Protein AF-0000000084428516 (afdb_homodimer)

Organism: Penicillium patulum (NCBI:txid5078)

InterPro domains:
  IPR007219 Xylanolytic transcriptional activator, regulatory domain [PF04082] (132-381)

Foldseek 3Di:
DDDQCYDDVDDPPDDPDDDPCPDDDDDDDDDPPDPPPPPPPPPDLQLPLPPPPPDPPDPDQDFLAQAFPFCQALLNLCCAPVNCVQQHHDDSQRQVVLLVPQDDAPLPPCVPPPDPQDFDDDDPVLLVQLLVQLCVAVCLQQVLDQPVVLVVLVVVCNVPDADLDLSNLLSLLSSQSSQLQPDFQFQVCLRHPHTSVSSNSNNVVSLVVCLVDPLDLDLSNLNSLQSNLFSCLLSPNLVSSLVSLLSSLVNLVSNVVVPPPDDDDPVVLLSSLSSLLSSVLSNLLSVSHHRDDDHCSSNCVVVGDHHPPPSDDPLSSLLNSLSSVLSSLLSSLSCLLGNDPPPPPPVDPDDPPVPPQLEPVSCVVCVVVLVVSVVVLVSSQVSRPPVNRADQDQPDADPDPSSLVSNLSSLLSLLSSLVSLLVNQLNDPDPDDDPVSLVSLLSNLVSLLSNLVSCQVVLSGRGSCNNSSLSVNLSSLSSLLSLCLGPSRVVSRVPSLVSLVSSLVSLVSNCDRSSVVSNVSSVSSNVSSVVSVVVVVVVVD/DVVVVVPPPPVPPVPDDDDDDDDDDDDDDPDPPPPPPPPPCPVPPLVPVVPVPPDPPDDPQPFLAQAFPFCQALLNLCCAPVNCVQQHHDDSQRQVVLLVPQDDAPLPPCVPPPDPQDFDDDDPVLLVQLLVQLCVAVCLQQVLDQPVVLVVLVVVCNVPDADLDLSNLLSLLSSQSSQLQPDFQFQVCLRHPHTSVSSNSNNVVSLVVCLVDPLDLDLSNLNSLQSNLFSCLLSPNLVSSLVSLLSSLVNLVSNVVVPPPDDDDPVVLLSSLSSLLSSVLSNLLSVSHHRDDDHCSSNCVVVGDHHPPPSDDPLSSLLNSLSSVLSSLLSSLSCLLGNDPPPPPPCDPDDCPVPPQLEPVSCVVCVVVLVVSVVVLVVSQVSRPPVNRADQDQPDADPDPSSLVSNLSSLLSLLSSLVSLLVNQLNDPDDDDDPVSLVSLLSNLVSLLSNLVSCQVVLSGRGSCNNSSLSVNLSSLSSLLSLCLGPSRVVSRVPSLVSLVSSLVSLVSNCDRSSVVSNVSSVSSNVSSVVSVVVVVVVVD

Radius of gyration: 32.91 Å; Cα contacts (8 Å, |Δi|>4): 1307; chains: 2; bounding box: 108×109×82 Å

Structure (mmCIF, N/CA/C/O backbone):
data_AF-0000000084428516-model_v1
#
loop_
_entity.id
_entity.type
_entity.pdbx_description
1 polymer 'Transcription factor'
#
loop_
_atom_site.group_PDB
_atom_site.id
_atom_site.type_symbol
_atom_site.label_atom_id
_atom_site.label_alt_id
_atom_site.label_comp_id
_atom_site.label_asym_id
_atom_site.label_entity_id
_atom_site.label_seq_id
_atom_site.pdbx_PDB_ins_code
_atom_site.Cartn_x
_atom_site.Cartn_y
_atom_site.Cartn_z
_atom_site.occupancy
_atom_site.B_iso_or_equiv
_atom_site.auth_seq_id
_atom_site.auth_comp_id
_atom_site.auth_asym_id
_atom_site.auth_atom_id
_atom_site.pdbx_PDB_model_num
ATOM 1 N N . MET A 1 1 ? -0.694 17.391 -22.969 1 16.52 1 MET A N 1
ATOM 2 C CA . MET A 1 1 ? -1.258 18.453 -22.141 1 16.52 1 MET A CA 1
ATOM 3 C C . MET A 1 1 ? -2.781 18.438 -22.203 1 16.52 1 MET A C 1
ATOM 5 O O . MET A 1 1 ? -3.361 18.562 -23.281 1 16.52 1 MET A O 1
ATOM 9 N N . LEU A 1 2 ? -3.266 17.141 -22.422 1 20.97 2 LEU A N 1
ATOM 10 C CA . LEU A 1 2 ? -2.322 16.469 -23.312 1 20.97 2 LEU A CA 1
ATOM 11 C C . LEU A 1 2 ? -2.889 16.375 -24.734 1 20.97 2 LEU A C 1
ATOM 13 O O . LEU A 1 2 ? -2.168 16.578 -25.703 1 20.97 2 LEU A O 1
ATOM 17 N N . LYS A 1 3 ? -3.404 15.758 -25.609 1 21.41 3 LYS A N 1
ATOM 18 C CA . LYS A 1 3 ? -3.268 15.992 -27.047 1 21.41 3 LYS A CA 1
ATOM 19 C C . LYS A 1 3 ? -4.469 16.766 -27.594 1 21.41 3 LYS A C 1
ATOM 21 O O . LYS A 1 3 ? -5.562 16.703 -27.016 1 21.41 3 LYS A O 1
ATOM 26 N N . ALA A 1 4 ? -5.332 17.141 -28.609 1 22.84 4 ALA A N 1
ATOM 27 C CA . ALA A 1 4 ? -5.91 18.172 -29.469 1 22.84 4 ALA A CA 1
ATOM 28 C C . ALA A 1 4 ? -7.387 18.391 -29.156 1 22.84 4 ALA A C 1
ATOM 30 O O . ALA A 1 4 ? -8.203 17.484 -29.328 1 22.84 4 ALA A O 1
ATOM 31 N N . GLN A 1 5 ? -7.723 19.203 -27.984 1 23.61 5 GLN A N 1
ATOM 32 C CA . GLN A 1 5 ? -7.059 20.359 -27.375 1 23.61 5 GLN A CA 1
ATOM 33 C C . GLN A 1 5 ? -5.547 20.156 -27.312 1 23.61 5 GLN A C 1
ATOM 35 O O . GLN A 1 5 ? -4.836 20.891 -26.625 1 23.61 5 GLN A O 1
ATOM 40 N N . SER A 1 6 ? -6.02 19.375 -28.469 1 22.3 6 SER A N 1
ATOM 41 C CA . SER A 1 6 ? -6.457 19.047 -29.812 1 22.3 6 SER A CA 1
ATOM 42 C C . SER A 1 6 ? -7.844 19.609 -30.109 1 22.3 6 SER A C 1
ATOM 44 O O . SER A 1 6 ? -8.609 19.891 -29.172 1 22.3 6 SER A O 1
ATOM 46 N N . HIS A 1 7 ? -8.844 19.547 -31.094 1 22.03 7 HIS A N 1
ATOM 47 C CA . HIS A 1 7 ? -9.344 20.359 -32.188 1 22.03 7 HIS A CA 1
ATOM 48 C C . HIS A 1 7 ? -10.32 21.422 -31.703 1 22.03 7 HIS A C 1
ATOM 50 O O . HIS A 1 7 ? -10.102 22.625 -31.922 1 22.03 7 HIS A O 1
ATOM 56 N N . GLN A 1 8 ? -11.766 21.781 -32.156 1 18.86 8 GLN A N 1
ATOM 57 C CA . GLN A 1 8 ? -12.758 22.828 -32.406 1 18.86 8 GLN A CA 1
ATOM 58 C C . GLN A 1 8 ? -13.641 23.062 -31.203 1 18.86 8 GLN A C 1
ATOM 60 O O . GLN A 1 8 ? -14.43 22.203 -30.828 1 18.86 8 GLN A O 1
ATOM 65 N N . ILE A 1 9 ? -13.312 23.562 -30.25 1 23.17 9 ILE A N 1
ATOM 66 C CA . ILE A 1 9 ? -13.766 24.828 -29.656 1 23.17 9 ILE A CA 1
ATOM 67 C C . ILE A 1 9 ? -13.992 25.859 -30.75 1 23.17 9 ILE A C 1
ATOM 69 O O . ILE A 1 9 ? -13.211 26.812 -30.891 1 23.17 9 ILE A O 1
ATOM 73 N N . SER A 1 10 ? -14.586 25.562 -32 1 18.95 10 SER A N 1
ATOM 74 C CA . SER A 1 10 ? -15.039 26.375 -33.125 1 18.95 10 SER A CA 1
ATOM 75 C C . SER A 1 10 ? -16.172 27.297 -32.719 1 18.95 10 SER A C 1
ATOM 77 O O . SER A 1 10 ? -16.734 27.156 -31.641 1 18.95 10 SER A O 1
ATOM 79 N N . ASP A 1 11 ? -17.406 27.547 -33.375 1 19.31 11 ASP A N 1
ATOM 80 C CA . ASP A 1 11 ? -18.016 28.781 -33.844 1 19.31 11 ASP A CA 1
ATOM 81 C C . ASP A 1 11 ? -18.766 29.516 -32.75 1 19.31 11 ASP A C 1
ATOM 83 O O . ASP A 1 11 ? -18.969 30.719 -32.812 1 19.31 11 ASP A O 1
ATOM 87 N N . ILE A 1 12 ? -19.516 29.016 -32 1 19.88 12 ILE A N 1
ATOM 88 C CA . ILE A 1 12 ? -20.688 29.812 -31.641 1 19.88 12 ILE A CA 1
ATOM 89 C C . ILE A 1 12 ? -20.25 30.969 -30.734 1 19.88 12 ILE A C 1
ATOM 91 O O . ILE A 1 12 ? -19.781 30.75 -29.609 1 19.88 12 ILE A O 1
ATOM 95 N N . THR A 1 13 ? -19.438 32.062 -31.312 1 20.95 13 THR A N 1
ATOM 96 C CA . THR A 1 13 ? -19.594 33.5 -31.5 1 20.95 13 THR A CA 1
ATOM 97 C C . THR A 1 13 ? -21.062 33.875 -31.719 1 20.95 13 THR A C 1
ATOM 99 O O . THR A 1 13 ? -21.391 35.031 -31.922 1 20.95 13 THR A O 1
ATOM 102 N N . LYS A 1 14 ? -21.953 33.094 -32.375 1 19.84 14 LYS A N 1
ATOM 103 C CA . LYS A 1 14 ? -22.875 34.062 -33 1 19.84 14 LYS A CA 1
ATOM 104 C C . LYS A 1 14 ? -23.562 34.906 -31.938 1 19.84 14 LYS A C 1
ATOM 106 O O . LYS A 1 14 ? -23.656 34.5 -30.766 1 19.84 14 LYS A O 1
ATOM 111 N N . SER A 1 15 ? -24.531 35.906 -32.375 1 18.66 15 SER A N 1
ATOM 112 C CA . SER A 1 15 ? -25.156 37.219 -32.25 1 18.66 15 SER A CA 1
ATOM 113 C C . SER A 1 15 ? -26.234 37.219 -31.188 1 18.66 15 SER A C 1
ATOM 115 O O . SER A 1 15 ? -27.125 38.094 -31.203 1 18.66 15 SER A O 1
ATOM 117 N N . HIS A 1 16 ? -26.281 36.5 -30.188 1 17.73 16 HIS A N 1
ATOM 118 C CA . HIS A 1 16 ? -27.453 36.969 -29.469 1 17.73 16 HIS A CA 1
ATOM 119 C C . HIS A 1 16 ? -27.328 38.469 -29.188 1 17.73 16 HIS A C 1
ATOM 121 O O . HIS A 1 16 ? -26.438 38.906 -28.453 1 17.73 16 HIS A O 1
ATOM 127 N N . ILE A 1 17 ? -27.891 39.375 -30.25 1 18.55 17 ILE A N 1
ATOM 128 C CA . ILE A 1 17 ? -28.484 40.688 -30.359 1 18.55 17 ILE A CA 1
ATOM 129 C C . ILE A 1 17 ? -29.359 40.969 -29.141 1 18.55 17 ILE A C 1
ATOM 131 O O . ILE A 1 17 ? -29.219 42.031 -28.5 1 18.55 17 ILE A O 1
ATOM 135 N N . GLY A 1 18 ? -30.625 40.594 -29.344 1 17.36 18 GLY A N 1
ATOM 136 C CA . GLY A 1 18 ? -31.641 41.625 -29.234 1 17.36 18 GLY A CA 1
ATOM 137 C C . GLY A 1 18 ? -31.953 42 -27.797 1 17.36 18 GLY A C 1
ATOM 138 O O . GLY A 1 18 ? -31.578 41.281 -26.859 1 17.36 18 GLY A O 1
ATOM 139 N N . ALA A 1 19 ? -32.75 43.062 -27.75 1 19.67 19 ALA A N 1
ATOM 140 C CA . ALA A 1 19 ? -33.281 44.156 -26.906 1 19.67 19 ALA A CA 1
ATOM 141 C C . ALA A 1 19 ? -34.156 43.594 -25.797 1 19.67 19 ALA A C 1
ATOM 143 O O . ALA A 1 19 ? -35.094 42.844 -26.047 1 19.67 19 ALA A O 1
ATOM 144 N N . TYR A 1 20 ? -33.531 43.312 -24.75 1 19.2 20 TYR A N 1
ATOM 145 C CA . TYR A 1 20 ? -34.375 43.281 -23.562 1 19.2 20 TYR A CA 1
ATOM 146 C C . TYR A 1 20 ? -35.344 44.469 -23.531 1 19.2 20 TYR A C 1
ATOM 148 O O . TYR A 1 20 ? -34.906 45.625 -23.297 1 19.2 20 TYR A O 1
ATOM 156 N N . THR A 1 21 ? -36.281 44.562 -24.703 1 18.14 21 THR A N 1
ATOM 157 C CA . THR A 1 21 ? -37.406 45.5 -24.484 1 18.14 21 THR A CA 1
ATOM 158 C C . THR A 1 21 ? -38.062 45.25 -23.125 1 18.14 21 THR A C 1
ATOM 160 O O . THR A 1 21 ? -38.5 44.125 -22.844 1 18.14 21 THR A O 1
ATOM 163 N N . VAL A 1 22 ? -37.562 45.938 -22.156 1 23.06 22 VAL A N 1
ATOM 164 C CA . VAL A 1 22 ? -38.281 46.281 -20.922 1 23.06 22 VAL A CA 1
ATOM 165 C C . VAL A 1 22 ? -39.719 46.625 -21.25 1 23.06 22 VAL A C 1
ATOM 167 O O . VAL A 1 22 ? -40.5 46.969 -20.359 1 23.06 22 VAL A O 1
ATOM 170 N N . PRO A 1 23 ? -40.125 46.281 -22.594 1 18.92 23 PRO A N 1
ATOM 171 C CA . PRO A 1 23 ? -41.25 47.25 -22.703 1 18.92 23 PRO A CA 1
ATOM 172 C C . PRO A 1 23 ? -42.094 47.281 -21.438 1 18.92 23 PRO A C 1
ATOM 174 O O . PRO A 1 23 ? -42.406 48.375 -20.922 1 18.92 23 PRO A O 1
ATOM 177 N N . GLU A 1 24 ? -43.156 46.688 -21.531 1 19.31 24 GLU A N 1
ATOM 178 C CA . GLU A 1 24 ? -44.406 47.469 -21.625 1 19.31 24 GLU A CA 1
ATOM 179 C C . GLU A 1 24 ? -45.031 47.688 -20.25 1 19.31 24 GLU A C 1
ATOM 181 O O . GLU A 1 24 ? -46.062 48.344 -20.125 1 19.31 24 GLU A O 1
ATOM 186 N N . VAL A 1 25 ? -44.938 46.75 -19.062 1 21.64 25 VAL A N 1
ATOM 187 C CA . VAL A 1 25 ? -46.219 47.219 -18.484 1 21.64 25 VAL A CA 1
ATOM 188 C C . VAL A 1 25 ? -46.125 48.688 -18.172 1 21.64 25 VAL A C 1
ATOM 190 O O . VAL A 1 25 ? -45.062 49.25 -17.969 1 21.64 25 VAL A O 1
ATOM 193 N N . SER A 1 26 ? -47.312 49.531 -17.812 1 19.86 26 SER A N 1
ATOM 194 C CA . SER A 1 26 ? -47.719 50.938 -17.906 1 19.86 26 SER A CA 1
ATOM 195 C C . SER A 1 26 ? -46.875 51.812 -16.953 1 19.86 26 SER A C 1
ATOM 197 O O . SER A 1 26 ? -46.969 53.062 -17.016 1 19.86 26 SER A O 1
ATOM 199 N N . PRO A 1 27 ? -46.5 51.562 -15.625 1 21.98 27 PRO A N 1
ATOM 200 C CA . PRO A 1 27 ? -46.469 52.875 -15.008 1 21.98 27 PRO A CA 1
ATOM 201 C C . PRO A 1 27 ? -45.469 53.812 -15.688 1 21.98 27 PRO A C 1
ATOM 203 O O . PRO A 1 27 ? -44.625 53.375 -16.484 1 21.98 27 PRO A O 1
ATOM 206 N N . SER A 1 28 ? -45.094 55.188 -14.883 1 19.88 28 SER A N 1
ATOM 207 C CA . SER A 1 28 ? -44.625 56.469 -15.398 1 19.88 28 SER A CA 1
ATOM 208 C C . SER A 1 28 ? -43.312 56.344 -16.172 1 19.88 28 SER A C 1
ATOM 210 O O . SER A 1 28 ? -42.625 55.344 -16 1 19.88 28 SER A O 1
ATOM 212 N N . SER A 1 29 ? -42.969 57.469 -17 1 20.2 29 SER A N 1
ATOM 213 C CA . SER A 1 29 ? -42.281 57.812 -18.25 1 20.2 29 SER A CA 1
ATOM 214 C C . SER A 1 29 ? -40.781 57.562 -18.141 1 20.2 29 SER A C 1
ATOM 216 O O . SER A 1 29 ? -40.031 57.75 -19.109 1 20.2 29 SER A O 1
ATOM 218 N N . HIS A 1 30 ? -40.219 57.594 -16.891 1 20.06 30 HIS A N 1
ATOM 219 C CA . HIS A 1 30 ? -38.938 58.312 -16.922 1 20.06 30 HIS A CA 1
ATOM 220 C C . HIS A 1 30 ? -37.969 57.625 -17.875 1 20.06 30 HIS A C 1
ATOM 222 O O . HIS A 1 30 ? -38.125 56.438 -18.188 1 20.06 30 HIS A O 1
ATOM 228 N N . THR A 1 31 ? -36.938 58.5 -18.391 1 18.62 31 THR A N 1
ATOM 229 C CA . THR A 1 31 ? -35.938 58.562 -19.453 1 18.62 31 THR A CA 1
ATOM 230 C C . THR A 1 31 ? -35.031 57.312 -19.406 1 18.62 31 THR A C 1
ATOM 232 O O . THR A 1 31 ? -34.625 56.906 -18.344 1 18.62 31 THR A O 1
ATOM 235 N N . SER A 1 32 ? -35.094 56.625 -20.594 1 20.33 32 SER A N 1
ATOM 236 C CA . SER A 1 32 ? -34.531 55.375 -21.109 1 20.33 32 SER A CA 1
ATOM 237 C C . SER A 1 32 ? -33 55.375 -20.953 1 20.33 32 SER A C 1
ATOM 239 O O . SER A 1 32 ? -32.281 55.75 -21.859 1 20.33 32 SER A O 1
ATOM 241 N N . ALA A 1 33 ? -32.531 55.812 -19.734 1 21.69 33 ALA A N 1
ATOM 242 C CA . ALA A 1 33 ? -31.109 56.062 -19.859 1 21.69 33 ALA A CA 1
ATOM 243 C C . ALA A 1 33 ? -30.406 54.875 -20.5 1 21.69 33 ALA A C 1
ATOM 245 O O . ALA A 1 33 ? -30.781 53.719 -20.281 1 21.69 33 ALA A O 1
ATOM 246 N N . PRO A 1 34 ? -29.609 55.219 -21.484 1 18.75 34 PRO A N 1
ATOM 247 C CA . PRO A 1 34 ? -29 54.281 -22.438 1 18.75 34 PRO A CA 1
ATOM 248 C C . PRO A 1 34 ? -28.281 53.125 -21.75 1 18.75 34 PRO A C 1
ATOM 250 O O . PRO A 1 34 ? -27.859 53.281 -20.609 1 18.75 34 PRO A O 1
ATOM 253 N N . ALA A 1 35 ? -28.609 51.938 -22.188 1 22.22 35 ALA A N 1
ATOM 254 C CA . ALA A 1 35 ? -28.125 50.594 -21.875 1 22.22 35 ALA A CA 1
ATOM 255 C C . ALA A 1 35 ? -26.609 50.562 -21.906 1 22.22 35 ALA A C 1
ATOM 257 O O . ALA A 1 35 ? -25.984 50.531 -22.969 1 22.22 35 ALA A O 1
ATOM 258 N N . ARG A 1 36 ? -25.906 51.531 -21.203 1 19.89 36 ARG A N 1
ATOM 259 C CA . ARG A 1 36 ? -24.484 51.438 -21.562 1 19.89 36 ARG A CA 1
ATOM 260 C C . ARG A 1 36 ? -24 50 -21.547 1 19.89 36 ARG A C 1
ATOM 262 O O . ARG A 1 36 ? -24.281 49.25 -20.625 1 19.89 36 ARG A O 1
ATOM 269 N N . GLU A 1 37 ? -23.766 49.562 -22.688 1 20.7 37 GLU A N 1
ATOM 270 C CA . GLU A 1 37 ? -23.188 48.281 -23.141 1 20.7 37 GLU A CA 1
ATOM 271 C C . GLU A 1 37 ? -21.922 47.938 -22.359 1 20.7 37 GLU A C 1
ATOM 273 O O . GLU A 1 37 ? -20.938 48.688 -22.422 1 20.7 37 GLU A O 1
ATOM 278 N N . LEU A 1 38 ? -22.109 47.844 -21.062 1 21.38 38 LEU A N 1
ATOM 279 C CA . LEU A 1 38 ? -20.828 47.688 -20.391 1 21.38 38 LEU A CA 1
ATOM 280 C C . LEU A 1 38 ? -19.969 46.656 -21.109 1 21.38 38 LEU A C 1
ATOM 282 O O . LEU A 1 38 ? -20.469 45.594 -21.531 1 21.38 38 LEU A O 1
ATOM 286 N N . PRO A 1 39 ? -18.859 47.188 -21.594 1 21.47 39 PRO A N 1
ATOM 287 C CA . PRO A 1 39 ? -17.922 46.406 -22.406 1 21.47 39 PRO A CA 1
ATOM 288 C C . PRO A 1 39 ? -17.594 45.031 -21.781 1 21.47 39 PRO A C 1
ATOM 290 O O . PRO A 1 39 ? -17.531 44.906 -20.562 1 21.47 39 PRO A O 1
ATOM 293 N N . ASN A 1 40 ? -18.078 44 -22.266 1 21.33 40 ASN A N 1
ATOM 294 C CA . ASN A 1 40 ? -17.953 42.562 -22.062 1 21.33 40 ASN A CA 1
ATOM 295 C C . ASN A 1 40 ? -16.516 42.125 -21.844 1 21.33 40 ASN A C 1
ATOM 297 O O . ASN A 1 40 ? -15.867 41.594 -22.734 1 21.33 40 ASN A O 1
ATOM 301 N N . ALA A 1 41 ? -15.586 42.969 -21.203 1 20.66 41 ALA A N 1
ATOM 302 C CA . ALA A 1 41 ? -14.18 42.562 -21.25 1 20.66 41 ALA A CA 1
ATOM 303 C C . ALA A 1 41 ? -13.992 41.156 -20.656 1 20.66 41 ALA A C 1
ATOM 305 O O . ALA A 1 41 ? -14.453 40.906 -19.547 1 20.66 41 ALA A O 1
ATOM 306 N N . THR A 1 42 ? -13.852 40.219 -21.406 1 24.2 42 THR A N 1
ATOM 307 C CA . THR A 1 42 ? -13.508 38.781 -21.328 1 24.2 42 THR A CA 1
ATOM 308 C C . THR A 1 42 ? -12.32 38.562 -20.391 1 24.2 42 THR A C 1
ATOM 310 O O . THR A 1 42 ? -11.18 38.875 -20.75 1 24.2 42 THR A O 1
ATOM 313 N N . MET A 1 43 ? -12.312 39.031 -19.188 1 23.41 43 MET A N 1
ATOM 314 C CA . MET A 1 43 ? -11.031 38.969 -18.5 1 23.41 43 MET A CA 1
ATOM 315 C C . MET A 1 43 ? -10.453 37.562 -18.516 1 23.41 43 MET A C 1
ATOM 317 O O . MET A 1 43 ? -11.18 36.594 -18.297 1 23.41 43 MET A O 1
ATOM 321 N N . PRO A 1 44 ? -9.258 37.344 -19.078 1 24.48 44 PRO A N 1
ATOM 322 C CA . PRO A 1 44 ? -8.438 36.156 -19.266 1 24.48 44 PRO A CA 1
ATOM 323 C C . PRO A 1 44 ? -8.188 35.406 -17.969 1 24.48 44 PRO A C 1
ATOM 325 O O . PRO A 1 44 ? -8.055 36.031 -16.906 1 24.48 44 PRO A O 1
ATOM 328 N N . SER A 1 45 ? -8.906 34.406 -17.766 1 27.88 45 SER A N 1
ATOM 329 C CA . SER A 1 45 ? -8.703 33.688 -16.516 1 27.88 45 SER A CA 1
ATOM 330 C C . SER A 1 45 ? -7.23 33.375 -16.281 1 27.88 45 SER A C 1
ATOM 332 O O . SER A 1 45 ? -6.543 32.875 -17.156 1 27.88 45 SER A O 1
ATOM 334 N N . PRO A 1 46 ? -6.461 34.094 -15.5 1 26.19 46 PRO A N 1
ATOM 335 C CA . PRO A 1 46 ? -5.016 34.25 -15.289 1 26.19 46 PRO A CA 1
ATOM 336 C C . PRO A 1 46 ? -4.348 32.906 -14.945 1 26.19 46 PRO A C 1
ATOM 338 O O . PRO A 1 46 ? -3.121 32.844 -14.82 1 26.19 46 PRO A O 1
ATOM 341 N N . TRP A 1 47 ? -4.898 32.031 -14.273 1 25.45 47 TRP A N 1
ATOM 342 C CA . TRP A 1 47 ? -4.004 31.141 -13.562 1 25.45 47 TRP A CA 1
ATOM 343 C C . TRP A 1 47 ? -3.406 30.109 -14.516 1 25.45 47 TRP A C 1
ATOM 345 O O . TRP A 1 47 ? -3.889 28.969 -14.602 1 25.45 47 TRP A O 1
ATOM 355 N N . SER A 1 48 ? -3.164 30.469 -15.93 1 27.06 48 SER A N 1
ATOM 356 C CA . SER A 1 48 ? -2.439 29.594 -16.844 1 27.06 48 SER A CA 1
ATOM 357 C C . SER A 1 48 ? -1.005 29.375 -16.375 1 27.06 48 SER A C 1
ATOM 359 O O . SER A 1 48 ? -0.173 30.281 -16.469 1 27.06 48 SER A O 1
ATOM 361 N N . PHE A 1 49 ? -0.705 28.859 -15.32 1 24.94 49 PHE A N 1
ATOM 362 C CA . PHE A 1 49 ? 0.725 28.719 -15.07 1 24.94 49 PHE A CA 1
ATOM 363 C C . PHE A 1 49 ? 1.428 28.094 -16.266 1 24.94 49 PHE A C 1
ATOM 365 O O . PHE A 1 49 ? 1.231 26.922 -16.562 1 24.94 49 PHE A O 1
ATOM 372 N N . SER A 1 50 ? 1.714 28.781 -17.406 1 26.41 50 SER A N 1
ATOM 373 C CA . SER A 1 50 ? 2.479 28.578 -18.625 1 26.41 50 SER A CA 1
ATOM 374 C C . SER A 1 50 ? 3.879 28.047 -18.312 1 26.41 50 SER A C 1
ATOM 376 O O . SER A 1 50 ? 4.578 27.578 -19.219 1 26.41 50 SER A O 1
ATOM 378 N N . GLY A 1 51 ? 4.66 28.562 -17.422 1 25.89 51 GLY A N 1
ATOM 379 C CA . GLY A 1 51 ? 6.102 28.672 -17.562 1 25.89 51 GLY A CA 1
ATOM 380 C C . GLY A 1 51 ? 6.805 27.328 -17.516 1 25.89 51 GLY A C 1
ATOM 381 O O . GLY A 1 51 ? 8.023 27.25 -17.672 1 25.89 51 GLY A O 1
ATOM 382 N N . LEU A 1 52 ? 6.605 26.406 -16.719 1 25.97 52 LEU A N 1
ATOM 383 C CA . LEU A 1 52 ? 7.727 25.469 -16.719 1 25.97 52 LEU A CA 1
ATOM 384 C C . LEU A 1 52 ? 7.688 24.578 -17.938 1 25.97 52 LEU A C 1
ATOM 386 O O . LEU A 1 52 ? 6.859 23.656 -18.031 1 25.97 52 LEU A O 1
ATOM 390 N N . ASP A 1 53 ? 7.887 24.969 -19.125 1 28.55 53 ASP A N 1
ATOM 391 C CA . ASP A 1 53 ? 8.273 24.328 -20.391 1 28.55 53 ASP A CA 1
ATOM 392 C C . ASP A 1 53 ? 9.359 23.281 -20.156 1 28.55 53 ASP A C 1
ATOM 394 O O . ASP A 1 53 ? 10.523 23.625 -19.938 1 28.55 53 ASP A O 1
ATOM 398 N N . ILE A 1 54 ? 9.18 22.188 -19.516 1 29.47 54 ILE A N 1
ATOM 399 C CA . ILE A 1 54 ? 10.289 21.25 -19.562 1 29.47 54 ILE A CA 1
ATOM 400 C C . ILE A 1 54 ? 10.664 20.953 -21.016 1 29.47 54 ILE A C 1
ATOM 402 O O . ILE A 1 54 ? 9.828 20.5 -21.797 1 29.47 54 ILE A O 1
ATOM 406 N N . GLN A 1 55 ? 11.555 21.609 -21.594 1 27.11 55 GLN A N 1
ATOM 407 C CA . GLN A 1 55 ? 12.344 21.172 -22.734 1 27.11 55 GLN A CA 1
ATOM 408 C C . GLN A 1 55 ? 12.562 19.656 -22.703 1 27.11 55 GLN A C 1
ATOM 410 O O . GLN A 1 55 ? 12.75 19.078 -21.625 1 27.11 55 GLN A O 1
ATOM 415 N N . PRO A 1 56 ? 12.258 18.844 -23.828 1 32.28 56 PRO A N 1
ATOM 416 C CA . PRO A 1 56 ? 12.422 17.406 -24.031 1 32.28 56 PRO A CA 1
ATOM 417 C C . PRO A 1 56 ? 13.672 16.859 -23.359 1 32.28 56 PRO A C 1
ATOM 419 O O . PRO A 1 56 ? 13.766 15.641 -23.125 1 32.28 56 PRO A O 1
ATOM 422 N N . SER A 1 57 ? 14.734 17.484 -23.391 1 30.61 57 SER A N 1
ATOM 423 C CA . SER A 1 57 ? 16.062 17.047 -22.953 1 30.61 57 SER A CA 1
ATOM 424 C C . SER A 1 57 ? 16.141 16.984 -21.422 1 30.61 57 SER A C 1
ATOM 426 O O . SER A 1 57 ? 17.234 16.953 -20.859 1 30.61 57 SER A O 1
ATOM 428 N N . MET A 1 58 ? 15.094 17.391 -20.75 1 32.06 58 MET A N 1
ATOM 429 C CA . MET A 1 58 ? 15.367 17.547 -19.328 1 32.06 58 MET A CA 1
ATOM 430 C C . MET A 1 58 ? 15.398 16.188 -18.625 1 32.06 58 MET A C 1
ATOM 432 O O . MET A 1 58 ? 14.594 15.305 -18.938 1 32.06 58 MET A O 1
ATOM 436 N N . PRO A 1 59 ? 16.266 15.938 -17.734 1 34.12 59 PRO A N 1
ATOM 437 C CA . PRO A 1 59 ? 16.406 14.75 -16.891 1 34.12 59 PRO A CA 1
ATOM 438 C C . PRO A 1 59 ? 15.102 14.352 -16.203 1 34.12 59 PRO A C 1
ATOM 440 O O . PRO A 1 59 ? 14.203 15.18 -16.047 1 34.12 59 PRO A O 1
ATOM 443 N N . THR A 1 60 ? 14.641 13.117 -16.156 1 39.5 60 THR A N 1
ATOM 444 C CA . THR A 1 60 ? 13.547 12.414 -15.5 1 39.5 60 THR A CA 1
ATOM 445 C C . THR A 1 60 ? 13.117 13.156 -14.234 1 39.5 60 THR A C 1
ATOM 447 O O . THR A 1 60 ? 13.93 13.375 -13.336 1 39.5 60 THR A O 1
ATOM 450 N N . LEU A 1 61 ? 12.164 14.055 -14.414 1 46.53 61 LEU A N 1
ATOM 451 C CA . LEU A 1 61 ? 11.641 14.75 -13.242 1 46.53 61 LEU A CA 1
ATOM 452 C C . LEU A 1 61 ? 11.469 13.789 -12.07 1 46.53 61 LEU A C 1
ATOM 454 O O . LEU A 1 61 ? 11.023 12.656 -12.258 1 46.53 61 LEU A O 1
ATOM 458 N N . PRO A 1 62 ? 11.953 14.219 -10.938 1 48.56 62 PRO A N 1
ATOM 459 C CA . PRO A 1 62 ? 11.828 13.367 -9.758 1 48.56 62 PRO A CA 1
ATOM 460 C C . PRO A 1 62 ? 10.375 13.031 -9.414 1 48.56 62 PRO A C 1
ATOM 462 O O . PRO A 1 62 ? 9.469 13.805 -9.734 1 48.56 62 PRO A O 1
ATOM 465 N N . PRO A 1 63 ? 10.141 11.875 -8.984 1 53.94 63 PRO A N 1
ATOM 466 C CA . PRO A 1 63 ? 8.789 11.43 -8.648 1 53.94 63 PRO A CA 1
ATOM 467 C C . PRO A 1 63 ? 8.109 12.312 -7.605 1 53.94 63 PRO A C 1
ATOM 469 O O . PRO A 1 63 ? 8.789 12.922 -6.773 1 53.94 63 PRO A O 1
ATOM 472 N N . LEU A 1 64 ? 6.848 12.672 -7.727 1 62.03 64 LEU A N 1
ATOM 473 C CA . LEU A 1 64 ? 6.051 13.484 -6.816 1 62.03 64 LEU A CA 1
ATOM 474 C C . LEU A 1 64 ? 5.695 12.703 -5.559 1 62.03 64 LEU A C 1
ATOM 476 O O . LEU A 1 64 ? 4.543 12.703 -5.121 1 62.03 64 LEU A O 1
ATOM 480 N N . THR A 1 65 ? 6.645 11.867 -5.094 1 67.38 65 THR A N 1
ATOM 481 C CA . THR A 1 65 ? 6.457 11.086 -3.877 1 67.38 65 THR A CA 1
ATOM 482 C C . THR A 1 65 ? 7.309 11.641 -2.738 1 67.38 65 THR A C 1
ATOM 484 O O . THR A 1 65 ? 8.297 12.344 -2.98 1 67.38 65 THR A O 1
ATOM 487 N N . ILE A 1 66 ? 6.793 11.508 -1.546 1 70.25 66 ILE A N 1
ATOM 488 C CA . ILE A 1 66 ? 7.648 11.812 -0.404 1 70.25 66 ILE A CA 1
ATOM 489 C C . ILE A 1 66 ? 8.625 10.656 -0.176 1 70.25 66 ILE A C 1
ATOM 491 O O . ILE A 1 66 ? 8.211 9.516 0.043 1 70.25 66 ILE A O 1
ATOM 495 N N . PRO A 1 67 ? 9.867 11.008 -0.292 1 69 67 PRO A N 1
ATOM 496 C CA . PRO A 1 67 ? 10.836 9.922 -0.134 1 69 67 PRO A CA 1
ATOM 497 C C . PRO A 1 67 ? 10.812 9.305 1.266 1 69 67 PRO A C 1
ATOM 499 O O . PRO A 1 67 ? 10.438 9.977 2.23 1 69 67 PRO A O 1
ATOM 502 N N . VAL A 1 68 ? 11.219 8.062 1.275 1 68.81 68 VAL A N 1
ATOM 503 C CA . VAL A 1 68 ? 11.359 7.375 2.557 1 68.81 68 VAL A CA 1
ATOM 504 C C . VAL A 1 68 ? 12.523 7.98 3.34 1 68.81 68 VAL A C 1
ATOM 506 O O . VAL A 1 68 ? 13.57 8.297 2.77 1 68.81 68 VAL A O 1
ATOM 509 N N . LYS A 1 69 ? 12.359 8.258 4.605 1 70.5 69 LYS A N 1
ATOM 510 C CA . LYS A 1 69 ? 13.367 8.781 5.523 1 70.5 69 LYS A CA 1
ATOM 511 C C . LYS A 1 69 ? 13.844 10.164 5.086 1 70.5 69 LYS A C 1
ATOM 513 O O . LYS A 1 69 ? 15.039 10.453 5.141 1 70.5 69 LYS A O 1
ATOM 518 N N . HIS A 1 70 ? 12.875 10.875 4.555 1 72.31 70 HIS A N 1
ATOM 519 C CA . HIS A 1 70 ? 13.234 12.242 4.188 1 72.31 70 HIS A CA 1
ATOM 520 C C . HIS A 1 70 ? 13.648 13.047 5.414 1 72.31 70 HIS A C 1
ATOM 522 O O . HIS A 1 70 ? 13.273 12.711 6.539 1 72.31 70 HIS A O 1
ATOM 528 N N . LYS A 1 71 ? 14.398 14.078 5.211 1 78.56 71 LYS A N 1
ATOM 529 C CA . LYS A 1 71 ? 15.039 14.836 6.285 1 78.56 71 LYS A CA 1
ATOM 530 C C . LYS A 1 71 ? 14.312 16.141 6.551 1 78.56 71 LYS A C 1
ATOM 532 O O . LYS A 1 71 ? 14.938 17.188 6.727 1 78.56 71 LYS A O 1
ATOM 537 N N . THR A 1 72 ? 13.023 16.109 6.5 1 86.38 72 THR A N 1
ATOM 538 C CA . THR A 1 72 ? 12.266 17.344 6.723 1 86.38 72 THR A CA 1
ATOM 539 C C . THR A 1 72 ? 11.352 17.203 7.934 1 86.38 72 THR A C 1
ATOM 541 O O . THR A 1 72 ? 10.734 18.172 8.367 1 86.38 72 THR A O 1
ATOM 544 N N . SER A 1 73 ? 11.305 16.031 8.5 1 89.31 73 SER A N 1
ATOM 545 C CA . SER A 1 73 ? 10.383 15.797 9.609 1 89.31 73 SER A CA 1
ATOM 546 C C . SER A 1 73 ? 10.898 16.438 10.898 1 89.31 73 SER A C 1
ATOM 548 O O . SER A 1 73 ? 12.094 16.688 11.039 1 89.31 73 SER A O 1
ATOM 550 N N . SER A 1 74 ? 9.992 16.75 11.766 1 92.62 74 SER A N 1
ATOM 551 C CA . SER A 1 74 ? 10.359 17.312 13.062 1 92.62 74 SER A CA 1
ATOM 552 C C . SER A 1 74 ? 11.211 16.328 13.867 1 92.62 74 SER A C 1
ATOM 554 O O . SER A 1 74 ? 12.117 16.734 14.594 1 92.62 74 SER A O 1
ATOM 556 N N . SER A 1 75 ? 10.977 15.055 13.688 1 89.81 75 SER A N 1
ATOM 557 C CA . SER A 1 75 ? 11.773 14.039 14.367 1 89.81 75 SER A CA 1
ATOM 558 C C . SER A 1 75 ? 13.219 14.062 13.875 1 89.81 75 SER A C 1
ATOM 560 O O . SER A 1 75 ? 14.148 13.836 14.656 1 89.81 75 SER A O 1
ATOM 562 N N . TYR A 1 76 ? 13.344 14.289 12.672 1 87.88 76 TYR A N 1
ATOM 563 C CA . TYR A 1 76 ? 14.695 14.406 12.133 1 87.88 76 TYR A CA 1
ATOM 564 C C . TYR A 1 76 ? 15.438 15.578 12.766 1 87.88 76 TYR A C 1
ATOM 566 O O . TYR A 1 76 ? 16.609 15.453 13.133 1 87.88 76 TYR A O 1
ATOM 574 N N . LEU A 1 77 ? 14.797 16.688 12.898 1 93 77 LEU A N 1
ATOM 575 C CA . LEU A 1 77 ? 15.406 17.875 13.484 1 93 77 LEU A CA 1
ATOM 576 C C . LEU A 1 77 ? 15.852 17.594 14.922 1 93 77 LEU A C 1
ATOM 578 O O . LEU A 1 77 ? 16.922 18.062 15.344 1 93 77 LEU A O 1
ATOM 582 N N . LEU A 1 78 ? 15.039 16.859 15.555 1 93.12 78 LEU A N 1
ATOM 583 C CA . LEU A 1 78 ? 15.359 16.531 16.938 1 93.12 78 LEU A CA 1
ATOM 584 C C . LEU A 1 78 ? 16.578 15.625 17.016 1 93.12 78 LEU A C 1
ATOM 586 O O . LEU A 1 78 ? 17.234 15.539 18.062 1 93.12 78 LEU A O 1
ATOM 590 N N . SER A 1 79 ? 16.906 15.016 15.93 1 89.81 79 SER A N 1
ATOM 591 C CA . SER A 1 79 ? 18.031 14.078 15.922 1 89.81 79 SER A CA 1
ATOM 592 C C . SER A 1 79 ? 19.328 14.766 15.523 1 89.81 79 SER A C 1
ATOM 594 O O . SER A 1 79 ? 20.391 14.156 15.562 1 89.81 79 SER A O 1
ATOM 596 N N . LEU A 1 80 ? 19.234 16.031 15.211 1 90.38 80 LEU A N 1
ATOM 597 C CA . LEU A 1 80 ? 20.422 16.766 14.797 1 90.38 80 LEU A CA 1
ATOM 598 C C . LEU A 1 80 ? 21.344 17.031 15.984 1 90.38 80 LEU A C 1
ATOM 600 O O . LEU A 1 80 ? 20.875 17.281 17.094 1 90.38 80 LEU A O 1
ATOM 604 N N . PRO A 1 81 ? 22.609 17 15.742 1 91 81 PRO A N 1
ATOM 605 C CA . PRO A 1 81 ? 23.578 17.125 16.828 1 91 81 PRO A CA 1
ATOM 606 C C . PRO A 1 81 ? 23.406 18.422 17.625 1 91 81 PRO A C 1
ATOM 608 O O . PRO A 1 81 ? 23.438 18.422 18.859 1 91 81 PRO A O 1
ATOM 611 N N . PRO A 1 82 ? 23.188 19.562 17 1 92 82 PRO A N 1
ATOM 612 C CA . PRO A 1 82 ? 23.016 20.781 17.797 1 92 82 PRO A CA 1
ATOM 613 C C . PRO A 1 82 ? 21.781 20.719 18.703 1 92 82 PRO A C 1
ATOM 615 O O . PRO A 1 82 ? 21.797 21.297 19.797 1 92 82 PRO A O 1
ATOM 618 N N . VAL A 1 83 ? 20.781 20.078 18.281 1 93.69 83 VAL A N 1
ATOM 619 C CA . VAL A 1 83 ? 19.578 19.969 19.078 1 93.69 83 VAL A CA 1
ATOM 620 C C . VAL A 1 83 ? 19.797 18.984 20.219 1 93.69 83 VAL A C 1
ATOM 622 O O . VAL A 1 83 ? 19.359 19.219 21.359 1 93.69 83 VAL A O 1
ATOM 625 N N . LYS A 1 84 ? 20.484 17.938 19.891 1 92.12 84 LYS A N 1
ATOM 626 C CA . LYS A 1 84 ? 20.828 16.969 20.922 1 92.12 84 LYS A CA 1
ATOM 627 C C . LYS A 1 84 ? 21.641 17.625 22.047 1 92.12 84 LYS A C 1
ATOM 629 O O . LYS A 1 84 ? 21.438 17.297 23.219 1 92.12 84 LYS A O 1
ATOM 634 N N . SER A 1 85 ? 22.516 18.406 21.625 1 91.12 85 SER A N 1
ATOM 635 C CA . SER A 1 85 ? 23.359 19.094 22.594 1 91.12 85 SER A CA 1
ATOM 636 C C . SER A 1 85 ? 22.531 20.047 23.453 1 91.12 85 SER A C 1
ATOM 638 O O . SER A 1 85 ? 22.906 20.328 24.594 1 91.12 85 SER A O 1
ATOM 640 N N . LEU A 1 86 ? 21.469 20.5 22.938 1 91.94 86 LEU A N 1
ATOM 641 C CA . LEU A 1 86 ? 20.625 21.469 23.641 1 91.94 86 LEU A CA 1
ATOM 642 C C . LEU A 1 86 ? 19.672 20.766 24.594 1 91.94 86 LEU A C 1
ATOM 644 O O . LEU A 1 86 ? 19.578 21.125 25.766 1 91.94 86 LEU A O 1
ATOM 648 N N . ILE A 1 87 ? 18.922 19.75 24.094 1 94.19 87 ILE A N 1
ATOM 649 C CA . ILE A 1 87 ? 17.828 19.234 24.891 1 94.19 87 ILE A CA 1
ATOM 650 C C . ILE A 1 87 ? 17.984 17.719 25.062 1 94.19 87 ILE A C 1
ATOM 652 O O . ILE A 1 87 ? 17.156 17.062 25.688 1 94.19 87 ILE A O 1
ATOM 656 N N . GLY A 1 88 ? 18.953 17.172 24.547 1 91.12 88 GLY A N 1
ATOM 657 C CA . GLY A 1 88 ? 19.188 15.742 24.703 1 91.12 88 GLY A CA 1
ATOM 658 C C . GLY A 1 88 ? 18.75 14.93 23.5 1 91.12 88 GLY A C 1
ATOM 659 O O . GLY A 1 88 ? 18.344 15.492 22.484 1 91.12 88 GLY A O 1
ATOM 660 N N . GLU A 1 89 ? 18.812 13.641 23.734 1 91.31 89 GLU A N 1
ATOM 661 C CA . GLU A 1 89 ? 18.562 12.719 22.641 1 91.31 89 GLU A CA 1
ATOM 662 C C . GLU A 1 89 ? 17.141 12.172 22.688 1 91.31 89 GLU A C 1
ATOM 664 O O . GLU A 1 89 ? 16.641 11.836 23.766 1 91.31 89 GLU A O 1
ATOM 669 N N . TYR A 1 90 ? 16.516 12.242 21.562 1 90.06 90 TYR A N 1
ATOM 670 C CA . TYR A 1 90 ? 15.195 11.648 21.391 1 90.06 90 TYR A CA 1
ATOM 671 C C . TYR A 1 90 ? 15.227 10.539 20.328 1 90.06 90 TYR A C 1
ATOM 673 O O . TYR A 1 90 ? 16.047 10.578 19.406 1 90.06 90 TYR A O 1
ATOM 681 N N . PRO A 1 91 ? 14.344 9.562 20.516 1 84.69 91 PRO A N 1
ATOM 682 C CA . PRO A 1 91 ? 14.258 8.539 19.469 1 84.69 91 PRO A CA 1
ATOM 683 C C . PRO A 1 91 ? 13.828 9.102 18.125 1 84.69 91 PRO A C 1
ATOM 685 O O . PRO A 1 91 ? 13.031 10.047 18.078 1 84.69 91 PRO A O 1
ATOM 688 N N . THR A 1 92 ? 14.305 8.539 17.016 1 81.06 92 THR A N 1
ATOM 689 C CA . THR A 1 92 ? 14.016 9.008 15.672 1 81.06 92 THR A CA 1
ATOM 690 C C . THR A 1 92 ? 12.547 8.781 15.328 1 81.06 92 THR A C 1
ATOM 692 O O . THR A 1 92 ? 12.008 9.43 14.43 1 81.06 92 THR A O 1
ATOM 695 N N . ASP A 1 93 ? 11.922 7.91 16.062 1 82.12 93 ASP A N 1
ATOM 696 C CA . ASP A 1 93 ? 10.508 7.629 15.82 1 82.12 93 ASP A CA 1
ATOM 697 C C . ASP A 1 93 ? 9.664 7.98 17.047 1 82.12 93 ASP A C 1
ATOM 699 O O . ASP A 1 93 ? 8.688 7.285 17.344 1 82.12 93 ASP A O 1
ATOM 703 N N . LEU A 1 94 ? 10.008 8.984 17.656 1 89.25 94 LEU A N 1
ATOM 704 C CA . LEU A 1 94 ? 9.406 9.383 18.938 1 89.25 94 LEU A CA 1
ATOM 705 C C . LEU A 1 94 ? 7.895 9.516 18.797 1 89.25 94 LEU A C 1
ATOM 707 O O . LEU A 1 94 ? 7.137 8.891 19.531 1 89.25 94 LEU A O 1
ATOM 711 N N . PHE A 1 95 ? 7.453 10.266 17.875 1 91.56 95 PHE A N 1
ATOM 712 C CA . PHE A 1 95 ? 6.035 10.586 17.781 1 91.56 95 PHE A CA 1
ATOM 713 C C . PHE A 1 95 ? 5.238 9.383 17.297 1 91.56 95 PHE A C 1
ATOM 715 O O . PHE A 1 95 ? 4.082 9.203 17.688 1 91.56 95 PHE A O 1
ATOM 722 N N . PHE A 1 96 ? 5.816 8.578 16.469 1 88.5 96 PHE A N 1
ATOM 723 C CA . PHE A 1 96 ? 5.168 7.324 16.109 1 88.5 96 PHE A CA 1
ATOM 724 C C . PHE A 1 96 ? 4.977 6.43 17.328 1 88.5 96 PHE A C 1
ATOM 726 O O . PHE A 1 96 ? 3.906 5.848 17.516 1 88.5 96 PHE A O 1
ATOM 733 N N . MET A 1 97 ? 6.035 6.32 18.078 1 85.62 97 MET A N 1
ATOM 734 C CA . MET A 1 97 ? 6 5.465 19.266 1 85.62 97 MET A CA 1
ATOM 735 C C . MET A 1 97 ? 4.941 5.938 20.25 1 85.62 97 MET A C 1
ATOM 737 O O . MET A 1 97 ? 4.195 5.129 20.812 1 85.62 97 MET A O 1
ATOM 741 N N . LEU A 1 98 ? 4.855 7.211 20.391 1 89.62 98 LEU A N 1
ATOM 742 C CA . LEU A 1 98 ? 3.887 7.77 21.328 1 89.62 98 LEU A CA 1
ATOM 743 C C . LEU A 1 98 ? 2.461 7.555 20.828 1 89.62 98 LEU A C 1
ATOM 745 O O . LEU A 1 98 ? 1.583 7.16 21.594 1 89.62 98 LEU A O 1
ATOM 749 N N . GLU A 1 99 ? 2.264 7.777 19.562 1 88.94 99 GLU A N 1
ATOM 750 C CA . GLU A 1 99 ? 0.93 7.625 19 1 88.94 99 GLU A CA 1
ATOM 751 C C . GLU A 1 99 ? 0.512 6.16 18.953 1 88.94 99 GLU A C 1
ATOM 753 O O . GLU A 1 99 ? -0.671 5.84 19.094 1 88.94 99 GLU A O 1
ATOM 758 N N . SER A 1 100 ? 1.462 5.281 18.703 1 82.38 100 SER A N 1
ATOM 759 C CA . SER A 1 100 ? 1.167 3.854 18.609 1 82.38 100 SER A CA 1
ATOM 760 C C . SER A 1 100 ? 0.771 3.279 19.953 1 82.38 100 SER A C 1
ATOM 762 O O . SER A 1 100 ? 0.042 2.289 20.031 1 82.38 100 SER A O 1
ATOM 764 N N . ARG A 1 101 ? 1.207 3.895 20.984 1 80.25 101 ARG A N 1
ATOM 765 C CA . ARG A 1 101 ? 0.941 3.396 22.328 1 80.25 101 ARG A CA 1
ATOM 766 C C . ARG A 1 101 ? -0.253 4.109 22.953 1 80.25 101 ARG A C 1
ATOM 768 O O . ARG A 1 101 ? -0.715 3.734 24.031 1 80.25 101 ARG A O 1
ATOM 775 N N . ALA A 1 102 ? -0.637 5.125 22.266 1 79.69 102 ALA A N 1
ATOM 776 C CA . ALA A 1 102 ? -1.762 5.883 22.797 1 79.69 102 ALA A CA 1
ATOM 777 C C . ALA A 1 102 ? -3.029 5.031 22.844 1 79.69 102 ALA A C 1
ATOM 779 O O . ALA A 1 102 ? -3.33 4.312 21.875 1 79.69 102 ALA A O 1
ATOM 780 N N . HIS A 1 103 ? -3.658 5.012 23.953 1 75.75 103 HIS A N 1
ATOM 781 C CA . HIS A 1 103 ? -4.871 4.215 24.125 1 75.75 103 HIS A CA 1
ATOM 782 C C . HIS A 1 103 ? -6.039 4.82 23.344 1 75.75 103 HIS A C 1
ATOM 784 O O . HIS A 1 103 ? -6.195 6.043 23.297 1 75.75 103 HIS A O 1
ATOM 790 N N . LEU A 1 104 ? -6.746 3.943 22.766 1 74.56 104 LEU A N 1
ATOM 791 C CA . LEU A 1 104 ? -7.945 4.383 22.047 1 74.56 104 LEU A CA 1
ATOM 792 C C . LEU A 1 104 ? -9.117 4.539 23.016 1 74.56 104 LEU A C 1
ATOM 794 O O . LEU A 1 104 ? -9.148 3.906 24.078 1 74.56 104 LEU A O 1
ATOM 798 N N . PRO A 1 105 ? -9.961 5.418 22.625 1 72.38 105 PRO A N 1
ATOM 799 C CA . PRO A 1 105 ? -11.188 5.469 23.438 1 72.38 105 PRO A CA 1
ATOM 800 C C . PRO A 1 105 ? -11.852 4.102 23.594 1 72.38 105 PRO A C 1
ATOM 802 O O . PRO A 1 105 ? -11.773 3.271 22.672 1 72.38 105 PRO A O 1
ATOM 805 N N . PRO A 1 106 ? -12.359 3.824 24.688 1 67.38 106 PRO A N 1
ATOM 806 C CA . PRO A 1 106 ? -12.938 2.512 24.984 1 67.38 106 PRO A CA 1
ATOM 807 C C . PRO A 1 106 ? -13.922 2.037 23.922 1 67.38 106 PRO A C 1
ATOM 809 O O . PRO A 1 106 ? -14.055 0.833 23.688 1 67.38 106 PRO A O 1
ATOM 812 N N . GLU A 1 107 ? -14.586 3.092 23.328 1 69.25 107 GLU A N 1
ATOM 813 C CA . GLU A 1 107 ? -15.586 2.74 22.328 1 69.25 107 GLU A CA 1
ATOM 814 C C . GLU A 1 107 ? -14.93 2.111 21.094 1 69.25 107 GLU A C 1
ATOM 816 O O . GLU A 1 107 ? -15.586 1.398 20.344 1 69.25 107 GLU A O 1
ATOM 821 N N . LEU A 1 108 ? -13.633 2.424 21.078 1 69.38 108 LEU A N 1
ATOM 822 C CA . LEU A 1 108 ? -12.953 1.935 19.891 1 69.38 108 LEU A CA 1
ATOM 823 C C . LEU A 1 108 ? -12.031 0.767 20.219 1 69.38 108 LEU A C 1
ATOM 825 O O . LEU A 1 108 ? -11.352 0.229 19.344 1 69.38 108 LEU A O 1
ATOM 829 N N . SER A 1 109 ? -11.961 0.416 21.609 1 60.97 109 SER A N 1
ATOM 830 C CA . SER A 1 109 ? -11.094 -0.679 22.031 1 60.97 109 SER A CA 1
ATOM 831 C C . SER A 1 109 ? -11.586 -2.016 21.484 1 60.97 109 SER A C 1
ATOM 833 O O . SER A 1 109 ? -12.758 -2.361 21.641 1 60.97 109 SER A O 1
ATOM 835 N N . PHE A 1 110 ? -11.117 -2.49 20.469 1 54.84 110 PHE A N 1
ATOM 836 C CA . PHE A 1 110 ? -11.469 -3.688 19.719 1 54.84 110 PHE A CA 1
ATOM 837 C C . PHE A 1 110 ? -11.414 -4.922 20.609 1 54.84 110 PHE A C 1
ATOM 839 O O . PHE A 1 110 ? -11.891 -5.992 20.219 1 54.84 110 PHE A O 1
ATOM 846 N N . GLU A 1 111 ? -10.609 -4.922 21.703 1 54.91 111 GLU A N 1
ATOM 847 C CA . GLU A 1 111 ? -10.586 -6.094 22.562 1 54.91 111 GLU A CA 1
ATOM 848 C C . GLU A 1 111 ? -12 -6.59 22.875 1 54.91 111 GLU A C 1
ATOM 850 O O . GLU A 1 111 ? -12.203 -7.777 23.125 1 54.91 111 GLU A O 1
ATOM 855 N N . ALA A 1 112 ? -12.82 -5.688 22.672 1 53.62 112 ALA A N 1
ATOM 856 C CA . ALA A 1 112 ? -14.195 -6.07 22.984 1 53.62 112 ALA A CA 1
ATOM 857 C C . ALA A 1 112 ? -14.984 -6.383 21.703 1 53.62 112 ALA A C 1
ATOM 859 O O . ALA A 1 112 ? -16.172 -6.684 21.766 1 53.62 112 ALA A O 1
ATOM 860 N N . TRP A 1 113 ? -14.273 -6.309 20.562 1 53.72 113 TRP A N 1
ATOM 861 C CA . TRP A 1 113 ? -15 -6.586 19.328 1 53.72 113 TRP A CA 1
ATOM 862 C C . TRP A 1 113 ? -15.227 -8.086 19.156 1 53.72 113 TRP A C 1
ATOM 864 O O . TRP A 1 113 ? -14.367 -8.891 19.5 1 53.72 113 TRP A O 1
ATOM 874 N N . PRO A 1 114 ? -16.438 -8.422 18.797 1 51.97 114 PRO A N 1
ATOM 875 C CA . PRO A 1 114 ? -17.516 -7.613 18.203 1 51.97 114 PRO A CA 1
ATOM 876 C C . PRO A 1 114 ? -18.469 -7.047 19.25 1 51.97 114 PRO A C 1
ATOM 878 O O . PRO A 1 114 ? -18.875 -7.758 20.172 1 51.97 114 PRO A O 1
ATOM 881 N N . VAL A 1 115 ? -18.391 -5.789 19.422 1 53.38 115 VAL A N 1
ATOM 882 C CA . VAL A 1 115 ? -19.406 -5.184 20.281 1 53.38 115 VAL A CA 1
ATOM 883 C C . VAL A 1 115 ? -20.734 -5.113 19.562 1 53.38 115 VAL A C 1
ATOM 885 O O . VAL A 1 115 ? -20.797 -4.809 18.359 1 53.38 115 VAL A O 1
ATOM 888 N N . PRO A 1 116 ? -21.797 -5.883 20.156 1 55.28 116 PRO A N 1
ATOM 889 C CA . PRO A 1 116 ? -23.109 -5.723 19.531 1 55.28 116 PRO A CA 1
ATOM 890 C C . PRO A 1 116 ? -23.438 -4.27 19.172 1 55.28 116 PRO A C 1
ATOM 892 O O . PRO A 1 116 ? -23.078 -3.361 19.938 1 55.28 116 PRO A O 1
ATOM 895 N N . LYS A 1 117 ? -23.828 -4.074 17.922 1 59.38 117 LYS A N 1
ATOM 896 C CA . LYS A 1 117 ? -24.234 -2.758 17.438 1 59.38 117 LYS A CA 1
ATOM 897 C C . LYS A 1 117 ? -25.328 -2.164 18.312 1 59.38 117 LYS A C 1
ATOM 899 O O . LYS A 1 117 ? -26.406 -2.752 18.453 1 59.38 117 LYS A O 1
ATOM 904 N N . ARG A 1 118 ? -25.016 -1.208 19.266 1 59.12 118 ARG A N 1
ATOM 905 C CA . ARG A 1 118 ? -26 -0.52 20.094 1 59.12 118 ARG A CA 1
ATOM 906 C C . ARG A 1 118 ? -26.969 0.3 19.25 1 59.12 118 ARG A C 1
ATOM 908 O O . ARG A 1 118 ? -26.547 0.931 18.266 1 59.12 118 ARG A O 1
ATOM 915 N N . SER A 1 119 ? -28.172 0.118 19.344 1 68.88 119 SER A N 1
ATOM 916 C CA . SER A 1 119 ? -29.156 0.955 18.688 1 68.88 119 SER A CA 1
ATOM 917 C C . SER A 1 119 ? -28.984 2.424 19.047 1 68.88 119 SER A C 1
ATOM 919 O O . SER A 1 119 ? -28.797 2.76 20.219 1 68.88 119 SER A O 1
ATOM 921 N N . ILE A 1 120 ? -28.656 3.281 18.062 1 79.88 120 ILE A N 1
ATOM 922 C CA . ILE A 1 120 ? -28.484 4.707 18.312 1 79.88 120 ILE A CA 1
ATOM 923 C C . ILE A 1 120 ? -29.688 5.473 17.766 1 79.88 120 ILE A C 1
ATOM 925 O O . ILE A 1 120 ? -30.094 5.254 16.625 1 79.88 120 ILE A O 1
ATOM 929 N N . GLU A 1 121 ? -30.375 6.207 18.688 1 83.69 121 GLU A N 1
ATOM 930 C CA . GLU A 1 121 ? -31.453 7.09 18.266 1 83.69 121 GLU A CA 1
ATOM 931 C C . GLU A 1 121 ? -30.953 8.516 18.062 1 83.69 121 GLU A C 1
ATOM 933 O O . GLU A 1 121 ? -30.375 9.109 18.984 1 83.69 121 GLU A O 1
ATOM 938 N N . ILE A 1 122 ? -31.141 8.984 16.844 1 89.81 122 ILE A N 1
ATOM 939 C CA . ILE A 1 122 ? -30.656 10.32 16.516 1 89.81 122 ILE A CA 1
ATOM 940 C C . ILE A 1 122 ? -31.828 11.242 16.219 1 89.81 122 ILE A C 1
ATOM 942 O O . ILE A 1 122 ? -32.688 10.914 15.391 1 89.81 122 ILE A O 1
ATOM 946 N N . GLU A 1 123 ? -31.875 12.352 16.953 1 92.25 123 GLU A N 1
ATOM 947 C CA . GLU A 1 123 ? -32.906 13.352 16.688 1 92.25 123 GLU A CA 1
ATOM 948 C C . GLU A 1 123 ? -32.719 13.984 15.305 1 92.25 123 GLU A C 1
ATOM 950 O O . GLU A 1 123 ? -31.625 14.406 14.953 1 92.25 123 GLU A O 1
ATOM 955 N N . ARG A 1 124 ? -33.844 14.141 14.562 1 93.62 124 ARG A N 1
ATOM 956 C CA . ARG A 1 124 ? -33.812 14.586 13.172 1 93.62 124 ARG A CA 1
ATOM 957 C C . ARG A 1 124 ? -33.219 16 13.07 1 93.62 124 ARG A C 1
ATOM 959 O O . ARG A 1 124 ? -32.406 16.281 12.18 1 93.62 124 ARG A O 1
ATOM 966 N N . ASP A 1 125 ? -33.594 16.891 13.984 1 94.56 125 ASP A N 1
ATOM 967 C CA . ASP A 1 125 ? -33.125 18.281 13.93 1 94.56 125 ASP A CA 1
ATOM 968 C C . ASP A 1 125 ? -31.641 18.359 14.227 1 94.56 125 ASP A C 1
ATOM 970 O O . ASP A 1 125 ? -30.906 19.109 13.57 1 94.56 125 ASP A O 1
ATOM 974 N N . LEU A 1 126 ? -31.266 17.641 15.133 1 95.5 126 LEU A N 1
ATOM 975 C CA . LEU A 1 126 ? -29.844 17.609 15.461 1 95.5 126 LEU A CA 1
ATOM 976 C C . LEU A 1 126 ? -29.031 17.062 14.305 1 95.5 126 LEU A C 1
ATOM 978 O O . LEU A 1 126 ? -27.969 17.594 13.977 1 95.5 126 LEU A O 1
ATOM 982 N N . ALA A 1 127 ? -29.516 16.016 13.734 1 96.88 127 ALA A N 1
ATOM 983 C CA . ALA A 1 127 ? -28.828 15.391 12.609 1 96.88 127 ALA A CA 1
ATOM 984 C C . ALA A 1 127 ? -28.688 16.375 11.445 1 96.88 127 ALA A C 1
ATOM 986 O O . ALA A 1 127 ? -27.625 16.469 10.836 1 96.88 127 ALA A O 1
ATOM 987 N N . THR A 1 128 ? -29.703 17.078 11.156 1 96.69 128 THR A N 1
ATOM 988 C CA . THR A 1 128 ? -29.688 18.031 10.055 1 96.69 128 THR A CA 1
ATOM 989 C C . THR A 1 128 ? -28.719 19.172 10.344 1 96.69 128 THR A C 1
ATOM 991 O O . THR A 1 128 ? -28.031 19.641 9.438 1 96.69 128 THR A O 1
ATOM 994 N N . ASP A 1 129 ? -28.656 19.594 11.586 1 97.62 129 ASP A N 1
ATOM 995 C CA . ASP A 1 129 ? -27.719 20.641 11.984 1 97.62 129 ASP A CA 1
ATOM 996 C C . ASP A 1 129 ? -26.266 20.172 11.82 1 97.62 129 ASP A C 1
ATOM 998 O O . ASP A 1 129 ? -25.422 20.922 11.336 1 97.62 129 ASP A O 1
ATOM 1002 N N . LEU A 1 130 ? -26.016 19.016 12.266 1 97.88 130 LEU A N 1
ATOM 1003 C CA . LEU A 1 130 ? -24.672 18.469 12.18 1 97.88 130 LEU A CA 1
ATOM 1004 C C . LEU A 1 130 ? -24.234 18.312 10.727 1 97.88 130 LEU A C 1
ATOM 1006 O O . LEU A 1 130 ? -23.078 18.578 10.391 1 97.88 130 LEU A O 1
ATOM 1010 N N . VAL A 1 131 ? -25.156 17.875 9.859 1 98.19 131 VAL A N 1
ATOM 1011 C CA . VAL A 1 131 ? -24.859 17.734 8.438 1 98.19 131 VAL A CA 1
ATOM 1012 C C . VAL A 1 131 ? -24.531 19.109 7.848 1 98.19 131 VAL A C 1
ATOM 1014 O O . VAL A 1 131 ? -23.609 19.25 7.039 1 98.19 131 VAL A O 1
ATOM 1017 N N . SER A 1 132 ? -25.25 20.109 8.32 1 97.31 132 SER A N 1
ATOM 1018 C CA . SER A 1 132 ? -25 21.469 7.852 1 97.31 132 SER A CA 1
ATOM 1019 C C . SER A 1 132 ? -23.609 21.938 8.273 1 97.31 132 SER A C 1
ATOM 1021 O O . SER A 1 132 ? -22.906 22.578 7.496 1 97.31 132 SER A O 1
ATOM 1023 N N . ILE A 1 133 ? -23.25 21.594 9.453 1 97.31 133 ILE A N 1
ATOM 1024 C CA . ILE A 1 133 ? -21.953 21.984 9.961 1 97.31 133 ILE A CA 1
ATOM 1025 C C . ILE A 1 133 ? -20.844 21.281 9.18 1 97.31 133 ILE A C 1
ATOM 1027 O O . ILE A 1 133 ? -19.828 21.875 8.828 1 97.31 133 ILE A O 1
ATOM 1031 N N . PHE A 1 134 ? -21.094 20.016 8.914 1 97.81 134 PHE A N 1
ATOM 1032 C CA . PHE A 1 134 ? -20.125 19.25 8.133 1 97.81 134 PHE A CA 1
ATOM 1033 C C . PHE A 1 134 ? -19.875 19.922 6.781 1 97.81 134 PHE A C 1
ATOM 1035 O O . PHE A 1 134 ? -18.734 20.109 6.379 1 97.81 134 PHE A O 1
ATOM 1042 N N . PHE A 1 135 ? -20.891 20.297 6.047 1 97.12 135 PHE A N 1
ATOM 1043 C CA . PHE A 1 135 ? -20.75 20.828 4.699 1 97.12 135 PHE A CA 1
ATOM 1044 C C . PHE A 1 135 ? -20.156 22.234 4.734 1 97.12 135 PHE A C 1
ATOM 1046 O O . PHE A 1 135 ? -19.531 22.672 3.768 1 97.12 135 PHE A O 1
ATOM 1053 N N . ALA A 1 136 ? -20.203 22.875 5.883 1 93.75 136 ALA A N 1
ATOM 1054 C CA . ALA A 1 136 ? -19.656 24.219 6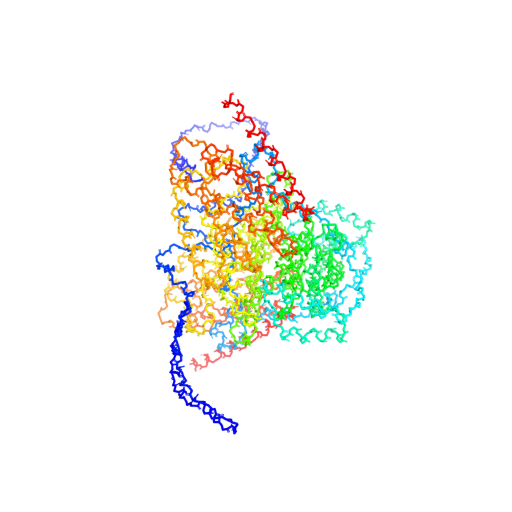.023 1 93.75 136 ALA A CA 1
ATOM 1055 C C . ALA A 1 136 ? -18.219 24.188 6.496 1 93.75 136 ALA A C 1
ATOM 1057 O O . ALA A 1 136 ? -17.516 25.203 6.48 1 93.75 136 ALA A O 1
ATOM 1058 N N . SER A 1 137 ? -17.766 23.016 6.832 1 94.12 137 SER A N 1
ATOM 1059 C CA . SER A 1 137 ? -16.422 22.953 7.41 1 94.12 137 SER A CA 1
ATOM 1060 C C . SER A 1 137 ? -15.578 21.875 6.73 1 94.12 137 SER A C 1
ATOM 1062 O O . SER A 1 137 ? -14.984 22.109 5.68 1 94.12 137 SER A O 1
ATOM 1064 N N . ALA A 1 138 ? -15.727 20.578 7.188 1 95.19 138 ALA A N 1
ATOM 1065 C CA . ALA A 1 138 ? -14.852 19.5 6.738 1 95.19 138 ALA A CA 1
ATOM 1066 C C . ALA A 1 138 ? -15 19.266 5.238 1 95.19 138 ALA A C 1
ATOM 1068 O O . ALA A 1 138 ? -14.023 18.938 4.555 1 95.19 138 ALA A O 1
ATOM 1069 N N . HIS A 1 139 ? -16.172 19.406 4.727 1 96.56 139 HIS A N 1
ATOM 1070 C CA . HIS A 1 139 ? -16.422 19.125 3.316 1 96.56 139 HIS A CA 1
ATOM 1071 C C . HIS A 1 139 ? -15.656 20.109 2.424 1 96.56 139 HIS A C 1
ATOM 1073 O O . HIS A 1 139 ? -15.25 19.75 1.314 1 96.56 139 HIS A O 1
ATOM 1079 N N . GLN A 1 140 ? -15.422 21.297 2.898 1 94.06 140 GLN A N 1
ATOM 1080 C CA . GLN A 1 140 ? -14.727 22.312 2.113 1 94.06 140 GLN A CA 1
ATOM 1081 C C . GLN A 1 140 ? -13.258 21.938 1.922 1 94.06 140 GLN A C 1
ATOM 1083 O O . GLN A 1 140 ? -12.641 22.328 0.927 1 94.06 140 GLN A O 1
ATOM 1088 N N . ASN A 1 141 ? -12.773 21.234 2.859 1 96.06 141 ASN A N 1
ATOM 1089 C CA . ASN A 1 141 ? -11.383 20.797 2.764 1 96.06 141 ASN A CA 1
ATOM 1090 C C . ASN A 1 141 ? -11.242 19.547 1.889 1 96.06 141 ASN A C 1
ATOM 1092 O O . ASN A 1 141 ? -10.211 19.359 1.238 1 96.06 141 ASN A O 1
ATOM 1096 N N . HIS A 1 142 ? -12.266 18.688 1.987 1 97.69 142 HIS A N 1
ATOM 1097 C CA . HIS A 1 142 ? -12.297 17.469 1.198 1 97.69 142 HIS A CA 1
ATOM 1098 C C . HIS A 1 142 ? -13.672 17.25 0.572 1 97.69 142 HIS A C 1
ATOM 1100 O O . HIS A 1 142 ? -14.492 16.5 1.113 1 97.69 142 HIS A O 1
ATOM 1106 N N . PRO A 1 143 ? -13.797 17.844 -0.597 1 97.25 143 PRO A N 1
ATOM 1107 C CA . PRO A 1 143 ? -15.117 17.828 -1.234 1 97.25 143 PRO A CA 1
ATOM 1108 C C . PRO A 1 143 ? -15.398 16.516 -1.969 1 97.25 143 PRO A C 1
ATOM 1110 O O . PRO A 1 143 ? -15.672 16.531 -3.174 1 97.25 143 PRO A O 1
ATOM 1113 N N . ILE A 1 144 ? -15.5 15.461 -1.247 1 97.31 144 ILE A N 1
ATOM 1114 C CA . ILE A 1 144 ? -15.586 14.156 -1.889 1 97.31 144 ILE A CA 1
ATOM 1115 C C . ILE A 1 144 ? -17.047 13.727 -1.996 1 97.31 144 ILE A C 1
ATOM 1117 O O . ILE A 1 144 ? -17.359 12.711 -2.631 1 97.31 144 ILE A O 1
ATOM 1121 N N . LEU A 1 145 ? -17.984 14.508 -1.379 1 97.19 145 LEU A N 1
ATOM 1122 C CA . LEU A 1 145 ? -19.406 14.203 -1.501 1 97.19 145 LEU A CA 1
ATOM 1123 C C . LEU A 1 145 ? -20.109 15.219 -2.406 1 97.19 145 LEU A C 1
ATOM 1125 O O . LEU A 1 145 ? -19.703 16.375 -2.471 1 97.19 145 LEU A O 1
ATOM 1129 N N . ASP A 1 146 ? -21.031 14.672 -3.104 1 94.81 146 ASP A N 1
ATOM 1130 C CA . ASP A 1 146 ? -21.984 15.555 -3.771 1 94.81 146 ASP A CA 1
ATOM 1131 C C . ASP A 1 146 ? -23.188 15.852 -2.871 1 94.81 146 ASP A C 1
ATOM 1133 O O . ASP A 1 146 ? -23.922 14.938 -2.492 1 94.81 146 ASP A O 1
ATOM 1137 N N . PRO A 1 147 ? -23.406 17.109 -2.584 1 94.44 147 PRO A N 1
ATOM 1138 C CA . PRO A 1 147 ? -24.438 17.469 -1.608 1 94.44 147 PRO A CA 1
ATOM 1139 C C . PRO A 1 147 ? -25.812 16.922 -1.992 1 94.44 147 PRO A C 1
ATOM 1141 O O . PRO A 1 147 ? -26.562 16.438 -1.13 1 94.44 147 PRO A O 1
ATOM 1144 N N . GLY A 1 148 ? -26.141 17.016 -3.309 1 92.88 148 GLY A N 1
ATOM 1145 C CA . GLY A 1 148 ? -27.438 16.5 -3.736 1 92.88 148 GLY A CA 1
ATOM 1146 C C . GLY A 1 148 ? -27.578 15 -3.545 1 92.88 148 GLY A C 1
ATOM 1147 O O . GLY A 1 148 ? -28.562 14.523 -2.986 1 92.88 148 GLY A O 1
ATOM 1148 N N . GLU A 1 149 ? -26.578 14.289 -3.926 1 92.94 149 GLU A N 1
ATOM 1149 C CA . GLU A 1 149 ? -26.594 12.836 -3.785 1 92.94 149 GLU A CA 1
ATOM 1150 C C . GLU A 1 149 ? -26.594 12.422 -2.314 1 92.94 149 GLU A C 1
ATOM 1152 O O . GLU A 1 149 ? -27.266 11.461 -1.938 1 92.94 149 GLU A O 1
ATOM 1157 N N . PHE A 1 150 ? -25.859 13.117 -1.535 1 96.81 150 PHE A N 1
ATOM 1158 C CA . PHE A 1 150 ? -25.797 12.789 -0.117 1 96.81 150 PHE A CA 1
ATOM 1159 C C . PHE A 1 150 ? -27.141 13.062 0.561 1 96.81 150 PHE A C 1
ATOM 1161 O O . PHE A 1 150 ? -27.547 12.32 1.461 1 96.81 150 PHE A O 1
ATOM 1168 N N . GLU A 1 151 ? -27.797 14.133 0.166 1 96.19 151 GLU A N 1
ATOM 1169 C CA . GLU A 1 151 ? -29.094 14.469 0.751 1 96.19 151 GLU A CA 1
ATOM 1170 C C . GLU A 1 151 ? -30.094 13.336 0.551 1 96.19 151 GLU A C 1
ATOM 1172 O O . GLU A 1 151 ? -30.891 13.039 1.444 1 96.19 151 GLU A O 1
ATOM 1177 N N . ASP A 1 152 ? -30.031 12.734 -0.568 1 96.06 152 ASP A N 1
ATOM 1178 C CA . ASP A 1 152 ? -30.891 11.586 -0.837 1 96.06 152 ASP A CA 1
ATOM 1179 C C . ASP A 1 152 ? -30.562 10.422 0.091 1 96.06 152 ASP A C 1
ATOM 1181 O O . ASP A 1 152 ? -31.469 9.789 0.646 1 96.06 152 ASP A O 1
ATOM 1185 N N . THR A 1 153 ? -29.312 10.141 0.212 1 96.38 153 THR A N 1
ATOM 1186 C CA . THR A 1 153 ? -28.859 9.062 1.077 1 96.38 153 THR A CA 1
ATOM 1187 C C . THR A 1 153 ? -29.219 9.352 2.533 1 96.38 153 THR A C 1
ATOM 1189 O O . THR A 1 153 ? -29.641 8.453 3.264 1 96.38 153 THR A O 1
ATOM 1192 N N . PHE A 1 154 ? -29.125 10.594 2.883 1 97.38 154 PHE A N 1
ATOM 1193 C CA . PHE A 1 154 ? -29.359 11.008 4.258 1 97.38 154 PHE A CA 1
ATOM 1194 C C . PHE A 1 154 ? -30.844 10.938 4.59 1 97.38 154 PHE A C 1
ATOM 1196 O O . PHE A 1 154 ? -31.219 10.531 5.691 1 97.38 154 PHE A O 1
ATOM 1203 N N . SER A 1 155 ? -31.672 11.281 3.635 1 96.38 155 SER A N 1
ATOM 1204 C CA . SER A 1 155 ? -33.125 11.195 3.83 1 96.38 155 SER A CA 1
ATOM 1205 C C . SER A 1 155 ? -33.562 9.75 4.039 1 96.38 155 SER A C 1
ATOM 1207 O O . SER A 1 155 ? -34.375 9.477 4.914 1 96.38 155 SER A O 1
ATOM 1209 N N . ARG A 1 156 ? -33 8.922 3.287 1 95.5 156 ARG A N 1
ATOM 1210 C CA . ARG A 1 156 ? -33.312 7.504 3.447 1 95.5 156 ARG A CA 1
ATOM 1211 C C . ARG A 1 156 ? -32.844 6.988 4.801 1 95.5 156 ARG A C 1
ATOM 1213 O O . ARG A 1 156 ? -33.531 6.188 5.445 1 95.5 156 ARG A O 1
ATOM 1220 N N . PHE A 1 157 ? -31.75 7.449 5.223 1 95.69 157 PHE A N 1
ATOM 1221 C CA . PHE A 1 157 ? -31.156 7.082 6.504 1 95.69 157 PHE A CA 1
ATOM 1222 C C . PHE A 1 157 ? -32.062 7.539 7.656 1 95.69 157 PHE A C 1
ATOM 1224 O O . PHE A 1 157 ? -32.25 6.801 8.625 1 95.69 157 PHE A O 1
ATOM 1231 N N . LEU A 1 158 ? -32.594 8.711 7.562 1 94.44 158 LEU A N 1
ATOM 1232 C CA . LEU A 1 158 ? -33.438 9.242 8.617 1 94.44 158 LEU A CA 1
ATOM 1233 C C . LEU A 1 158 ? -34.75 8.477 8.672 1 94.44 158 LEU A C 1
ATOM 1235 O O . LEU A 1 158 ? -35.344 8.305 9.758 1 94.44 158 LEU A O 1
ATOM 1239 N N . ASP A 1 159 ? -35.125 7.977 7.547 1 92.44 159 ASP A N 1
ATOM 1240 C CA . ASP A 1 159 ? -36.375 7.254 7.477 1 92.44 159 ASP A CA 1
ATOM 1241 C C . ASP A 1 159 ? -36.219 5.82 7.98 1 92.44 159 ASP A C 1
ATOM 1243 O O . ASP A 1 159 ? -37.094 5.316 8.711 1 92.44 159 ASP A O 1
ATOM 1247 N N . THR A 1 160 ? -35.156 5.164 7.582 1 89.62 160 THR A N 1
ATOM 1248 C CA . THR A 1 160 ? -34.969 3.752 7.879 1 89.62 160 THR A CA 1
ATOM 1249 C C . THR A 1 160 ? -34.25 3.572 9.219 1 89.62 160 THR A C 1
ATOM 1251 O O . THR A 1 160 ? -34.406 2.549 9.883 1 89.62 160 THR A O 1
ATOM 1254 N N . GLY A 1 161 ? -33.469 4.469 9.586 1 88.19 161 GLY A N 1
ATOM 1255 C CA . GLY A 1 161 ? -32.688 4.344 10.789 1 88.19 161 GLY A CA 1
ATOM 1256 C C . GLY A 1 161 ? -31.297 3.75 10.531 1 88.19 161 GLY A C 1
ATOM 1257 O O . GLY A 1 161 ? -31 3.346 9.406 1 88.19 161 GLY A O 1
ATOM 1258 N N . ALA A 1 162 ? -30.5 3.674 11.57 1 88 162 ALA A N 1
ATOM 1259 C CA . ALA A 1 162 ? -29.125 3.191 11.461 1 88 162 ALA A CA 1
ATOM 1260 C C . ALA A 1 162 ? -29.094 1.682 11.234 1 88 162 ALA A C 1
ATOM 1262 O O . ALA A 1 162 ? -29.828 0.934 11.883 1 88 162 ALA A O 1
ATOM 1263 N N . ASP A 1 163 ? -28.312 1.285 10.227 1 88.56 163 ASP A N 1
ATOM 1264 C CA . ASP A 1 163 ? -28.141 -0.134 9.938 1 88.56 163 ASP A CA 1
ATOM 1265 C C . ASP A 1 163 ? -26.672 -0.464 9.641 1 88.56 163 ASP A C 1
ATOM 1267 O O . ASP A 1 163 ? -25.781 0.308 9.984 1 88.56 163 ASP A O 1
ATOM 1271 N N . SER A 1 164 ? -26.453 -1.659 9.078 1 83.94 164 SER A N 1
ATOM 1272 C CA . SER A 1 164 ? -25.078 -2.107 8.867 1 83.94 164 SER A CA 1
ATOM 1273 C C . SER A 1 164 ? -24.625 -1.87 7.43 1 83.94 164 SER A C 1
ATOM 1275 O O . SER A 1 164 ? -23.641 -2.453 6.977 1 83.94 164 SER A O 1
ATOM 1277 N N . SER A 1 165 ? -25.312 -0.988 6.754 1 89.44 165 SER A N 1
ATOM 1278 C CA . SER A 1 165 ? -24.938 -0.695 5.375 1 89.44 165 SER A CA 1
ATOM 1279 C C . SER A 1 165 ? -23.844 0.358 5.305 1 89.44 165 SER A C 1
ATOM 1281 O O . SER A 1 165 ? -23.594 1.073 6.277 1 89.44 165 SER A O 1
ATOM 1283 N N . THR A 1 166 ? -23.219 0.42 4.207 1 92.44 166 THR A N 1
ATOM 1284 C CA . THR A 1 166 ? -22.188 1.431 3.984 1 92.44 166 THR A CA 1
ATOM 1285 C C . THR A 1 166 ? -22.797 2.828 3.965 1 92.44 166 THR A C 1
ATOM 1287 O O . THR A 1 166 ? -22.172 3.791 4.414 1 92.44 166 THR A O 1
ATOM 1290 N N . ALA A 1 167 ? -24.016 2.916 3.482 1 95.06 167 ALA A N 1
ATOM 1291 C CA . ALA A 1 167 ? -24.719 4.199 3.451 1 95.06 167 ALA A CA 1
ATOM 1292 C C . ALA A 1 167 ? -24.969 4.719 4.863 1 95.06 167 ALA A C 1
ATOM 1294 O O . ALA A 1 167 ? -24.812 5.914 5.129 1 95.06 167 ALA A O 1
ATOM 1295 N N . SER A 1 168 ? -25.344 3.842 5.691 1 94.62 168 SER A N 1
ATOM 1296 C CA . SER A 1 168 ? -25.562 4.223 7.082 1 94.62 168 SER A CA 1
ATOM 1297 C C . SER A 1 168 ? -24.266 4.641 7.754 1 94.62 168 SER A C 1
ATOM 1299 O O . SER A 1 168 ? -24.234 5.621 8.5 1 94.62 168 SER A O 1
ATOM 1301 N N . ALA A 1 169 ? -23.219 3.883 7.508 1 94.62 169 ALA A N 1
ATOM 1302 C CA . ALA A 1 169 ? -21.906 4.219 8.07 1 94.62 169 ALA A CA 1
ATOM 1303 C C . ALA A 1 169 ? -21.438 5.59 7.582 1 94.62 169 ALA A C 1
ATOM 1305 O O . ALA A 1 169 ? -20.875 6.367 8.352 1 94.62 169 ALA A O 1
ATOM 1306 N N . LEU A 1 170 ? -21.688 5.879 6.316 1 97.94 170 LEU A N 1
ATOM 1307 C CA . LEU A 1 170 ? -21.328 7.176 5.754 1 97.94 170 LEU A CA 1
ATOM 1308 C C . LEU A 1 170 ? -22.062 8.305 6.473 1 97.94 170 LEU A C 1
ATOM 1310 O O . LEU A 1 170 ? -21.453 9.32 6.824 1 97.94 170 LEU A O 1
ATOM 1314 N N . CYS A 1 171 ? -23.328 8.094 6.652 1 98.12 171 CYS A N 1
ATOM 1315 C CA . CYS A 1 171 ? -24.109 9.094 7.355 1 98.12 171 CYS A CA 1
ATOM 1316 C C . CYS A 1 171 ? -23.609 9.297 8.781 1 98.12 171 CYS A C 1
ATOM 1318 O O . CYS A 1 171 ? -23.5 10.43 9.25 1 98.12 171 CYS A O 1
ATOM 1320 N N . MET A 1 172 ? -23.266 8.227 9.461 1 97.31 172 MET A N 1
ATOM 1321 C CA . MET A 1 172 ? -22.766 8.297 10.836 1 97.31 172 MET A CA 1
ATOM 1322 C C . MET A 1 172 ? -21.438 9.047 10.891 1 97.31 172 MET A C 1
ATOM 1324 O O . MET A 1 172 ? -21.188 9.82 11.82 1 97.31 172 MET A O 1
ATOM 1328 N N . VAL A 1 173 ? -20.594 8.859 9.906 1 98.31 173 VAL A N 1
ATOM 1329 C CA . VAL A 1 173 ? -19.312 9.539 9.875 1 98.31 173 VAL A CA 1
ATOM 1330 C C . VAL A 1 173 ? -19.516 11.039 9.656 1 98.31 173 VAL A C 1
ATOM 1332 O O . VAL A 1 173 ? -18.828 11.859 10.266 1 98.31 173 VAL A O 1
ATOM 1335 N N . VAL A 1 174 ? -20.469 11.352 8.766 1 98.69 174 VAL A N 1
ATOM 1336 C CA . VAL A 1 174 ? -20.766 12.758 8.5 1 98.69 174 VAL A CA 1
ATOM 1337 C C . VAL A 1 174 ? -21.281 13.422 9.766 1 98.69 174 VAL A C 1
ATOM 1339 O O . VAL A 1 174 ? -20.906 14.547 10.086 1 98.69 174 VAL A O 1
ATOM 1342 N N . LEU A 1 175 ? -22.094 12.719 10.508 1 98.44 175 LEU A N 1
ATOM 1343 C CA . LEU A 1 175 ? -22.594 13.234 11.781 1 98.44 175 LEU A CA 1
ATOM 1344 C C . LEU A 1 175 ? -21.453 13.422 12.773 1 98.44 175 LEU A C 1
ATOM 1346 O O . LEU A 1 175 ? -21.422 14.422 13.5 1 98.44 175 LEU A O 1
ATOM 1350 N N . ALA A 1 176 ? -20.547 12.484 12.828 1 97.94 176 ALA A N 1
ATOM 1351 C CA . ALA A 1 176 ? -19.391 12.578 13.727 1 97.94 176 ALA A CA 1
ATOM 1352 C C . ALA A 1 176 ? -18.547 13.805 13.406 1 97.94 176 ALA A C 1
ATOM 1354 O O . ALA A 1 176 ? -18.094 14.508 14.312 1 97.94 176 ALA A O 1
ATOM 1355 N N . LEU A 1 177 ? -18.375 14.047 12.141 1 98.62 177 LEU A N 1
ATOM 1356 C CA . LEU A 1 177 ? -17.578 15.188 11.719 1 98.62 177 LEU A CA 1
ATOM 1357 C C . LEU A 1 177 ? -18.266 16.5 12.062 1 98.62 177 LEU A C 1
ATOM 1359 O O . LEU A 1 177 ? -17.625 17.469 12.461 1 98.62 177 LEU A O 1
ATOM 1363 N N . GLY A 1 178 ? -19.594 16.516 11.867 1 98.44 178 GLY A N 1
ATOM 1364 C CA . GLY A 1 178 ? -20.328 17.688 12.297 1 98.44 178 GLY A CA 1
ATOM 1365 C C . GLY A 1 178 ? -20.203 17.953 13.789 1 98.44 178 GLY A C 1
ATOM 1366 O O . GLY A 1 178 ? -20.031 19.109 14.203 1 98.44 178 GLY A O 1
ATOM 1367 N N . ALA A 1 179 ? -20.219 16.938 14.562 1 97.44 179 ALA A N 1
ATOM 1368 C CA . ALA A 1 179 ? -20.172 17.062 16.016 1 97.44 179 ALA A CA 1
ATOM 1369 C C . ALA A 1 179 ? -18.812 17.562 16.484 1 97.44 179 ALA A C 1
ATOM 1371 O O . ALA A 1 179 ? -18.719 18.438 17.344 1 97.44 179 ALA A O 1
ATOM 1372 N N . VAL A 1 180 ? -17.75 17.047 15.945 1 96.94 180 VAL A N 1
ATOM 1373 C CA . VAL A 1 180 ? -16.422 17.422 16.391 1 96.94 180 VAL A CA 1
ATOM 1374 C C . VAL A 1 180 ? -16.094 18.844 15.906 1 96.94 180 VAL A C 1
ATOM 1376 O O . VAL A 1 180 ? -15.43 19.609 16.609 1 96.94 180 VAL A O 1
ATOM 1379 N N . ALA A 1 181 ? -16.562 19.203 14.727 1 95.69 181 ALA A N 1
ATOM 1380 C CA . ALA A 1 181 ? -16.312 20.531 14.18 1 95.69 181 ALA A CA 1
ATOM 1381 C C . ALA A 1 181 ? -17.031 21.594 14.992 1 95.69 181 ALA A C 1
ATOM 1383 O O . ALA A 1 181 ? -16.562 22.734 15.078 1 95.69 181 ALA A O 1
ATOM 1384 N N . ALA A 1 182 ? -18.141 21.234 15.555 1 94.06 182 ALA A N 1
ATOM 1385 C CA . ALA A 1 182 ? -18.938 22.172 16.328 1 94.06 182 ALA A CA 1
ATOM 1386 C C . ALA A 1 182 ? -18.438 22.297 17.75 1 94.06 182 ALA A C 1
ATOM 1388 O O . ALA A 1 182 ? -18.797 23.25 18.469 1 94.06 182 ALA A O 1
ATOM 1389 N N . SER A 1 183 ? -17.531 21.469 18.172 1 93.06 183 SER A N 1
ATOM 1390 C CA . SER A 1 183 ? -17.125 21.406 19.562 1 93.06 183 SER A CA 1
ATOM 1391 C C . SER A 1 183 ? -15.914 22.297 19.828 1 93.06 183 SER A C 1
ATOM 1393 O O . SER A 1 183 ? -15.016 22.391 18.984 1 93.06 183 SER A O 1
ATOM 1395 N N . PRO A 1 184 ? -15.914 22.922 20.906 1 89.81 184 PRO A N 1
ATOM 1396 C CA . PRO A 1 184 ? -14.727 23.688 21.281 1 89.81 184 PRO A CA 1
ATOM 1397 C C . PRO A 1 184 ? -13.547 22.812 21.688 1 89.81 184 PRO A C 1
ATOM 1399 O O . PRO A 1 184 ? -13.75 21.656 22.109 1 89.81 184 PRO A O 1
ATOM 1402 N N . PRO A 1 185 ? -12.453 23.422 21.578 1 87.38 185 PRO A N 1
ATOM 1403 C CA . PRO A 1 185 ? -11.281 22.641 21.969 1 87.38 185 PRO A CA 1
ATOM 1404 C C . PRO A 1 185 ? -11.242 22.359 23.469 1 87.38 185 PRO A C 1
ATOM 1406 O O . PRO A 1 185 ? -11.406 23.281 24.281 1 87.38 185 PRO A O 1
ATOM 1409 N N . ASP A 1 186 ? -11.164 21.125 23.828 1 84.69 186 ASP A N 1
ATOM 1410 C CA . ASP A 1 186 ? -11.055 20.656 25.203 1 84.69 186 ASP A CA 1
ATOM 1411 C C . ASP A 1 186 ? -10.25 19.359 25.281 1 84.69 186 ASP A C 1
ATOM 1413 O O . ASP A 1 186 ? -10.766 18.281 24.953 1 84.69 186 ASP A O 1
ATOM 1417 N N . ALA A 1 187 ? -9.125 19.5 25.859 1 81.88 187 ALA A N 1
ATOM 1418 C CA . ALA A 1 187 ? -8.188 18.375 25.875 1 81.88 187 ALA A CA 1
ATOM 1419 C C . ALA A 1 187 ? -8.773 17.188 26.609 1 81.88 187 ALA A C 1
ATOM 1421 O O . ALA A 1 187 ? -8.633 16.031 26.172 1 81.88 187 ALA A O 1
ATOM 1422 N N . HIS A 1 188 ? -9.43 17.406 27.656 1 83.12 188 HIS A N 1
ATOM 1423 C CA . HIS A 1 188 ? -9.969 16.328 28.484 1 83.12 188 HIS A CA 1
ATOM 1424 C C . HIS A 1 188 ? -11.07 15.57 27.75 1 83.12 188 HIS A C 1
ATOM 1426 O O . HIS A 1 188 ? -11.07 14.336 27.719 1 83.12 188 HIS A O 1
ATOM 1432 N N . THR A 1 189 ? -11.953 16.312 27.188 1 83.75 189 THR A N 1
ATOM 1433 C CA . THR A 1 189 ? -13.062 15.703 26.469 1 83.75 189 THR A CA 1
ATOM 1434 C C . THR A 1 189 ? -12.555 14.938 25.25 1 83.75 189 THR A C 1
ATOM 1436 O O . THR A 1 189 ? -13.008 13.82 24.969 1 83.75 189 THR A O 1
ATOM 1439 N N . PHE A 1 190 ? -11.641 15.531 24.562 1 85.62 190 PHE A N 1
ATOM 1440 C CA . PHE A 1 190 ? -11.133 14.93 23.344 1 85.62 190 PHE A CA 1
ATOM 1441 C C . PHE A 1 190 ? -10.344 13.664 23.656 1 85.62 190 PHE A C 1
ATOM 1443 O O . PHE A 1 190 ? -10.289 12.742 22.828 1 85.62 190 PHE A O 1
ATOM 1450 N N . LEU A 1 191 ? -9.805 13.562 24.797 1 82.69 191 LEU A N 1
ATOM 1451 C CA . LEU A 1 191 ? -9.023 12.398 25.172 1 82.69 191 LEU A CA 1
ATOM 1452 C C . LEU A 1 191 ? -9.93 11.258 25.641 1 82.69 191 LEU A C 1
ATOM 1454 O O . LEU A 1 191 ? -9.703 10.102 25.281 1 82.69 191 LEU A O 1
ATOM 1458 N N . HIS A 1 192 ? -10.977 11.523 26.281 1 82.94 192 HIS A N 1
ATOM 1459 C CA . HIS A 1 192 ? -11.742 10.469 26.938 1 82.94 192 HIS A CA 1
ATOM 1460 C C . HIS A 1 192 ? -13.016 10.156 26.156 1 82.94 192 HIS A C 1
ATOM 1462 O O . HIS A 1 192 ? -13.43 8.992 26.094 1 82.94 192 HIS A O 1
ATOM 1468 N N . SER A 1 193 ? -13.602 11.195 25.688 1 87.5 193 SER A N 1
ATOM 1469 C CA . SER A 1 193 ? -14.836 11.039 24.922 1 87.5 193 SER A CA 1
ATOM 1470 C C . SER A 1 193 ? -14.922 12.062 23.797 1 87.5 193 SER A C 1
ATOM 1472 O O . SER A 1 193 ? -15.742 12.984 23.859 1 87.5 193 SER A O 1
ATOM 1474 N N . PRO A 1 194 ? -14.172 11.766 22.812 1 92 194 PRO A N 1
ATOM 1475 C CA . PRO A 1 194 ? -14.156 12.742 21.734 1 92 194 PRO A CA 1
ATOM 1476 C C . PRO A 1 194 ? -15.539 12.984 21.141 1 92 194 PRO A C 1
ATOM 1478 O O . PRO A 1 194 ? -16.328 12.047 20.984 1 92 194 PRO A O 1
ATOM 1481 N N . PRO A 1 195 ? -15.805 14.258 20.844 1 93.94 195 PRO A N 1
ATOM 1482 C CA . PRO A 1 195 ? -17.109 14.57 20.234 1 93.94 195 PRO A CA 1
ATOM 1483 C C . PRO A 1 195 ? -17.359 13.781 18.953 1 93.94 195 PRO A C 1
ATOM 1485 O O . PRO A 1 195 ? -16.484 13.688 18.078 1 93.94 195 PRO A O 1
ATOM 1488 N N . GLY A 1 196 ? -18.516 13.211 18.844 1 94.5 196 GLY A N 1
ATOM 1489 C CA . GLY A 1 196 ? -18.906 12.453 17.672 1 94.5 196 GLY A CA 1
ATOM 1490 C C . GLY A 1 196 ? -18.531 10.992 17.75 1 94.5 196 GLY A C 1
ATOM 1491 O O . GLY A 1 196 ? -18.844 10.211 16.844 1 94.5 196 GLY A O 1
ATOM 1492 N N . MET A 1 197 ? -17.969 10.508 18.844 1 92 197 MET A N 1
ATOM 1493 C CA . MET A 1 197 ? -17.484 9.141 18.969 1 92 197 MET A CA 1
ATOM 1494 C C . MET A 1 197 ? -18.641 8.148 18.969 1 92 197 MET A C 1
ATOM 1496 O O . MET A 1 197 ? -18.5 7.016 18.516 1 92 197 MET A O 1
ATOM 1500 N N . GLN A 1 198 ? -19.75 8.57 19.422 1 89.75 198 GLN A N 1
ATOM 1501 C CA . GLN A 1 198 ? -20.906 7.68 19.438 1 89.75 198 GLN A CA 1
ATOM 1502 C C . GLN A 1 198 ? -21.312 7.281 18.031 1 89.75 198 GLN A C 1
ATOM 1504 O O . GLN A 1 198 ? -21.734 6.145 17.797 1 89.75 198 GLN A O 1
ATOM 1509 N N . TYR A 1 199 ? -21.188 8.211 17.094 1 93.56 199 TYR A N 1
ATOM 1510 C CA . TYR A 1 199 ? -21.5 7.922 15.703 1 93.56 199 TYR A CA 1
ATOM 1511 C C . TYR A 1 199 ? -20.422 7.055 15.062 1 93.56 199 TYR A C 1
ATOM 1513 O O . TYR A 1 199 ? -20.719 6.109 14.336 1 93.56 199 TYR A O 1
ATOM 1521 N N . MET A 1 200 ? -19.156 7.34 15.453 1 92.38 200 MET A N 1
ATOM 1522 C CA . MET A 1 200 ? -18.031 6.59 14.898 1 92.38 200 MET A CA 1
ATOM 1523 C C . MET A 1 200 ? -18.047 5.145 15.391 1 92.38 200 MET A C 1
ATOM 1525 O O . MET A 1 200 ? -17.703 4.227 14.641 1 92.38 200 MET A O 1
ATOM 1529 N N . HIS A 1 201 ? -18.438 5 16.594 1 87.44 201 HIS A N 1
ATOM 1530 C CA . HIS A 1 201 ? -18.516 3.662 17.172 1 87.44 201 HIS A CA 1
ATOM 1531 C C . HIS A 1 201 ? -19.484 2.779 16.391 1 87.44 201 HIS A C 1
ATOM 1533 O O . HIS A 1 201 ? -19.25 1.576 16.25 1 87.44 201 HIS A O 1
ATOM 1539 N N . HIS A 1 202 ? -20.469 3.375 15.906 1 87.81 202 HIS A N 1
ATOM 1540 C CA . HIS A 1 202 ? -21.469 2.641 15.133 1 87.81 202 HIS A CA 1
ATOM 1541 C C . HIS A 1 202 ? -20.969 2.367 13.711 1 87.81 202 HIS A C 1
ATOM 1543 O O . HIS A 1 202 ? -21.312 1.347 13.117 1 87.81 202 HIS A O 1
ATOM 1549 N N . ALA A 1 203 ? -20.203 3.252 13.164 1 91.25 203 ALA A N 1
ATOM 1550 C CA . ALA A 1 203 ? -19.812 3.184 11.758 1 91.25 203 ALA A CA 1
ATOM 1551 C C . ALA A 1 203 ? -18.578 2.283 11.578 1 91.25 203 ALA A C 1
ATOM 1553 O O . ALA A 1 203 ? -18.438 1.635 10.547 1 91.25 203 ALA A O 1
ATOM 1554 N N . MET A 1 204 ? -17.719 2.152 12.57 1 89.19 204 MET A N 1
ATOM 1555 C CA . MET A 1 204 ? -16.375 1.617 12.43 1 89.19 204 MET A CA 1
ATOM 1556 C C . MET A 1 204 ? -16.406 0.13 12.094 1 89.19 204 MET A C 1
ATOM 1558 O O . MET A 1 204 ? -15.68 -0.329 11.211 1 89.19 204 MET A O 1
ATOM 1562 N N . PRO A 1 205 ? -17.281 -0.64 12.719 1 83.12 205 PRO A N 1
ATOM 1563 C CA . PRO A 1 205 ? -17.297 -2.062 12.375 1 83.12 205 PRO A CA 1
ATOM 1564 C C . PRO A 1 205 ? -17.594 -2.312 10.906 1 83.12 205 PRO A C 1
ATOM 1566 O O . PRO A 1 205 ? -16.953 -3.154 10.266 1 83.12 205 PRO A O 1
ATOM 1569 N N . THR A 1 206 ? -18.531 -1.566 10.375 1 85.12 206 THR A N 1
ATOM 1570 C CA . THR A 1 206 ? -18.891 -1.707 8.969 1 85.12 206 THR A CA 1
ATOM 1571 C C . THR A 1 206 ? -17.734 -1.275 8.07 1 85.12 206 THR A C 1
ATOM 1573 O O . THR A 1 206 ? -17.406 -1.957 7.098 1 85.12 206 THR A O 1
ATOM 1576 N N . LEU A 1 207 ? -17.109 -0.19 8.445 1 88.75 207 LEU A N 1
ATOM 1577 C CA . LEU A 1 207 ? -16.016 0.336 7.637 1 88.75 207 LEU A CA 1
ATOM 1578 C C . LEU A 1 207 ? -14.828 -0.616 7.645 1 88.75 207 LEU A C 1
ATOM 1580 O O . LEU A 1 207 ? -14.227 -0.871 6.602 1 88.75 207 LEU A O 1
ATOM 1584 N N . LEU A 1 208 ? -14.57 -1.12 8.789 1 82.62 208 LEU A N 1
ATOM 1585 C CA . LEU A 1 208 ? -13.414 -2.002 8.914 1 82.62 208 LEU A CA 1
ATOM 1586 C C . LEU A 1 208 ? -13.664 -3.326 8.195 1 82.62 208 LEU A C 1
ATOM 1588 O O . LEU A 1 208 ? -12.789 -3.826 7.484 1 82.62 208 LEU A O 1
ATOM 1592 N N . THR A 1 209 ? -14.805 -3.852 8.305 1 79.38 209 THR A N 1
ATOM 1593 C CA . THR A 1 209 ? -15.125 -5.137 7.688 1 79.38 209 THR A CA 1
ATOM 1594 C C . THR A 1 209 ? -15.211 -5.004 6.172 1 79.38 209 THR A C 1
ATOM 1596 O O . THR A 1 209 ? -14.656 -5.828 5.441 1 79.38 209 THR A O 1
ATOM 1599 N N . GLN A 1 210 ? -15.852 -3.984 5.746 1 83.06 210 GLN A N 1
ATOM 1600 C CA . GLN A 1 210 ? -16.031 -3.807 4.309 1 83.06 210 GLN A CA 1
ATOM 1601 C C . GLN A 1 210 ? -14.711 -3.471 3.623 1 83.06 210 GLN A C 1
ATOM 1603 O O . GLN A 1 210 ? -14.469 -3.891 2.488 1 83.06 210 GLN A O 1
ATOM 1608 N N . SER A 1 211 ? -13.898 -2.748 4.258 1 84.5 211 SER A N 1
ATOM 1609 C CA . SER A 1 211 ? -12.633 -2.369 3.643 1 84.5 211 SER A CA 1
ATOM 1610 C C . SER A 1 211 ? -11.672 -3.555 3.576 1 84.5 211 SER A C 1
ATOM 1612 O O . SER A 1 211 ? -10.828 -3.627 2.684 1 84.5 211 SER A O 1
ATOM 1614 N N . ALA A 1 212 ? -11.812 -4.414 4.477 1 75.06 212 ALA A N 1
ATOM 1615 C CA . ALA A 1 212 ? -10.906 -5.559 4.539 1 75.06 212 ALA A CA 1
ATOM 1616 C C . ALA A 1 212 ? -11.336 -6.652 3.564 1 75.06 212 ALA A C 1
ATOM 1618 O O . ALA A 1 212 ? -10.5 -7.406 3.062 1 75.06 212 ALA A O 1
ATOM 1619 N N . TRP A 1 213 ? -12.594 -6.637 3.262 1 74.44 213 TRP A N 1
ATOM 1620 C CA . TRP A 1 213 ? -13.047 -7.871 2.629 1 74.44 213 TRP A CA 1
ATOM 1621 C C . TRP A 1 213 ? -13.828 -7.57 1.353 1 74.44 213 TRP A C 1
ATOM 1623 O O . TRP A 1 213 ? -13.891 -8.406 0.447 1 74.44 213 TRP A O 1
ATOM 1633 N N . SER A 1 214 ? -14.344 -6.387 1.236 1 73.56 214 SER A N 1
ATOM 1634 C CA . SER A 1 214 ? -15.234 -6.09 0.12 1 73.56 214 SER A CA 1
ATOM 1635 C C . SER A 1 214 ? -14.453 -5.648 -1.111 1 73.56 214 SER A C 1
ATOM 1637 O O . SER A 1 214 ? -13.422 -4.977 -0.992 1 73.56 214 SER A O 1
ATOM 1639 N N . PHE A 1 215 ? -14.906 -6.105 -2.271 1 74.56 215 PHE A N 1
ATOM 1640 C CA . PHE A 1 215 ? -14.375 -5.645 -3.549 1 74.56 215 PHE A CA 1
ATOM 1641 C C . PHE A 1 215 ? -15.445 -4.906 -4.344 1 74.56 215 PHE A C 1
ATOM 1643 O O . PHE A 1 215 ? -15.367 -4.82 -5.57 1 74.56 215 PHE A O 1
ATOM 1650 N N . SER A 1 216 ? -16.297 -4.285 -3.58 1 71.38 216 SER A N 1
ATOM 1651 C CA . SER A 1 216 ? -17.422 -3.559 -4.18 1 71.38 216 SER A CA 1
ATOM 1652 C C . SER A 1 216 ? -16.922 -2.393 -5.031 1 71.38 216 SER A C 1
ATOM 1654 O O . SER A 1 216 ? -15.867 -1.82 -4.754 1 71.38 216 SER A O 1
ATOM 1656 N N . CYS A 1 217 ? -17.75 -2.102 -5.98 1 69.06 217 CYS A N 1
ATOM 1657 C CA . CYS A 1 217 ? -17.422 -1.021 -6.906 1 69.06 217 CYS A CA 1
ATOM 1658 C C . CYS A 1 217 ? -18.016 0.298 -6.434 1 69.06 217 CYS A C 1
ATOM 1660 O O . CYS A 1 217 ? -17.781 1.345 -7.039 1 69.06 217 CYS A O 1
ATOM 1662 N N . SER A 1 218 ? -18.656 0.274 -5.387 1 84.12 218 SER A N 1
ATOM 1663 C CA . SER A 1 218 ? -19.266 1.515 -4.914 1 84.12 218 SER A CA 1
ATOM 1664 C C . SER A 1 218 ? -18.203 2.473 -4.375 1 84.12 218 SER A C 1
ATOM 1666 O O . SER A 1 218 ? -17.203 2.043 -3.787 1 84.12 218 SER A O 1
ATOM 1668 N N . LEU A 1 219 ? -18.531 3.785 -4.652 1 91.88 219 LEU A N 1
ATOM 1669 C CA . LEU A 1 219 ? -17.594 4.797 -4.156 1 91.88 219 LEU A CA 1
ATOM 1670 C C . LEU A 1 219 ? -17.938 5.195 -2.727 1 91.88 219 LEU A C 1
ATOM 1672 O O . LEU A 1 219 ? -17.203 5.941 -2.09 1 91.88 219 LEU A O 1
ATOM 1676 N N . MET A 1 220 ? -19.016 4.672 -2.229 1 94.56 220 MET A N 1
ATOM 1677 C CA . MET A 1 220 ? -19.484 5.07 -0.904 1 94.56 220 MET A CA 1
ATOM 1678 C C . MET A 1 220 ? -18.516 4.617 0.177 1 94.56 220 MET A C 1
ATOM 1680 O O . MET A 1 220 ? -18.266 5.34 1.146 1 94.56 220 MET A O 1
ATOM 1684 N N . LEU A 1 221 ? -17.938 3.486 -0.02 1 94.25 221 LEU A N 1
ATOM 1685 C CA . LEU A 1 221 ? -17.031 2.949 0.995 1 94.25 221 LEU A CA 1
ATOM 1686 C C . LEU A 1 221 ? -15.773 3.793 1.103 1 94.25 221 LEU A C 1
ATOM 1688 O O . LEU A 1 221 ? -15.414 4.246 2.191 1 94.25 221 LEU A O 1
ATOM 1692 N N . PRO A 1 222 ? -15.078 4.023 -0.011 1 95.62 222 PRO A N 1
ATOM 1693 C CA . PRO A 1 222 ? -13.898 4.883 0.13 1 95.62 222 PRO A CA 1
ATOM 1694 C C . PRO A 1 222 ? -14.25 6.297 0.582 1 95.62 222 PRO A C 1
ATOM 1696 O O . PRO A 1 222 ? -13.461 6.941 1.277 1 95.62 222 PRO A O 1
ATOM 1699 N N . GLN A 1 223 ? -15.406 6.805 0.22 1 97.69 223 GLN A N 1
ATOM 1700 C CA . GLN A 1 223 ? -15.836 8.109 0.715 1 97.69 223 GLN A CA 1
ATOM 1701 C C . GLN A 1 223 ? -15.984 8.102 2.234 1 97.69 223 GLN A C 1
ATOM 1703 O O . GLN A 1 223 ? -15.5 9.008 2.912 1 97.69 223 GLN A O 1
ATOM 1708 N N . ALA A 1 224 ? -16.594 7.113 2.715 1 97.81 224 ALA A N 1
ATOM 1709 C CA . ALA A 1 224 ? -16.781 6.992 4.16 1 97.81 224 ALA A CA 1
ATOM 1710 C C . ALA A 1 224 ? -15.43 6.832 4.871 1 97.81 224 ALA A C 1
ATOM 1712 O O . ALA A 1 224 ? -15.219 7.406 5.941 1 97.81 224 ALA A O 1
ATOM 1713 N N . LEU A 1 225 ? -14.547 6.078 4.305 1 96.81 225 LEU A N 1
ATOM 1714 C CA . LEU A 1 225 ? -13.227 5.848 4.895 1 96.81 225 LEU A CA 1
ATOM 1715 C C . LEU A 1 225 ? -12.422 7.137 4.945 1 96.81 225 LEU A C 1
ATOM 1717 O O . LEU A 1 225 ? -11.766 7.426 5.949 1 96.81 225 LEU A O 1
ATOM 1721 N N . VAL A 1 226 ? -12.453 7.891 3.9 1 98.31 226 VAL A N 1
ATOM 1722 C CA . VAL A 1 226 ? -11.727 9.156 3.857 1 98.31 226 VAL A CA 1
ATOM 1723 C C . VAL A 1 226 ? -12.273 10.102 4.93 1 98.31 226 VAL A C 1
ATOM 1725 O O . VAL A 1 226 ? -11.5 10.727 5.664 1 98.31 226 VAL A O 1
ATOM 1728 N N . LEU A 1 227 ? -13.578 10.18 4.957 1 98.75 227 LEU A N 1
ATOM 1729 C CA . LEU A 1 227 ? -14.172 11.07 5.941 1 98.75 227 LEU A CA 1
ATOM 1730 C C . LEU A 1 227 ? -13.906 10.578 7.359 1 98.75 227 LEU A C 1
ATOM 1732 O O . LEU A 1 227 ? -13.727 11.375 8.281 1 98.75 227 LEU A O 1
ATOM 1736 N N . ALA A 1 228 ? -13.914 9.289 7.555 1 97.62 228 ALA A N 1
ATOM 1737 C CA . ALA A 1 228 ? -13.531 8.742 8.852 1 97.62 228 ALA A CA 1
ATOM 1738 C C . ALA A 1 228 ? -12.086 9.109 9.203 1 97.62 228 ALA A C 1
ATOM 1740 O O . ALA A 1 228 ? -11.781 9.406 10.359 1 97.62 228 ALA A O 1
ATOM 1741 N N . SER A 1 229 ? -11.258 9.031 8.242 1 97.56 229 SER A N 1
ATOM 1742 C CA . SER A 1 229 ? -9.875 9.453 8.438 1 97.56 229 SER A CA 1
ATOM 1743 C C . SER A 1 229 ? -9.797 10.906 8.898 1 97.56 229 SER A C 1
ATOM 1745 O O . SER A 1 229 ? -9.039 11.234 9.812 1 97.56 229 SER A O 1
ATOM 1747 N N . VAL A 1 230 ? -10.586 11.742 8.25 1 98.5 230 VAL A N 1
ATOM 1748 C CA . VAL A 1 230 ? -10.625 13.156 8.609 1 98.5 230 VAL A CA 1
ATOM 1749 C C . VAL A 1 230 ? -11.117 13.312 10.047 1 98.5 230 VAL A C 1
ATOM 1751 O O . VAL A 1 230 ? -10.609 14.156 10.789 1 98.5 230 VAL A O 1
ATOM 1754 N N . TYR A 1 231 ? -12.102 12.539 10.414 1 97.81 231 TYR A N 1
ATOM 1755 C CA . TYR A 1 231 ? -12.586 12.594 11.789 1 97.81 231 TYR A CA 1
ATOM 1756 C C . TYR A 1 231 ? -11.469 12.305 12.781 1 97.81 231 TYR A C 1
ATOM 1758 O O . TYR A 1 231 ? -11.305 13.031 13.766 1 97.81 231 TYR A O 1
ATOM 1766 N N . PHE A 1 232 ? -10.711 11.289 12.555 1 95.25 232 PHE A N 1
ATOM 1767 C CA . PHE A 1 232 ? -9.641 10.93 13.484 1 95.25 232 PHE A CA 1
ATOM 1768 C C . PHE A 1 232 ? -8.547 11.992 13.484 1 95.25 232 PHE A C 1
ATOM 1770 O O . PHE A 1 232 ? -7.871 12.195 14.492 1 95.25 232 PHE A O 1
ATOM 1777 N N . ALA A 1 233 ? -8.414 12.656 12.375 1 96.75 233 ALA A N 1
ATOM 1778 C CA . ALA A 1 233 ? -7.492 13.797 12.359 1 96.75 233 ALA A CA 1
ATOM 1779 C C . ALA A 1 233 ? -7.996 14.922 13.258 1 96.75 233 ALA A C 1
ATOM 1781 O O . ALA A 1 233 ? -7.215 15.562 13.961 1 96.75 233 ALA A O 1
ATOM 1782 N N . TYR A 1 234 ? -9.328 15.109 13.234 1 96.5 234 TYR A N 1
ATOM 1783 C CA . TYR A 1 234 ? -9.938 16.141 14.062 1 96.5 234 TYR A CA 1
ATOM 1784 C C . TYR A 1 234 ? -9.695 15.867 15.547 1 96.5 234 TYR A C 1
ATOM 1786 O O . TYR A 1 234 ? -9.57 16.797 16.344 1 96.5 234 TYR A O 1
ATOM 1794 N N . ILE A 1 235 ? -9.617 14.617 15.867 1 93.62 235 ILE A N 1
ATOM 1795 C CA . ILE A 1 235 ? -9.469 14.305 17.281 1 93.62 235 ILE A CA 1
ATOM 1796 C C . ILE A 1 235 ? -8.008 13.977 17.594 1 93.62 235 ILE A C 1
ATOM 1798 O O . ILE A 1 235 ? -7.711 13.352 18.609 1 93.62 235 ILE A O 1
ATOM 1802 N N . VAL A 1 236 ? -7.113 14.258 16.734 1 93.69 236 VAL A N 1
ATOM 1803 C CA . VAL A 1 236 ? -5.664 14.234 16.922 1 93.69 236 VAL A CA 1
ATOM 1804 C C . VAL A 1 236 ? -5.184 12.797 17.109 1 93.69 236 VAL A C 1
ATOM 1806 O O . VAL A 1 236 ? -4.473 12.492 18.062 1 93.69 236 VAL A O 1
ATOM 1809 N N . ARG A 1 237 ? -5.648 11.969 16.25 1 91.81 237 ARG A N 1
ATOM 1810 C CA . ARG A 1 237 ? -5.191 10.586 16.156 1 91.81 237 ARG A CA 1
ATOM 1811 C C . ARG A 1 237 ? -4.637 10.289 14.766 1 91.81 237 ARG A C 1
ATOM 1813 O O . ARG A 1 237 ? -5.293 9.633 13.953 1 91.81 237 ARG A O 1
ATOM 1820 N N . PRO A 1 238 ? -3.383 10.719 14.578 1 94.31 238 PRO A N 1
ATOM 1821 C CA . PRO A 1 238 ? -2.834 10.688 13.219 1 94.31 238 PRO A CA 1
ATOM 1822 C C . PRO A 1 238 ? -2.629 9.266 12.703 1 94.31 238 PRO A C 1
ATOM 1824 O O . PRO A 1 238 ? -2.775 9.016 11.5 1 94.31 238 PRO A O 1
ATOM 1827 N N . LEU A 1 239 ? -2.332 8.281 13.5 1 91.38 239 LEU A N 1
ATOM 1828 C CA . LEU A 1 239 ? -2.064 6.922 13.031 1 91.38 239 LEU A CA 1
ATOM 1829 C C . LEU A 1 239 ? -3.35 6.246 12.57 1 91.38 239 LEU A C 1
ATOM 1831 O O . LEU A 1 239 ? -3.357 5.562 11.539 1 91.38 239 LEU A O 1
ATOM 1835 N N . GLN A 1 240 ? -4.434 6.418 13.375 1 91 240 GLN A N 1
ATOM 1836 C CA . GLN A 1 240 ? -5.719 5.879 12.945 1 91 240 GLN A CA 1
ATOM 1837 C C . GLN A 1 240 ? -6.199 6.566 11.664 1 91 240 GLN A C 1
ATOM 1839 O O . GLN A 1 240 ? -6.789 5.922 10.797 1 91 240 GLN A O 1
ATOM 1844 N N . SER A 1 241 ? -5.977 7.887 11.672 1 94.88 241 SER A N 1
ATOM 1845 C CA . SER A 1 241 ? -6.289 8.617 10.445 1 94.88 241 SER A CA 1
ATOM 1846 C C . SER A 1 241 ? -5.547 8.031 9.25 1 94.88 241 SER A C 1
ATOM 1848 O O . SER A 1 241 ? -6.137 7.809 8.188 1 94.88 241 SER A O 1
ATOM 1850 N N . TRP A 1 242 ? -4.328 7.758 9.406 1 93.38 242 TRP A N 1
ATOM 1851 C CA . TRP A 1 242 ? -3.512 7.199 8.336 1 93.38 242 TRP A CA 1
ATOM 1852 C C . TRP A 1 242 ? -4.012 5.816 7.93 1 93.38 242 TRP A C 1
ATOM 1854 O O . TRP A 1 242 ? -4.078 5.5 6.742 1 93.38 242 TRP A O 1
ATOM 1864 N N . ARG A 1 243 ? -4.316 4.98 8.844 1 90.25 243 ARG A N 1
ATOM 1865 C CA . ARG A 1 243 ? -4.777 3.625 8.555 1 90.25 243 ARG A CA 1
ATOM 1866 C C . ARG A 1 243 ? -6.023 3.648 7.676 1 90.25 243 ARG A C 1
ATOM 1868 O O . ARG A 1 243 ? -6.141 2.861 6.734 1 90.25 243 ARG A O 1
ATOM 1875 N N . LEU A 1 244 ? -6.906 4.48 8.062 1 93.44 244 LEU A N 1
ATOM 1876 C CA . LEU A 1 244 ? -8.164 4.578 7.32 1 93.44 244 LEU A CA 1
ATOM 1877 C C . LEU A 1 244 ? -7.922 5.105 5.91 1 93.44 244 LEU A C 1
ATOM 1879 O O . LEU A 1 244 ? -8.523 4.613 4.949 1 93.44 244 LEU A O 1
ATOM 1883 N N . ILE A 1 245 ? -7.062 6.086 5.836 1 94.38 245 ILE A N 1
ATOM 1884 C CA . ILE A 1 245 ? -6.785 6.633 4.512 1 94.38 245 ILE A CA 1
ATOM 1885 C C . ILE A 1 245 ? -6.043 5.598 3.672 1 94.38 245 ILE A C 1
ATOM 1887 O O . ILE A 1 245 ? -6.25 5.512 2.459 1 94.38 245 ILE A O 1
ATOM 1891 N N . TYR A 1 246 ? -5.203 4.848 4.246 1 88.81 246 TYR A N 1
ATOM 1892 C CA . TYR A 1 246 ? -4.492 3.785 3.543 1 88.81 246 TYR A CA 1
ATOM 1893 C C . TYR A 1 246 ? -5.469 2.756 2.982 1 88.81 246 TYR A C 1
ATOM 1895 O O . TYR A 1 246 ? -5.301 2.283 1.856 1 88.81 246 TYR A O 1
ATOM 1903 N N . SER A 1 247 ? -6.41 2.428 3.768 1 89.5 247 SER A N 1
ATOM 1904 C CA . SER A 1 247 ? -7.449 1.514 3.305 1 89.5 247 SER A CA 1
ATOM 1905 C C . SER A 1 247 ? -8.227 2.105 2.129 1 89.5 247 SER A C 1
ATOM 1907 O O . SER A 1 247 ? -8.531 1.401 1.164 1 89.5 247 SER A O 1
ATOM 1909 N N . ALA A 1 248 ? -8.539 3.328 2.26 1 92.81 248 ALA A N 1
ATOM 1910 C CA . ALA A 1 248 ? -9.258 3.994 1.176 1 92.81 248 ALA A CA 1
ATOM 1911 C C . ALA A 1 248 ? -8.438 3.998 -0.109 1 92.81 248 ALA A C 1
ATOM 1913 O O . ALA A 1 248 ? -8.969 3.777 -1.197 1 92.81 248 ALA A O 1
ATOM 1914 N N . THR A 1 249 ? -7.203 4.281 0.018 1 89.69 249 THR A N 1
ATOM 1915 C CA . THR A 1 249 ? -6.324 4.355 -1.146 1 89.69 249 THR A CA 1
ATOM 1916 C C . THR A 1 249 ? -6.262 3.01 -1.861 1 89.69 249 THR A C 1
ATOM 1918 O O . THR A 1 249 ? -6.191 2.957 -3.092 1 89.69 249 THR A O 1
ATOM 1921 N N . THR A 1 250 ? -6.223 1.957 -1.123 1 83.44 250 THR A N 1
ATOM 1922 C CA . THR A 1 250 ? -6.203 0.625 -1.716 1 83.44 250 THR A CA 1
ATOM 1923 C C . THR A 1 250 ? -7.441 0.394 -2.574 1 83.44 250 THR A C 1
ATOM 1925 O O . THR A 1 250 ? -7.348 -0.145 -3.68 1 83.44 250 THR A O 1
ATOM 1928 N N . ILE A 1 251 ? -8.539 0.822 -2.082 1 87.56 251 ILE A N 1
ATOM 1929 C CA . ILE A 1 251 ? -9.797 0.646 -2.797 1 87.56 251 ILE A CA 1
ATOM 1930 C C . ILE A 1 251 ? -9.805 1.517 -4.051 1 87.56 251 ILE A C 1
ATOM 1932 O O . ILE A 1 251 ? -10.211 1.064 -5.125 1 87.56 251 ILE A O 1
ATOM 1936 N N . ILE A 1 252 ? -9.359 2.711 -3.893 1 88.19 252 ILE A N 1
ATOM 1937 C CA . ILE A 1 252 ? -9.367 3.66 -5 1 88.19 252 ILE A CA 1
ATOM 1938 C C . ILE A 1 252 ? -8.422 3.174 -6.098 1 88.19 252 ILE A C 1
ATOM 1940 O O . ILE A 1 252 ? -8.711 3.312 -7.285 1 88.19 252 ILE A O 1
ATOM 1944 N N . GLN A 1 253 ? -7.391 2.617 -5.746 1 81.31 253 GLN A N 1
ATOM 1945 C CA . GLN A 1 253 ? -6.438 2.102 -6.723 1 81.31 253 GLN A CA 1
ATOM 1946 C C . GLN A 1 253 ? -7.059 0.988 -7.562 1 81.31 253 GLN A C 1
ATOM 1948 O O . GLN A 1 253 ? -6.805 0.894 -8.766 1 81.31 253 GLN A O 1
ATOM 1953 N N . PHE A 1 254 ? -7.863 0.179 -6.918 1 75.94 254 PHE A N 1
ATOM 1954 C CA . PHE A 1 254 ? -8.594 -0.86 -7.637 1 75.94 254 PHE A CA 1
ATOM 1955 C C . PHE A 1 254 ? -9.5 -0.249 -8.703 1 75.94 254 PHE A C 1
ATOM 1957 O O . PHE A 1 254 ? -9.57 -0.75 -9.828 1 75.94 254 PHE A O 1
ATOM 1964 N N . LYS A 1 255 ? -10.016 0.753 -8.273 1 75.94 255 LYS A N 1
ATOM 1965 C CA . LYS A 1 255 ? -11.008 1.373 -9.156 1 75.94 255 LYS A CA 1
ATOM 1966 C C . LYS A 1 255 ? -10.336 2.127 -10.297 1 75.94 255 LYS A C 1
ATOM 1968 O O . LYS A 1 255 ? -10.875 2.197 -11.406 1 75.94 255 LYS A O 1
ATOM 1973 N N . LEU A 1 256 ? -9.203 2.629 -9.977 1 72.88 256 LEU A N 1
ATOM 1974 C CA . LEU A 1 256 ? -8.445 3.354 -10.992 1 72.88 256 LEU A CA 1
ATOM 1975 C C . LEU A 1 256 ? -7.855 2.391 -12.016 1 72.88 256 LEU A C 1
ATOM 1977 O O . LEU A 1 256 ? -7.742 2.725 -13.195 1 72.88 256 LEU A O 1
ATOM 1981 N N . SER A 1 257 ? -7.348 1.262 -11.586 1 65.5 257 SER A N 1
ATOM 1982 C CA . SER A 1 257 ? -6.785 0.264 -12.492 1 65.5 257 SER A CA 1
ATOM 1983 C C . SER A 1 257 ? -7.848 -0.29 -13.43 1 65.5 257 SER A C 1
ATOM 1985 O O . SER A 1 257 ? -7.539 -0.697 -14.555 1 65.5 257 SER A O 1
ATOM 1987 N N . GLY A 1 258 ? -9.016 -0.374 -12.93 1 60.31 258 GLY A N 1
ATOM 1988 C CA . GLY A 1 258 ? -10.125 -0.908 -13.711 1 60.31 258 GLY A CA 1
ATOM 1989 C C . GLY A 1 258 ? -10.875 0.157 -14.484 1 60.31 258 GLY A C 1
ATOM 1990 O O . GLY A 1 258 ? -11.961 -0.101 -15.008 1 60.31 258 GLY A O 1
ATOM 1991 N N . ILE A 1 259 ? -10.438 1.47 -14.219 1 50.88 259 ILE A N 1
ATOM 1992 C CA . ILE A 1 259 ? -11.141 2.555 -14.891 1 50.88 259 ILE A CA 1
ATOM 1993 C C . ILE A 1 259 ? -11.07 2.359 -16.406 1 50.88 259 ILE A C 1
ATOM 1995 O O . ILE A 1 259 ? -10.047 2.658 -17.031 1 50.88 259 ILE A O 1
ATOM 1999 N N . ASP A 1 260 ? -10.742 1.271 -16.812 1 47.91 260 ASP A N 1
ATOM 2000 C CA . ASP A 1 260 ? -10.922 1.23 -18.266 1 47.91 260 ASP A CA 1
ATOM 2001 C C . ASP A 1 260 ? -12.148 2.037 -18.688 1 47.91 260 ASP A C 1
ATOM 2003 O O . ASP A 1 260 ? -13.07 2.234 -17.891 1 47.91 260 ASP A O 1
ATOM 2007 N N . SER A 1 261 ? -11.953 2.643 -19.984 1 44.88 261 SER A N 1
ATOM 2008 C CA . SER A 1 261 ? -12.617 3.564 -20.906 1 44.88 261 SER A CA 1
ATOM 2009 C C . SER A 1 261 ? -14.133 3.467 -20.781 1 44.88 261 SER A C 1
ATOM 2011 O O . SER A 1 261 ? -14.859 4.375 -21.203 1 44.88 261 SER A O 1
ATOM 2013 N N . GLN A 1 262 ? -14.539 2.326 -21.016 1 47.56 262 GLN A N 1
ATOM 2014 C CA . GLN A 1 262 ? -15.867 2.457 -21.625 1 47.56 262 GLN A CA 1
ATOM 2015 C C . GLN A 1 262 ? -16.812 3.221 -20.703 1 47.56 262 GLN A C 1
ATOM 2017 O O . GLN A 1 262 ? -17.5 4.145 -21.141 1 47.56 262 GLN A O 1
ATOM 2022 N N . GLN A 1 263 ? -17.531 2.477 -19.688 1 51.06 263 GLN A N 1
ATOM 2023 C CA . GLN A 1 263 ? -18.938 2.756 -19.422 1 51.06 263 GLN A CA 1
ATOM 2024 C C . GLN A 1 263 ? -19.094 3.688 -18.219 1 51.06 263 GLN A C 1
ATOM 2026 O O . GLN A 1 263 ? -20.203 3.885 -17.719 1 51.06 263 GLN A O 1
ATOM 2031 N N . LYS A 1 264 ? -17.922 4.227 -17.5 1 64.06 264 LYS A N 1
ATOM 2032 C CA . LYS A 1 264 ? -18.516 4.832 -16.312 1 64.06 264 LYS A CA 1
ATOM 2033 C C . LYS A 1 264 ? -18.875 6.293 -16.562 1 64.06 264 LYS A C 1
ATOM 2035 O O . LYS A 1 264 ? -18.312 6.934 -17.453 1 64.06 264 LYS A O 1
ATOM 2040 N N . GLU A 1 265 ? -19.938 6.738 -16.062 1 77.69 265 GLU A N 1
ATOM 2041 C CA . GLU A 1 265 ? -20.562 8.055 -16.094 1 77.69 265 GLU A CA 1
ATOM 2042 C C . GLU A 1 265 ? -19.609 9.141 -15.602 1 77.69 265 GLU A C 1
ATOM 2044 O O . GLU A 1 265 ? -18.781 8.883 -14.727 1 77.69 265 GLU A O 1
ATOM 2049 N N . PRO A 1 266 ? -19.531 10.203 -16.266 1 81.75 266 PRO A N 1
ATOM 2050 C CA . PRO A 1 266 ? -18.656 11.328 -15.922 1 81.75 266 PRO A CA 1
ATOM 2051 C C . PRO A 1 266 ? -18.719 11.68 -14.438 1 81.75 266 PRO A C 1
ATOM 2053 O O . PRO A 1 266 ? -17.703 12.07 -13.852 1 81.75 266 PRO A O 1
ATOM 2056 N N . TRP A 1 267 ? -19.891 11.625 -13.883 1 84.25 267 TRP A N 1
ATOM 2057 C CA . TRP A 1 267 ? -20.016 11.961 -12.469 1 84.25 267 TRP A CA 1
ATOM 2058 C C . TRP A 1 267 ? -19.203 11 -11.609 1 84.25 267 TRP A C 1
ATOM 2060 O O . TRP A 1 267 ? -18.641 11.391 -10.586 1 84.25 267 TRP A O 1
ATOM 2070 N N . TRP A 1 268 ? -19.172 9.844 -12 1 86.69 268 TRP A N 1
ATOM 2071 C CA . TRP A 1 268 ? -18.422 8.82 -11.273 1 86.69 268 TRP A CA 1
ATOM 2072 C C . TRP A 1 268 ? -16.922 9.086 -11.344 1 86.69 268 TRP A C 1
ATOM 2074 O O . TRP A 1 268 ? -16.219 8.984 -10.336 1 86.69 268 TRP A O 1
ATOM 2084 N N . ARG A 1 269 ? -16.547 9.445 -12.469 1 86.44 269 ARG A N 1
ATOM 2085 C CA . ARG A 1 269 ? -15.141 9.75 -12.656 1 86.44 269 ARG A CA 1
ATOM 2086 C C . ARG A 1 269 ? -14.719 10.961 -11.836 1 86.44 269 ARG A C 1
ATOM 2088 O O . ARG A 1 269 ? -13.656 10.953 -11.203 1 86.44 269 ARG A O 1
ATOM 2095 N N . GLU A 1 270 ? -15.508 11.961 -11.852 1 91.69 270 GLU A N 1
ATOM 2096 C CA . GLU A 1 270 ? -15.219 13.156 -11.07 1 91.69 270 GLU A CA 1
ATOM 2097 C C . GLU A 1 270 ? -15.133 12.836 -9.578 1 91.69 270 GLU A C 1
ATOM 2099 O O . GLU A 1 270 ? -14.25 13.336 -8.883 1 91.69 270 GLU A O 1
ATOM 2104 N N . SER A 1 271 ? -16.031 12.031 -9.148 1 92.75 271 SER A N 1
ATOM 2105 C CA . SER A 1 271 ? -16.047 11.641 -7.746 1 92.75 271 SER A CA 1
ATOM 2106 C C . SER A 1 271 ? -14.789 10.844 -7.387 1 92.75 271 SER A C 1
ATOM 2108 O O . SER A 1 271 ? -14.227 11.016 -6.305 1 92.75 271 SER A O 1
ATOM 2110 N N . LEU A 1 272 ? -14.391 10.055 -8.258 1 91.81 272 LEU A N 1
ATOM 2111 C CA . LEU A 1 272 ? -13.188 9.258 -8.047 1 91.81 272 LEU A CA 1
ATOM 2112 C C . LEU A 1 272 ? -11.945 10.141 -8.008 1 91.81 272 LEU A C 1
ATOM 2114 O O . LEU A 1 272 ? -11.047 9.922 -7.199 1 91.81 272 LEU A O 1
ATOM 2118 N N . ILE A 1 273 ? -11.914 11.102 -8.867 1 92.94 273 ILE A N 1
ATOM 2119 C CA . ILE A 1 273 ? -10.781 12.016 -8.938 1 92.94 273 ILE A CA 1
ATOM 2120 C C . ILE A 1 273 ? -10.695 12.828 -7.645 1 92.94 273 ILE A C 1
ATOM 2122 O O . ILE A 1 273 ? -9.609 12.992 -7.082 1 92.94 273 ILE A O 1
ATOM 2126 N N . ARG A 1 274 ? -11.758 13.289 -7.16 1 95.94 274 ARG A N 1
ATOM 2127 C CA . ARG A 1 274 ? -11.773 14.031 -5.906 1 95.94 274 ARG A CA 1
ATOM 2128 C C . ARG A 1 274 ? -11.312 13.156 -4.746 1 95.94 274 ARG A C 1
ATOM 2130 O O . ARG A 1 274 ? -10.562 13.609 -3.877 1 95.94 274 ARG A O 1
ATOM 2137 N N . LEU A 1 275 ? -11.773 11.906 -4.797 1 95.69 275 LEU A N 1
ATOM 2138 C CA . LEU A 1 275 ? -11.352 10.953 -3.773 1 95.69 275 LEU A CA 1
ATOM 2139 C C . LEU A 1 275 ? -9.844 10.742 -3.828 1 95.69 275 LEU A C 1
ATOM 2141 O O . LEU A 1 275 ? -9.18 10.719 -2.789 1 95.69 275 LEU A O 1
ATOM 2145 N N . PHE A 1 276 ? -9.352 10.633 -4.992 1 93.94 276 PHE A N 1
ATOM 2146 C CA . PHE A 1 276 ? -7.922 10.422 -5.188 1 93.94 276 PHE A CA 1
ATOM 2147 C C . PHE A 1 276 ? -7.113 11.555 -4.57 1 93.94 276 PHE A C 1
ATOM 2149 O O . PHE A 1 276 ? -6.191 11.32 -3.787 1 93.94 276 PHE A O 1
ATOM 2156 N N . TRP A 1 277 ? -7.438 12.695 -4.871 1 95.94 277 TRP A N 1
ATOM 2157 C CA . TRP A 1 277 ? -6.645 13.844 -4.445 1 95.94 277 TRP A CA 1
ATOM 2158 C C . TRP A 1 277 ? -6.805 14.094 -2.949 1 95.94 277 TRP A C 1
ATOM 2160 O O . TRP A 1 277 ? -5.863 14.531 -2.281 1 95.94 277 TRP A O 1
ATOM 2170 N N . SER A 1 278 ? -8.016 13.875 -2.436 1 97.38 278 SER A N 1
ATOM 2171 C CA . SER A 1 278 ? -8.18 13.992 -0.991 1 97.38 278 SER A CA 1
ATOM 2172 C C . SER A 1 278 ? -7.316 12.969 -0.254 1 97.38 278 SER A C 1
ATOM 2174 O O . SER A 1 278 ? -6.703 13.289 0.767 1 97.38 278 SER A O 1
ATOM 2176 N N . CYS A 1 279 ? -7.289 11.766 -0.758 1 96.06 279 CYS A N 1
ATOM 2177 C CA . CYS A 1 279 ? -6.41 10.75 -0.182 1 96.06 279 CYS A CA 1
ATOM 2178 C C . CYS A 1 279 ? -4.953 11.188 -0.262 1 96.06 279 CYS A C 1
ATOM 2180 O O . CYS A 1 279 ? -4.203 11.039 0.704 1 96.06 279 CYS A O 1
ATOM 2182 N N . PHE A 1 280 ? -4.609 11.727 -1.421 1 94.75 280 PHE A N 1
ATOM 2183 C CA . PHE A 1 280 ? -3.248 12.195 -1.652 1 94.75 280 PHE A CA 1
ATOM 2184 C C . PHE A 1 280 ? -2.848 13.234 -0.615 1 94.75 280 PHE A C 1
ATOM 2186 O O . PHE A 1 280 ? -1.781 13.133 -0.005 1 94.75 280 PHE A O 1
ATOM 2193 N N . LEU A 1 281 ? -3.723 14.172 -0.355 1 96.5 281 LEU A N 1
ATOM 2194 C CA . LEU A 1 281 ? -3.438 15.266 0.571 1 96.5 281 LEU A CA 1
ATOM 2195 C C . LEU A 1 281 ? -3.299 14.742 1.998 1 96.5 281 LEU A C 1
ATOM 2197 O O . LEU A 1 281 ? -2.332 15.062 2.689 1 96.5 281 LEU A O 1
ATOM 2201 N N . ILE A 1 282 ? -4.211 13.961 2.42 1 96.94 282 ILE A N 1
ATOM 2202 C CA . ILE A 1 282 ? -4.234 13.477 3.797 1 96.94 282 ILE A CA 1
ATOM 2203 C C . ILE A 1 282 ? -3.029 12.578 4.055 1 96.94 282 ILE A C 1
ATOM 2205 O O . ILE A 1 282 ? -2.359 12.703 5.082 1 96.94 282 ILE A O 1
ATOM 2209 N N . GLU A 1 283 ? -2.795 11.711 3.119 1 94.12 283 GLU A N 1
ATOM 2210 C CA . GLU A 1 283 ? -1.66 10.805 3.273 1 94.12 283 GLU A CA 1
ATOM 2211 C C . GLU A 1 283 ? -0.346 11.578 3.352 1 94.12 283 GLU A C 1
ATOM 2213 O O . GLU A 1 283 ? 0.497 11.297 4.203 1 94.12 283 GLU A O 1
ATOM 2218 N N . CYS A 1 284 ? -0.177 12.539 2.49 1 93.69 284 CYS A N 1
ATOM 2219 C CA . CYS A 1 284 ? 1.06 13.312 2.451 1 93.69 284 CYS A CA 1
ATOM 2220 C C . CYS A 1 284 ? 1.269 14.07 3.756 1 93.69 284 CYS A C 1
ATOM 2222 O O . CYS A 1 284 ? 2.396 14.188 4.238 1 93.69 284 CYS A O 1
ATOM 2224 N N . ASP A 1 285 ? 0.202 14.562 4.273 1 94.81 285 ASP A N 1
ATOM 2225 C CA . ASP A 1 285 ? 0.316 15.289 5.535 1 94.81 285 ASP A CA 1
ATOM 2226 C C . ASP A 1 285 ? 0.833 14.383 6.648 1 94.81 285 ASP A C 1
ATOM 2228 O O . ASP A 1 285 ? 1.604 14.82 7.504 1 94.81 285 ASP A O 1
ATOM 2232 N N . ARG A 1 286 ? 0.422 13.195 6.621 1 93.81 286 ARG A N 1
ATOM 2233 C CA . ARG A 1 286 ? 0.875 12.258 7.645 1 93.81 286 ARG A CA 1
ATOM 2234 C C . ARG A 1 286 ? 2.316 11.828 7.391 1 93.81 286 ARG A C 1
ATOM 2236 O O . ARG A 1 286 ? 3.121 11.758 8.32 1 93.81 286 ARG A O 1
ATOM 2243 N N . LEU A 1 287 ? 2.619 11.641 6.141 1 90.69 287 LEU A N 1
ATOM 2244 C CA . LEU A 1 287 ? 3.934 11.141 5.754 1 90.69 287 LEU A CA 1
ATOM 2245 C C . LEU A 1 287 ? 5.004 12.211 5.934 1 90.69 287 LEU A C 1
ATOM 2247 O O . LEU A 1 287 ? 6.188 11.898 6.07 1 90.69 287 LEU A O 1
ATOM 2251 N N . ALA A 1 288 ? 4.605 13.43 5.906 1 91.31 288 ALA A N 1
ATOM 2252 C CA . ALA A 1 288 ? 5.566 14.523 6.062 1 91.31 288 ALA A CA 1
ATOM 2253 C C . ALA A 1 288 ? 6.191 14.508 7.457 1 91.31 288 ALA A C 1
ATOM 2255 O O . ALA A 1 288 ? 7.332 14.938 7.633 1 91.31 288 ALA A O 1
ATOM 2256 N N . GLU A 1 289 ? 5.445 13.93 8.391 1 92.25 289 GLU A N 1
ATOM 2257 C CA . GLU A 1 289 ? 5.926 13.984 9.766 1 92.25 289 GLU A CA 1
ATOM 2258 C C . GLU A 1 289 ? 6.211 12.594 10.312 1 92.25 289 GLU A C 1
ATOM 2260 O O . GLU A 1 289 ? 6.984 12.438 11.266 1 92.25 289 GLU A O 1
ATOM 2265 N N . LEU A 1 290 ? 5.551 11.609 9.734 1 89.75 290 LEU A N 1
ATOM 2266 C CA . LEU A 1 290 ? 5.719 10.242 10.219 1 89.75 290 LEU A CA 1
ATOM 2267 C C . LEU A 1 290 ? 6.273 9.344 9.117 1 89.75 290 LEU A C 1
ATOM 2269 O O . LEU A 1 290 ? 5.914 9.492 7.945 1 89.75 290 LEU A O 1
ATOM 2273 N N . GLU A 1 291 ? 7.184 8.523 9.492 1 83.88 291 GLU A N 1
ATOM 2274 C CA . GLU A 1 291 ? 7.672 7.523 8.547 1 83.88 291 GLU A CA 1
ATOM 2275 C C . GLU A 1 291 ? 6.727 6.324 8.469 1 83.88 291 GLU A C 1
ATOM 2277 O O . GLU A 1 291 ? 6.871 5.367 9.234 1 83.88 291 GLU A O 1
ATOM 2282 N N . LEU A 1 292 ? 5.816 6.422 7.582 1 86.5 292 LEU A N 1
ATOM 2283 C CA . LEU A 1 292 ? 4.789 5.398 7.41 1 86.5 292 LEU A CA 1
ATOM 2284 C C . LEU A 1 292 ? 4.848 4.801 6.012 1 86.5 292 LEU A C 1
ATOM 2286 O O . LEU A 1 292 ? 5.426 5.398 5.098 1 86.5 292 LEU A O 1
ATOM 2290 N N . PRO A 1 293 ? 4.316 3.586 5.902 1 82 293 PRO A N 1
ATOM 2291 C CA . PRO A 1 293 ? 4.23 3.006 4.562 1 82 293 PRO A CA 1
ATOM 2292 C C . PRO A 1 293 ? 3.467 3.895 3.582 1 82 293 PRO A C 1
ATOM 2294 O O . PRO A 1 293 ? 2.457 4.5 3.951 1 82 293 PRO A O 1
ATOM 2297 N N . ARG A 1 294 ? 3.982 3.947 2.414 1 81.62 294 ARG A N 1
ATOM 2298 C CA . ARG A 1 294 ? 3.365 4.758 1.369 1 81.62 294 ARG A CA 1
ATOM 2299 C C . ARG A 1 294 ? 2.42 3.92 0.514 1 81.62 294 ARG A C 1
ATOM 2301 O O . ARG A 1 294 ? 2.695 2.75 0.237 1 81.62 294 ARG A O 1
ATOM 2308 N N . SER A 1 295 ? 1.386 4.586 0.219 1 79.75 295 SER A N 1
ATOM 2309 C CA . SER A 1 295 ? 0.475 3.922 -0.708 1 79.75 295 SER A CA 1
ATOM 2310 C C . SER A 1 295 ? 0.958 4.055 -2.148 1 79.75 295 SER A C 1
ATOM 2312 O O . SER A 1 295 ? 1.911 4.789 -2.424 1 79.75 295 SER A O 1
ATOM 2314 N N . GLY A 1 296 ? 0.533 3.295 -3.105 1 74.12 296 GLY A N 1
ATOM 2315 C CA . GLY A 1 296 ? 0.903 3.381 -4.508 1 74.12 296 GLY A CA 1
ATOM 2316 C C . GLY A 1 296 ? 0.283 4.57 -5.219 1 74.12 296 GLY A C 1
ATOM 2317 O O . GLY A 1 296 ? 0.546 4.801 -6.402 1 74.12 296 GLY A O 1
ATOM 2318 N N . LEU A 1 297 ? -0.451 5.461 -4.453 1 77.06 297 LEU A N 1
ATOM 2319 C CA . LEU A 1 297 ? -1.172 6.57 -5.066 1 77.06 297 LEU A CA 1
ATOM 2320 C C . LEU A 1 297 ? -0.203 7.625 -5.59 1 77.06 297 LEU A C 1
ATOM 2322 O O . LEU A 1 297 ? -0.461 8.25 -6.621 1 77.06 297 LEU A O 1
ATOM 2326 N N . GLN A 1 298 ? 0.804 7.773 -4.898 1 73.19 298 GLN A N 1
ATOM 2327 C CA . GLN A 1 298 ? 1.731 8.844 -5.238 1 73.19 298 GLN A CA 1
ATOM 2328 C C . GLN A 1 298 ? 2.336 8.641 -6.621 1 73.19 298 GLN A C 1
ATOM 2330 O O . GLN A 1 298 ? 2.719 9.602 -7.289 1 73.19 298 GLN A O 1
ATOM 2335 N N . GLN A 1 299 ? 2.303 7.449 -7.043 1 70.56 299 GLN A N 1
ATOM 2336 C CA . GLN A 1 299 ? 2.867 7.125 -8.352 1 70.56 299 GLN A CA 1
ATOM 2337 C C . GLN A 1 299 ? 1.898 7.484 -9.469 1 70.56 299 GLN A C 1
ATOM 2339 O O . GLN A 1 299 ? 2.297 7.59 -10.633 1 70.56 299 GLN A O 1
ATOM 2344 N N . LEU A 1 300 ? 0.671 7.809 -9.078 1 75.81 300 LEU A N 1
ATOM 2345 C CA . LEU A 1 300 ? -0.363 8.039 -10.078 1 75.81 300 LEU A CA 1
ATOM 2346 C C . LEU A 1 300 ? -0.675 9.523 -10.211 1 75.81 300 LEU A C 1
ATOM 2348 O O . LEU A 1 300 ? -1.513 9.922 -11.023 1 75.81 300 LEU A O 1
ATOM 2352 N N . THR A 1 301 ? 0.001 10.352 -9.477 1 80.62 301 THR A N 1
ATOM 2353 C CA . THR A 1 301 ? -0.339 11.773 -9.398 1 80.62 301 THR A CA 1
ATOM 2354 C C . THR A 1 301 ? -0.2 12.43 -10.766 1 80.62 301 THR A C 1
ATOM 2356 O O . THR A 1 301 ? -0.951 13.352 -11.102 1 80.62 301 THR A O 1
ATOM 2359 N N . ASP A 1 302 ? 0.72 11.914 -11.516 1 75.75 302 ASP A N 1
ATOM 2360 C CA . ASP A 1 302 ? 0.95 12.523 -12.82 1 75.75 302 ASP A CA 1
ATOM 2361 C C . ASP A 1 302 ? -0.044 12 -13.852 1 75.75 302 ASP A C 1
ATOM 2363 O O . ASP A 1 302 ? -0.219 12.602 -14.914 1 75.75 302 ASP A O 1
ATOM 2367 N N . GLU A 1 303 ? -0.681 11.008 -13.484 1 75.12 303 GLU A N 1
ATOM 2368 C CA . GLU A 1 303 ? -1.584 10.383 -14.445 1 75.12 303 GLU A CA 1
ATOM 2369 C C . GLU A 1 303 ? -3.027 10.812 -14.211 1 75.12 303 GLU A C 1
ATOM 2371 O O . GLU A 1 303 ? -3.875 10.672 -15.094 1 75.12 303 GLU A O 1
ATOM 2376 N N . ILE A 1 304 ? -3.287 11.359 -13.102 1 84.19 304 ILE A N 1
ATOM 2377 C CA . ILE A 1 304 ? -4.66 11.703 -12.75 1 84.19 304 ILE A CA 1
ATOM 2378 C C . ILE A 1 304 ? -4.875 13.203 -12.906 1 84.19 304 ILE A C 1
ATOM 2380 O O . ILE A 1 304 ? -4.055 14.008 -12.445 1 84.19 304 ILE A O 1
ATOM 2384 N N . SER A 1 305 ? -5.898 13.531 -13.555 1 87.44 305 SER A N 1
ATOM 2385 C CA . SER A 1 305 ? -6.23 14.938 -13.766 1 87.44 305 SER A CA 1
ATOM 2386 C C . SER A 1 305 ? -6.715 15.594 -12.469 1 87.44 305 SER A C 1
ATOM 2388 O O . SER A 1 305 ? -7.102 14.898 -11.531 1 87.44 305 SER A O 1
ATOM 2390 N N . LEU A 1 306 ? -6.695 16.891 -12.398 1 91.62 306 LEU A N 1
ATOM 2391 C CA . LEU A 1 306 ? -7.262 17.625 -11.266 1 91.62 306 LEU A CA 1
ATOM 2392 C C . LEU A 1 306 ? -8.789 17.594 -11.312 1 91.62 306 LEU A C 1
ATOM 2394 O O . LEU A 1 306 ? -9.383 17.469 -12.383 1 91.62 306 LEU A O 1
ATOM 2398 N N . PRO A 1 307 ? -9.344 17.641 -10.219 1 93.94 307 PRO A N 1
ATOM 2399 C CA . PRO A 1 307 ? -10.805 17.625 -10.188 1 93.94 307 PRO A CA 1
ATOM 2400 C C . PRO A 1 307 ? -11.43 18.938 -10.648 1 93.94 307 PRO A C 1
ATOM 2402 O O . PRO A 1 307 ? -10.789 20 -10.555 1 93.94 307 PRO A O 1
ATOM 2405 N N . GLU A 1 308 ? -12.641 18.875 -11.148 1 91.75 308 GLU A N 1
ATOM 2406 C CA . GLU A 1 308 ? -13.391 20.062 -11.547 1 91.75 308 GLU A CA 1
ATOM 2407 C C . GLU A 1 308 ? -14.039 20.734 -10.344 1 91.75 308 GLU A C 1
ATOM 2409 O O . GLU A 1 308 ? -14.148 21.969 -10.305 1 91.75 308 GLU A O 1
ATOM 2414 N N . CYS A 1 309 ? -14.398 20 -9.352 1 91.75 309 CYS A N 1
ATOM 2415 C CA . CYS A 1 309 ? -14.953 20.453 -8.086 1 91.75 309 CYS A CA 1
ATOM 2416 C C . CYS A 1 309 ? -16.203 21.297 -8.32 1 91.75 309 CYS A C 1
ATOM 2418 O O . CYS A 1 309 ? -16.328 22.391 -7.758 1 91.75 309 CYS A O 1
ATOM 2420 N N . THR A 1 310 ? -17.078 20.875 -9.164 1 88.62 310 THR A N 1
ATOM 2421 C CA . THR A 1 310 ? -18.328 21.578 -9.445 1 88.62 310 THR A CA 1
ATOM 2422 C C . THR A 1 310 ? -19.25 21.547 -8.234 1 88.62 310 THR A C 1
ATOM 2424 O O . THR A 1 310 ? -20.219 22.312 -8.172 1 88.62 310 THR A O 1
ATOM 2427 N N . ASN A 1 311 ? -18.938 20.766 -7.27 1 88.69 311 ASN A N 1
ATOM 2428 C CA . ASN A 1 311 ? -19.75 20.625 -6.066 1 88.69 311 ASN A CA 1
ATOM 2429 C C . ASN A 1 311 ? -19.406 21.672 -5.02 1 88.69 311 ASN A C 1
ATOM 2431 O O . ASN A 1 311 ? -19.938 21.656 -3.912 1 88.69 311 ASN A O 1
ATOM 2435 N N . LEU A 1 312 ? -18.484 22.531 -5.316 1 92.25 312 LEU A N 1
ATOM 2436 C CA . LEU A 1 312 ? -18.047 23.594 -4.426 1 92.25 312 LEU A CA 1
ATOM 2437 C C . LEU A 1 312 ? -18.281 24.969 -5.066 1 92.25 312 LEU A C 1
ATOM 2439 O O . LEU A 1 312 ? -18.406 25.062 -6.289 1 92.25 312 LEU A O 1
ATOM 2443 N N . GLU A 1 313 ? -18.281 25.969 -4.184 1 91.25 313 GLU A N 1
ATOM 2444 C CA . GLU A 1 313 ? -18.266 27.344 -4.664 1 91.25 313 GLU A CA 1
ATOM 2445 C C . GLU A 1 313 ? -16.891 27.734 -5.195 1 91.25 313 GLU A C 1
ATOM 2447 O O . GLU A 1 313 ? -15.906 27.016 -4.965 1 91.25 313 GLU A O 1
ATOM 2452 N N . MET A 1 314 ? -16.797 28.812 -5.793 1 90.69 314 MET A N 1
ATOM 2453 C CA . MET A 1 314 ? -15.594 29.219 -6.508 1 90.69 314 MET A CA 1
ATOM 2454 C C . MET A 1 314 ? -14.422 29.375 -5.551 1 90.69 314 MET A C 1
ATOM 2456 O O . MET A 1 314 ? -13.312 28.906 -5.84 1 90.69 314 MET A O 1
ATOM 2460 N N . MET A 1 315 ? -14.656 30 -4.477 1 90.75 315 MET A N 1
ATOM 2461 C CA . MET A 1 315 ? -13.578 30.234 -3.518 1 90.75 315 MET A CA 1
ATOM 2462 C C . MET A 1 315 ? -13.047 28.906 -2.979 1 90.75 315 MET A C 1
ATOM 2464 O O . MET A 1 315 ? -11.836 28.672 -2.969 1 90.75 315 MET A O 1
ATOM 2468 N N . GLN A 1 316 ? -13.977 28.078 -2.572 1 92.5 316 GLN A N 1
ATOM 2469 C CA . GLN A 1 316 ? -13.586 26.797 -1.984 1 92.5 316 GLN A CA 1
ATOM 2470 C C . GLN A 1 316 ? -12.922 25.891 -3.018 1 92.5 316 GLN A C 1
ATOM 2472 O O . GLN A 1 316 ? -11.961 25.188 -2.705 1 92.5 316 GLN A O 1
ATOM 2477 N N . SER A 1 317 ? -13.406 25.891 -4.207 1 94.56 317 SER A N 1
ATOM 247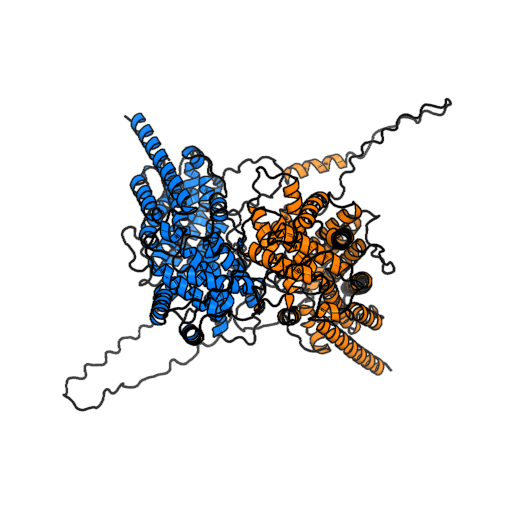8 C CA . SER A 1 317 ? -12.82 25.094 -5.27 1 94.56 317 SER A CA 1
ATOM 2479 C C . SER A 1 317 ? -11.414 25.547 -5.609 1 94.56 317 SER A C 1
ATOM 2481 O O . SER A 1 317 ? -10.508 24.734 -5.789 1 94.56 317 SER A O 1
ATOM 2483 N N . THR A 1 318 ? -11.234 26.859 -5.68 1 94.56 318 THR A N 1
ATOM 2484 C CA . THR A 1 318 ? -9.922 27.422 -5.969 1 94.56 318 THR A CA 1
ATOM 2485 C C . THR A 1 318 ? -8.93 27.078 -4.867 1 94.56 318 THR A C 1
ATOM 2487 O O . THR A 1 318 ? -7.789 26.688 -5.148 1 94.56 318 THR A O 1
ATOM 2490 N N . CYS A 1 319 ? -9.398 27.219 -3.676 1 95.19 319 CYS A N 1
ATOM 2491 C CA . CYS A 1 319 ? -8.523 26.922 -2.545 1 95.19 319 CYS A CA 1
ATOM 2492 C C . CYS A 1 319 ? -8.141 25.438 -2.525 1 95.19 319 CYS A C 1
ATOM 2494 O O . CYS A 1 319 ? -6.996 25.094 -2.225 1 95.19 319 CYS A O 1
ATOM 2496 N N . TYR A 1 320 ? -9.125 24.609 -2.793 1 96.56 320 TYR A N 1
ATOM 2497 C CA . TYR A 1 320 ? -8.852 23.172 -2.812 1 96.56 320 TYR A CA 1
ATOM 2498 C C . TYR A 1 320 ? -7.824 22.828 -3.881 1 96.56 320 TYR A C 1
ATOM 2500 O O . TYR A 1 320 ? -6.883 22.062 -3.623 1 96.56 320 TYR A O 1
ATOM 2508 N N . LEU A 1 321 ? -7.945 23.375 -5.047 1 96.62 321 LEU A N 1
ATOM 2509 C CA . LEU A 1 321 ? -7.016 23.125 -6.145 1 96.62 321 LEU A CA 1
ATOM 2510 C C . LEU A 1 321 ? -5.633 23.703 -5.824 1 96.62 321 LEU A C 1
ATOM 2512 O O . LEU A 1 321 ? -4.617 23.078 -6.129 1 96.62 321 LEU A O 1
ATOM 2516 N N . ALA A 1 322 ? -5.66 24.859 -5.234 1 96.69 322 ALA A N 1
ATOM 2517 C CA . ALA A 1 322 ? -4.398 25.469 -4.836 1 96.69 322 ALA A CA 1
ATOM 2518 C C . ALA A 1 322 ? -3.678 24.625 -3.795 1 96.69 322 ALA A C 1
ATOM 2520 O O . ALA A 1 322 ? -2.449 24.516 -3.803 1 96.69 322 ALA A O 1
ATOM 2521 N N . GLU A 1 323 ? -4.457 24.031 -2.932 1 97.19 323 GLU A N 1
ATOM 2522 C CA . GLU A 1 323 ? -3.854 23.188 -1.906 1 97.19 323 GLU A CA 1
ATOM 2523 C C . GLU A 1 323 ? -3.229 21.938 -2.52 1 97.19 323 GLU A C 1
ATOM 2525 O O . GLU A 1 323 ? -2.164 21.5 -2.084 1 97.19 323 GLU A O 1
ATOM 2530 N N . ILE A 1 324 ? -3.879 21.344 -3.486 1 96.06 324 ILE A N 1
ATOM 2531 C CA . ILE A 1 324 ? -3.324 20.203 -4.203 1 96.06 324 ILE A CA 1
ATOM 2532 C C . ILE A 1 324 ? -2.008 20.594 -4.867 1 96.06 324 ILE A C 1
ATOM 2534 O O . ILE A 1 324 ? -1.01 19.875 -4.75 1 96.06 324 ILE A O 1
ATOM 2538 N N . SER A 1 325 ? -2.016 21.703 -5.488 1 95.25 325 SER A N 1
ATOM 2539 C CA . SER A 1 325 ? -0.853 22.156 -6.246 1 95.25 325 SER A CA 1
ATOM 2540 C C . SER A 1 325 ? 0.341 22.406 -5.332 1 95.25 325 SER A C 1
ATOM 2542 O O . SER A 1 325 ? 1.47 22.031 -5.66 1 95.25 325 SER A O 1
ATOM 2544 N N . ILE A 1 326 ? 0.077 23.062 -4.258 1 96.44 326 ILE A N 1
ATOM 2545 C CA . ILE A 1 326 ? 1.2 23.375 -3.385 1 96.44 326 ILE A CA 1
ATOM 2546 C C . ILE A 1 326 ? 1.721 22.109 -2.725 1 96.44 326 ILE A C 1
ATOM 2548 O O . ILE A 1 326 ? 2.918 21.984 -2.455 1 96.44 326 ILE A O 1
ATOM 2552 N N . ARG A 1 327 ? 0.794 21.188 -2.434 1 95.31 327 ARG A N 1
ATOM 2553 C CA . ARG A 1 327 ? 1.259 19.906 -1.899 1 95.31 327 ARG A CA 1
ATOM 2554 C C . ARG A 1 327 ? 2.162 19.188 -2.898 1 95.31 327 ARG A C 1
ATOM 2556 O O . ARG A 1 327 ? 3.186 18.625 -2.52 1 95.31 327 ARG A O 1
ATOM 2563 N N . ARG A 1 328 ? 1.842 19.188 -4.121 1 93.06 328 ARG A N 1
ATOM 2564 C CA . ARG A 1 328 ? 2.682 18.594 -5.164 1 93.06 328 ARG A CA 1
ATOM 2565 C C . ARG A 1 328 ? 4.043 19.281 -5.215 1 93.06 328 ARG A C 1
ATOM 2567 O O . ARG A 1 328 ? 5.07 18.625 -5.363 1 93.06 328 ARG A O 1
ATOM 2574 N N . LEU A 1 329 ? 4 20.578 -5.113 1 93.81 329 LEU A N 1
ATOM 2575 C CA . LEU A 1 329 ? 5.254 21.328 -5.09 1 93.81 329 LEU A CA 1
ATOM 2576 C C . LEU A 1 329 ? 6.102 20.938 -3.889 1 93.81 329 LEU A C 1
ATOM 2578 O O . LEU A 1 329 ? 7.316 20.766 -4.012 1 93.81 329 LEU A O 1
ATOM 2582 N N . LEU A 1 330 ? 5.406 20.844 -2.76 1 94.44 330 LEU A N 1
ATOM 2583 C CA . LEU A 1 330 ? 6.121 20.453 -1.548 1 94.44 330 LEU A CA 1
ATOM 2584 C C . LEU A 1 330 ? 6.738 19.062 -1.696 1 94.44 330 LEU A C 1
ATOM 2586 O O . LEU A 1 330 ? 7.832 18.812 -1.188 1 94.44 330 LEU A O 1
ATOM 2590 N N . ASN A 1 331 ? 6.059 18.141 -2.309 1 91.25 331 ASN A N 1
ATOM 2591 C CA . ASN A 1 331 ? 6.617 16.828 -2.57 1 91.25 331 ASN A CA 1
ATOM 2592 C C . ASN A 1 331 ? 7.84 16.906 -3.484 1 91.25 331 ASN A C 1
ATOM 2594 O O . ASN A 1 331 ? 8.805 16.156 -3.305 1 91.25 331 ASN A O 1
ATOM 2598 N N . ARG A 1 332 ? 7.812 17.766 -4.418 1 89 332 ARG A N 1
ATOM 2599 C CA . ARG A 1 332 ? 8.969 17.984 -5.273 1 89 332 ARG A CA 1
ATOM 2600 C C . ARG A 1 332 ? 10.148 18.531 -4.469 1 89 332 ARG A C 1
ATOM 2602 O O . ARG A 1 332 ? 11.297 18.141 -4.707 1 89 332 ARG A O 1
ATOM 2609 N N . VAL A 1 333 ? 9.852 19.391 -3.627 1 92.88 333 VAL A N 1
ATOM 2610 C CA . VAL A 1 333 ? 10.883 19.953 -2.76 1 92.88 333 VAL A CA 1
ATOM 2611 C C . VAL A 1 333 ? 11.531 18.844 -1.938 1 92.88 333 VAL A C 1
ATOM 2613 O O . VAL A 1 333 ? 12.758 18.766 -1.844 1 92.88 333 VAL A O 1
ATOM 2616 N N . HIS A 1 334 ? 10.727 17.969 -1.364 1 89.88 334 HIS A N 1
ATOM 2617 C CA . HIS A 1 334 ? 11.242 16.859 -0.574 1 89.88 334 HIS A CA 1
ATOM 2618 C C . HIS A 1 334 ? 12.172 15.977 -1.401 1 89.88 334 HIS A C 1
ATOM 2620 O O . HIS A 1 334 ? 13.227 15.562 -0.921 1 89.88 334 HIS A O 1
ATOM 2626 N N . ASN A 1 335 ? 11.852 15.773 -2.592 1 84.38 335 ASN A N 1
ATOM 2627 C CA . ASN A 1 335 ? 12.609 14.867 -3.455 1 84.38 335 ASN A CA 1
ATOM 2628 C C . ASN A 1 335 ? 13.875 15.531 -3.984 1 84.38 335 ASN A C 1
ATOM 2630 O O . ASN A 1 335 ? 14.898 14.867 -4.16 1 84.38 335 ASN A O 1
ATOM 2634 N N . SER A 1 336 ? 13.812 16.734 -4.242 1 86.06 336 SER A N 1
ATOM 2635 C CA . SER A 1 336 ? 14.922 17.438 -4.879 1 86.06 336 SER A CA 1
ATOM 2636 C C . SER A 1 336 ? 15.969 17.859 -3.855 1 86.06 336 SER A C 1
ATOM 2638 O O . SER A 1 336 ? 17.172 17.781 -4.125 1 86.06 336 SER A O 1
ATOM 2640 N N . LEU A 1 337 ? 15.492 18.203 -2.723 1 88.44 337 LEU A N 1
ATOM 2641 C CA . LEU A 1 337 ? 16.406 18.812 -1.767 1 88.44 337 LEU A CA 1
ATOM 2642 C C . LEU A 1 337 ? 16.766 17.828 -0.662 1 88.44 337 LEU A C 1
ATOM 2644 O O . LEU A 1 337 ? 17.828 17.938 -0.044 1 88.44 337 LEU A O 1
ATOM 2648 N N . TYR A 1 338 ? 15.883 16.953 -0.396 1 86.62 338 TYR A N 1
ATOM 2649 C CA . TYR A 1 338 ? 16.094 16.047 0.732 1 86.62 338 TYR A CA 1
ATOM 2650 C C . TYR A 1 338 ? 15.992 14.594 0.29 1 86.62 338 TYR A C 1
ATOM 2652 O O . TYR A 1 338 ? 15.195 13.828 0.83 1 86.62 338 TYR A O 1
ATOM 2660 N N . PRO A 1 339 ? 16.781 14.148 -0.678 1 73.56 339 PRO A N 1
ATOM 2661 C CA . PRO A 1 339 ? 16.688 12.773 -1.168 1 73.56 339 PRO A CA 1
ATOM 2662 C C . PRO A 1 339 ? 17.125 11.75 -0.129 1 73.56 339 PRO A C 1
ATOM 2664 O O . PRO A 1 339 ? 17.906 12.07 0.772 1 73.56 339 PRO A O 1
ATOM 2667 N N . SER A 1 340 ? 16.453 10.672 -0.116 1 64.12 340 SER A N 1
ATOM 2668 C CA . SER A 1 340 ? 16.875 9.586 0.761 1 64.12 340 SER A CA 1
ATOM 2669 C C . SER A 1 340 ? 18.219 9.016 0.335 1 64.12 340 SER A C 1
ATOM 2671 O O . SER A 1 340 ? 18.438 8.766 -0.851 1 64.12 340 SER A O 1
ATOM 2673 N N . LYS A 1 341 ? 19.266 9.531 0.938 1 54.69 341 LYS A N 1
ATOM 2674 C CA . LYS A 1 341 ? 20.5 8.828 0.559 1 54.69 341 LYS A CA 1
ATOM 2675 C C . LYS A 1 341 ? 20.328 7.32 0.709 1 54.69 341 LYS A C 1
ATOM 2677 O O . LYS A 1 341 ? 19.875 6.84 1.748 1 54.69 341 LYS A O 1
ATOM 2682 N N . LYS A 1 342 ? 20.141 6.836 -0.38 1 46.84 342 LYS A N 1
ATOM 2683 C CA . LYS A 1 342 ? 20.047 5.387 -0.497 1 46.84 342 LYS A CA 1
ATOM 2684 C C . LYS A 1 342 ? 21 4.691 0.474 1 46.84 342 LYS A C 1
ATOM 2686 O O . LYS A 1 342 ? 22.203 4.664 0.25 1 46.84 342 LYS A O 1
ATOM 2691 N N . HIS A 1 343 ? 21.031 4.914 1.757 1 38.12 343 HIS A N 1
ATOM 2692 C CA . HIS A 1 343 ? 21.844 3.967 2.504 1 38.12 343 HIS A CA 1
ATOM 2693 C C . HIS A 1 343 ? 21.391 2.533 2.264 1 38.12 343 HIS A C 1
ATOM 2695 O O . HIS A 1 343 ? 20.188 2.229 2.395 1 38.12 343 HIS A O 1
ATOM 2701 N N . ALA A 1 344 ? 22.016 1.957 1.438 1 34.59 344 ALA A N 1
ATOM 2702 C CA . ALA A 1 344 ? 21.906 0.5 1.454 1 34.59 344 ALA A CA 1
ATOM 2703 C C . ALA A 1 344 ? 21.672 -0.016 2.871 1 34.59 344 ALA A C 1
ATOM 2705 O O . ALA A 1 344 ? 22.453 0.275 3.779 1 34.59 344 ALA A O 1
ATOM 2706 N N . LEU A 1 345 ? 20.578 -0.252 3.369 1 34.34 345 LEU A N 1
ATOM 2707 C CA . LEU A 1 345 ? 20.453 -1.076 4.566 1 34.34 345 LEU A CA 1
ATOM 2708 C C . LEU A 1 345 ? 21.562 -2.115 4.625 1 34.34 345 LEU A C 1
ATOM 2710 O O . LEU A 1 345 ? 21.391 -3.242 4.156 1 34.34 345 LEU A O 1
ATOM 2714 N N . THR A 1 346 ? 22.703 -1.932 4.227 1 32.81 346 THR A N 1
ATOM 2715 C CA . THR A 1 346 ? 23.547 -2.975 4.785 1 32.81 346 THR A CA 1
ATOM 2716 C C . THR A 1 346 ? 23.328 -3.119 6.285 1 32.81 346 THR A C 1
ATOM 2718 O O . THR A 1 346 ? 23.516 -2.166 7.043 1 32.81 346 THR A O 1
ATOM 2721 N N . LEU A 1 347 ? 22.375 -3.932 6.719 1 34.16 347 LEU A N 1
ATOM 2722 C CA . LEU A 1 347 ? 22.469 -4.41 8.094 1 34.16 347 LEU A CA 1
ATOM 2723 C C . LEU A 1 347 ? 23.922 -4.414 8.57 1 34.16 347 LEU A C 1
ATOM 2725 O O . LEU A 1 347 ? 24.234 -4.973 9.617 1 34.16 347 LEU A O 1
ATOM 2729 N N . SER A 1 348 ? 25.016 -4.406 7.734 1 30.3 348 SER A N 1
ATOM 2730 C CA . SER A 1 348 ? 26.359 -4.387 8.305 1 30.3 348 SER A CA 1
ATOM 2731 C C . SER A 1 348 ? 26.625 -3.082 9.047 1 30.3 348 SER A C 1
ATOM 2733 O O . SER A 1 348 ? 26.109 -2.027 8.664 1 30.3 348 SER A O 1
ATOM 2735 N N . SER A 1 349 ? 26.984 -3.137 10.312 1 30.59 349 SER A N 1
ATOM 2736 C CA . SER A 1 349 ? 27.531 -2.252 11.344 1 30.59 349 SER A CA 1
ATOM 2737 C C . SER A 1 349 ? 28.5 -1.231 10.734 1 30.59 349 SER A C 1
ATOM 2739 O O . SER A 1 349 ? 29.141 -0.479 11.461 1 30.59 349 SER A O 1
ATOM 2741 N N . ILE A 1 350 ? 29.016 -1.498 9.562 1 30.22 350 ILE A N 1
ATOM 2742 C CA . ILE A 1 350 ? 30.25 -0.72 9.477 1 30.22 350 ILE A CA 1
ATOM 2743 C C . ILE A 1 350 ? 29.953 0.759 9.703 1 30.22 350 ILE A C 1
ATOM 2745 O O . ILE A 1 350 ? 28.781 1.171 9.664 1 30.22 350 ILE A O 1
ATOM 2749 N N . THR A 1 351 ? 30.984 1.637 9.07 1 31.91 351 THR A N 1
ATOM 2750 C CA . THR A 1 351 ? 31.391 2.979 9.469 1 31.91 351 THR A CA 1
ATOM 2751 C C . THR A 1 351 ? 30.281 3.988 9.18 1 31.91 351 THR A C 1
ATOM 2753 O O . THR A 1 351 ? 29.922 4.203 8.023 1 31.91 351 THR A O 1
ATOM 2756 N N . LEU A 1 352 ? 29.344 4.078 9.977 1 33.72 352 LEU A N 1
ATOM 2757 C CA . LEU A 1 352 ? 28.516 5.246 10.242 1 33.72 352 LEU A CA 1
ATOM 2758 C C . LEU A 1 352 ? 29.297 6.535 9.992 1 33.72 352 LEU A C 1
ATOM 2760 O O . LEU A 1 352 ? 29.781 7.164 10.938 1 33.72 352 LEU A O 1
ATOM 2764 N N . THR A 1 353 ? 30.219 6.527 9.195 1 34.91 353 THR A N 1
ATOM 2765 C CA . THR A 1 353 ? 30.609 7.93 9.086 1 34.91 353 THR A CA 1
ATOM 2766 C C . THR A 1 353 ? 29.406 8.789 8.703 1 34.91 353 THR A C 1
ATOM 2768 O O . THR A 1 353 ? 28.719 8.5 7.723 1 34.91 353 THR A O 1
ATOM 2771 N N . THR A 1 354 ? 28.703 9.297 9.555 1 39.75 354 THR A N 1
ATOM 2772 C CA . THR A 1 354 ? 27.656 10.305 9.391 1 39.75 354 THR A CA 1
ATOM 2773 C C . THR A 1 354 ? 27.922 11.164 8.164 1 39.75 354 THR A C 1
ATOM 2775 O O . THR A 1 354 ? 28.922 11.883 8.102 1 39.75 354 THR A O 1
ATOM 2778 N N . PRO A 1 355 ? 27.781 10.75 7.008 1 46.06 355 PRO A N 1
ATOM 2779 C CA . PRO A 1 355 ? 28.031 11.758 5.973 1 46.06 355 PRO A CA 1
ATOM 2780 C C . PRO A 1 355 ? 27.656 13.172 6.426 1 46.06 355 PRO A C 1
ATOM 2782 O O . PRO A 1 355 ? 26.703 13.344 7.195 1 46.06 355 PRO A O 1
ATOM 2785 N N . GLU A 1 356 ? 28.625 14.078 6.547 1 55.16 356 GLU A N 1
ATOM 2786 C CA . GLU A 1 356 ? 28.406 15.484 6.875 1 55.16 356 GLU A CA 1
ATOM 2787 C C . GLU A 1 356 ? 27.172 16.031 6.16 1 55.16 356 GLU A C 1
ATOM 2789 O O . GLU A 1 356 ? 27.141 16.094 4.93 1 55.16 356 GLU A O 1
ATOM 2794 N N . GLU A 1 357 ? 25.891 15.906 6.754 1 67.62 357 GLU A N 1
ATOM 2795 C CA . GLU A 1 357 ? 24.641 16.453 6.234 1 67.62 357 GLU A CA 1
ATOM 2796 C C . GLU A 1 357 ? 24.797 17.922 5.867 1 67.62 357 GLU A C 1
ATOM 2798 O O . GLU A 1 357 ? 25.406 18.703 6.617 1 67.62 357 GLU A O 1
ATOM 2803 N N . PHE A 1 358 ? 24.484 18.422 4.715 1 74 358 PHE A N 1
ATOM 2804 C CA . PHE A 1 358 ? 24.438 19.75 4.145 1 74 358 PHE A CA 1
ATOM 2805 C C . PHE A 1 358 ? 25.812 20.406 4.156 1 74 358 PHE A C 1
ATOM 2807 O O . PHE A 1 358 ? 25.969 21.531 4.652 1 74 358 PHE A O 1
ATOM 2814 N N . SER A 1 359 ? 26.844 19.734 3.615 1 78.5 359 SER A N 1
ATOM 2815 C CA . SER A 1 359 ? 28.188 20.266 3.473 1 78.5 359 SER A CA 1
ATOM 2816 C C . SER A 1 359 ? 28.219 21.469 2.527 1 78.5 359 SER A C 1
ATOM 2818 O O . SER A 1 359 ? 27.203 21.766 1.884 1 78.5 359 SER A O 1
ATOM 2820 N N . MET A 1 360 ? 29.297 22.25 2.521 1 80.94 360 MET A N 1
ATOM 2821 C CA . MET A 1 360 ? 29.438 23.422 1.674 1 80.94 360 MET A CA 1
ATOM 2822 C C . MET A 1 360 ? 29.203 23.078 0.207 1 80.94 360 MET A C 1
ATOM 2824 O O . MET A 1 360 ? 28.594 23.844 -0.536 1 80.94 360 MET A O 1
ATOM 2828 N N . ASP A 1 361 ? 29.688 21.969 -0.196 1 80.38 361 ASP A N 1
ATOM 2829 C CA . ASP A 1 361 ? 29.5 21.516 -1.57 1 80.38 361 ASP A CA 1
ATOM 2830 C C . ASP A 1 361 ? 28.031 21.25 -1.859 1 80.38 361 ASP A C 1
ATOM 2832 O O . ASP A 1 361 ? 27.547 21.531 -2.959 1 80.38 361 ASP A O 1
ATOM 2836 N N . ASP A 1 362 ? 27.375 20.703 -0.934 1 82.31 362 ASP A N 1
ATOM 2837 C CA . ASP A 1 362 ? 25.953 20.453 -1.075 1 82.31 362 ASP A CA 1
ATOM 2838 C C . ASP A 1 362 ? 25.172 21.766 -1.236 1 82.31 362 ASP A C 1
ATOM 2840 O O . ASP A 1 362 ? 24.297 21.859 -2.098 1 82.31 362 ASP A O 1
ATOM 2844 N N . ILE A 1 363 ? 25.547 22.734 -0.417 1 87.56 363 ILE A N 1
ATOM 2845 C CA . ILE A 1 363 ? 24.828 24.016 -0.381 1 87.56 363 ILE A CA 1
ATOM 2846 C C . ILE A 1 363 ? 25.031 24.766 -1.695 1 87.56 363 ILE A C 1
ATOM 2848 O O . ILE A 1 363 ? 24.109 25.375 -2.217 1 87.56 363 ILE A O 1
ATOM 2852 N N . SER A 1 364 ? 26.188 24.703 -2.219 1 83.81 364 SER A N 1
ATOM 2853 C CA . SER A 1 364 ? 26.469 25.344 -3.492 1 83.81 364 SER A CA 1
ATOM 2854 C C . SER A 1 364 ? 25.688 24.703 -4.629 1 83.81 364 SER A C 1
ATOM 2856 O O . SER A 1 364 ? 25.219 25.391 -5.543 1 83.81 364 SER A O 1
ATOM 2858 N N . SER A 1 365 ? 25.484 23.422 -4.551 1 85.75 365 SER A N 1
ATOM 2859 C CA . SER A 1 365 ? 24.781 22.688 -5.598 1 85.75 365 SER A CA 1
ATOM 2860 C C . SER A 1 365 ? 23.266 22.891 -5.496 1 85.75 365 SER A C 1
ATOM 2862 O O . SER A 1 365 ? 22.562 22.906 -6.512 1 85.75 365 SER A O 1
ATOM 2864 N N . ILE A 1 366 ? 22.797 23.062 -4.25 1 90.5 366 ILE A N 1
ATOM 2865 C CA . ILE A 1 366 ? 21.344 23.078 -4.078 1 90.5 366 ILE A CA 1
ATOM 2866 C C . ILE A 1 366 ? 20.828 24.516 -4.203 1 90.5 366 ILE A C 1
ATOM 2868 O O . ILE A 1 366 ? 19.641 24.734 -4.402 1 90.5 366 ILE A O 1
ATOM 2872 N N . SER A 1 367 ? 21.734 25.5 -4.188 1 90.88 367 SER A N 1
ATOM 2873 C CA . SER A 1 367 ? 21.328 26.906 -4.199 1 90.88 367 SER A CA 1
ATOM 2874 C C . SER A 1 367 ? 20.5 27.219 -5.434 1 90.88 367 SER A C 1
ATOM 2876 O O . SER A 1 367 ? 19.453 27.859 -5.332 1 90.88 367 SER A O 1
ATOM 2878 N N . ALA A 1 368 ? 20.969 26.75 -6.527 1 91.5 368 ALA A N 1
ATOM 2879 C CA . ALA A 1 368 ? 20.234 27 -7.762 1 91.5 368 ALA A CA 1
ATOM 2880 C C . ALA A 1 368 ? 18.875 26.297 -7.758 1 91.5 368 ALA A C 1
ATOM 2882 O O . ALA A 1 368 ? 17.891 26.828 -8.25 1 91.5 368 ALA A O 1
ATOM 2883 N N . VAL A 1 369 ? 18.875 25.125 -7.266 1 93.38 369 VAL A N 1
ATOM 2884 C CA . VAL A 1 369 ? 17.641 24.344 -7.184 1 93.38 369 VAL A CA 1
ATOM 2885 C C . VAL A 1 369 ? 16.656 25.031 -6.25 1 93.38 369 VAL A C 1
ATOM 2887 O O . VAL A 1 369 ? 15.453 25.094 -6.539 1 93.38 369 VAL A O 1
ATOM 2890 N N . CYS A 1 370 ? 17.172 25.609 -5.125 1 94.5 370 CYS A N 1
ATOM 2891 C CA . CYS A 1 370 ? 16.328 26.312 -4.172 1 94.5 370 CYS A CA 1
ATOM 2892 C C . CYS A 1 370 ? 15.688 27.547 -4.812 1 94.5 370 CYS A C 1
ATOM 2894 O O . CYS A 1 370 ? 14.5 27.812 -4.625 1 94.5 370 CYS A O 1
ATOM 2896 N N . ASP A 1 371 ? 16.453 28.203 -5.574 1 94 371 ASP A N 1
ATOM 2897 C CA . ASP A 1 371 ? 15.945 29.391 -6.23 1 94 371 ASP A CA 1
ATOM 2898 C C . ASP A 1 371 ? 14.859 29.047 -7.246 1 94 371 ASP A C 1
ATOM 2900 O O . ASP A 1 371 ? 13.867 29.766 -7.383 1 94 371 ASP A O 1
ATOM 2904 N N . GLU A 1 372 ? 15.07 27.969 -7.945 1 94.44 372 GLU A N 1
ATOM 2905 C CA . GLU A 1 372 ? 14.062 27.516 -8.898 1 94.44 372 GLU A CA 1
ATOM 2906 C C . GLU A 1 372 ? 12.773 27.109 -8.195 1 94.44 372 GLU A C 1
ATOM 2908 O O . GLU A 1 372 ? 11.68 27.438 -8.641 1 94.44 372 GLU A O 1
ATOM 2913 N N . LEU A 1 373 ? 12.906 26.406 -7.184 1 95.44 373 LEU A N 1
ATOM 2914 C CA . LEU A 1 373 ? 11.742 25.953 -6.422 1 95.44 373 LEU A CA 1
ATOM 2915 C C . LEU A 1 373 ? 11.008 27.156 -5.816 1 95.44 373 LEU A C 1
ATOM 2917 O O . LEU A 1 373 ? 9.773 27.156 -5.758 1 95.44 373 LEU A O 1
ATOM 2921 N N . HIS A 1 374 ? 11.742 28.109 -5.336 1 96.62 374 HIS A N 1
ATOM 2922 C CA . HIS A 1 374 ? 11.125 29.312 -4.805 1 96.62 374 HIS A CA 1
ATOM 2923 C C . HIS A 1 374 ? 10.375 30.078 -5.895 1 96.62 374 HIS A C 1
ATOM 2925 O O . HIS A 1 374 ? 9.297 30.625 -5.645 1 96.62 374 HIS A O 1
ATOM 2931 N N . SER A 1 375 ? 10.984 30.109 -7.039 1 96.5 375 SER A N 1
ATOM 2932 C CA . SER A 1 375 ? 10.297 30.75 -8.156 1 96.5 375 SER A CA 1
ATOM 2933 C C . SER A 1 375 ? 8.977 30.047 -8.461 1 96.5 375 SER A C 1
ATOM 2935 O O . SER A 1 375 ? 7.977 30.719 -8.758 1 96.5 375 SER A O 1
ATOM 2937 N N . GLN A 1 376 ? 8.969 28.766 -8.406 1 95.81 376 GLN A N 1
ATOM 2938 C CA . GLN A 1 376 ? 7.746 28 -8.609 1 95.81 376 GLN A CA 1
ATOM 2939 C C . GLN A 1 376 ? 6.723 28.297 -7.52 1 95.81 376 GLN A C 1
ATOM 2941 O O . GLN A 1 376 ? 5.52 28.344 -7.781 1 95.81 376 GLN A O 1
ATOM 2946 N N . LEU A 1 377 ? 7.168 28.453 -6.32 1 97.5 377 LEU A N 1
ATOM 2947 C CA . LEU A 1 377 ? 6.289 28.812 -5.211 1 97.5 377 LEU A CA 1
ATOM 2948 C C . LEU A 1 377 ? 5.66 30.172 -5.43 1 97.5 377 LEU A C 1
ATOM 2950 O O . LEU A 1 377 ? 4.469 30.375 -5.172 1 97.5 377 LEU A O 1
ATOM 2954 N N . GLU A 1 378 ? 6.496 31.078 -5.867 1 96.56 378 GLU A N 1
ATOM 2955 C CA . GLU A 1 378 ? 5.984 32.406 -6.168 1 96.56 378 GLU A CA 1
ATOM 2956 C C . GLU A 1 378 ? 4.98 32.375 -7.316 1 96.56 378 GLU A C 1
ATOM 2958 O O . GLU A 1 378 ? 3.982 33.094 -7.301 1 96.56 378 GLU A O 1
ATOM 2963 N N . LEU A 1 379 ? 5.297 31.562 -8.258 1 95.75 379 LEU A N 1
ATOM 2964 C CA . LEU A 1 379 ? 4.371 31.391 -9.375 1 95.75 379 LEU A CA 1
ATOM 2965 C C . LEU A 1 379 ? 3.051 30.797 -8.891 1 95.75 379 LEU A C 1
ATOM 2967 O O . LEU A 1 379 ? 1.98 31.188 -9.359 1 95.75 379 LEU A O 1
ATOM 2971 N N . TRP A 1 380 ? 3.129 29.828 -8.047 1 96.12 380 TRP A N 1
ATOM 2972 C CA . TRP A 1 380 ? 1.933 29.266 -7.434 1 96.12 380 TRP A CA 1
ATOM 2973 C C . TRP A 1 380 ? 1.099 30.344 -6.758 1 96.12 380 TRP A C 1
ATOM 2975 O O . TRP A 1 380 ? -0.12 30.406 -6.941 1 96.12 380 TRP A O 1
ATOM 298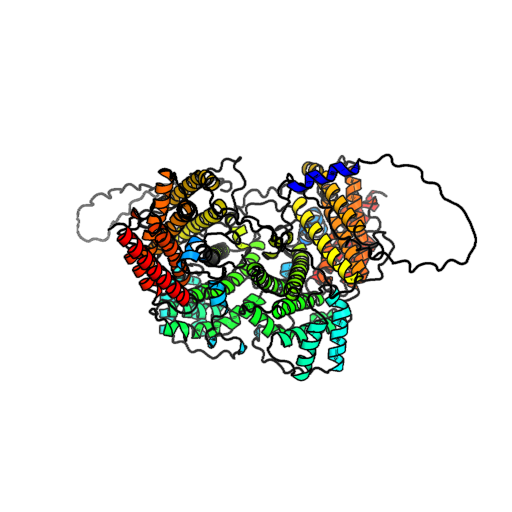5 N N . HIS A 1 381 ? 1.716 31.172 -5.961 1 96.5 381 HIS A N 1
ATOM 2986 C CA . HIS A 1 381 ? 1.023 32.25 -5.246 1 96.5 381 HIS A CA 1
ATOM 2987 C C . HIS A 1 381 ? 0.371 33.219 -6.215 1 96.5 381 HIS A C 1
ATOM 2989 O O . HIS A 1 381 ? -0.782 33.625 -6.023 1 96.5 381 HIS A O 1
ATOM 2995 N N . SER A 1 382 ? 1.071 33.531 -7.289 1 94.94 382 SER A N 1
ATOM 2996 C CA . SER A 1 382 ? 0.596 34.531 -8.242 1 94.94 382 SER A CA 1
ATOM 2997 C C . SER A 1 382 ? -0.488 33.969 -9.148 1 94.94 382 SER A C 1
ATOM 2999 O O . SER A 1 382 ? -1.267 34.719 -9.742 1 94.94 382 SER A O 1
ATOM 3001 N N . SER A 1 383 ? -0.54 32.625 -9.219 1 93.81 383 SER A N 1
ATOM 3002 C CA . SER A 1 383 ? -1.52 31.969 -10.078 1 93.81 383 SER A CA 1
ATOM 3003 C C . SER A 1 383 ? -2.9 31.969 -9.438 1 93.81 383 SER A C 1
ATOM 3005 O O . SER A 1 383 ? -3.908 31.75 -10.117 1 93.81 383 SER A O 1
ATOM 3007 N N . ILE A 1 384 ? -2.939 32.188 -8.172 1 94.56 384 ILE A N 1
ATOM 3008 C CA . ILE A 1 384 ? -4.215 32.25 -7.465 1 94.56 384 ILE A CA 1
ATOM 3009 C C . ILE A 1 384 ? -4.871 33.594 -7.688 1 94.56 384 ILE A C 1
ATOM 3011 O O . ILE A 1 384 ? -4.23 34.656 -7.527 1 94.56 384 ILE A O 1
ATOM 3015 N N . PRO A 1 385 ? -6.16 33.562 -8.062 1 91.94 385 PRO A N 1
ATOM 3016 C CA . PRO A 1 385 ? -6.848 34.844 -8.234 1 91.94 385 PRO A CA 1
ATOM 3017 C C . PRO A 1 385 ? -6.707 35.75 -7.016 1 91.94 385 PRO A C 1
ATOM 3019 O O . PRO A 1 385 ? -6.742 35.281 -5.875 1 91.94 385 PRO A O 1
ATOM 3022 N N . ASP A 1 386 ? -6.641 37 -7.176 1 89.81 386 ASP A N 1
ATOM 3023 C CA . ASP A 1 386 ? -6.309 38 -6.168 1 89.81 386 ASP A CA 1
ATOM 3024 C C . ASP A 1 386 ? -7.281 37.938 -4.992 1 89.81 386 ASP A C 1
ATOM 3026 O O . ASP A 1 386 ? -6.871 38.062 -3.834 1 89.81 386 ASP A O 1
ATOM 3030 N N . ILE A 1 387 ? -8.5 37.75 -5.348 1 87.38 387 ILE A N 1
ATOM 3031 C CA . ILE A 1 387 ? -9.531 37.781 -4.316 1 87.38 387 ILE A CA 1
ATOM 3032 C C . ILE A 1 387 ? -9.359 36.594 -3.367 1 87.38 387 ILE A C 1
ATOM 3034 O O . ILE A 1 387 ? -9.766 36.656 -2.207 1 87.38 387 ILE A O 1
ATOM 3038 N N . PHE A 1 388 ? -8.734 35.594 -3.783 1 89.25 388 PHE A N 1
ATOM 3039 C CA . PHE A 1 388 ? -8.602 34.406 -2.982 1 89.25 388 PHE A CA 1
ATOM 3040 C C . PHE A 1 388 ? -7.148 34.188 -2.572 1 89.25 388 PHE A C 1
ATOM 3042 O O . PHE A 1 388 ? -6.84 33.25 -1.838 1 89.25 388 PHE A O 1
ATOM 3049 N N . ARG A 1 389 ? -6.242 35 -2.941 1 90.38 389 ARG A N 1
ATOM 3050 C CA . ARG A 1 389 ? -4.809 34.844 -2.713 1 90.38 389 ARG A CA 1
ATOM 3051 C C . ARG A 1 389 ? -4.453 35.125 -1.259 1 90.38 389 ARG A C 1
ATOM 3053 O O . ARG A 1 389 ? -4.828 36.156 -0.716 1 90.38 389 ARG A O 1
ATOM 3060 N N . PRO A 1 390 ? -3.826 34.156 -0.638 1 91.25 390 PRO A N 1
ATOM 3061 C CA . PRO A 1 390 ? -3.424 34.438 0.744 1 91.25 390 PRO A CA 1
ATOM 3062 C C . PRO A 1 390 ? -2.426 35.594 0.853 1 91.25 390 PRO A C 1
ATOM 3064 O O . PRO A 1 390 ? -1.546 35.719 0 1 91.25 390 PRO A O 1
ATOM 3067 N N . ASN A 1 391 ? -2.568 36.312 1.872 1 87.81 391 ASN A N 1
ATOM 3068 C CA . ASN A 1 391 ? -1.666 37.406 2.121 1 87.81 391 ASN A CA 1
ATOM 3069 C C . ASN A 1 391 ? -0.347 36.938 2.73 1 87.81 391 ASN A C 1
ATOM 3071 O O . ASN A 1 391 ? -0.334 36.344 3.803 1 87.81 391 ASN A O 1
ATOM 3075 N N . ILE A 1 392 ? 0.678 37.219 2.068 1 87.75 392 ILE A N 1
ATOM 3076 C CA . ILE A 1 392 ? 1.964 36.719 2.535 1 87.75 392 ILE A CA 1
ATOM 3077 C C . ILE A 1 392 ? 2.695 37.781 3.316 1 87.75 392 ILE A C 1
ATOM 3079 O O . ILE A 1 392 ? 3.809 37.562 3.799 1 87.75 392 ILE A O 1
ATOM 3083 N N . LYS A 1 393 ? 1.979 38.906 3.471 1 75.88 393 LYS A N 1
ATOM 3084 C CA . LYS A 1 393 ? 2.588 39.938 4.297 1 75.88 393 LYS A CA 1
ATOM 3085 C C . LYS A 1 393 ? 2.373 39.656 5.781 1 75.88 393 LYS A C 1
ATOM 3087 O O . LYS A 1 393 ? 1.339 39.125 6.172 1 75.88 393 LYS A O 1
ATOM 3092 N N . ALA A 1 394 ? 3.277 39.812 6.602 1 61.19 394 ALA A N 1
ATOM 3093 C CA . ALA A 1 394 ? 3.439 39.375 7.988 1 61.19 394 ALA A CA 1
ATOM 3094 C C . ALA A 1 394 ? 2.252 39.844 8.836 1 61.19 394 ALA A C 1
ATOM 3096 O O . ALA A 1 394 ? 1.843 39.125 9.766 1 61.19 394 ALA A O 1
ATOM 3097 N N . SER A 1 395 ? 1.653 40.969 8.656 1 56.47 395 SER A N 1
ATOM 3098 C CA . SER A 1 395 ? 0.773 41.594 9.641 1 56.47 395 SER A CA 1
ATOM 3099 C C . SER A 1 395 ? -0.666 41.125 9.477 1 56.47 395 SER A C 1
ATOM 3101 O O . SER A 1 395 ? -1.517 41.406 10.328 1 56.47 395 SER A O 1
ATOM 3103 N N . MET A 1 396 ? -0.966 40.438 8.453 1 58.59 396 MET A N 1
ATOM 3104 C CA . MET A 1 396 ? -2.396 40.312 8.172 1 58.59 396 MET A CA 1
ATOM 3105 C C . MET A 1 396 ? -2.902 38.906 8.469 1 58.59 396 MET A C 1
ATOM 3107 O O . MET A 1 396 ? -2.174 37.938 8.289 1 58.59 396 MET A O 1
ATOM 3111 N N . GLN A 1 397 ? -4.043 38.875 9.336 1 64.19 397 GLN A N 1
ATOM 3112 C CA . GLN A 1 397 ? -4.727 37.625 9.586 1 64.19 397 GLN A CA 1
ATOM 3113 C C . GLN A 1 397 ? -5.867 37.406 8.594 1 64.19 397 GLN A C 1
ATOM 3115 O O . GLN A 1 397 ? -6.594 38.344 8.266 1 64.19 397 GLN A O 1
ATOM 3120 N N . GLU A 1 398 ? -5.84 36.219 8 1 67.31 398 GLU A N 1
ATOM 3121 C CA . GLU A 1 398 ? -6.852 35.875 7.008 1 67.31 398 GLU A CA 1
ATOM 3122 C C . GLU A 1 398 ? -8.227 35.719 7.648 1 67.31 398 GLU A C 1
ATOM 3124 O O . GLU A 1 398 ? -8.344 35.344 8.812 1 67.31 398 GLU A O 1
ATOM 3129 N N . SER A 1 399 ? -9.141 36.188 6.945 1 70.62 399 SER A N 1
ATOM 3130 C CA . SER A 1 399 ? -10.508 36.125 7.453 1 70.62 399 SER A CA 1
ATOM 3131 C C . SER A 1 399 ? -11.156 34.781 7.117 1 70.62 399 SER A C 1
ATOM 3133 O O . SER A 1 399 ? -12.156 34.375 7.73 1 70.62 399 SER A O 1
ATOM 3135 N N . ASN A 1 400 ? -10.602 34.062 6.281 1 86.94 400 ASN A N 1
ATOM 3136 C CA . ASN A 1 400 ? -11.148 32.781 5.871 1 86.94 400 ASN A CA 1
ATOM 3137 C C . ASN A 1 400 ? -10.188 31.641 6.172 1 86.94 400 ASN A C 1
ATOM 3139 O O . ASN A 1 400 ? -8.992 31.75 5.914 1 86.94 400 ASN A O 1
ATOM 3143 N N . ASP A 1 401 ? -10.719 30.609 6.742 1 90.31 401 ASP A N 1
ATOM 3144 C CA . ASP A 1 401 ? -9.898 29.484 7.172 1 90.31 401 ASP A CA 1
ATOM 3145 C C . ASP A 1 401 ? -9.156 28.859 5.984 1 90.31 401 ASP A C 1
ATOM 3147 O O . ASP A 1 401 ? -8.008 28.438 6.117 1 90.31 401 ASP A O 1
ATOM 3151 N N . ARG A 1 402 ? -9.789 28.797 4.859 1 92.88 402 ARG A N 1
ATOM 3152 C CA . ARG A 1 402 ? -9.172 28.172 3.691 1 92.88 402 ARG A CA 1
ATOM 3153 C C . ARG A 1 402 ? -7.969 28.984 3.215 1 92.88 402 ARG A C 1
ATOM 3155 O O . ARG A 1 402 ? -6.941 28.422 2.832 1 92.88 402 ARG A O 1
ATOM 3162 N N . GLN A 1 403 ? -8.094 30.281 3.232 1 92.44 403 GLN A N 1
ATOM 3163 C CA . GLN A 1 403 ? -6.98 31.141 2.871 1 92.44 403 GLN A CA 1
ATOM 3164 C C . GLN A 1 403 ? -5.855 31.047 3.9 1 92.44 403 GLN A C 1
ATOM 3166 O O . GLN A 1 403 ? -4.676 31.109 3.545 1 92.44 403 GLN A O 1
ATOM 3171 N N . ALA A 1 404 ? -6.297 30.922 5.117 1 93.56 404 ALA A N 1
ATOM 3172 C CA . ALA A 1 404 ? -5.305 30.781 6.18 1 93.56 404 ALA A CA 1
ATOM 3173 C C . ALA A 1 404 ? -4.488 29.5 5.996 1 93.56 404 ALA A C 1
ATOM 3175 O O . ALA A 1 404 ? -3.275 29.5 6.223 1 93.56 404 ALA A O 1
ATOM 3176 N N . ILE A 1 405 ? -5.172 28.438 5.629 1 95.38 405 ILE A N 1
ATOM 3177 C CA . ILE A 1 405 ? -4.496 27.172 5.398 1 95.38 405 ILE A CA 1
ATOM 3178 C C . ILE A 1 405 ? -3.512 27.312 4.242 1 95.38 405 ILE A C 1
ATOM 3180 O O . ILE A 1 405 ? -2.383 26.828 4.312 1 95.38 405 ILE A O 1
ATOM 3184 N N . LEU A 1 406 ? -3.883 27.984 3.15 1 95.88 406 LEU A N 1
ATOM 3185 C CA . LEU A 1 406 ? -2.99 28.203 2.018 1 95.88 406 LEU A CA 1
ATOM 3186 C C . LEU A 1 406 ? -1.767 29.016 2.438 1 95.88 406 LEU A C 1
ATOM 3188 O O . LEU A 1 406 ? -0.655 28.75 1.976 1 95.88 406 LEU A O 1
ATOM 3192 N N . ARG A 1 407 ? -2.002 29.984 3.279 1 95.81 407 ARG A N 1
ATOM 3193 C CA . ARG A 1 407 ? -0.897 30.781 3.793 1 95.81 407 ARG A CA 1
ATOM 3194 C C . ARG A 1 407 ? 0.079 29.922 4.59 1 95.81 407 ARG A C 1
ATOM 3196 O O . ARG A 1 407 ? 1.296 30.047 4.434 1 95.81 407 ARG A O 1
ATOM 3203 N N . ILE A 1 408 ? -0.488 29.109 5.449 1 96.5 408 ILE A N 1
ATOM 3204 C CA . ILE A 1 408 ? 0.34 28.219 6.246 1 96.5 408 ILE A CA 1
ATOM 3205 C C . ILE A 1 408 ? 1.148 27.297 5.328 1 96.5 408 ILE A C 1
ATOM 3207 O O . ILE A 1 408 ? 2.352 27.125 5.523 1 96.5 408 ILE A O 1
ATOM 3211 N N . ARG A 1 409 ? 0.486 26.75 4.324 1 97 409 ARG A N 1
ATOM 3212 C CA . ARG A 1 409 ? 1.158 25.859 3.381 1 97 409 ARG A CA 1
ATOM 3213 C C . ARG A 1 409 ? 2.252 26.609 2.615 1 97 409 ARG A C 1
ATOM 3215 O O . ARG A 1 409 ? 3.305 26.031 2.322 1 97 409 ARG A O 1
ATOM 3222 N N . TYR A 1 410 ? 2.031 27.812 2.256 1 96.94 410 TYR A N 1
ATOM 3223 C CA . TYR A 1 410 ? 3.025 28.625 1.563 1 96.94 410 TYR A CA 1
ATOM 3224 C C . TYR A 1 410 ? 4.293 28.781 2.398 1 96.94 410 TYR A C 1
ATOM 3226 O O . TYR A 1 410 ? 5.395 28.516 1.914 1 96.94 410 TYR A O 1
ATOM 3234 N N . PHE A 1 411 ? 4.129 29.156 3.6 1 96.75 411 PHE A N 1
ATOM 3235 C CA . PHE A 1 411 ? 5.293 29.406 4.449 1 96.75 411 PHE A CA 1
ATOM 3236 C C . PHE A 1 411 ? 5.949 28.078 4.855 1 96.75 411 PHE A C 1
ATOM 3238 O O . PHE A 1 411 ? 7.16 28.031 5.07 1 96.75 411 PHE A O 1
ATOM 3245 N N . ALA A 1 412 ? 5.109 27.031 4.949 1 97 412 ALA A N 1
ATOM 3246 C CA . ALA A 1 412 ? 5.695 25.719 5.176 1 97 412 ALA A CA 1
ATOM 3247 C C . ALA A 1 412 ? 6.633 25.328 4.039 1 97 412 ALA A C 1
ATOM 3249 O O . ALA A 1 412 ? 7.742 24.844 4.273 1 97 412 ALA A O 1
ATOM 3250 N N . ALA A 1 413 ? 6.195 25.531 2.859 1 97 413 ALA A N 1
ATOM 3251 C CA . ALA A 1 413 ? 7.023 25.203 1.698 1 97 413 ALA A CA 1
ATOM 3252 C C . ALA A 1 413 ? 8.266 26.094 1.658 1 97 413 ALA A C 1
ATOM 3254 O O . ALA A 1 413 ? 9.375 25.594 1.419 1 97 413 ALA A O 1
ATOM 3255 N N . ARG A 1 414 ? 8.094 27.328 1.917 1 97.44 414 ARG A N 1
ATOM 3256 C CA . ARG A 1 414 ? 9.18 28.297 1.799 1 97.44 414 ARG A CA 1
ATOM 3257 C C . ARG A 1 414 ? 10.281 28 2.814 1 97.44 414 ARG A C 1
ATOM 3259 O O . ARG A 1 414 ? 11.461 28.062 2.484 1 97.44 414 ARG A O 1
ATOM 3266 N N . HIS A 1 415 ? 9.938 27.75 4.016 1 96.5 415 HIS A N 1
ATOM 3267 C CA . HIS A 1 415 ? 11.008 27.516 4.98 1 96.5 415 HIS A CA 1
ATOM 3268 C C . HIS A 1 415 ? 11.688 26.172 4.738 1 96.5 415 HIS A C 1
ATOM 3270 O O . HIS A 1 415 ? 12.891 26.031 4.984 1 96.5 415 HIS A O 1
ATOM 3276 N N . ILE A 1 416 ? 10.961 25.203 4.262 1 96.25 416 ILE A N 1
ATOM 3277 C CA . ILE A 1 416 ? 11.57 23.906 3.963 1 96.25 416 ILE A CA 1
ATOM 3278 C C . ILE A 1 416 ? 12.531 24.047 2.785 1 96.25 416 ILE A C 1
ATOM 3280 O O . ILE A 1 416 ? 13.578 23.406 2.748 1 96.25 416 ILE A O 1
ATOM 3284 N N . ILE A 1 417 ? 12.25 24.875 1.835 1 96.75 417 ILE A N 1
ATOM 3285 C CA . ILE A 1 417 ? 13.102 25.109 0.674 1 96.75 417 ILE A CA 1
ATOM 3286 C C . ILE A 1 417 ? 14.438 25.688 1.128 1 96.75 417 ILE A C 1
ATOM 3288 O O . ILE A 1 417 ? 15.492 25.281 0.641 1 96.75 417 ILE A O 1
ATOM 3292 N N . TYR A 1 418 ? 14.438 26.547 2.09 1 97.19 418 TYR A N 1
ATOM 3293 C CA . TYR A 1 418 ? 15.656 27.281 2.443 1 97.19 418 TYR A CA 1
ATOM 3294 C C . TYR A 1 418 ? 16.234 26.766 3.756 1 97.19 418 TYR A C 1
ATOM 3296 O O . TYR A 1 418 ? 17.266 27.25 4.219 1 97.19 418 TYR A O 1
ATOM 3304 N N . ARG A 1 419 ? 15.695 25.75 4.301 1 96.25 419 ARG A N 1
ATOM 3305 C CA . ARG A 1 419 ? 16.109 25.188 5.578 1 96.25 419 ARG A CA 1
ATOM 3306 C C . ARG A 1 419 ? 17.547 24.703 5.52 1 96.25 419 ARG A C 1
ATOM 3308 O O . ARG A 1 419 ? 18.281 24.812 6.5 1 96.25 419 ARG A O 1
ATOM 3315 N N . PRO A 1 420 ? 18.016 24.125 4.406 1 94.31 420 PRO A N 1
ATOM 3316 C CA . PRO A 1 420 ? 19.391 23.625 4.332 1 94.31 420 PRO A CA 1
ATOM 3317 C C . PRO A 1 420 ? 20.438 24.703 4.652 1 94.31 420 PRO A C 1
ATOM 3319 O O . PRO A 1 420 ? 21.5 24.391 5.188 1 94.31 420 PRO A O 1
ATOM 3322 N N . PHE A 1 421 ? 20.172 25.969 4.406 1 95.12 421 PHE A N 1
ATOM 3323 C CA . PHE A 1 421 ? 21.125 27.047 4.633 1 95.12 421 PHE A CA 1
ATOM 3324 C C . PHE A 1 421 ? 21.281 27.328 6.125 1 95.12 421 PHE A C 1
ATOM 3326 O O . PHE A 1 421 ? 22.375 27.594 6.602 1 95.12 421 PHE A O 1
ATOM 3333 N N . VAL A 1 422 ? 20.172 27.281 6.816 1 95.38 422 VAL A N 1
ATOM 3334 C CA . VAL A 1 422 ? 20.234 27.438 8.266 1 95.38 422 VAL A CA 1
ATOM 3335 C C . VAL A 1 422 ? 20.969 26.234 8.883 1 95.38 422 VAL A C 1
ATOM 3337 O O . VAL A 1 422 ? 21.828 26.406 9.742 1 95.38 422 VAL A O 1
ATOM 3340 N N . LEU A 1 423 ? 20.594 25.047 8.445 1 93.44 423 LEU A N 1
ATOM 3341 C CA . LEU A 1 423 ? 21.188 23.828 8.992 1 93.44 423 LEU A CA 1
ATOM 3342 C C . LEU A 1 423 ? 22.688 23.766 8.711 1 93.44 423 LEU A C 1
ATOM 3344 O O . LEU A 1 423 ? 23.453 23.266 9.531 1 93.44 423 LEU A O 1
ATOM 3348 N N . PHE A 1 424 ? 23.078 24.25 7.59 1 93.06 424 PHE A N 1
ATOM 3349 C CA . PHE A 1 424 ? 24.5 24.328 7.254 1 93.06 424 PHE A CA 1
ATOM 3350 C C . PHE A 1 424 ? 25.234 25.219 8.242 1 93.06 424 PHE A C 1
ATOM 3352 O O . PHE A 1 424 ? 26.297 24.828 8.766 1 93.06 424 PHE A O 1
ATOM 3359 N N . LEU A 1 425 ? 24.719 26.344 8.578 1 93.12 425 LEU A N 1
ATOM 3360 C CA . LEU A 1 425 ? 25.375 27.312 9.438 1 93.12 425 LEU A CA 1
ATOM 3361 C C . LEU A 1 425 ? 25.422 26.828 10.883 1 93.12 425 LEU A C 1
ATOM 3363 O O . LEU A 1 425 ? 26.391 27.094 11.602 1 93.12 425 LEU A O 1
ATOM 3367 N N . VAL A 1 426 ? 24.422 26.109 11.281 1 92.12 426 VAL A N 1
ATOM 3368 C CA . VAL A 1 426 ? 24.312 25.75 12.688 1 92.12 426 VAL A CA 1
ATOM 3369 C C . VAL A 1 426 ? 25.078 24.453 12.938 1 92.12 426 VAL A C 1
ATOM 3371 O O . VAL A 1 426 ? 25.531 24.188 14.055 1 92.12 426 VAL A O 1
ATOM 3374 N N . THR A 1 427 ? 25.203 23.609 11.984 1 88.94 427 THR A N 1
ATOM 3375 C CA . THR A 1 427 ? 25.828 22.312 12.164 1 88.94 427 THR A CA 1
ATOM 3376 C C . THR A 1 427 ? 27.328 22.391 11.922 1 88.94 427 THR A C 1
ATOM 3378 O O . THR A 1 427 ? 28.109 21.609 12.469 1 88.94 427 THR A O 1
ATOM 3381 N N . HIS A 1 428 ? 27.609 23.328 11.023 1 85.81 428 HIS A N 1
ATOM 3382 C CA . HIS A 1 428 ? 29.031 23.422 10.672 1 85.81 428 HIS A CA 1
ATOM 3383 C C . HIS A 1 428 ? 29.641 24.703 11.219 1 85.81 428 HIS A C 1
ATOM 3385 O O . HIS A 1 428 ? 28.969 25.734 11.289 1 85.81 428 HIS A O 1
ATOM 3391 N N . ASP A 1 429 ? 30.828 24.578 11.758 1 80.5 429 ASP A N 1
ATOM 3392 C CA . ASP A 1 429 ? 31.562 25.766 12.195 1 80.5 429 ASP A CA 1
ATOM 3393 C C . ASP A 1 429 ? 32.188 26.5 11.008 1 80.5 429 ASP A C 1
ATOM 3395 O O . ASP A 1 429 ? 33.312 26.188 10.586 1 80.5 429 ASP A O 1
ATOM 3399 N N . VAL A 1 430 ? 31.391 27.297 10.539 1 77.12 430 VAL A N 1
ATOM 3400 C CA . VAL A 1 430 ? 31.828 28 9.328 1 77.12 430 VAL A CA 1
ATOM 3401 C C . VAL A 1 430 ? 32.5 29.312 9.703 1 77.12 430 VAL A C 1
ATOM 3403 O O . VAL A 1 430 ? 31.922 30.109 10.453 1 77.12 430 VAL A O 1
ATOM 3406 N N . THR A 1 431 ? 33.688 29.516 9.305 1 76.56 431 THR A N 1
ATOM 3407 C CA . THR A 1 431 ? 34.469 30.703 9.633 1 76.56 431 THR A CA 1
ATOM 3408 C C . THR A 1 431 ? 34.188 31.828 8.625 1 76.56 431 THR A C 1
ATOM 3410 O O . THR A 1 431 ? 34.125 33 8.992 1 76.56 431 THR A O 1
ATOM 3413 N N . CYS A 1 432 ? 34.062 31.531 7.324 1 79.88 432 CYS A N 1
ATOM 3414 C CA . CYS A 1 432 ? 33.781 32.5 6.281 1 79.88 432 CYS A CA 1
ATOM 3415 C C . CYS A 1 432 ? 32.406 32.281 5.676 1 79.88 432 CYS A C 1
ATOM 3417 O O . CYS A 1 432 ? 32.219 31.375 4.863 1 79.88 432 CYS A O 1
ATOM 3419 N N . ILE A 1 433 ? 31.547 33.094 6.164 1 84.69 433 ILE A N 1
ATOM 3420 C CA . ILE A 1 433 ? 30.156 32.906 5.738 1 84.69 433 ILE A CA 1
ATOM 3421 C C . ILE A 1 433 ? 29.828 33.875 4.605 1 84.69 433 ILE A C 1
ATOM 3423 O O . ILE A 1 433 ? 30.047 35.094 4.734 1 84.69 433 ILE A O 1
ATOM 3427 N N . SER A 1 434 ? 29.469 33.344 3.51 1 88.25 434 SER A N 1
ATOM 3428 C CA . SER A 1 434 ? 29.031 34.188 2.385 1 88.25 434 SER A CA 1
ATOM 3429 C C . SER A 1 434 ? 27.734 34.906 2.695 1 88.25 434 SER A C 1
ATOM 3431 O O . SER A 1 434 ? 26.875 34.344 3.398 1 88.25 434 SER A O 1
ATOM 3433 N N . HIS A 1 435 ? 27.609 36.094 2.203 1 91 435 HIS A N 1
ATOM 3434 C CA . HIS A 1 435 ? 26.406 36.906 2.402 1 91 435 HIS A CA 1
ATOM 3435 C C . HIS A 1 435 ? 25.188 36.25 1.794 1 91 435 HIS A C 1
ATOM 3437 O O . HIS A 1 435 ? 24.078 36.344 2.334 1 91 435 HIS A O 1
ATOM 3443 N N . ASP A 1 436 ? 25.391 35.594 0.72 1 92.5 436 ASP A N 1
ATOM 3444 C CA . ASP A 1 436 ? 24.297 34.906 0.036 1 92.5 436 ASP A CA 1
ATOM 3445 C C . ASP A 1 436 ? 23.688 33.812 0.913 1 92.5 436 ASP A C 1
ATOM 3447 O O . ASP A 1 436 ? 22.469 33.656 0.943 1 92.5 436 ASP A O 1
ATOM 3451 N N . ILE A 1 437 ? 24.484 33.156 1.598 1 93.81 437 ILE A N 1
ATOM 3452 C CA . ILE A 1 437 ? 24.031 32.062 2.457 1 93.81 437 ILE A CA 1
ATOM 3453 C C . ILE A 1 437 ? 23.234 32.625 3.625 1 93.81 437 ILE A C 1
ATOM 3455 O O . ILE A 1 437 ? 22.188 32.094 3.986 1 93.81 437 ILE A O 1
ATOM 3459 N N . VAL A 1 438 ? 23.656 33.719 4.18 1 94.94 438 VAL A N 1
ATOM 3460 C CA . VAL A 1 438 ? 22.969 34.344 5.301 1 94.94 438 VAL A CA 1
ATOM 3461 C C . VAL A 1 438 ? 21.625 34.906 4.84 1 94.94 438 VAL A C 1
ATOM 3463 O O . VAL A 1 438 ? 20.641 34.844 5.574 1 94.94 438 VAL A O 1
ATOM 3466 N N . GLU A 1 439 ? 21.625 35.406 3.658 1 95.69 439 GLU A N 1
ATOM 3467 C CA . GLU A 1 439 ? 20.375 35.938 3.107 1 95.69 439 GLU A CA 1
ATOM 3468 C C . GLU A 1 439 ? 19.344 34.844 2.936 1 95.69 439 GLU A C 1
ATOM 3470 O O . GLU A 1 439 ? 18.172 35.031 3.291 1 95.69 439 GLU A O 1
ATOM 3475 N N . LYS A 1 440 ? 19.75 33.781 2.365 1 96 440 LYS A N 1
ATOM 3476 C CA . LYS A 1 440 ? 18.844 32.656 2.16 1 96 440 LYS A CA 1
ATOM 3477 C C . LYS A 1 440 ? 18.406 32.062 3.492 1 96 440 LYS A C 1
ATOM 3479 O O . LYS A 1 440 ? 17.266 31.641 3.646 1 96 440 LYS A O 1
ATOM 3484 N N . ALA A 1 441 ? 19.328 31.969 4.441 1 97.12 441 ALA A N 1
ATOM 3485 C CA . ALA A 1 441 ? 18.953 31.547 5.789 1 97.12 441 ALA A CA 1
ATOM 3486 C C . ALA A 1 441 ? 17.922 32.5 6.398 1 97.12 441 ALA A C 1
ATOM 3488 O O . ALA A 1 441 ? 17.016 32.062 7.117 1 97.12 441 ALA A O 1
ATOM 3489 N N . GLY A 1 442 ? 18.109 33.75 6.102 1 97.5 442 GLY A N 1
ATOM 3490 C CA . GLY A 1 442 ? 17.156 34.75 6.574 1 97.5 442 GLY A CA 1
ATOM 3491 C C . GLY A 1 442 ? 15.75 34.531 6.043 1 97.5 442 GLY A C 1
ATOM 3492 O O . GLY A 1 442 ? 14.773 34.75 6.758 1 97.5 442 GLY A O 1
ATOM 3493 N N . ILE A 1 443 ? 15.641 34.156 4.801 1 97.06 443 ILE A N 1
ATOM 3494 C CA . ILE A 1 443 ? 14.336 33.844 4.207 1 97.06 443 ILE A CA 1
ATOM 3495 C C . ILE A 1 443 ? 13.68 32.688 4.965 1 97.06 443 ILE A C 1
ATOM 3497 O O . ILE A 1 443 ? 12.477 32.719 5.234 1 97.06 443 ILE A O 1
ATOM 3501 N N . CYS A 1 444 ? 14.438 31.688 5.258 1 97.94 444 CYS A N 1
ATOM 3502 C CA . CYS A 1 444 ? 13.938 30.547 6.02 1 97.94 444 CYS A CA 1
ATOM 3503 C C . CYS A 1 444 ? 13.422 31 7.383 1 97.94 444 CYS A C 1
ATOM 3505 O O . CYS A 1 444 ? 12.32 30.609 7.793 1 97.94 444 CYS A O 1
ATOM 3507 N N . ILE A 1 445 ? 14.211 31.781 8.062 1 98.19 445 ILE A N 1
ATOM 3508 C CA . ILE A 1 445 ? 13.875 32.25 9.406 1 98.19 445 ILE A CA 1
ATOM 3509 C C . ILE A 1 445 ? 12.586 33.062 9.367 1 98.19 445 ILE A C 1
ATOM 3511 O O . ILE A 1 445 ? 11.688 32.875 10.188 1 98.19 445 ILE A O 1
ATOM 3515 N N . GLU A 1 446 ? 12.516 33.938 8.43 1 97.25 446 GLU A N 1
ATOM 3516 C CA . GLU A 1 446 ? 11.305 34.75 8.281 1 97.25 446 GLU A CA 1
ATOM 3517 C C . GLU A 1 446 ? 10.094 33.875 7.969 1 97.25 446 GLU A C 1
ATOM 3519 O O . GLU A 1 446 ? 8.992 34.125 8.445 1 97.25 446 GLU A O 1
ATOM 3524 N N . SER A 1 447 ? 10.281 32.906 7.145 1 97.19 447 SER A N 1
ATOM 3525 C CA . SER A 1 447 ? 9.203 32 6.789 1 97.19 447 SER A CA 1
ATOM 3526 C C . SER A 1 447 ? 8.734 31.203 8 1 97.19 447 SER A C 1
ATOM 3528 O O . SER A 1 447 ? 7.535 30.953 8.164 1 97.19 447 SER A O 1
ATOM 3530 N N . CYS A 1 448 ? 9.648 30.734 8.836 1 97.75 448 CYS A N 1
ATOM 3531 C CA . CYS A 1 448 ? 9.281 30.031 10.062 1 97.75 448 CYS A CA 1
ATOM 3532 C C . CYS A 1 448 ? 8.453 30.938 10.977 1 97.75 448 CYS A C 1
ATOM 3534 O O . CYS A 1 448 ? 7.469 30.484 11.57 1 97.75 448 CYS A O 1
ATOM 3536 N N . ARG A 1 449 ? 8.898 32.219 11.094 1 96.62 449 ARG A N 1
ATOM 3537 C CA . ARG A 1 449 ? 8.164 33.219 11.883 1 96.62 449 ARG A CA 1
ATOM 3538 C C . ARG A 1 449 ? 6.73 33.344 11.391 1 96.62 449 ARG A C 1
ATOM 3540 O O . ARG A 1 449 ? 5.785 33.281 12.18 1 96.62 449 ARG A O 1
ATOM 3547 N N . CYS A 1 450 ? 6.594 33.5 10.117 1 95.5 450 CYS A N 1
ATOM 3548 C CA . CYS A 1 450 ? 5.277 33.688 9.516 1 95.5 450 CYS A CA 1
ATOM 3549 C C . CYS A 1 450 ? 4.43 32.438 9.664 1 95.5 450 CYS A C 1
ATOM 3551 O O . CYS A 1 450 ? 3.215 32.5 9.844 1 95.5 450 CYS A O 1
ATOM 3553 N N . TYR A 1 451 ? 5.086 31.297 9.531 1 96.38 451 TYR A N 1
ATOM 3554 C CA . TYR A 1 451 ? 4.383 30.031 9.711 1 96.38 451 TYR A CA 1
ATOM 3555 C C . TYR A 1 451 ? 3.734 29.953 11.094 1 96.38 451 TYR A C 1
ATOM 3557 O O . TYR A 1 451 ? 2.549 29.641 11.211 1 96.38 451 TYR A O 1
ATOM 3565 N N . ILE A 1 452 ? 4.488 30.281 12.164 1 96.5 452 ILE A N 1
ATOM 3566 C CA . ILE A 1 452 ? 4.012 30.203 13.539 1 96.5 452 ILE A CA 1
ATOM 3567 C C . ILE A 1 452 ? 2.846 31.156 13.742 1 96.5 452 ILE A C 1
ATOM 3569 O O . ILE A 1 452 ? 1.827 30.797 14.336 1 96.5 452 ILE A O 1
ATOM 3573 N N . HIS A 1 453 ? 2.955 32.312 13.211 1 94.62 453 HIS A N 1
ATOM 3574 C CA . HIS A 1 453 ? 1.89 33.312 13.336 1 94.62 453 HIS A CA 1
ATOM 3575 C C . HIS A 1 453 ? 0.633 32.875 12.594 1 94.62 453 HIS A C 1
ATOM 3577 O O . HIS A 1 453 ? -0.483 33.062 13.078 1 94.62 453 HIS A O 1
ATOM 3583 N N . SER A 1 454 ? 0.818 32.25 11.469 1 94 454 SER A N 1
ATOM 3584 C CA . SER A 1 454 ? -0.308 31.875 10.625 1 94 454 SER A CA 1
ATOM 3585 C C . SER A 1 454 ? -1.068 30.703 11.219 1 94 454 SER A C 1
ATOM 3587 O O . SER A 1 454 ? -2.26 30.531 10.953 1 94 454 SER A O 1
ATOM 3589 N N . THR A 1 455 ? -0.438 29.828 12 1 95.31 455 THR A N 1
ATOM 3590 C CA . THR A 1 455 ? -1.082 28.625 12.523 1 95.31 455 THR A CA 1
ATOM 3591 C C . THR A 1 455 ? -2.018 28.984 13.68 1 95.31 455 THR A C 1
ATOM 3593 O O . THR A 1 455 ? -2.859 28.172 14.07 1 95.31 455 THR A O 1
ATOM 3596 N N . THR A 1 456 ? -1.901 30.156 14.281 1 93.88 456 THR A N 1
ATOM 3597 C CA . THR A 1 456 ? -2.662 30.562 15.461 1 93.88 456 THR A CA 1
ATOM 3598 C C . THR A 1 456 ? -4.16 30.469 15.195 1 93.88 456 THR A C 1
ATOM 3600 O O . THR A 1 456 ? -4.906 29.922 16.016 1 93.88 456 THR A O 1
ATOM 3603 N N . ARG A 1 457 ? -4.562 30.938 14.055 1 91.81 457 ARG A N 1
ATOM 3604 C CA . ARG A 1 457 ? -5.984 30.953 13.727 1 91.81 457 ARG A CA 1
ATOM 3605 C C . ARG A 1 457 ? -6.551 29.531 13.664 1 91.81 457 ARG A C 1
ATOM 3607 O O . ARG A 1 457 ? -7.621 29.266 14.211 1 91.81 457 ARG A O 1
ATOM 3614 N N . ILE A 1 458 ? -5.879 28.656 12.992 1 93.62 458 ILE A N 1
ATOM 3615 C CA . ILE A 1 458 ? -6.379 27.312 12.719 1 93.62 458 ILE A CA 1
ATOM 3616 C C . ILE A 1 458 ? -6.336 26.484 13.992 1 93.62 458 ILE A C 1
ATOM 3618 O O . ILE A 1 458 ? -7.211 25.641 14.227 1 93.62 458 ILE A O 1
ATOM 3622 N N . LEU A 1 459 ? -5.387 26.703 14.898 1 94.56 459 LEU A N 1
ATOM 3623 C CA . LEU A 1 459 ? -5.199 25.875 16.078 1 94.56 459 LEU A CA 1
ATOM 3624 C C . LEU A 1 459 ? -6.125 26.328 17.203 1 94.56 459 LEU A C 1
ATOM 3626 O O . LEU A 1 459 ? -6.191 25.672 18.25 1 94.56 459 LEU A O 1
ATOM 3630 N N . LYS A 1 460 ? -6.898 27.359 16.969 1 92.69 460 LYS A N 1
ATOM 3631 C CA . LYS A 1 460 ? -7.867 27.812 17.953 1 92.69 460 LYS A CA 1
ATOM 3632 C C . LYS A 1 460 ? -9.086 26.906 18 1 92.69 460 LYS A C 1
ATOM 3634 O O . LYS A 1 460 ? -9.789 26.844 19.016 1 92.69 460 LYS A O 1
ATOM 3639 N N . HIS A 1 461 ? -9.344 26.203 16.859 1 92.44 461 HIS A N 1
ATOM 3640 C CA . HIS A 1 461 ? -10.477 25.297 16.75 1 92.44 461 HIS A CA 1
ATOM 3641 C C . HIS A 1 461 ? -10.039 23.922 16.25 1 92.44 461 HIS A C 1
ATOM 3643 O O . HIS A 1 461 ? -8.984 23.797 15.625 1 92.44 461 HIS A O 1
ATOM 3649 N N . PRO A 1 462 ? -10.914 22.969 16.594 1 93.62 462 PRO A N 1
ATOM 3650 C CA . PRO A 1 462 ? -10.57 21.656 16.062 1 93.62 462 PRO A CA 1
ATOM 3651 C C . PRO A 1 462 ? -10.555 21.609 14.531 1 93.62 462 PRO A C 1
ATOM 3653 O O . PRO A 1 462 ? -11.445 22.172 13.891 1 93.62 462 PRO A O 1
ATOM 3656 N N . SER A 1 463 ? -9.555 21.094 14.039 1 95.06 463 SER A N 1
ATOM 3657 C CA . SER A 1 463 ? -9.438 20.922 12.594 1 95.06 463 SER A CA 1
ATOM 3658 C C . SER A 1 463 ? -8.648 19.672 12.242 1 95.06 463 SER A C 1
ATOM 3660 O O . SER A 1 463 ? -7.988 19.078 13.109 1 95.06 463 SER A O 1
ATOM 3662 N N . GLN A 1 464 ? -8.734 19.234 10.992 1 96.5 464 GLN A N 1
ATOM 3663 C CA . GLN A 1 464 ? -7.996 18.062 10.547 1 96.5 464 GLN A CA 1
ATOM 3664 C C . GLN A 1 464 ? -6.492 18.328 10.547 1 96.5 464 GLN A C 1
ATOM 3666 O O . GLN A 1 464 ? -5.695 17.391 10.461 1 96.5 464 GLN A O 1
ATOM 3671 N N . TYR A 1 465 ? -6.078 19.594 10.656 1 96.94 465 TYR A N 1
ATOM 3672 C CA . TYR A 1 465 ? -4.68 19.984 10.539 1 96.94 465 TYR A CA 1
ATOM 3673 C C . TYR A 1 465 ? -4.035 20.141 11.914 1 96.94 465 TYR A C 1
ATOM 3675 O O . TYR A 1 465 ? -2.84 20.422 12.016 1 96.94 465 TYR A O 1
ATOM 3683 N N . THR A 1 466 ? -4.785 19.922 12.938 1 96.12 466 THR A N 1
ATOM 3684 C CA . THR A 1 466 ? -4.34 20.219 14.297 1 96.12 466 THR A CA 1
ATOM 3685 C C . THR A 1 466 ? -3.029 19.5 14.602 1 96.12 466 THR A C 1
ATOM 3687 O O . THR A 1 466 ? -2.055 20.141 15.016 1 96.12 466 THR A O 1
ATOM 3690 N N . TRP A 1 467 ? -3 18.25 14.406 1 96.69 467 TRP A N 1
ATOM 3691 C CA . TRP A 1 467 ? -1.809 17.469 14.742 1 96.69 467 TRP A CA 1
ATOM 3692 C C . TRP A 1 467 ? -0.635 17.875 13.852 1 96.69 467 TRP A C 1
ATOM 3694 O O . TRP A 1 467 ? 0.472 18.109 14.344 1 96.69 467 TRP A O 1
ATOM 3704 N N . THR A 1 468 ? -0.825 18 12.555 1 96.56 468 THR A N 1
ATOM 3705 C CA . THR A 1 468 ? 0.223 18.281 11.578 1 96.56 468 THR A CA 1
ATOM 3706 C C . THR A 1 468 ? 0.815 19.672 11.805 1 96.56 468 THR A C 1
ATOM 3708 O O . THR A 1 468 ? 2.037 19.844 11.82 1 96.56 468 THR A O 1
ATOM 3711 N N . PHE A 1 469 ? -0.036 20.672 11.969 1 97.19 469 PHE A N 1
ATOM 3712 C CA . PHE A 1 469 ? 0.447 22.047 12.133 1 97.19 469 PHE A CA 1
ATOM 3713 C C . PHE A 1 469 ? 1.133 22.203 13.484 1 97.19 469 PHE A C 1
ATOM 3715 O O . PHE A 1 469 ? 2.068 23 13.617 1 97.19 469 PHE A O 1
ATOM 3722 N N . SER A 1 470 ? 0.692 21.453 14.484 1 97.06 470 SER A N 1
ATOM 3723 C CA . SER A 1 470 ? 1.349 21.5 15.781 1 97.06 470 SER A CA 1
ATOM 3724 C C . SER A 1 470 ? 2.762 20.922 15.711 1 97.06 470 SER A C 1
ATOM 3726 O O . SER A 1 470 ? 3.711 21.531 16.203 1 97.06 470 SER A O 1
ATOM 3728 N N . LEU A 1 471 ? 2.836 19.766 15.109 1 96.75 471 LEU A N 1
ATOM 3729 C CA . LEU A 1 471 ? 4.145 19.141 15.016 1 96.75 471 LEU A CA 1
ATOM 3730 C C . LEU A 1 471 ? 5.082 19.953 14.133 1 96.75 471 LEU A C 1
ATOM 3732 O O . LEU A 1 471 ? 6.27 20.094 14.438 1 96.75 471 LEU A O 1
ATOM 3736 N N . SER A 1 472 ? 4.578 20.484 13.047 1 96.44 472 SER A N 1
ATOM 3737 C CA . SER A 1 472 ? 5.383 21.297 12.156 1 96.44 472 SER A CA 1
ATOM 3738 C C . SER A 1 472 ? 5.801 22.609 12.836 1 96.44 472 SER A C 1
ATOM 3740 O O . SER A 1 472 ? 6.855 23.156 12.523 1 96.44 472 SER A O 1
ATOM 3742 N N . SER A 1 473 ? 4.98 23.109 13.703 1 97.75 473 SER A N 1
ATOM 3743 C CA . SER A 1 473 ? 5.363 24.266 14.492 1 97.75 473 SER A CA 1
ATOM 3744 C C . SER A 1 473 ? 6.57 23.969 15.367 1 97.75 473 SER A C 1
ATOM 3746 O O . SER A 1 473 ? 7.434 24.828 15.57 1 97.75 473 SER A O 1
ATOM 3748 N N . LEU A 1 474 ? 6.578 22.781 15.93 1 97.69 474 LEU A N 1
ATOM 3749 C CA . LEU A 1 474 ? 7.754 22.359 16.688 1 97.69 474 LEU A CA 1
ATOM 3750 C C . LEU A 1 474 ? 9.008 22.438 15.812 1 97.69 474 LEU A C 1
ATOM 3752 O O . LEU A 1 474 ? 10.039 22.969 16.25 1 97.69 474 LEU A O 1
ATOM 3756 N N . GLY A 1 475 ? 8.875 21.906 14.609 1 97.06 475 GLY A N 1
ATOM 3757 C CA . GLY A 1 475 ? 10 21.969 13.695 1 97.06 475 GLY A CA 1
ATOM 3758 C C . GLY A 1 475 ? 10.461 23.391 13.422 1 97.06 475 GLY A C 1
ATOM 3759 O O . GLY A 1 475 ? 11.656 23.672 13.422 1 97.06 475 GLY A O 1
ATOM 3760 N N . ALA A 1 476 ? 9.547 24.266 13.227 1 97.88 476 ALA A N 1
ATOM 3761 C CA . ALA A 1 476 ? 9.859 25.656 12.953 1 97.88 476 ALA A CA 1
ATOM 3762 C C . ALA A 1 476 ? 10.523 26.312 14.156 1 97.88 476 ALA A C 1
ATOM 3764 O O . ALA A 1 476 ? 11.477 27.094 14 1 97.88 476 ALA A O 1
ATOM 3765 N N . ILE A 1 477 ? 10.07 26.031 15.328 1 98.25 477 ILE A N 1
ATOM 3766 C CA . ILE A 1 477 ? 10.609 26.641 16.547 1 98.25 477 ILE A CA 1
ATOM 3767 C C . ILE A 1 477 ? 12.023 26.109 16.781 1 98.25 477 ILE A C 1
ATOM 3769 O O . ILE A 1 477 ? 12.891 26.859 17.25 1 98.25 477 ILE A O 1
ATOM 3773 N N . VAL A 1 478 ? 12.227 24.844 16.5 1 97.62 478 VAL A N 1
ATOM 3774 C CA . VAL A 1 478 ? 13.562 24.281 16.641 1 97.62 478 VAL A CA 1
ATOM 3775 C C . VAL A 1 478 ? 14.539 25.016 15.727 1 97.62 478 VAL A C 1
ATOM 3777 O O . VAL A 1 478 ? 15.633 25.391 16.141 1 97.62 478 VAL A O 1
ATOM 3780 N N . ILE A 1 479 ? 14.156 25.266 14.539 1 97.75 479 ILE A N 1
ATOM 3781 C CA . ILE A 1 479 ? 14.992 25.984 13.578 1 97.75 479 ILE A CA 1
ATOM 3782 C C . ILE A 1 479 ? 15.258 27.391 14.078 1 97.75 479 ILE A C 1
ATOM 3784 O O . ILE A 1 479 ? 16.391 27.875 14.039 1 97.75 479 ILE A O 1
ATOM 3788 N N . LEU A 1 480 ? 14.227 28.047 14.555 1 98.19 480 LEU A N 1
ATOM 3789 C CA . LEU A 1 480 ? 14.352 29.422 15.062 1 98.19 480 LEU A CA 1
ATOM 3790 C C . LEU A 1 480 ? 15.258 29.469 16.281 1 98.19 480 LEU A C 1
ATOM 3792 O O . LEU A 1 480 ? 16.047 30.391 16.438 1 98.19 480 LEU A O 1
ATOM 3796 N N . THR A 1 481 ? 15.109 28.5 17.109 1 97.81 481 THR A N 1
ATOM 3797 C CA . THR A 1 481 ? 15.93 28.438 18.328 1 97.81 481 THR A CA 1
ATOM 3798 C C . THR A 1 481 ? 17.406 28.234 17.969 1 97.81 481 THR A C 1
ATOM 3800 O O . THR A 1 481 ? 18.281 28.906 18.516 1 97.81 481 THR A O 1
ATOM 3803 N N . LEU A 1 482 ? 17.656 27.312 17.062 1 95.94 482 LEU A N 1
ATOM 3804 C CA . LEU A 1 482 ? 19.031 27.094 16.625 1 95.94 482 LEU A CA 1
ATOM 3805 C C . LEU A 1 482 ? 19.625 28.344 16 1 95.94 482 LEU A C 1
ATOM 3807 O O . LEU A 1 482 ? 20.797 28.672 16.25 1 95.94 482 LEU A O 1
ATOM 3811 N N . ALA A 1 483 ? 18.828 29.016 15.219 1 96.69 483 ALA A N 1
ATOM 3812 C CA . ALA A 1 483 ? 19.281 30.25 14.594 1 96.69 483 ALA A CA 1
ATOM 3813 C C . ALA A 1 483 ? 19.578 31.312 15.648 1 96.69 483 ALA A C 1
ATOM 3815 O O . ALA A 1 483 ? 20.531 32.094 15.5 1 96.69 483 ALA A O 1
ATOM 3816 N N . SER A 1 484 ? 18.844 31.391 16.703 1 96.25 484 SER A N 1
ATOM 3817 C CA . SER A 1 484 ? 19.016 32.375 17.75 1 96.25 484 SER A CA 1
ATOM 3818 C C . SER A 1 484 ? 20.297 32.125 18.531 1 96.25 484 SER A C 1
ATOM 3820 O O . SER A 1 484 ? 20.844 33.062 19.156 1 96.25 484 SER A O 1
ATOM 3822 N N . LEU A 1 485 ? 20.812 30.938 18.5 1 93.62 485 LEU A N 1
ATOM 3823 C CA . LEU A 1 485 ? 22.016 30.578 19.25 1 93.62 485 LEU A CA 1
ATOM 3824 C C . LEU A 1 485 ? 23.25 30.672 18.391 1 93.62 485 LEU A C 1
ATOM 3826 O O . LEU A 1 485 ? 24.375 30.531 18.875 1 93.62 485 LEU A O 1
ATOM 3830 N N . ASN A 1 486 ? 23.047 30.875 17.141 1 92.56 486 ASN A N 1
ATOM 3831 C CA . ASN A 1 486 ? 24.156 31.031 16.203 1 92.56 486 ASN A CA 1
ATOM 3832 C C . ASN A 1 486 ? 24.547 32.5 16.047 1 92.56 486 ASN A C 1
ATOM 3834 O O . ASN A 1 486 ? 23.719 33.312 15.664 1 92.56 486 ASN A O 1
ATOM 3838 N N . PRO A 1 487 ? 25.797 32.844 16.203 1 91 487 PRO A N 1
ATOM 3839 C CA . PRO A 1 487 ? 26.234 34.25 16.156 1 91 487 PRO A CA 1
ATOM 3840 C C . PRO A 1 487 ? 25.984 34.906 14.797 1 91 487 PRO A C 1
ATOM 3842 O O . PRO A 1 487 ? 25.75 36.094 14.719 1 91 487 PRO A O 1
ATOM 3845 N N . ALA A 1 488 ? 25.969 34.156 13.75 1 91.88 488 ALA A N 1
ATOM 3846 C CA . ALA A 1 488 ? 25.797 34.719 12.414 1 91.88 488 ALA A CA 1
ATOM 3847 C C . ALA A 1 488 ? 24.312 35 12.133 1 91.88 488 ALA A C 1
ATOM 3849 O O . ALA A 1 488 ? 23.984 35.812 11.266 1 91.88 488 ALA A O 1
ATOM 3850 N N . LEU A 1 489 ? 23.422 34.375 12.922 1 95.25 489 LEU A N 1
ATOM 3851 C CA . LEU A 1 489 ? 22 34.438 12.586 1 95.25 489 LEU A CA 1
ATOM 3852 C C . LEU A 1 489 ? 21.203 35.062 13.727 1 95.25 489 LEU A C 1
ATOM 3854 O O . LEU A 1 489 ? 20.047 35.438 13.547 1 95.25 489 LEU A O 1
ATOM 3858 N N . GLN A 1 490 ? 21.75 35.25 14.852 1 94.06 490 GLN A N 1
ATOM 3859 C CA . GLN A 1 490 ? 21.062 35.656 16.078 1 94.06 490 GLN A CA 1
ATOM 3860 C C . GLN A 1 490 ? 20.359 37 15.883 1 94.06 490 GLN A C 1
ATOM 3862 O O . GLN A 1 490 ? 19.297 37.219 16.453 1 94.06 490 GLN A O 1
ATOM 3867 N N . HIS A 1 491 ? 20.875 37.812 15.039 1 94.19 491 HIS A N 1
ATOM 3868 C CA . HIS A 1 491 ? 20.312 39.156 14.828 1 94.19 491 HIS A CA 1
ATOM 3869 C C . HIS A 1 491 ? 19 39.062 14.062 1 94.19 491 HIS A C 1
ATOM 3871 O O . HIS A 1 491 ? 18.188 40 14.102 1 94.19 491 HIS A O 1
ATOM 3877 N N . LEU A 1 492 ? 18.75 38 13.422 1 96.06 492 LEU A N 1
ATOM 3878 C CA . LEU A 1 492 ? 17.547 37.812 12.625 1 96.06 492 LEU A CA 1
ATOM 3879 C C . LEU A 1 492 ? 16.406 37.281 13.477 1 96.06 492 LEU A C 1
ATOM 3881 O O . LEU A 1 492 ? 15.242 37.281 13.055 1 96.06 492 LEU A O 1
ATOM 3885 N N . VAL A 1 493 ? 16.688 36.812 14.734 1 96.56 493 VAL A N 1
ATOM 3886 C CA . VAL A 1 493 ? 15.656 36.188 15.562 1 96.56 493 VAL A CA 1
ATOM 3887 C C . VAL A 1 493 ? 15.648 36.844 16.953 1 96.56 493 VAL A C 1
ATOM 3889 O O . VAL A 1 493 ? 15.742 36.125 17.969 1 96.56 493 VAL A O 1
ATOM 3892 N N . THR A 1 494 ? 15.367 38 17.016 1 94.19 494 THR A N 1
ATOM 3893 C CA . THR A 1 494 ? 15.383 38.719 18.281 1 94.19 494 THR A CA 1
ATOM 3894 C C . THR A 1 494 ? 14.094 38.5 19.062 1 94.19 494 THR A C 1
ATOM 3896 O O . THR A 1 494 ? 14.039 38.75 20.266 1 94.19 494 THR A O 1
ATOM 3899 N N . ASP A 1 495 ? 13.109 37.969 18.391 1 96.06 495 ASP A N 1
ATOM 3900 C CA . ASP A 1 495 ? 11.805 37.75 19.016 1 96.06 495 ASP A CA 1
ATOM 3901 C C . ASP A 1 495 ? 11.594 36.281 19.328 1 96.06 495 ASP A C 1
ATOM 3903 O O . ASP A 1 495 ? 10.461 35.781 19.266 1 96.06 495 ASP A O 1
ATOM 3907 N N . ILE A 1 496 ? 12.633 35.531 19.609 1 96.62 496 ILE A N 1
ATOM 3908 C CA . ILE A 1 496 ? 12.562 34.094 19.797 1 96.62 496 ILE A CA 1
ATOM 3909 C C . ILE A 1 496 ? 11.656 33.781 20.984 1 96.62 496 ILE A C 1
ATOM 3911 O O . ILE A 1 496 ? 10.859 32.844 20.938 1 96.62 496 ILE A O 1
ATOM 3915 N N . ASP A 1 497 ? 11.711 34.5 22.047 1 96.12 497 ASP A N 1
ATOM 3916 C CA . ASP A 1 497 ? 10.914 34.25 23.25 1 96.12 497 ASP A CA 1
ATOM 3917 C C . ASP A 1 497 ? 9.422 34.375 22.938 1 96.12 497 ASP A C 1
ATOM 3919 O O . ASP A 1 497 ? 8.617 33.531 23.375 1 96.12 497 ASP A O 1
ATOM 3923 N N . ALA A 1 498 ? 9.086 35.406 22.281 1 96.94 498 ALA A N 1
ATOM 3924 C CA . ALA A 1 498 ? 7.691 35.656 21.922 1 96.94 498 ALA A CA 1
ATOM 3925 C C . ALA A 1 498 ? 7.172 34.531 21 1 96.94 498 ALA A C 1
ATOM 3927 O O . ALA A 1 498 ? 6.027 34.094 21.125 1 96.94 498 ALA A O 1
ATOM 3928 N N . LEU A 1 499 ? 7.973 34.125 20.047 1 97.31 499 LEU A N 1
ATOM 3929 C CA . LEU A 1 499 ? 7.578 33.094 19.094 1 97.31 499 LEU A CA 1
ATOM 3930 C C . LEU A 1 499 ? 7.406 31.75 19.781 1 97.31 499 LEU A C 1
ATOM 3932 O O . LEU A 1 499 ? 6.465 31 19.5 1 97.31 499 LEU A O 1
ATOM 3936 N N . GLN A 1 500 ? 8.344 31.391 20.656 1 97.94 500 GLN A N 1
ATOM 3937 C CA . GLN A 1 500 ? 8.234 30.156 21.406 1 97.94 500 GLN A CA 1
ATOM 3938 C C . GLN A 1 500 ? 6.98 30.156 22.281 1 97.94 500 GLN A C 1
ATOM 3940 O O . GLN A 1 500 ? 6.273 29.141 22.344 1 97.94 500 GLN A O 1
ATOM 3945 N N . ASN A 1 501 ? 6.695 31.25 22.906 1 97.75 501 ASN A N 1
ATOM 3946 C CA . ASN A 1 501 ? 5.492 31.359 23.734 1 97.75 501 ASN A CA 1
ATOM 3947 C C . ASN A 1 501 ? 4.227 31.25 22.891 1 97.75 501 ASN A C 1
ATOM 3949 O O . ASN A 1 501 ? 3.242 30.641 23.328 1 97.75 501 ASN A O 1
ATOM 3953 N N . LEU A 1 502 ? 4.266 31.875 21.781 1 97.38 502 LEU A N 1
ATOM 3954 C CA . LEU A 1 502 ? 3.113 31.797 20.891 1 97.38 502 LEU A CA 1
ATOM 3955 C C . LEU A 1 502 ? 2.828 30.359 20.484 1 97.38 502 LEU A C 1
ATOM 3957 O O . LEU A 1 502 ? 1.674 29.922 20.516 1 97.38 502 LEU A O 1
ATOM 3961 N N . ALA A 1 503 ? 3.848 29.641 20.078 1 97.75 503 ALA A N 1
ATOM 3962 C CA . ALA A 1 503 ? 3.689 28.25 19.688 1 97.75 503 ALA A CA 1
ATOM 3963 C C . ALA A 1 503 ? 3.154 27.422 20.844 1 97.75 503 ALA A C 1
ATOM 3965 O O . ALA A 1 503 ? 2.268 26.578 20.672 1 97.75 503 ALA A O 1
ATOM 3966 N N . LEU A 1 504 ? 3.689 27.609 22.047 1 97.81 504 LEU A N 1
ATOM 3967 C CA . LEU A 1 504 ? 3.246 26.906 23.25 1 97.81 504 LEU A CA 1
ATOM 3968 C C . LEU A 1 504 ? 1.77 27.172 23.516 1 97.81 504 LEU A C 1
ATOM 3970 O O . LEU A 1 504 ? 1.002 26.234 23.766 1 97.81 504 LEU A O 1
ATOM 3974 N N . ASN A 1 505 ? 1.37 28.391 23.406 1 96.62 505 ASN A N 1
ATOM 3975 C CA . ASN A 1 505 ? -0.014 28.766 23.672 1 96.62 505 ASN A CA 1
ATOM 3976 C C . ASN A 1 505 ? -0.967 28.172 22.641 1 96.62 505 ASN A C 1
ATOM 3978 O O . ASN A 1 505 ? -2.1 27.812 22.969 1 96.62 505 ASN A O 1
ATOM 3982 N N . ASN A 1 506 ? -0.543 28.141 21.438 1 95.69 506 ASN A N 1
ATOM 3983 C CA . ASN A 1 506 ? -1.364 27.594 20.359 1 95.69 506 ASN A CA 1
ATOM 3984 C C . ASN A 1 506 ? -1.59 26.094 20.547 1 95.69 506 ASN A C 1
ATOM 3986 O O . ASN A 1 506 ? -2.672 25.578 20.234 1 95.69 506 ASN A O 1
ATOM 3990 N N . ILE A 1 507 ? -0.59 25.328 21.047 1 96.31 507 ILE A N 1
ATOM 3991 C CA . ILE A 1 507 ? -0.615 23.875 21.031 1 96.31 507 ILE A CA 1
ATOM 3992 C C . ILE A 1 507 ? -1.122 23.344 22.359 1 96.31 507 ILE A C 1
ATOM 3994 O O . ILE A 1 507 ? -1.67 22.25 22.438 1 96.31 507 ILE A O 1
ATOM 3998 N N . ARG A 1 508 ? -1.072 24.125 23.406 1 94.94 508 ARG A N 1
ATOM 3999 C CA . ARG A 1 508 ? -1.351 23.688 24.766 1 94.94 508 ARG A CA 1
ATOM 4000 C C . ARG A 1 508 ? -2.773 23.156 24.891 1 94.94 508 ARG A C 1
ATOM 4002 O O . ARG A 1 508 ? -3.008 22.156 25.578 1 94.94 508 ARG A O 1
ATOM 4009 N N . PRO A 1 509 ? -3.754 23.797 24.25 1 93.5 509 PRO A N 1
ATOM 4010 C CA . PRO A 1 509 ? -5.113 23.266 24.375 1 93.5 509 PRO A CA 1
ATOM 4011 C C . PRO A 1 509 ? -5.242 21.844 23.812 1 93.5 509 PRO A C 1
ATOM 4013 O O . PRO A 1 509 ? -6.199 21.141 24.125 1 93.5 509 PRO A O 1
ATOM 4016 N N . TRP A 1 510 ? -4.297 21.453 23 1 93.75 510 TRP A N 1
ATOM 4017 C CA . TRP A 1 510 ? -4.363 20.156 22.328 1 93.75 510 TRP A CA 1
ATOM 4018 C C . TRP A 1 510 ? -3.348 19.188 22.922 1 93.75 510 TRP A C 1
ATOM 4020 O O . TRP A 1 510 ? -3.072 18.141 22.328 1 93.75 510 TRP A O 1
ATOM 4030 N N . ALA A 1 511 ? -2.836 19.547 24.047 1 91.12 511 ALA A N 1
ATOM 4031 C CA . ALA A 1 511 ? -1.724 18.781 24.609 1 91.12 511 ALA A CA 1
ATOM 4032 C C . ALA A 1 511 ? -2.205 17.469 25.219 1 91.12 511 ALA A C 1
ATOM 4034 O O . ALA A 1 511 ? -2.164 17.297 26.438 1 91.12 511 ALA A O 1
ATOM 4035 N N . PHE A 1 512 ? -2.66 16.656 24.375 1 86.25 512 PHE A N 1
ATOM 4036 C CA . PHE A 1 512 ? -2.959 15.289 24.781 1 86.25 512 PHE A CA 1
ATOM 4037 C C . PHE A 1 512 ? -2.357 14.289 23.781 1 86.25 512 PHE A C 1
ATOM 4039 O O . PHE A 1 512 ? -1.997 14.664 22.672 1 86.25 512 PHE A O 1
ATOM 4046 N N . SER A 1 513 ? -2.016 13.094 24.078 1 82.62 513 SER A N 1
ATOM 4047 C CA . SER A 1 513 ? -1.324 12.07 23.297 1 82.62 513 SER A CA 1
ATOM 4048 C C . SER A 1 513 ? 0.104 12.5 22.969 1 82.62 513 SER A C 1
ATOM 4050 O O . SER A 1 513 ? 0.85 12.914 23.859 1 82.62 513 SER A O 1
ATOM 4052 N N . SER A 1 514 ? 0.54 12.57 21.672 1 91 514 SER A N 1
ATOM 4053 C CA . SER A 1 514 ? 1.905 12.914 21.281 1 91 514 SER A CA 1
ATOM 4054 C C . SER A 1 514 ? 2.145 14.422 21.391 1 91 514 SER A C 1
ATOM 4056 O O . SER A 1 514 ? 3.289 14.867 21.5 1 91 514 SER A O 1
ATOM 4058 N N . LEU A 1 515 ? 1.106 15.227 21.438 1 94.44 515 LEU A N 1
ATOM 4059 C CA . LEU A 1 515 ? 1.269 16.672 21.5 1 94.44 515 LEU A CA 1
ATOM 4060 C C . LEU A 1 515 ? 1.653 17.109 22.906 1 94.44 515 LEU A C 1
ATOM 4062 O O . LEU A 1 515 ? 2.154 18.219 23.109 1 94.44 515 LEU A O 1
ATOM 4066 N N . GLU A 1 516 ? 1.397 16.203 23.844 1 93.69 516 GLU A N 1
ATOM 4067 C CA . GLU A 1 516 ? 1.938 16.469 25.172 1 93.69 516 GLU A CA 1
ATOM 4068 C C . GLU A 1 516 ? 3.463 16.469 25.156 1 93.69 516 GLU A C 1
ATOM 4070 O O . GLU A 1 516 ? 4.094 17.297 25.828 1 93.69 516 GLU A O 1
ATOM 4075 N N . ALA A 1 517 ? 3.973 15.539 24.438 1 94.69 517 ALA A N 1
ATOM 4076 C CA . ALA A 1 517 ? 5.426 15.492 24.297 1 94.69 517 ALA A CA 1
ATOM 4077 C C . ALA A 1 517 ? 5.941 16.734 23.562 1 94.69 517 ALA A C 1
ATOM 4079 O O . ALA A 1 517 ? 7.023 17.234 23.859 1 94.69 517 ALA A O 1
ATOM 4080 N N . VAL A 1 518 ? 5.195 17.188 22.625 1 96.19 518 VAL A N 1
ATOM 4081 C CA . VAL A 1 518 ? 5.582 18.375 21.875 1 96.19 518 VAL A CA 1
ATOM 4082 C C . VAL A 1 518 ? 5.699 19.578 22.828 1 96.19 518 VAL A C 1
ATOM 4084 O O . VAL A 1 518 ? 6.664 20.344 22.75 1 96.19 518 VAL A O 1
ATOM 4087 N N . ILE A 1 519 ? 4.746 19.719 23.703 1 96.81 519 ILE A N 1
ATOM 4088 C CA . ILE A 1 519 ? 4.766 20.812 24.688 1 96.81 519 ILE A CA 1
ATOM 4089 C C . ILE A 1 519 ? 5.984 20.672 25.594 1 96.81 519 ILE A C 1
ATOM 4091 O O . ILE A 1 519 ? 6.68 21.656 25.859 1 96.81 519 ILE A O 1
ATOM 4095 N N . THR A 1 520 ? 6.262 19.453 25.984 1 96.31 520 THR A N 1
ATOM 4096 C CA . THR A 1 520 ? 7.406 19.203 26.844 1 96.31 520 THR A CA 1
ATOM 4097 C C . THR A 1 520 ? 8.711 19.562 26.141 1 96.31 520 THR A C 1
ATOM 4099 O O . THR A 1 520 ? 9.594 20.203 26.734 1 96.31 520 THR A O 1
ATOM 4102 N N . ILE A 1 521 ? 8.805 19.203 24.938 1 96.62 521 ILE A N 1
ATOM 4103 C CA . ILE A 1 521 ? 10.008 19.469 24.172 1 96.62 521 ILE A CA 1
ATOM 4104 C C . ILE A 1 521 ? 10.148 20.984 23.938 1 96.62 521 ILE A C 1
ATOM 4106 O O . ILE A 1 521 ? 11.25 21.531 24.062 1 96.62 521 ILE A O 1
ATOM 4110 N N . LEU A 1 522 ? 9.062 21.641 23.641 1 97.19 522 LEU A N 1
ATOM 4111 C CA . LEU A 1 522 ? 9.086 23.078 23.422 1 97.19 522 LEU A CA 1
ATOM 4112 C C . LEU A 1 522 ? 9.5 23.812 24.688 1 97.19 522 LEU A C 1
ATOM 4114 O O . LEU A 1 522 ? 10.25 24.797 24.609 1 97.19 522 LEU A O 1
ATOM 4118 N N . GLU A 1 523 ? 9.008 23.375 25.766 1 97 523 GLU A N 1
ATOM 4119 C CA . GLU A 1 523 ? 9.391 23.984 27.047 1 97 523 GLU A CA 1
ATOM 4120 C C . GLU A 1 523 ? 10.867 23.781 27.344 1 97 523 GLU A C 1
ATOM 4122 O O . GLU A 1 523 ? 11.547 24.688 27.828 1 97 523 GLU A O 1
ATOM 4127 N N . ASP A 1 524 ? 11.344 22.625 27.078 1 95.81 524 ASP A N 1
ATOM 4128 C CA . ASP A 1 524 ? 12.758 22.328 27.266 1 95.81 524 ASP A CA 1
ATOM 4129 C C . ASP A 1 524 ? 13.625 23.203 26.359 1 95.81 524 ASP A C 1
ATOM 4131 O O . ASP A 1 524 ? 14.664 23.719 26.797 1 95.81 524 ASP A O 1
ATOM 4135 N N . VAL A 1 525 ? 13.227 23.297 25.188 1 95.88 525 VAL A N 1
ATOM 4136 C CA . VAL A 1 525 ? 13.953 24.109 24.219 1 95.88 525 VAL A CA 1
ATOM 4137 C C . VAL A 1 525 ? 13.984 25.562 24.688 1 95.88 525 VAL A C 1
ATOM 4139 O O . VAL A 1 525 ? 15.016 26.234 24.609 1 95.88 525 VAL A O 1
ATOM 4142 N N . GLN A 1 526 ? 12.852 26.047 25.141 1 95.06 526 GLN A N 1
ATOM 4143 C CA . GLN A 1 526 ? 12.758 27.422 25.625 1 95.06 526 GLN A CA 1
ATOM 4144 C C . GLN A 1 526 ? 13.641 27.641 26.844 1 95.06 526 GLN A C 1
ATOM 4146 O O . GLN A 1 526 ? 14.359 28.641 26.922 1 95.06 526 GLN A O 1
ATOM 4151 N N . LYS A 1 527 ? 13.586 26.734 27.75 1 93.75 527 LYS A N 1
ATOM 4152 C CA . LYS A 1 527 ? 14.383 26.844 28.969 1 93.75 527 LYS A CA 1
ATOM 4153 C C . LYS A 1 527 ? 15.875 26.875 28.656 1 93.75 527 LYS A C 1
ATOM 4155 O O . LYS A 1 527 ? 16.609 27.703 29.188 1 93.75 527 LYS A O 1
ATOM 4160 N N . LYS A 1 528 ? 16.281 25.953 27.828 1 92.06 528 LYS A N 1
ATOM 4161 C CA . LYS A 1 528 ? 17.688 25.875 27.5 1 92.06 528 LYS A CA 1
ATOM 4162 C C . LYS A 1 528 ? 18.141 27.078 26.703 1 92.06 528 LYS A C 1
ATOM 4164 O O . LYS A 1 528 ? 19.281 27.562 26.859 1 92.06 528 LYS A O 1
ATOM 4169 N N . GLN A 1 529 ? 17.375 27.516 25.828 1 90.56 529 GLN A N 1
ATOM 4170 C CA . GLN A 1 529 ? 17.703 28.703 25.031 1 90.56 529 GLN A CA 1
ATOM 4171 C C . GLN A 1 529 ? 17.875 29.922 25.922 1 90.56 529 GLN A C 1
ATOM 4173 O O . GLN A 1 529 ? 18.797 30.719 25.719 1 90.56 529 GLN A O 1
ATOM 4178 N N . ARG A 1 530 ? 17.031 30.141 26.891 1 87.75 530 ARG A N 1
ATOM 4179 C CA . ARG A 1 530 ? 17.125 31.266 27.828 1 87.75 530 ARG A CA 1
ATOM 4180 C C . ARG A 1 530 ? 18.391 31.188 28.641 1 87.75 530 ARG A C 1
ATOM 4182 O O . ARG A 1 530 ? 19.031 32.219 28.906 1 87.75 530 ARG A O 1
ATOM 4189 N N . LEU A 1 531 ? 18.734 30.031 28.984 1 84.44 531 LEU A N 1
ATOM 4190 C CA . LEU A 1 531 ? 19.953 29.828 29.766 1 84.44 531 LEU A CA 1
ATOM 4191 C C . LEU A 1 531 ? 21.188 30.203 28.969 1 84.44 531 LEU A C 1
ATOM 4193 O O . LEU A 1 531 ? 22.094 30.844 29.484 1 84.44 531 LEU A O 1
ATOM 4197 N N . PHE A 1 532 ? 21.188 29.812 27.734 1 84.31 532 PHE A N 1
ATOM 4198 C CA . PHE A 1 532 ? 22.344 30.094 26.891 1 84.31 532 PHE A CA 1
ATOM 4199 C C . PHE A 1 532 ? 22.438 31.578 26.578 1 84.31 532 PHE A C 1
ATOM 4201 O O . PHE A 1 532 ? 23.531 32.125 26.469 1 84.31 532 PHE A O 1
ATOM 4208 N N . THR A 1 533 ? 21.328 32.188 26.406 1 82.44 533 THR A N 1
ATOM 4209 C CA . THR A 1 533 ? 21.312 33.625 26.141 1 82.44 533 THR A CA 1
ATOM 4210 C C . THR A 1 533 ? 21.812 34.406 27.344 1 82.44 533 THR A C 1
ATOM 4212 O O . THR A 1 533 ? 22.516 35.406 27.203 1 82.44 533 THR A O 1
ATOM 4215 N N . ARG A 1 534 ? 21.562 33.969 28.5 1 81.38 534 ARG A N 1
ATOM 4216 C CA . ARG A 1 534 ? 22.016 34.625 29.734 1 81.38 534 ARG A CA 1
ATOM 4217 C C . ARG A 1 534 ? 23.516 34.469 29.938 1 81.38 534 ARG A C 1
ATOM 4219 O O . ARG A 1 534 ? 24.188 35.375 30.406 1 81.38 534 ARG A O 1
ATOM 4226 N N . MET A 1 535 ? 24 33.344 29.547 1 79.94 535 MET A N 1
ATOM 4227 C CA . MET A 1 535 ? 25.422 33.062 29.719 1 79.94 535 MET A CA 1
ATOM 4228 C C . MET A 1 535 ? 26.25 33.906 28.75 1 79.94 535 MET A C 1
ATOM 4230 O O . MET A 1 535 ? 27.328 34.375 29.109 1 79.94 535 MET A O 1
ATOM 4234 N N . ASN A 1 536 ? 25.828 34.094 27.594 1 73.56 536 ASN A N 1
ATOM 4235 C CA . ASN A 1 536 ? 26.562 34.875 26.609 1 73.56 536 ASN A CA 1
ATOM 4236 C C . ASN A 1 536 ? 26.516 36.344 26.922 1 73.56 536 ASN A C 1
ATOM 4238 O O . ASN A 1 536 ? 27.438 37.094 26.578 1 73.56 536 ASN A O 1
ATOM 4242 N N . CYS A 1 537 ? 25.422 36.875 27.453 1 63.81 537 CYS A N 1
ATOM 4243 C CA . CYS A 1 537 ? 25.359 38.25 27.875 1 63.81 537 CYS A CA 1
ATOM 4244 C C . CYS A 1 537 ? 26.328 38.531 29.031 1 63.81 537 CYS A C 1
ATOM 4246 O O . CYS A 1 537 ? 26.891 39.625 29.125 1 63.81 537 CYS A O 1
ATOM 4248 N N . ARG A 1 538 ? 26.609 37.656 29.922 1 58.72 538 ARG A N 1
ATOM 4249 C CA . ARG A 1 538 ? 27.547 37.844 31.031 1 58.72 538 ARG A CA 1
ATOM 4250 C C . ARG A 1 538 ? 28.984 37.906 30.516 1 58.72 538 ARG A C 1
ATOM 4252 O O . ARG A 1 538 ? 29.812 38.625 31.078 1 58.72 538 ARG A O 1
ATOM 4259 N N . HIS A 1 539 ? 29.203 37.156 29.438 1 51.88 539 HIS A N 1
ATOM 4260 C CA . HIS A 1 539 ? 30.562 37.219 28.938 1 51.88 539 HIS A CA 1
ATOM 4261 C C . HIS A 1 539 ? 30.812 38.531 28.203 1 51.88 539 HIS A C 1
ATOM 4263 O O . HIS A 1 539 ? 31.969 38.875 27.938 1 51.88 539 HIS A O 1
ATOM 4269 N N . VAL A 1 540 ? 29.828 39.156 27.766 1 47.09 540 VAL A N 1
ATOM 4270 C CA . VAL A 1 540 ? 30.031 40.438 27.109 1 47.09 540 VAL A CA 1
ATOM 4271 C C . VAL A 1 540 ? 30.078 41.531 28.141 1 47.09 540 VAL A C 1
ATOM 4273 O O . VAL A 1 540 ? 30.734 42.562 27.953 1 47.09 540 VAL A O 1
ATOM 4276 N N . ASN A 1 541 ? 29.484 41.594 29.297 1 36.66 541 ASN A N 1
ATOM 4277 C CA . ASN A 1 541 ? 29.656 42.625 30.312 1 36.66 541 ASN A CA 1
ATOM 4278 C C . ASN A 1 541 ? 30.875 42.344 31.172 1 36.66 541 ASN A C 1
ATOM 4280 O O . ASN A 1 541 ? 31.062 41.219 31.672 1 36.66 541 ASN A O 1
ATOM 4284 N N . MET B 1 1 ? 33.031 0.629 -2.156 1 18.98 1 MET B N 1
ATOM 4285 C CA . MET B 1 1 ? 32.125 -0.204 -2.93 1 18.98 1 MET B CA 1
ATOM 4286 C C . MET B 1 1 ? 32.812 -0.766 -4.168 1 18.98 1 MET B C 1
ATOM 4288 O O . MET B 1 1 ? 32.75 -1.973 -4.414 1 18.98 1 MET B O 1
ATOM 4292 N N . LEU B 1 2 ? 32.906 0.242 -4.906 1 20.17 2 LEU B N 1
ATOM 4293 C CA . LEU B 1 2 ? 33.812 0.232 -6.051 1 20.17 2 LEU B CA 1
ATOM 4294 C C . LEU B 1 2 ? 35.25 0.215 -5.594 1 20.17 2 LEU B C 1
ATOM 4296 O O . LEU B 1 2 ? 36.125 -0.32 -6.289 1 20.17 2 LEU B O 1
ATOM 4300 N N . LYS B 1 3 ? 35.594 0.733 -4.473 1 21.64 3 LYS B N 1
ATOM 4301 C CA . LYS B 1 3 ? 37.031 0.845 -4.242 1 21.64 3 LYS B CA 1
ATOM 4302 C C . LYS B 1 3 ? 37.656 -0.531 -4.094 1 21.64 3 LYS B C 1
ATOM 4304 O O . LYS B 1 3 ? 38.75 -0.786 -4.652 1 21.64 3 LYS B O 1
ATOM 4309 N N . ALA B 1 4 ? 37.188 -1.329 -3.244 1 22.8 4 ALA B N 1
ATOM 4310 C CA . ALA B 1 4 ? 38.125 -2.424 -3.104 1 22.8 4 ALA B CA 1
ATOM 4311 C C . ALA B 1 4 ? 38.031 -3.396 -4.273 1 22.8 4 ALA B C 1
ATOM 4313 O O . ALA B 1 4 ? 38.781 -4.383 -4.34 1 22.8 4 ALA B O 1
ATOM 4314 N N . GLN B 1 5 ? 37.188 -3.166 -5.27 1 22.89 5 GLN B N 1
ATOM 4315 C CA . GLN B 1 5 ? 37.094 -4.055 -6.422 1 22.89 5 GLN B CA 1
ATOM 4316 C C . GLN B 1 5 ? 38.375 -3.994 -7.27 1 22.89 5 GLN B C 1
ATOM 4318 O O . GLN B 1 5 ? 38.656 -4.934 -8.008 1 22.89 5 GLN B O 1
ATOM 4323 N N . SER B 1 6 ? 39.094 -2.988 -7.176 1 21.38 6 SER B N 1
ATOM 4324 C CA . SER B 1 6 ? 40.312 -2.889 -7.98 1 21.38 6 SER B CA 1
ATOM 4325 C C . SER B 1 6 ? 41.344 -3.906 -7.531 1 21.38 6 SER B C 1
ATOM 4327 O O . SER B 1 6 ? 42.094 -4.441 -8.359 1 21.38 6 SER B O 1
ATOM 4329 N N . HIS B 1 7 ? 41.594 -4.105 -6.293 1 22.42 7 HIS B N 1
ATOM 4330 C CA . HIS B 1 7 ? 42.75 -4.895 -5.918 1 22.42 7 HIS B CA 1
ATOM 4331 C C . HIS B 1 7 ? 42.469 -6.387 -6.074 1 22.42 7 HIS B C 1
ATOM 4333 O O . HIS B 1 7 ? 43.344 -7.215 -5.781 1 22.42 7 HIS B O 1
ATOM 4339 N N . GLN B 1 8 ? 41.406 -6.801 -6.496 1 24.97 8 GLN B N 1
ATOM 4340 C CA . GLN B 1 8 ? 41.25 -8.25 -6.578 1 24.97 8 GLN B CA 1
ATOM 4341 C C . GLN B 1 8 ? 42.031 -8.82 -7.754 1 24.97 8 GLN B C 1
ATOM 4343 O O . GLN B 1 8 ? 42.625 -9.891 -7.648 1 24.97 8 GLN B O 1
ATOM 4348 N N . ILE B 1 9 ? 41.969 -8.172 -8.961 1 23.73 9 ILE B N 1
ATOM 4349 C CA . ILE B 1 9 ? 42.312 -8.742 -10.258 1 23.73 9 ILE B CA 1
ATOM 4350 C C . ILE B 1 9 ? 43.781 -9.031 -10.32 1 23.73 9 ILE B C 1
ATOM 4352 O O . ILE B 1 9 ? 44.219 -9.953 -11.023 1 23.73 9 ILE B O 1
ATOM 4356 N N . SER B 1 10 ? 44.594 -8.305 -9.672 1 20.28 10 SER B N 1
ATOM 4357 C CA . SER B 1 10 ? 46 -8.531 -10.031 1 20.28 10 SER B CA 1
ATOM 4358 C C . SER B 1 10 ? 46.438 -9.93 -9.625 1 20.28 10 SER B C 1
ATOM 4360 O O . SER B 1 10 ? 47.344 -10.492 -10.234 1 20.28 10 SER B O 1
ATOM 4362 N N . ASP B 1 11 ? 45.844 -10.445 -8.484 1 21.86 11 ASP B N 1
ATOM 4363 C CA . ASP B 1 11 ? 46.688 -11.555 -8.078 1 21.86 11 ASP B CA 1
ATOM 4364 C C . ASP B 1 11 ? 46.344 -12.828 -8.852 1 21.86 11 ASP B C 1
ATOM 4366 O O . ASP B 1 11 ? 46.812 -13.914 -8.5 1 21.86 11 ASP B O 1
ATOM 4370 N N . ILE B 1 12 ? 45.25 -12.766 -9.812 1 23.14 12 ILE B N 1
ATOM 4371 C CA . ILE B 1 12 ? 45 -14.062 -10.438 1 23.14 12 ILE B CA 1
ATOM 4372 C C . ILE B 1 12 ? 46.25 -14.508 -11.203 1 23.14 12 ILE B C 1
ATOM 4374 O O . ILE B 1 12 ? 46.531 -15.703 -11.266 1 23.14 12 ILE B O 1
ATOM 4378 N N . THR B 1 13 ? 46.781 -13.477 -12.023 1 18.91 13 THR B N 1
ATOM 4379 C CA . THR B 1 13 ? 47.656 -13.977 -13.094 1 18.91 13 THR B CA 1
ATOM 4380 C C . THR B 1 13 ? 48.875 -14.656 -12.516 1 18.91 13 THR B C 1
ATOM 4382 O O . THR B 1 13 ? 49.812 -15.039 -13.258 1 18.91 13 THR B O 1
ATOM 4385 N N . LYS B 1 14 ? 49.156 -14.188 -11.18 1 20.33 14 LYS B N 1
ATOM 4386 C CA . LYS B 1 14 ? 50.469 -14.773 -10.93 1 20.33 14 LYS B CA 1
ATOM 4387 C C . LYS B 1 14 ? 50.406 -16.297 -10.938 1 20.33 14 LYS B C 1
ATOM 4389 O O . LYS B 1 14 ? 49.875 -16.906 -10.008 1 20.33 14 LYS B O 1
ATOM 4394 N N . SER B 1 15 ? 50.094 -17.016 -12.25 1 20.31 15 SER B N 1
ATOM 4395 C CA . SER B 1 15 ? 50.062 -18.344 -12.859 1 20.31 15 SER B CA 1
ATOM 4396 C C . SER B 1 15 ? 51.188 -19.203 -12.344 1 20.31 15 SER B C 1
ATOM 4398 O O . SER B 1 15 ? 51.031 -20.406 -12.117 1 20.31 15 SER B O 1
ATOM 4400 N N . HIS B 1 16 ? 52.5 -18.75 -12.602 1 17.36 16 HIS B N 1
ATOM 4401 C CA . HIS B 1 16 ? 53.406 -19.641 -13.297 1 17.36 16 HIS B CA 1
ATOM 4402 C C . HIS B 1 16 ? 53.969 -20.703 -12.359 1 17.36 16 HIS B C 1
ATOM 4404 O O . HIS B 1 16 ? 53.969 -21.891 -12.68 1 17.36 16 HIS B O 1
ATOM 4410 N N . ILE B 1 17 ? 55.062 -20.406 -11.531 1 17.64 17 ILE B N 1
ATOM 4411 C CA . ILE B 1 17 ? 56.312 -21.125 -11.703 1 17.64 17 ILE B CA 1
ATOM 4412 C C . ILE B 1 17 ? 56.344 -22.344 -10.773 1 17.64 17 ILE B C 1
ATOM 4414 O O . ILE B 1 17 ? 56.969 -23.359 -11.086 1 17.64 17 ILE B O 1
ATOM 4418 N N . GLY B 1 18 ? 55.938 -22.25 -9.484 1 16.33 18 GLY B N 1
ATOM 4419 C CA . GLY B 1 18 ? 56.938 -22.891 -8.648 1 16.33 18 GLY B CA 1
ATOM 4420 C C . GLY B 1 18 ? 56.938 -24.406 -8.773 1 16.33 18 GLY B C 1
ATOM 4421 O O . GLY B 1 18 ? 55.969 -25 -9.227 1 16.33 18 GLY B O 1
ATOM 4422 N N . ALA B 1 19 ? 58.25 -25.078 -8.422 1 17.12 19 ALA B N 1
ATOM 4423 C CA . ALA B 1 19 ? 59.188 -26.188 -8.625 1 17.12 19 ALA B CA 1
ATOM 4424 C C . ALA B 1 19 ? 58.562 -27.516 -8.133 1 17.12 19 ALA B C 1
ATOM 4426 O O . ALA B 1 19 ? 57.594 -27.516 -7.395 1 17.12 19 ALA B O 1
ATOM 4427 N N . TYR B 1 20 ? 59.562 -28.484 -7.719 1 16.64 20 TYR B N 1
ATOM 4428 C CA . TYR B 1 20 ? 60.094 -29.828 -7.996 1 16.64 20 TYR B CA 1
ATOM 4429 C C . TYR B 1 20 ? 59.562 -30.828 -6.965 1 16.64 20 TYR B C 1
ATOM 4431 O O . TYR B 1 20 ? 59.469 -32.031 -7.25 1 16.64 20 TYR B O 1
ATOM 4439 N N . THR B 1 21 ? 59.5 -30.469 -5.629 1 17.84 21 THR B N 1
ATOM 4440 C CA . THR B 1 21 ? 60.188 -31.453 -4.797 1 17.84 21 THR B CA 1
ATOM 4441 C C . THR B 1 21 ? 59.5 -32.812 -4.879 1 17.84 21 THR B C 1
ATOM 4443 O O . THR B 1 21 ? 58.25 -32.875 -4.949 1 17.84 21 THR B O 1
ATOM 4446 N N . VAL B 1 22 ? 60.344 -33.875 -5.031 1 18.05 22 VAL B N 1
ATOM 4447 C CA . VAL B 1 22 ? 60.438 -35.281 -5.387 1 18.05 22 VAL B CA 1
ATOM 4448 C C . VAL B 1 22 ? 59.625 -36.125 -4.398 1 18.05 22 VAL B C 1
ATOM 4450 O O . VAL B 1 22 ? 59.625 -35.844 -3.195 1 18.05 22 VAL B O 1
ATOM 4453 N N . PRO B 1 23 ? 59 -37.062 -4.957 1 20.45 23 PRO B N 1
ATOM 4454 C CA . PRO B 1 23 ? 58 -38 -4.41 1 20.45 23 PRO B CA 1
ATOM 4455 C C . PRO B 1 23 ? 58.625 -39 -3.438 1 20.45 23 PRO B C 1
ATOM 4457 O O . PRO B 1 23 ? 59.375 -39.906 -3.857 1 20.45 23 PRO B O 1
ATOM 4460 N N . GLU B 1 24 ? 59.531 -38.531 -2.395 1 19.3 24 GLU B N 1
ATOM 4461 C CA . GLU B 1 24 ? 60.219 -39.656 -1.767 1 19.3 24 GLU B CA 1
ATOM 4462 C C . GLU B 1 24 ? 59.25 -40.781 -1.473 1 19.3 24 GLU B C 1
ATOM 4464 O O . GLU B 1 24 ? 58.094 -40.562 -1.103 1 19.3 24 GLU B O 1
ATOM 4469 N N . VAL B 1 25 ? 59.781 -42.094 -1.647 1 20.17 25 VAL B N 1
ATOM 4470 C CA . VAL B 1 25 ? 59.438 -43.469 -1.962 1 20.17 25 VAL B CA 1
ATOM 4471 C C . VAL B 1 25 ? 58.594 -44.062 -0.837 1 20.17 25 VAL B C 1
ATOM 4473 O O . VAL B 1 25 ? 58.531 -43.531 0.268 1 20.17 25 VAL B O 1
ATOM 4476 N N . SER B 1 26 ? 58.875 -45.281 -0.559 1 19.02 26 SER B N 1
ATOM 4477 C CA . SER B 1 26 ? 58.062 -46.5 -0.538 1 19.02 26 SER B CA 1
ATOM 4478 C C . SER B 1 26 ? 57.562 -46.812 0.872 1 19.02 26 SER B C 1
ATOM 4480 O O . SER B 1 26 ? 56.531 -47.469 1.047 1 19.02 26 SER B O 1
ATOM 4482 N N . PRO B 1 27 ? 58.562 -46.938 1.879 1 20.5 27 PRO B N 1
ATOM 4483 C CA . PRO B 1 27 ? 58.594 -48.281 2.479 1 20.5 27 PRO B CA 1
ATOM 4484 C C . PRO B 1 27 ? 57.312 -48.625 3.248 1 20.5 27 PRO B C 1
ATOM 4486 O O . PRO B 1 27 ? 56.469 -47.781 3.461 1 20.5 27 PRO B O 1
ATOM 4489 N N . SER B 1 28 ? 57.531 -49.406 4.5 1 19.98 28 SER B N 1
ATOM 4490 C CA . SER B 1 28 ? 57.188 -50.531 5.375 1 19.98 28 SER B CA 1
ATOM 4491 C C . SER B 1 28 ? 55.938 -50.25 6.188 1 19.98 28 SER B C 1
ATOM 4493 O O . SER B 1 28 ? 55.031 -51.094 6.223 1 19.98 28 SER B O 1
ATOM 4495 N N . SER B 1 29 ? 56.156 -49.969 7.621 1 21.47 29 SER B N 1
ATOM 4496 C CA . SER B 1 29 ? 55.75 -50.188 9 1 21.47 29 SER B CA 1
ATOM 4497 C C . SER B 1 29 ? 54.406 -49.5 9.289 1 21.47 29 SER B C 1
ATOM 4499 O O . SER B 1 29 ? 54.219 -48.344 8.875 1 21.47 29 SER B O 1
ATOM 4501 N N . HIS B 1 30 ? 53.312 -50.281 9.953 1 21.78 30 HIS B N 1
ATOM 4502 C CA . HIS B 1 30 ? 51.875 -50.062 9.773 1 21.78 30 HIS B CA 1
ATOM 4503 C C . HIS B 1 30 ? 51.438 -48.719 10.344 1 21.78 30 HIS B C 1
ATOM 4505 O O . HIS B 1 30 ? 51.25 -48.594 11.555 1 21.78 30 HIS B O 1
ATOM 4511 N N . THR B 1 31 ? 51.969 -47.656 9.938 1 20.06 31 THR B N 1
ATOM 4512 C CA . THR B 1 31 ? 52 -46.312 10.508 1 20.06 31 THR B CA 1
ATOM 4513 C C . THR B 1 31 ? 50.625 -45.781 10.766 1 20.06 31 THR B C 1
ATOM 4515 O O . THR B 1 31 ? 49.719 -45.875 9.906 1 20.06 31 THR B O 1
ATOM 4518 N N . SER B 1 32 ? 50.344 -45.406 12.18 1 21.36 32 SER B N 1
ATOM 4519 C CA . SER B 1 32 ? 49.219 -44.938 12.945 1 21.36 32 SER B CA 1
ATOM 4520 C C . SER B 1 32 ? 48.438 -43.875 12.188 1 21.36 32 SER B C 1
ATOM 4522 O O . SER B 1 32 ? 48.969 -42.781 11.914 1 21.36 32 SER B O 1
ATOM 4524 N N . ALA B 1 33 ? 47.656 -44.219 11.305 1 21.14 33 ALA B N 1
ATOM 4525 C CA . ALA B 1 33 ? 47.188 -43.312 10.273 1 21.14 33 ALA B CA 1
ATOM 4526 C C . ALA B 1 33 ? 46.594 -42.031 10.898 1 21.14 33 ALA B C 1
ATOM 4528 O O . ALA B 1 33 ? 45.688 -42.094 11.719 1 21.14 33 ALA B O 1
ATOM 4529 N N . PRO B 1 34 ? 47.438 -41 11.117 1 19.36 34 PRO B N 1
ATOM 4530 C CA . PRO B 1 34 ? 46.969 -39.906 11.961 1 19.36 34 PRO B CA 1
ATOM 4531 C C . PRO B 1 34 ? 45.5 -39.562 11.734 1 19.36 34 PRO B C 1
ATOM 4533 O O . PRO B 1 34 ? 44.938 -39.906 10.695 1 19.36 34 PRO B O 1
ATOM 4536 N N . ALA B 1 35 ? 44.938 -38.969 12.844 1 23.86 35 ALA B N 1
ATOM 4537 C CA . ALA B 1 35 ? 43.625 -38.375 13.055 1 23.86 35 ALA B CA 1
ATOM 4538 C C . ALA B 1 35 ? 43.25 -37.438 11.906 1 23.86 35 ALA B C 1
ATOM 4540 O O . ALA B 1 35 ? 43.812 -36.344 11.766 1 23.86 35 ALA B O 1
ATOM 4541 N N . ARG B 1 36 ? 43.125 -37.875 10.766 1 19.75 36 ARG B N 1
ATOM 4542 C CA . ARG B 1 36 ? 42.969 -37 9.625 1 19.75 36 ARG B CA 1
ATOM 4543 C C . ARG B 1 36 ? 42 -35.875 9.961 1 19.75 36 ARG B C 1
ATOM 4545 O O . ARG B 1 36 ? 40.812 -36.125 10.266 1 19.75 36 ARG B O 1
ATOM 4552 N N . GLU B 1 37 ? 42.5 -34.875 10.594 1 21.03 37 GLU B N 1
ATOM 4553 C CA . GLU B 1 37 ? 41.75 -33.656 10.969 1 21.03 37 GLU B CA 1
ATOM 4554 C C . GLU B 1 37 ? 40.875 -33.188 9.828 1 21.03 37 GLU B C 1
ATOM 4556 O O . GLU B 1 37 ? 41.344 -32.906 8.727 1 21.03 37 GLU B O 1
ATOM 4561 N N . LEU B 1 38 ? 39.875 -33.812 9.688 1 20.12 38 LEU B N 1
ATOM 4562 C CA . LEU B 1 38 ? 38.969 -33.406 8.625 1 20.12 38 LEU B CA 1
ATOM 4563 C C . LEU B 1 38 ? 38.938 -31.891 8.477 1 20.12 38 LEU B C 1
ATOM 4565 O O . LEU B 1 38 ? 38.719 -31.172 9.453 1 20.12 38 LEU B O 1
ATOM 4569 N N . PRO B 1 39 ? 39.812 -31.344 7.699 1 21.25 39 PRO B N 1
ATOM 4570 C CA . PRO B 1 39 ? 39.812 -29.891 7.699 1 21.25 39 PRO B CA 1
ATOM 4571 C C . PRO B 1 39 ? 38.406 -29.312 7.746 1 21.25 39 PRO B C 1
ATOM 4573 O O . PRO B 1 39 ? 37.438 -29.953 7.309 1 21.25 39 PRO B O 1
ATOM 4576 N N . ASN B 1 40 ? 38.031 -28.594 8.727 1 22.36 40 ASN B N 1
ATOM 4577 C CA . ASN B 1 40 ? 36.938 -27.703 9 1 22.36 40 ASN B CA 1
ATOM 4578 C C . ASN B 1 40 ? 36.531 -26.906 7.762 1 22.36 40 ASN B C 1
ATOM 4580 O O . ASN B 1 40 ? 37.031 -25.797 7.543 1 22.36 40 ASN B O 1
ATOM 4584 N N . ALA B 1 41 ? 36.531 -27.5 6.613 1 23.94 41 ALA B N 1
ATOM 4585 C CA . ALA B 1 41 ? 36.281 -26.734 5.391 1 23.94 41 ALA B CA 1
ATOM 4586 C C . ALA B 1 41 ? 35.031 -25.891 5.512 1 23.94 41 ALA B C 1
ATOM 4588 O O . ALA B 1 41 ? 33.938 -26.406 5.719 1 23.94 41 ALA B O 1
ATOM 4589 N N . THR B 1 42 ? 35.125 -24.781 6.121 1 26.17 42 THR B N 1
ATOM 4590 C CA . THR B 1 42 ? 34.188 -23.672 6.125 1 26.17 42 THR B CA 1
ATOM 4591 C C . THR B 1 42 ? 33.531 -23.516 4.754 1 26.17 42 THR B C 1
ATOM 4593 O O . THR B 1 42 ? 34.156 -23.031 3.814 1 26.17 42 THR B O 1
ATOM 4596 N N . MET B 1 43 ? 33 -24.562 4.309 1 24.39 43 MET B N 1
ATOM 4597 C CA . MET B 1 43 ? 32.406 -24.484 2.969 1 24.39 43 MET B CA 1
ATOM 4598 C C . MET B 1 43 ? 31.703 -23.156 2.748 1 24.39 43 MET B C 1
ATOM 4600 O O . MET B 1 43 ? 30.875 -22.75 3.564 1 24.39 43 MET B O 1
ATOM 4604 N N . PRO B 1 44 ? 32.406 -22.25 2.086 1 25.56 44 PRO B N 1
ATOM 4605 C CA . PRO B 1 44 ? 31.766 -20.953 1.834 1 25.56 44 PRO B CA 1
ATOM 4606 C C . PRO B 1 44 ? 30.344 -21.094 1.323 1 25.56 44 PRO B C 1
ATOM 4608 O O . PRO B 1 44 ? 29.984 -22.094 0.712 1 25.56 44 PRO B O 1
ATOM 4611 N N . SER B 1 45 ? 29.484 -20.969 2.217 1 28.08 45 SER B N 1
ATOM 4612 C CA . SER B 1 45 ? 28.078 -20.953 1.818 1 28.08 45 SER B CA 1
ATOM 4613 C C . SER B 1 45 ? 27.922 -20.422 0.395 1 28.08 45 SER B C 1
ATOM 4615 O O . SER B 1 45 ? 28.344 -19.312 0.084 1 28.08 45 SER B O 1
ATOM 4617 N N . PRO B 1 46 ? 28.094 -21.406 -0.531 1 28.14 46 PRO B N 1
ATOM 4618 C CA . PRO B 1 46 ? 28.156 -21.125 -1.967 1 28.14 46 PRO B CA 1
ATOM 4619 C C . PRO B 1 46 ? 27.125 -20.078 -2.404 1 28.14 46 PRO B C 1
ATOM 4621 O O . PRO B 1 46 ? 27.094 -19.688 -3.576 1 28.14 46 PRO B O 1
ATOM 4624 N N . TRP B 1 47 ? 26.047 -20.109 -1.757 1 26.83 47 TRP B N 1
ATOM 4625 C CA . TRP B 1 47 ? 25.047 -19.312 -2.447 1 26.83 47 TRP B CA 1
ATOM 4626 C C . TRP B 1 47 ? 25.391 -17.828 -2.398 1 26.83 47 TRP B C 1
ATOM 4628 O O . TRP B 1 47 ? 24.859 -17.078 -1.574 1 26.83 47 TRP B O 1
ATOM 4638 N N . SER B 1 48 ? 26.812 -17.562 -2.236 1 28.38 48 SER B N 1
ATOM 4639 C CA . SER B 1 48 ? 27.125 -16.172 -2.541 1 28.38 48 SER B CA 1
ATOM 4640 C C . SER B 1 48 ? 26.625 -15.781 -3.928 1 28.38 48 SER B C 1
ATOM 4642 O O . SER B 1 48 ? 27.156 -16.25 -4.938 1 28.38 48 SER B O 1
ATOM 4644 N N . PHE B 1 49 ? 25.391 -15.82 -4.098 1 26.17 49 PHE B N 1
ATOM 4645 C CA . PHE B 1 49 ? 24.953 -15.266 -5.379 1 26.17 49 PHE B CA 1
ATOM 4646 C C . PHE B 1 49 ? 25.828 -14.086 -5.777 1 26.17 49 PHE B C 1
ATOM 4648 O O . PHE B 1 49 ? 25.656 -12.977 -5.258 1 26.17 49 PHE B O 1
ATOM 4655 N N . SER B 1 50 ? 27.141 -14.266 -5.883 1 28.55 50 SER B N 1
ATOM 4656 C CA . SER B 1 50 ? 28.172 -13.375 -6.398 1 28.55 50 SER B CA 1
ATOM 4657 C C . SER B 1 50 ? 27.766 -12.773 -7.738 1 28.55 50 SER B C 1
ATOM 4659 O O . SER B 1 50 ? 28.406 -11.836 -8.227 1 28.55 50 SER B O 1
ATOM 4661 N N . GLY B 1 51 ? 27.203 -13.57 -8.648 1 28.19 51 GLY B N 1
ATOM 4662 C CA . GLY B 1 51 ? 27.25 -13.25 -10.062 1 28.19 51 GLY B CA 1
ATOM 4663 C C . GLY B 1 51 ? 26.516 -11.961 -10.406 1 28.19 51 GLY B C 1
ATOM 4664 O O . GLY B 1 51 ? 26.5 -11.547 -11.57 1 28.19 51 GLY B O 1
ATOM 4665 N N . LEU B 1 52 ? 25.391 -11.711 -9.938 1 26.94 52 LEU B N 1
ATOM 4666 C CA . LEU B 1 52 ? 24.906 -10.484 -10.57 1 26.94 52 LEU B CA 1
ATOM 4667 C C . LEU B 1 52 ? 25.719 -9.281 -10.094 1 26.94 52 LEU B C 1
ATOM 4669 O O . LEU B 1 52 ? 25.484 -8.758 -9 1 26.94 52 LEU B O 1
ATOM 4673 N N . ASP B 1 53 ? 26.938 -9.258 -10.203 1 29.61 53 ASP B N 1
ATOM 4674 C CA . ASP B 1 53 ? 27.844 -8.109 -10.141 1 29.61 53 ASP B CA 1
ATOM 4675 C C . ASP B 1 53 ? 27.25 -6.895 -10.836 1 29.61 53 ASP B C 1
ATOM 4677 O O . ASP B 1 53 ? 27.203 -6.832 -12.07 1 29.61 53 ASP B O 1
ATOM 4681 N N . ILE B 1 54 ? 26.234 -6.281 -10.414 1 30.3 54 ILE B N 1
ATOM 4682 C CA . ILE B 1 54 ? 25.891 -5 -11.016 1 30.3 54 ILE B CA 1
ATOM 4683 C C . ILE B 1 54 ? 27.125 -4.102 -11.062 1 30.3 54 ILE B C 1
ATOM 4685 O O . ILE B 1 54 ? 27.688 -3.76 -10.023 1 30.3 54 ILE B O 1
ATOM 4689 N N . GLN B 1 55 ? 27.953 -4.215 -12.023 1 28.61 55 GLN B N 1
ATOM 4690 C CA . GLN B 1 55 ? 28.891 -3.154 -12.383 1 28.61 55 GLN B CA 1
ATOM 4691 C C . GLN B 1 55 ? 28.297 -1.778 -12.094 1 28.61 55 GLN B C 1
ATOM 4693 O O . GLN B 1 55 ? 27.094 -1.555 -12.305 1 28.61 55 GLN B O 1
ATOM 4698 N N . PRO B 1 56 ? 29.016 -0.858 -11.336 1 31.95 56 PRO B N 1
ATOM 4699 C CA . PRO B 1 56 ? 28.625 0.496 -10.938 1 31.95 56 PRO B CA 1
ATOM 4700 C C . PRO B 1 56 ? 28.016 1.295 -12.078 1 31.95 56 PRO B C 1
ATOM 4702 O O . PRO B 1 56 ? 27.266 2.248 -11.836 1 31.95 56 PRO B O 1
ATOM 4705 N N . SER B 1 57 ? 28.609 1.286 -13.203 1 30.94 57 SER B N 1
ATOM 4706 C CA . SER B 1 57 ? 28.266 2.111 -14.359 1 30.94 57 SER B CA 1
ATOM 4707 C C . SER B 1 57 ? 26.922 1.689 -14.953 1 30.94 57 SER B C 1
ATOM 4709 O O . SER B 1 57 ? 26.609 2.035 -16.094 1 30.94 57 SER B O 1
ATOM 4711 N N . MET B 1 58 ? 26.438 0.576 -14.547 1 31.97 58 MET B N 1
ATOM 4712 C CA . MET B 1 58 ? 25.281 0.152 -15.32 1 31.97 58 MET B CA 1
ATOM 4713 C C . MET B 1 58 ? 24.094 1.068 -15.055 1 31.97 58 MET B C 1
ATOM 4715 O O . MET B 1 58 ? 23.875 1.511 -13.93 1 31.97 58 MET B O 1
ATOM 4719 N N . PRO B 1 59 ? 23.422 1.399 -16.094 1 33.59 59 PRO B N 1
ATOM 4720 C CA . PRO B 1 59 ? 22.156 2.137 -15.984 1 33.59 59 PRO B CA 1
ATOM 4721 C C . PRO B 1 59 ? 21.266 1.635 -14.844 1 33.59 59 PRO B C 1
ATOM 4723 O O . PRO B 1 59 ? 21.422 0.498 -14.391 1 33.59 59 PRO B O 1
ATOM 4726 N N . THR B 1 60 ? 20.734 2.455 -14.008 1 39.44 60 THR B N 1
ATOM 4727 C CA . THR B 1 60 ? 19.75 2.242 -12.953 1 39.44 60 THR B CA 1
ATOM 4728 C C . THR B 1 60 ? 18.969 0.949 -13.188 1 39.44 60 THR B C 1
ATOM 4730 O O . THR B 1 60 ? 18.328 0.792 -14.227 1 39.44 60 THR B O 1
ATOM 4733 N N . LEU B 1 61 ? 19.625 -0.127 -12.719 1 45.84 61 LEU B N 1
ATOM 4734 C CA . LEU B 1 61 ? 18.906 -1.386 -12.828 1 45.84 61 LEU B CA 1
ATOM 4735 C C . LEU B 1 61 ? 17.406 -1.171 -12.602 1 45.84 61 LEU B C 1
ATOM 4737 O O . LEU B 1 61 ? 17.016 -0.406 -11.719 1 45.84 61 LEU B O 1
ATOM 4741 N N . PRO B 1 62 ? 16.656 -1.683 -13.531 1 48.28 62 PRO B N 1
ATOM 4742 C CA . PRO B 1 62 ? 15.211 -1.538 -13.383 1 48.28 62 PRO B CA 1
ATOM 4743 C C . PRO B 1 62 ? 14.695 -2.084 -12.055 1 48.28 62 PRO B C 1
ATOM 4745 O O . PRO B 1 62 ? 15.297 -3 -11.484 1 48.28 62 PRO B O 1
ATOM 4748 N N . PRO B 1 63 ? 13.836 -1.405 -11.5 1 54.25 63 PRO B N 1
ATOM 4749 C CA . PRO B 1 63 ? 13.273 -1.817 -10.211 1 54.25 63 PRO B CA 1
ATOM 4750 C C . PRO B 1 63 ? 12.742 -3.246 -10.234 1 54.25 63 PRO B C 1
ATOM 4752 O O . PRO B 1 63 ? 12.297 -3.729 -11.273 1 54.25 63 PRO B O 1
ATOM 4755 N N . LEU B 1 64 ? 13.016 -4.098 -9.258 1 63.28 64 LEU B N 1
ATOM 4756 C CA . LEU B 1 64 ? 12.562 -5.477 -9.102 1 63.28 64 LEU B CA 1
ATOM 4757 C C . LEU B 1 64 ? 11.07 -5.52 -8.789 1 63.28 64 LEU B C 1
ATOM 4759 O O . LEU B 1 64 ? 10.641 -6.211 -7.863 1 63.28 64 LEU B O 1
ATOM 4763 N N . THR B 1 65 ? 10.305 -4.602 -9.43 1 67.94 65 THR B N 1
ATOM 4764 C CA . THR B 1 65 ? 8.859 -4.551 -9.242 1 67.94 65 THR B CA 1
ATOM 4765 C C . THR B 1 65 ? 8.141 -5.043 -10.5 1 67.94 65 THR B C 1
ATOM 4767 O O . THR B 1 65 ? 8.711 -5.039 -11.594 1 67.94 65 THR B O 1
ATOM 4770 N N . ILE B 1 66 ? 7 -5.652 -10.281 1 70.69 66 ILE B N 1
ATOM 4771 C CA . ILE B 1 66 ? 6.152 -5.941 -11.43 1 70.69 66 ILE B CA 1
ATOM 4772 C C . ILE B 1 66 ? 5.449 -4.668 -11.891 1 70.69 66 ILE B C 1
ATOM 4774 O O . ILE B 1 66 ? 4.711 -4.047 -11.117 1 70.69 66 ILE B O 1
ATOM 4778 N N . PRO B 1 67 ? 5.762 -4.316 -13.094 1 69.06 67 PRO B N 1
ATOM 4779 C CA . PRO B 1 67 ? 5.148 -3.066 -13.555 1 69.06 67 PRO B CA 1
ATOM 4780 C C . PRO B 1 67 ? 3.625 -3.15 -13.633 1 69.06 67 PRO B C 1
ATOM 4782 O O . PRO B 1 67 ? 3.072 -4.238 -13.812 1 69.06 67 PRO B O 1
ATOM 4785 N N . VAL B 1 68 ? 3.057 -1.992 -13.484 1 69.25 68 VAL B N 1
ATOM 4786 C CA . VAL B 1 68 ? 1.61 -1.892 -13.656 1 69.25 68 VAL B CA 1
ATOM 4787 C C . VAL B 1 68 ? 1.242 -2.145 -15.117 1 69.25 68 VAL B C 1
ATOM 4789 O O . VAL B 1 68 ? 1.929 -1.675 -16.031 1 69.25 68 VAL B O 1
ATOM 4792 N N . LYS B 1 69 ? 0.247 -2.932 -15.383 1 70.75 69 LYS B N 1
ATOM 4793 C CA . LYS B 1 69 ? -0.284 -3.24 -16.703 1 70.75 69 LYS B CA 1
ATOM 4794 C C . LYS B 1 69 ? 0.765 -3.936 -17.562 1 70.75 69 LYS B C 1
ATOM 4796 O O . LYS B 1 69 ? 0.899 -3.633 -18.75 1 70.75 69 LYS B O 1
ATOM 4801 N N . HIS B 1 70 ? 1.518 -4.746 -16.875 1 72.44 70 HIS B N 1
ATOM 4802 C CA . HIS B 1 70 ? 2.488 -5.52 -17.641 1 72.44 70 HIS B CA 1
ATOM 4803 C C . HIS B 1 70 ? 1.794 -6.449 -18.625 1 72.44 70 HIS B C 1
ATOM 4805 O O . HIS B 1 70 ? 0.621 -6.789 -18.438 1 72.44 70 HIS B O 1
ATOM 4811 N N . LYS B 1 71 ? 2.488 -6.863 -19.656 1 77.75 71 LYS B N 1
ATOM 4812 C CA . LYS B 1 71 ? 1.912 -7.586 -20.781 1 77.75 71 LYS B CA 1
ATOM 4813 C C . LYS B 1 71 ? 2.248 -9.07 -20.703 1 77.75 71 LYS B C 1
ATOM 4815 O O . LYS B 1 71 ? 2.588 -9.688 -21.719 1 77.75 71 LYS B O 1
ATOM 4820 N N . THR B 1 72 ? 2.246 -9.609 -19.531 1 86.62 72 THR B N 1
ATOM 4821 C CA . THR B 1 72 ? 2.59 -11.023 -19.406 1 86.62 72 THR B CA 1
ATOM 4822 C C . THR B 1 72 ? 1.421 -11.812 -18.812 1 86.62 72 THR B C 1
ATOM 4824 O O . THR B 1 72 ? 1.472 -13.039 -18.734 1 86.62 72 THR B O 1
ATOM 4827 N N . SER B 1 73 ? 0.382 -11.141 -18.469 1 89.19 73 SER B N 1
ATOM 4828 C CA . SER B 1 73 ? -0.74 -11.812 -17.828 1 89.19 73 SER B CA 1
ATOM 4829 C C . SER B 1 73 ? -1.566 -12.594 -18.844 1 89.19 73 SER B C 1
ATOM 4831 O O . SER B 1 73 ? -1.534 -12.305 -20.031 1 89.19 73 SER B O 1
ATOM 4833 N N . SER B 1 74 ? -2.221 -13.617 -18.375 1 92.38 74 SER B N 1
ATOM 4834 C CA . SER B 1 74 ? -3.1 -14.398 -19.234 1 92.38 74 SER B CA 1
ATOM 4835 C C . SER B 1 74 ? -4.234 -13.547 -19.797 1 92.38 74 SER B C 1
ATOM 4837 O O . SER B 1 74 ? -4.66 -13.742 -20.938 1 92.38 74 SER B O 1
ATOM 4839 N N . SER B 1 75 ? -4.68 -12.594 -19.047 1 89.62 75 SER B N 1
ATOM 4840 C CA . SER B 1 75 ? -5.723 -11.688 -19.5 1 89.62 75 SER B CA 1
ATOM 4841 C C . SER B 1 75 ? -5.234 -10.836 -20.672 1 89.62 75 SER B C 1
ATOM 4843 O O . SER B 1 75 ? -6 -10.547 -21.594 1 89.62 75 SER B O 1
ATOM 4845 N N . TYR B 1 76 ? -4.043 -10.484 -20.578 1 87.75 76 TYR B N 1
ATOM 4846 C CA . TYR B 1 76 ? -3.467 -9.734 -21.688 1 87.75 76 TYR B CA 1
ATOM 4847 C C . TYR B 1 76 ? -3.459 -10.57 -22.969 1 87.75 76 TYR B C 1
ATOM 4849 O O . TYR B 1 76 ? -3.803 -10.078 -24.047 1 87.75 76 TYR B O 1
ATOM 4857 N N . LEU B 1 77 ? -3.09 -11.797 -22.875 1 92.94 77 LEU B N 1
ATOM 4858 C CA . LEU B 1 77 ? -3.039 -12.68 -24.031 1 92.94 77 LEU B CA 1
ATOM 4859 C C . LEU B 1 77 ? -4.418 -12.828 -24.656 1 92.94 77 LEU B C 1
ATOM 4861 O O . LEU B 1 77 ? -4.539 -12.867 -25.891 1 92.94 77 LEU B O 1
ATOM 4865 N N . LEU B 1 78 ? -5.352 -12.867 -23.812 1 93 78 LEU B N 1
ATOM 4866 C CA . LEU B 1 78 ? -6.719 -13.008 -24.297 1 93 78 LEU B CA 1
ATOM 4867 C C . LEU B 1 78 ? -7.164 -11.75 -25.047 1 93 78 LEU B C 1
ATOM 4869 O O . LEU B 1 78 ? -8.109 -11.797 -25.828 1 93 78 LEU B O 1
ATOM 4873 N N . SER B 1 79 ? -6.469 -10.688 -24.812 1 89.62 79 SER B N 1
ATOM 4874 C CA . SER B 1 79 ? -6.859 -9.422 -25.422 1 89.62 79 SER B CA 1
ATOM 4875 C C . SER B 1 79 ? -6.141 -9.203 -26.75 1 89.62 79 SER B C 1
ATOM 4877 O O . SER B 1 79 ? -6.426 -8.242 -27.469 1 89.62 79 SER B O 1
ATOM 4879 N N . LEU B 1 80 ? -5.289 -10.141 -27.109 1 90.19 80 LEU B N 1
ATOM 4880 C CA . LEU B 1 80 ? -4.539 -10.016 -28.344 1 90.19 80 LEU B CA 1
ATOM 4881 C C . LEU B 1 80 ? -5.441 -10.258 -29.547 1 90.19 80 LEU B C 1
ATOM 4883 O O . LEU B 1 80 ? -6.324 -11.117 -29.516 1 90.19 80 LEU B O 1
ATOM 4887 N N . PRO B 1 81 ? -5.188 -9.539 -30.609 1 90.88 81 PRO B N 1
ATOM 4888 C CA . PRO B 1 81 ? -6.055 -9.633 -31.781 1 90.88 81 PRO B CA 1
ATOM 4889 C C . PRO B 1 81 ? -6.156 -11.055 -32.344 1 90.88 81 PRO B C 1
ATOM 4891 O O . PRO B 1 81 ? -7.254 -11.508 -32.656 1 90.88 81 PRO B O 1
ATOM 4894 N N . PRO B 1 82 ? -5.082 -11.805 -32.438 1 91.88 82 PRO B N 1
ATOM 4895 C CA . PRO B 1 82 ? -5.234 -13.164 -32.969 1 91.88 82 PRO B CA 1
ATOM 4896 C C . PRO B 1 82 ? -6.113 -14.047 -32.062 1 91.88 82 PRO B C 1
ATOM 4898 O O . PRO B 1 82 ? -6.812 -14.93 -32.562 1 91.88 82 PRO B O 1
ATOM 4901 N N . VAL B 1 83 ? -6.07 -13.836 -30.844 1 93.5 83 VAL B N 1
ATOM 4902 C CA . VAL B 1 83 ? -6.875 -14.633 -29.922 1 93.5 83 VAL B CA 1
ATOM 4903 C C . VAL B 1 83 ? -8.336 -14.195 -30 1 93.5 83 VAL B C 1
ATOM 4905 O O . VAL B 1 83 ? -9.242 -15.039 -29.984 1 93.5 83 VAL B O 1
ATOM 4908 N N . LYS B 1 84 ? -8.5 -12.914 -30.109 1 91.88 84 LYS B N 1
ATOM 4909 C CA . LYS B 1 84 ? -9.852 -12.383 -30.281 1 91.88 84 LYS B CA 1
ATOM 4910 C C . LYS B 1 84 ? -10.516 -12.969 -31.531 1 91.88 84 LYS B C 1
ATOM 4912 O O . LYS B 1 84 ? -11.711 -13.273 -31.516 1 91.88 84 LYS B O 1
ATOM 4917 N N . SER B 1 85 ? -9.734 -13.031 -32.5 1 91 85 SER B N 1
ATOM 4918 C CA . SER B 1 85 ? -10.25 -13.57 -33.75 1 91 85 SER B CA 1
ATOM 4919 C C . SER B 1 85 ? -10.602 -15.047 -33.625 1 91 85 SER B C 1
ATOM 4921 O O . SER B 1 85 ? -11.477 -15.555 -34.312 1 91 85 SER B O 1
ATOM 4923 N N . LEU B 1 86 ? -9.969 -15.695 -32.719 1 91.88 86 LEU B N 1
ATOM 4924 C CA . LEU B 1 86 ? -10.164 -17.125 -32.531 1 91.88 86 LEU B CA 1
ATOM 4925 C C . LEU B 1 86 ? -11.367 -17.406 -31.641 1 91.88 86 LEU B C 1
ATOM 4927 O O . LEU B 1 86 ? -12.242 -18.188 -32 1 91.88 86 LEU B O 1
ATOM 4931 N N . ILE B 1 87 ? -11.422 -16.75 -30.469 1 94 87 ILE B N 1
ATOM 4932 C CA . ILE B 1 87 ? -12.414 -17.156 -29.484 1 94 87 ILE B CA 1
ATOM 4933 C C . ILE B 1 87 ? -13.258 -15.961 -29.078 1 94 87 ILE B C 1
ATOM 4935 O O . ILE B 1 87 ? -14.156 -16.078 -28.234 1 94 87 ILE B O 1
ATOM 4939 N N . GLY B 1 88 ? -13.023 -14.867 -29.562 1 91.06 88 GLY B N 1
ATOM 4940 C CA . GLY B 1 88 ? -13.82 -13.695 -29.25 1 91.06 88 GLY B CA 1
ATOM 4941 C C . GLY B 1 88 ? -13.148 -12.766 -28.25 1 91.06 88 GLY B C 1
ATOM 4942 O O . GLY B 1 88 ? -11.992 -12.984 -27.875 1 91.06 88 GLY B O 1
ATOM 4943 N N . GLU B 1 89 ? -13.953 -11.82 -27.859 1 91.06 89 GLU B N 1
ATOM 4944 C CA . GLU B 1 89 ? -13.406 -10.773 -27 1 91.06 89 GLU B CA 1
ATOM 4945 C C . GLU B 1 89 ? -13.758 -11.016 -25.531 1 91.06 89 GLU B C 1
ATOM 4947 O O . GLU B 1 89 ? -14.875 -11.422 -25.219 1 91.06 89 GLU B O 1
ATOM 4952 N N . TYR B 1 90 ? -12.75 -10.914 -24.734 1 90 90 TYR B N 1
ATOM 4953 C CA . TYR B 1 90 ? -12.914 -10.992 -23.281 1 90 90 TYR B CA 1
ATOM 4954 C C . TYR B 1 90 ? -12.5 -9.68 -22.625 1 90 90 TYR B C 1
ATOM 4956 O O . TYR B 1 90 ? -11.633 -8.969 -23.125 1 90 90 TYR B O 1
ATOM 4964 N N . PRO B 1 91 ? -13.148 -9.383 -21.484 1 84.62 91 PRO B N 1
ATOM 4965 C CA . PRO B 1 91 ? -12.703 -8.195 -20.75 1 84.62 91 PRO B CA 1
ATOM 4966 C C . PRO B 1 91 ? -11.266 -8.312 -20.266 1 84.62 91 PRO B C 1
ATOM 4968 O O . PRO B 1 91 ? -10.812 -9.406 -19.922 1 84.62 91 PRO B O 1
ATOM 4971 N N . THR B 1 92 ? -10.531 -7.207 -20.203 1 80.75 92 THR B N 1
ATOM 4972 C CA . THR B 1 92 ? -9.133 -7.184 -19.797 1 80.75 92 THR B CA 1
ATOM 4973 C C . THR B 1 92 ? -8.984 -7.543 -18.312 1 80.75 92 THR B C 1
ATOM 4975 O O . THR B 1 92 ? -7.91 -7.945 -17.875 1 80.75 92 THR B O 1
ATOM 4978 N N . ASP B 1 93 ? -10.062 -7.434 -17.609 1 82.19 93 ASP B N 1
ATOM 4979 C CA . ASP B 1 93 ? -10.031 -7.762 -16.188 1 82.19 93 ASP B CA 1
ATOM 4980 C C . ASP B 1 93 ? -10.969 -8.922 -15.867 1 82.19 93 ASP B C 1
ATOM 4982 O O . ASP B 1 93 ? -11.602 -8.945 -14.805 1 82.19 93 ASP B O 1
ATOM 4986 N N . LEU B 1 94 ? -11.047 -9.805 -16.734 1 89.12 94 LEU B N 1
ATOM 4987 C CA . LEU B 1 94 ? -12.008 -10.906 -16.656 1 89.12 94 LEU B CA 1
ATOM 4988 C C . LEU B 1 94 ? -11.867 -11.664 -15.344 1 89.12 94 LEU B C 1
ATOM 4990 O O . LEU B 1 94 ? -12.836 -11.812 -14.602 1 89.12 94 LEU B O 1
ATOM 4994 N N . PHE B 1 95 ? -10.727 -12.086 -15.031 1 91.56 95 PHE B N 1
ATOM 4995 C CA . PHE B 1 95 ? -10.531 -12.961 -13.883 1 91.56 95 PHE B CA 1
ATOM 4996 C C . PHE B 1 95 ? -10.688 -12.188 -12.578 1 91.56 95 PHE B C 1
ATOM 4998 O O . PHE B 1 95 ? -11.164 -12.742 -11.578 1 91.56 95 PHE B O 1
ATOM 5005 N N . PHE B 1 96 ? -10.32 -10.953 -12.578 1 88.56 96 PHE B N 1
ATOM 5006 C CA . PHE B 1 96 ? -10.594 -10.117 -11.414 1 88.56 96 PHE B CA 1
ATOM 5007 C C . PHE B 1 96 ? -12.094 -9.992 -11.18 1 88.56 96 PHE B C 1
ATOM 5009 O O . PHE B 1 96 ? -12.562 -10.109 -10.047 1 88.56 96 PHE B O 1
ATOM 5016 N N . MET B 1 97 ? -12.781 -9.711 -12.242 1 85.56 97 MET B N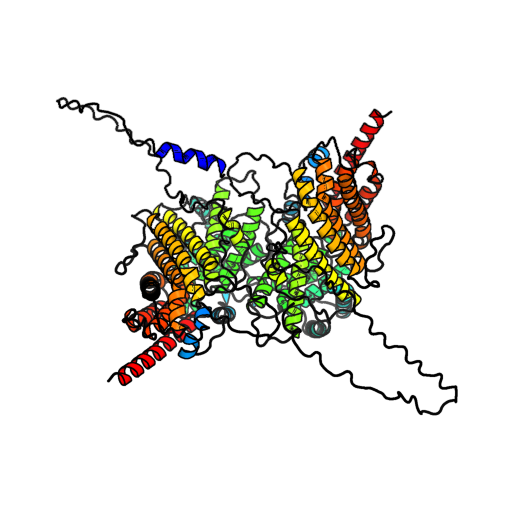 1
ATOM 5017 C CA . MET B 1 97 ? -14.227 -9.523 -12.156 1 85.56 97 MET B CA 1
ATOM 5018 C C . MET B 1 97 ? -14.914 -10.789 -11.648 1 85.56 97 MET B C 1
ATOM 5020 O O . MET B 1 97 ? -15.805 -10.719 -10.805 1 85.56 97 MET B O 1
ATOM 5024 N N . LEU B 1 98 ? -14.445 -11.883 -12.117 1 89.5 98 LEU B N 1
ATOM 5025 C CA . LEU B 1 98 ? -15.039 -13.148 -11.711 1 89.5 98 LEU B CA 1
ATOM 5026 C C . LEU B 1 98 ? -14.742 -13.445 -10.242 1 89.5 98 LEU B C 1
ATOM 5028 O O . LEU B 1 98 ? -15.633 -13.852 -9.492 1 89.5 98 LEU B O 1
ATOM 5032 N N . GLU B 1 99 ? -13.539 -13.211 -9.852 1 88.81 99 GLU B N 1
ATOM 5033 C CA . GLU B 1 99 ? -13.141 -13.477 -8.477 1 88.81 99 GLU B CA 1
ATOM 5034 C C . GLU B 1 99 ? -13.797 -12.492 -7.508 1 88.81 99 GLU B C 1
ATOM 5036 O O . GLU B 1 99 ? -14.102 -12.852 -6.367 1 88.81 99 GLU B O 1
ATOM 5041 N N . SER B 1 100 ? -13.961 -11.258 -7.941 1 82.5 100 SER B N 1
ATOM 5042 C CA . SER B 1 100 ? -14.547 -10.234 -7.086 1 82.5 100 SER B CA 1
ATOM 5043 C C . SER B 1 100 ? -16.031 -10.508 -6.836 1 82.5 100 SER B C 1
ATOM 5045 O O . SER B 1 100 ? -16.578 -10.086 -5.812 1 82.5 100 SER B O 1
ATOM 5047 N N . ARG B 1 101 ? -16.641 -11.188 -7.719 1 80 101 ARG B N 1
ATOM 5048 C CA . ARG B 1 101 ? -18.062 -11.453 -7.609 1 80 101 ARG B CA 1
ATOM 5049 C C . ARG B 1 101 ? -18.328 -12.82 -6.988 1 80 101 ARG B C 1
ATOM 5051 O O . ARG B 1 101 ? -19.469 -13.172 -6.688 1 80 101 ARG B O 1
ATOM 5058 N N . ALA B 1 102 ? -17.25 -13.523 -6.887 1 79.44 102 ALA B N 1
ATOM 5059 C CA . ALA B 1 102 ? -17.422 -14.859 -6.324 1 79.44 102 ALA B CA 1
ATOM 5060 C C . ALA B 1 102 ? -17.891 -14.789 -4.875 1 79.44 102 ALA B C 1
ATOM 5062 O O . ALA B 1 102 ? -17.391 -13.984 -4.09 1 79.44 102 ALA B O 1
ATOM 5063 N N . HIS B 1 103 ? -18.906 -15.5 -4.578 1 75.5 103 HIS B N 1
ATOM 5064 C CA . HIS B 1 103 ? -19.484 -15.5 -3.234 1 75.5 103 HIS B CA 1
ATOM 5065 C C . HIS B 1 103 ? -18.562 -16.219 -2.248 1 75.5 103 HIS B C 1
ATOM 5067 O O . HIS B 1 103 ? -17.969 -17.234 -2.578 1 75.5 103 HIS B O 1
ATOM 5073 N N . LEU B 1 104 ? -18.453 -15.609 -1.137 1 74.38 104 LEU B N 1
ATOM 5074 C CA . LEU B 1 104 ? -17.672 -16.234 -0.075 1 74.38 104 LEU B CA 1
ATOM 5075 C C . LEU B 1 104 ? -18.5 -17.266 0.675 1 74.38 104 LEU B C 1
ATOM 5077 O O . LEU B 1 104 ? -19.719 -17.188 0.706 1 74.38 104 LEU B O 1
ATOM 5081 N N . PRO B 1 105 ? -17.781 -18.203 1.154 1 72.19 105 PRO B N 1
ATOM 5082 C CA . PRO B 1 105 ? -18.516 -19.125 2.025 1 72.19 105 PRO B CA 1
ATOM 5083 C C . PRO B 1 105 ? -19.297 -18.406 3.127 1 72.19 105 PRO B C 1
ATOM 5085 O O . PRO B 1 105 ? -18.859 -17.359 3.598 1 72.19 105 PRO B O 1
ATOM 5088 N N . PRO B 1 106 ? -20.422 -18.859 3.438 1 67.19 106 PRO B N 1
ATOM 5089 C CA . PRO B 1 106 ? -21.312 -18.203 4.398 1 67.19 106 PRO B CA 1
ATOM 5090 C C . PRO B 1 106 ? -20.609 -17.859 5.711 1 67.19 106 PRO B C 1
ATOM 5092 O O . PRO B 1 106 ? -20.953 -16.875 6.367 1 67.19 106 PRO B O 1
ATOM 5095 N N . GLU B 1 107 ? -19.625 -18.781 6.02 1 69.12 107 GLU B N 1
ATOM 5096 C CA . GLU B 1 107 ? -18.906 -18.562 7.277 1 69.12 107 GLU B CA 1
ATOM 5097 C C . GLU B 1 107 ? -18.094 -17.281 7.234 1 69.12 107 GLU B C 1
ATOM 5099 O O . GLU B 1 107 ? -17.766 -16.703 8.281 1 69.12 107 GLU B O 1
ATOM 5104 N N . LEU B 1 108 ? -17.891 -16.922 5.969 1 69 108 LEU B N 1
ATOM 5105 C CA . LEU B 1 108 ? -17.047 -15.734 5.836 1 69 108 LEU B CA 1
ATOM 5106 C C . LEU B 1 108 ? -17.859 -14.523 5.414 1 69 108 LEU B C 1
ATOM 5108 O O . LEU B 1 108 ? -17.312 -13.43 5.246 1 69 108 LEU B O 1
ATOM 5112 N N . SER B 1 109 ? -19.25 -14.758 5.164 1 60.88 109 SER B N 1
ATOM 5113 C CA . SER B 1 109 ? -20.109 -13.656 4.738 1 60.88 109 SER B CA 1
ATOM 5114 C C . SER B 1 109 ? -20.266 -12.617 5.848 1 60.88 109 SER B C 1
ATOM 5116 O O . SER B 1 109 ? -20.625 -12.961 6.977 1 60.88 109 SER B O 1
ATOM 5118 N N . PHE B 1 110 ? -19.547 -11.648 5.906 1 54.53 110 PHE B N 1
ATOM 5119 C CA . PHE B 1 110 ? -19.422 -10.586 6.898 1 54.53 110 PHE B CA 1
ATOM 5120 C C . PHE B 1 110 ? -20.766 -9.891 7.098 1 54.53 110 PHE B C 1
ATOM 5122 O O . PHE B 1 110 ? -20.906 -9.055 7.996 1 54.53 110 PHE B O 1
ATOM 5129 N N . GLU B 1 111 ? -21.719 -9.938 6.117 1 54.5 111 GLU B N 1
ATOM 5130 C CA . GLU B 1 111 ? -23.016 -9.305 6.328 1 54.5 111 GLU B CA 1
ATOM 5131 C C . GLU B 1 111 ? -23.562 -9.633 7.711 1 54.5 111 GLU B C 1
ATOM 5133 O O . GLU B 1 111 ? -24.328 -8.844 8.281 1 54.5 111 GLU B O 1
ATOM 5138 N N . ALA B 1 112 ? -23.078 -10.656 8.172 1 53.12 112 ALA B N 1
ATOM 5139 C CA . ALA B 1 112 ? -23.594 -11.055 9.469 1 53.12 112 ALA B CA 1
ATOM 5140 C C . ALA B 1 112 ? -22.625 -10.68 10.594 1 53.12 112 ALA B C 1
ATOM 5142 O O . ALA B 1 112 ? -22.859 -11 11.758 1 53.12 112 ALA B O 1
ATOM 5143 N N . TRP B 1 113 ? -21.531 -10.008 10.234 1 53.41 113 TRP B N 1
ATOM 5144 C CA . TRP B 1 113 ? -20.578 -9.656 11.281 1 53.41 113 TRP B CA 1
ATOM 5145 C C . TRP B 1 113 ? -21.109 -8.516 12.141 1 53.41 113 TRP B C 1
ATOM 5147 O O . TRP B 1 113 ? -21.766 -7.598 11.625 1 53.41 113 TRP B O 1
ATOM 5157 N N . PRO B 1 114 ? -20.969 -8.703 13.43 1 51.59 114 PRO B N 1
ATOM 5158 C CA . PRO B 1 114 ? -20.109 -9.617 14.18 1 51.59 114 PRO B CA 1
ATOM 5159 C C . PRO B 1 114 ? -20.812 -10.922 14.547 1 51.59 114 PRO B C 1
ATOM 5161 O O . PRO B 1 114 ? -21.953 -10.906 15.008 1 51.59 114 PRO B O 1
ATOM 5164 N N . VAL B 1 115 ? -20.422 -11.953 13.906 1 53 115 VAL B N 1
ATOM 5165 C CA . VAL B 1 115 ? -20.938 -13.242 14.352 1 53 115 VAL B CA 1
ATOM 5166 C C . VAL B 1 115 ? -20.281 -13.633 15.672 1 53 115 VAL B C 1
ATOM 5168 O O . VAL B 1 115 ? -19.078 -13.438 15.859 1 53 115 VAL B O 1
ATOM 5171 N N . PRO B 1 116 ? -21.188 -13.742 16.797 1 55 116 PRO B N 1
ATOM 5172 C CA . PRO B 1 116 ? -20.578 -14.234 18.047 1 55 116 PRO B CA 1
ATOM 5173 C C . PRO B 1 116 ? -19.625 -15.398 17.812 1 55 116 PRO B C 1
ATOM 5175 O O . PRO B 1 116 ? -19.875 -16.25 16.953 1 55 116 PRO B O 1
ATOM 5178 N N . LYS B 1 117 ? -18.406 -15.25 18.359 1 59.16 117 LYS B N 1
ATOM 5179 C CA . LYS B 1 117 ? -17.391 -16.297 18.312 1 59.16 117 LYS B CA 1
ATOM 5180 C C . LYS B 1 117 ? -17.938 -17.625 18.828 1 59.16 117 LYS B C 1
ATOM 5182 O O . LYS B 1 117 ? -18.359 -17.719 19.984 1 59.16 117 LYS B O 1
ATOM 5187 N N . ARG B 1 118 ? -18.328 -18.594 17.938 1 59 118 ARG B N 1
ATOM 5188 C CA . ARG B 1 118 ? -18.781 -19.922 18.344 1 59 118 ARG B CA 1
ATOM 5189 C C . ARG B 1 118 ? -17.688 -20.688 19.062 1 59 118 ARG B C 1
ATOM 5191 O O . ARG B 1 118 ? -16.516 -20.609 18.688 1 59 118 ARG B O 1
ATOM 5198 N N . SER B 1 119 ? -17.906 -21.141 20.203 1 68.88 119 SER B N 1
ATOM 5199 C CA . SER B 1 119 ? -16.969 -22 20.906 1 68.88 119 SER B CA 1
ATOM 5200 C C . SER B 1 119 ? -16.594 -23.234 20.078 1 68.88 119 SER B C 1
ATOM 5202 O O . SER B 1 119 ? -17.469 -23.875 19.5 1 68.88 119 SER B O 1
ATOM 5204 N N . ILE B 1 120 ? -15.32 -23.375 19.672 1 79.75 120 ILE B N 1
ATOM 5205 C CA . ILE B 1 120 ? -14.875 -24.531 18.906 1 79.75 120 ILE B CA 1
ATOM 5206 C C . ILE B 1 120 ? -14.07 -25.469 19.797 1 79.75 120 ILE B C 1
ATOM 5208 O O . ILE B 1 120 ? -13.172 -25.031 20.516 1 79.75 120 ILE B O 1
ATOM 5212 N N . GLU B 1 121 ? -14.57 -26.734 19.891 1 83.62 121 GLU B N 1
ATOM 5213 C CA . GLU B 1 121 ? -13.812 -27.766 20.594 1 83.62 121 GLU B CA 1
ATOM 5214 C C . GLU B 1 121 ? -12.953 -28.578 19.641 1 83.62 121 GLU B C 1
ATOM 5216 O O . GLU B 1 121 ? -13.461 -29.156 18.672 1 83.62 121 GLU B O 1
ATOM 5221 N N . ILE B 1 122 ? -11.656 -28.531 19.906 1 89.69 122 ILE B N 1
ATOM 5222 C CA . ILE B 1 122 ? -10.719 -29.234 19.031 1 89.69 122 ILE B CA 1
ATOM 5223 C C . ILE B 1 122 ? -10.078 -30.391 19.797 1 89.69 122 ILE B C 1
ATOM 5225 O O . ILE B 1 122 ? -9.531 -30.203 20.875 1 89.69 122 ILE B O 1
ATOM 5229 N N . GLU B 1 123 ? -10.195 -31.578 19.203 1 92.12 123 GLU B N 1
ATOM 5230 C CA . GLU B 1 123 ? -9.539 -32.75 19.781 1 92.12 123 GLU B CA 1
ATOM 5231 C C . GLU B 1 123 ? -8.023 -32.625 19.719 1 92.12 123 GLU B C 1
ATOM 5233 O O . GLU B 1 123 ? -7.469 -32.312 18.656 1 92.12 123 GLU B O 1
ATOM 5238 N N . ARG B 1 124 ? -7.328 -32.969 20.797 1 93.56 124 ARG B N 1
ATOM 5239 C CA . ARG B 1 124 ? -5.891 -32.75 20.922 1 93.56 124 ARG B CA 1
ATOM 5240 C C . ARG B 1 124 ? -5.121 -33.562 19.875 1 93.56 124 ARG B C 1
ATOM 5242 O O . ARG B 1 124 ? -4.184 -33.062 19.266 1 93.56 124 ARG B O 1
ATOM 5249 N N . ASP B 1 125 ? -5.52 -34.812 19.641 1 94.44 125 ASP B N 1
ATOM 5250 C CA . ASP B 1 125 ? -4.816 -35.656 18.703 1 94.44 125 ASP B CA 1
ATOM 5251 C C . ASP B 1 125 ? -4.988 -35.156 17.266 1 94.44 125 ASP B C 1
ATOM 5253 O O . ASP B 1 125 ? -4.035 -35.156 16.484 1 94.44 125 ASP B O 1
ATOM 5257 N N . LEU B 1 126 ? -6.113 -34.781 17 1 95.38 126 LEU B N 1
ATOM 5258 C CA . LEU B 1 126 ? -6.379 -34.25 15.672 1 95.38 126 LEU B CA 1
ATOM 5259 C C . LEU B 1 126 ? -5.586 -32.969 15.438 1 95.38 126 LEU B C 1
ATOM 5261 O O . LEU B 1 126 ? -5.012 -32.75 14.367 1 95.38 126 LEU B O 1
ATOM 5265 N N . ALA B 1 127 ? -5.578 -32.125 16.438 1 96.75 127 ALA B N 1
ATOM 5266 C CA . ALA B 1 127 ? -4.855 -30.859 16.328 1 96.75 127 ALA B CA 1
ATOM 5267 C C . ALA B 1 127 ? -3.365 -31.094 16.109 1 96.75 127 ALA B C 1
ATOM 5269 O O . ALA B 1 127 ? -2.746 -30.438 15.273 1 96.75 127 ALA B O 1
ATOM 5270 N N . THR B 1 128 ? -2.818 -32.031 16.812 1 96.62 128 THR B N 1
ATOM 5271 C CA . THR B 1 128 ? -1.399 -32.344 16.688 1 96.62 128 THR B CA 1
ATOM 5272 C C . THR B 1 128 ? -1.092 -32.875 15.297 1 96.62 128 THR B C 1
ATOM 5274 O O . THR B 1 128 ? -0.047 -32.594 14.719 1 96.62 128 THR B O 1
ATOM 5277 N N . ASP B 1 129 ? -1.99 -33.688 14.773 1 97.56 129 ASP B N 1
ATOM 5278 C CA . ASP B 1 129 ? -1.822 -34.25 13.43 1 97.56 129 ASP B CA 1
ATOM 5279 C C . ASP B 1 129 ? -1.849 -33.156 12.375 1 97.56 129 ASP B C 1
ATOM 5281 O O . ASP B 1 129 ? -1.041 -33.156 11.445 1 97.56 129 ASP B O 1
ATOM 5285 N N . LEU B 1 130 ? -2.781 -32.312 12.508 1 97.88 130 LEU B N 1
ATOM 5286 C CA . LEU B 1 130 ? -2.916 -31.203 11.547 1 97.88 130 LEU B CA 1
ATOM 5287 C C . LEU B 1 130 ? -1.687 -30.297 11.578 1 97.88 130 LEU B C 1
ATOM 5289 O O . LEU B 1 130 ? -1.229 -29.844 10.531 1 97.88 130 LEU B O 1
ATOM 5293 N N . VAL B 1 131 ? -1.146 -30.031 12.781 1 98.19 131 VAL B N 1
ATOM 5294 C CA . VAL B 1 131 ? 0.058 -29.219 12.906 1 98.19 131 VAL B CA 1
ATOM 5295 C C . VAL B 1 131 ? 1.229 -29.922 12.219 1 98.19 131 VAL B C 1
ATOM 5297 O O . VAL B 1 131 ? 2.033 -29.281 11.539 1 98.19 131 VAL B O 1
ATOM 5300 N N . SER B 1 132 ? 1.246 -31.219 12.352 1 97.31 132 SER B N 1
ATOM 5301 C CA . SER B 1 132 ? 2.303 -31.984 11.703 1 97.31 132 SER B CA 1
ATOM 5302 C C . SER B 1 132 ? 2.195 -31.891 10.18 1 97.31 132 SER B C 1
ATOM 5304 O O . SER B 1 132 ? 3.207 -31.766 9.492 1 97.31 132 SER B O 1
ATOM 5306 N N . ILE B 1 133 ? 1.008 -31.938 9.719 1 97.31 133 ILE B N 1
ATOM 5307 C CA . ILE B 1 133 ? 0.781 -31.844 8.281 1 97.31 133 ILE B CA 1
ATOM 5308 C C . ILE B 1 133 ? 1.18 -30.453 7.781 1 97.31 133 ILE B C 1
ATOM 5310 O O . ILE B 1 133 ? 1.807 -30.328 6.727 1 97.31 133 ILE B O 1
ATOM 5314 N N . PHE B 1 134 ? 0.814 -29.469 8.555 1 97.75 134 PHE B N 1
ATOM 5315 C CA . PHE B 1 134 ? 1.181 -28.109 8.195 1 97.75 134 PHE B CA 1
ATOM 5316 C C . PHE B 1 134 ? 2.691 -27.969 8.039 1 97.75 134 PHE B C 1
ATOM 5318 O O . PHE B 1 134 ? 3.176 -27.422 7.043 1 97.75 134 PHE B O 1
ATOM 5325 N N . PHE B 1 135 ? 3.482 -28.422 8.961 1 97.06 135 PHE B N 1
ATOM 5326 C CA . PHE B 1 135 ? 4.93 -28.25 8.953 1 97.06 135 PHE B CA 1
ATOM 5327 C C . PHE B 1 135 ? 5.574 -29.094 7.863 1 97.06 135 PHE B C 1
ATOM 5329 O O . PHE B 1 135 ? 6.656 -28.766 7.371 1 97.06 135 PHE B O 1
ATOM 5336 N N . ALA B 1 136 ? 4.863 -30.094 7.375 1 93.75 136 ALA B N 1
ATOM 5337 C CA . ALA B 1 136 ? 5.391 -30.969 6.328 1 93.75 136 ALA B CA 1
ATOM 5338 C C . ALA B 1 136 ? 5.004 -30.453 4.941 1 93.75 136 ALA B C 1
ATOM 5340 O O . ALA B 1 136 ? 5.527 -30.922 3.932 1 93.75 136 ALA B O 1
ATOM 5341 N N . SER B 1 137 ? 4.172 -29.469 4.918 1 94.06 137 SER B N 1
ATOM 5342 C CA . SER B 1 137 ? 3.676 -29.031 3.617 1 94.06 137 SER B CA 1
ATOM 5343 C C . SER B 1 137 ? 3.797 -27.531 3.459 1 94.06 137 SER B C 1
ATOM 5345 O O . SER B 1 137 ? 4.859 -27.016 3.096 1 94.06 137 SER B O 1
ATOM 5347 N N . ALA B 1 138 ? 2.777 -26.75 3.988 1 95.12 138 ALA B N 1
ATOM 5348 C CA . ALA B 1 138 ? 2.695 -25.312 3.752 1 95.12 138 ALA B CA 1
ATOM 5349 C C . ALA B 1 138 ? 3.908 -24.594 4.332 1 95.12 138 ALA B C 1
ATOM 5351 O O . ALA B 1 138 ? 4.391 -23.609 3.758 1 95.12 138 ALA B O 1
ATOM 5352 N N . HIS B 1 139 ? 4.391 -25.031 5.438 1 96.56 139 HIS B N 1
ATOM 5353 C CA . HIS B 1 139 ? 5.504 -24.375 6.113 1 96.56 139 HIS B CA 1
ATOM 5354 C C . HIS B 1 139 ? 6.773 -24.438 5.27 1 96.56 139 HIS B C 1
ATOM 5356 O O . HIS B 1 139 ? 7.605 -23.531 5.328 1 96.56 139 HIS B O 1
ATOM 5362 N N . GLN B 1 140 ? 6.91 -25.453 4.469 1 94 140 GLN B N 1
ATOM 5363 C CA . GLN B 1 140 ? 8.102 -25.609 3.641 1 94 140 GLN B CA 1
ATOM 5364 C C . GLN B 1 140 ? 8.148 -24.562 2.531 1 94 140 GLN B C 1
ATOM 5366 O O . GLN B 1 140 ? 9.234 -24.188 2.072 1 94 140 GLN B O 1
ATOM 5371 N N . ASN B 1 141 ? 7.004 -24.156 2.152 1 96 141 ASN B N 1
ATOM 5372 C CA . ASN B 1 141 ? 6.93 -23.141 1.119 1 96 141 ASN B CA 1
ATOM 5373 C C . ASN B 1 141 ? 7.129 -21.734 1.702 1 96 141 ASN B C 1
ATOM 5375 O O . ASN B 1 141 ? 7.648 -20.844 1.027 1 96 141 ASN B O 1
ATOM 5379 N N . HIS B 1 142 ? 6.613 -21.578 2.924 1 97.62 142 HIS B N 1
ATOM 5380 C CA . HIS B 1 142 ? 6.738 -20.297 3.629 1 97.62 142 HIS B CA 1
ATOM 5381 C C . HIS B 1 142 ? 7.145 -20.516 5.082 1 97.62 142 HIS B C 1
ATOM 5383 O O . HIS B 1 142 ? 6.293 -20.547 5.973 1 97.62 142 HIS B O 1
ATOM 5389 N N . PRO B 1 143 ? 8.453 -20.594 5.25 1 97.19 143 PRO B N 1
ATOM 5390 C CA . PRO B 1 143 ? 8.961 -20.938 6.578 1 97.19 143 PRO B CA 1
ATOM 5391 C C . PRO B 1 143 ? 9 -19.734 7.527 1 97.19 143 PRO B C 1
ATOM 5393 O O . PRO B 1 143 ? 10.062 -19.375 8.047 1 97.19 143 PRO B O 1
ATOM 5396 N N . ILE B 1 144 ? 7.867 -19.234 7.863 1 97.31 144 ILE B N 1
ATOM 5397 C CA . ILE B 1 144 ? 7.824 -17.984 8.609 1 97.31 144 ILE B CA 1
ATOM 5398 C C . ILE B 1 144 ? 7.668 -18.266 10.102 1 97.31 144 ILE B C 1
ATOM 5400 O O . ILE B 1 144 ? 7.746 -17.359 10.93 1 97.31 144 ILE B O 1
ATOM 5404 N N . LEU B 1 145 ? 7.457 -19.578 10.484 1 97.25 145 LEU B N 1
ATOM 5405 C CA . LEU B 1 145 ? 7.379 -19.938 11.891 1 97.25 145 LEU B CA 1
ATOM 5406 C C . LEU B 1 145 ? 8.625 -20.703 12.328 1 97.25 145 LEU B C 1
ATOM 5408 O O . LEU B 1 145 ? 9.242 -21.406 11.523 1 97.25 145 LEU B O 1
ATOM 5412 N N . ASP B 1 146 ? 8.961 -20.422 13.531 1 94.75 146 ASP B N 1
ATOM 5413 C CA . ASP B 1 146 ? 9.93 -21.297 14.188 1 94.75 146 ASP B CA 1
ATOM 5414 C C . ASP B 1 146 ? 9.227 -22.438 14.914 1 94.75 146 ASP B C 1
ATOM 5416 O O . ASP B 1 146 ? 8.438 -22.219 15.836 1 94.75 146 ASP B O 1
ATOM 5420 N N . PRO B 1 147 ? 9.57 -23.656 14.531 1 94.44 147 PRO B N 1
ATOM 5421 C CA . PRO B 1 147 ? 8.836 -24.812 15.078 1 94.44 147 PRO B CA 1
ATOM 5422 C C . PRO B 1 147 ? 8.875 -24.859 16.594 1 94.44 147 PRO B C 1
ATOM 5424 O O . PRO B 1 147 ? 7.863 -25.172 17.234 1 94.44 147 PRO B O 1
ATOM 5427 N N . GLY B 1 148 ? 10.07 -24.562 17.188 1 92.88 148 GLY B N 1
ATOM 5428 C CA . GLY B 1 148 ? 10.156 -24.578 18.641 1 92.88 148 GLY B CA 1
ATOM 5429 C C . GLY B 1 148 ? 9.289 -23.531 19.297 1 92.88 148 GLY B C 1
ATOM 5430 O O . GLY B 1 148 ? 8.539 -23.828 20.234 1 92.88 148 GLY B O 1
ATOM 5431 N N . GLU B 1 149 ? 9.328 -22.359 18.781 1 92.88 149 GLU B N 1
ATOM 5432 C CA . GLU B 1 149 ? 8.523 -21.266 19.328 1 92.88 149 GLU B CA 1
ATOM 5433 C C . GLU B 1 149 ? 7.035 -21.531 19.141 1 92.88 149 GLU B C 1
ATOM 5435 O O . GLU B 1 149 ? 6.23 -21.219 20.031 1 92.88 149 GLU B O 1
ATOM 5440 N N . PHE B 1 150 ? 6.688 -22.062 18.031 1 96.75 150 PHE B N 1
ATOM 5441 C CA . PHE B 1 150 ? 5.281 -22.328 17.766 1 96.75 150 PHE B CA 1
ATOM 5442 C C . PHE B 1 150 ? 4.766 -23.438 18.688 1 96.75 150 PHE B C 1
ATOM 5444 O O . PHE B 1 150 ? 3.613 -23.406 19.125 1 96.75 150 PHE B O 1
ATOM 5451 N N . GLU B 1 151 ? 5.602 -24.422 18.938 1 96.19 151 GLU B N 1
ATOM 5452 C CA . GLU B 1 151 ? 5.195 -25.516 19.812 1 96.19 151 GLU B CA 1
ATOM 5453 C C . GLU B 1 151 ? 4.812 -25 21.188 1 96.19 151 GLU B C 1
ATOM 5455 O O . GLU B 1 151 ? 3.857 -25.484 21.797 1 96.19 151 GLU B O 1
ATOM 5460 N N . ASP B 1 152 ? 5.523 -24.047 21.656 1 96 152 ASP B N 1
ATOM 5461 C CA . ASP B 1 152 ? 5.199 -23.438 22.938 1 96 152 ASP B CA 1
ATOM 5462 C C . ASP B 1 152 ? 3.846 -22.734 22.875 1 96 152 ASP B C 1
ATOM 5464 O O . ASP B 1 152 ? 3.031 -22.875 23.797 1 96 152 ASP B O 1
ATOM 5468 N N . THR B 1 153 ? 3.654 -21.984 21.859 1 96.31 153 THR B N 1
ATOM 5469 C CA . THR B 1 153 ? 2.4 -21.266 21.672 1 96.31 153 THR B CA 1
ATOM 5470 C C . THR B 1 153 ? 1.233 -22.234 21.516 1 96.31 153 THR B C 1
ATOM 5472 O O . THR B 1 153 ? 0.156 -22.016 22.078 1 96.31 153 THR B O 1
ATOM 5475 N N . PHE B 1 154 ? 1.498 -23.312 20.859 1 97.31 154 PHE B N 1
ATOM 5476 C CA . PHE B 1 154 ? 0.468 -24.297 20.578 1 97.31 154 PHE B CA 1
ATOM 5477 C C . PHE B 1 154 ? 0.091 -25.062 21.844 1 97.31 154 PHE B C 1
ATOM 5479 O O . PHE B 1 154 ? -1.084 -25.359 22.078 1 97.31 154 PHE B O 1
ATOM 5486 N N . SER B 1 155 ? 1.069 -25.328 22.656 1 96.31 155 SER B N 1
ATOM 5487 C CA . SER B 1 155 ? 0.809 -26.016 23.922 1 96.31 155 SER B CA 1
ATOM 5488 C C . SER B 1 155 ? -0.066 -25.156 24.844 1 96.31 155 SER B C 1
ATOM 5490 O O . SER B 1 155 ? -0.995 -25.672 25.469 1 96.31 155 SER B O 1
ATOM 5492 N N . ARG B 1 156 ? 0.225 -23.953 24.859 1 95.44 156 ARG B N 1
ATOM 5493 C CA . ARG B 1 156 ? -0.588 -23.031 25.656 1 95.44 156 ARG B CA 1
ATOM 5494 C C . ARG B 1 156 ? -2.008 -22.938 25.109 1 95.44 156 ARG B C 1
ATOM 5496 O O . ARG B 1 156 ? -2.973 -22.891 25.875 1 95.44 156 ARG B O 1
ATOM 5503 N N . PHE B 1 157 ? -2.117 -22.969 23.859 1 95.62 157 PHE B N 1
ATOM 5504 C CA . PHE B 1 157 ? -3.402 -22.922 23.172 1 95.62 157 PHE B CA 1
ATOM 5505 C C . PHE B 1 157 ? -4.238 -24.156 23.5 1 95.62 157 PHE B C 1
ATOM 5507 O O . PHE B 1 157 ? -5.445 -24.047 23.734 1 95.62 157 PHE B O 1
ATOM 5514 N N . LEU B 1 158 ? -3.635 -25.281 23.531 1 94.38 158 LEU B N 1
ATOM 5515 C CA . LEU B 1 158 ? -4.348 -26.516 23.828 1 94.38 158 LEU B CA 1
ATOM 5516 C C . LEU B 1 158 ? -4.805 -26.547 25.297 1 94.38 158 LEU B C 1
ATOM 5518 O O . LEU B 1 158 ? -5.859 -27.109 25.609 1 94.38 158 LEU B O 1
ATOM 5522 N N . ASP B 1 159 ? -4.051 -25.875 26.078 1 92.38 159 ASP B N 1
ATOM 5523 C CA . ASP B 1 159 ? -4.367 -25.859 27.516 1 92.38 159 ASP B CA 1
ATOM 5524 C C . ASP B 1 159 ? -5.477 -24.844 27.812 1 92.38 159 ASP B C 1
ATOM 5526 O O . ASP B 1 159 ? -6.387 -25.141 28.594 1 92.38 159 ASP B O 1
ATOM 5530 N N . THR B 1 160 ? -5.383 -23.672 27.219 1 89.56 160 THR B N 1
ATOM 5531 C CA . THR B 1 160 ? -6.297 -22.578 27.531 1 89.56 160 THR B CA 1
ATOM 5532 C C . THR B 1 160 ? -7.539 -22.641 26.641 1 89.56 160 THR B C 1
ATOM 5534 O O . THR B 1 160 ? -8.609 -22.188 27.047 1 89.56 160 THR B O 1
ATOM 5537 N N . GLY B 1 161 ? -7.426 -23.156 25.516 1 88.12 161 GLY B N 1
ATOM 5538 C CA . GLY B 1 161 ? -8.523 -23.156 24.562 1 88.12 161 GLY B CA 1
ATOM 5539 C C . GLY B 1 161 ? -8.523 -21.953 23.641 1 88.12 161 GLY B C 1
ATOM 5540 O O . GLY B 1 161 ? -7.711 -21.031 23.812 1 88.12 161 GLY B O 1
ATOM 5541 N N . ALA B 1 162 ? -9.453 -21.922 22.719 1 87.88 162 ALA B N 1
ATOM 5542 C CA . ALA B 1 162 ? -9.531 -20.859 21.719 1 87.88 162 ALA B CA 1
ATOM 5543 C C . ALA B 1 162 ? -10.039 -19.562 22.328 1 87.88 162 ALA B C 1
ATOM 5545 O O . ALA B 1 162 ? -10.992 -19.562 23.125 1 87.88 162 ALA B O 1
ATOM 5546 N N . ASP B 1 163 ? -9.305 -18.484 22.047 1 88.5 163 ASP B N 1
ATOM 5547 C CA . ASP B 1 163 ? -9.703 -17.172 22.516 1 88.5 163 ASP B CA 1
ATOM 5548 C C . ASP B 1 163 ? -9.547 -16.109 21.422 1 88.5 163 ASP B C 1
ATOM 5550 O O . ASP B 1 163 ? -9.477 -16.438 20.25 1 88.5 163 ASP B O 1
ATOM 5554 N N . SER B 1 164 ? -9.578 -14.844 21.844 1 83.81 164 SER B N 1
ATOM 5555 C CA . SER B 1 164 ? -9.562 -13.766 20.859 1 83.81 164 SER B CA 1
ATOM 5556 C C . SER B 1 164 ? -8.164 -13.172 20.719 1 83.81 164 SER B C 1
ATOM 5558 O O . SER B 1 164 ? -8 -12.07 20.188 1 83.81 164 SER B O 1
ATOM 5560 N N . SER B 1 165 ? -7.188 -13.922 21.125 1 89.38 165 SER B N 1
ATOM 5561 C CA . SER B 1 165 ? -5.812 -13.438 21.031 1 89.38 165 SER B CA 1
ATOM 5562 C C . SER B 1 165 ? -5.227 -13.734 19.656 1 89.38 165 SER B C 1
ATOM 5564 O O . SER B 1 165 ? -5.746 -14.578 18.922 1 89.38 165 SER B O 1
ATOM 5566 N N . THR B 1 166 ? -4.203 -13.055 19.344 1 92.44 166 THR B N 1
ATOM 5567 C CA . THR B 1 166 ? -3.504 -13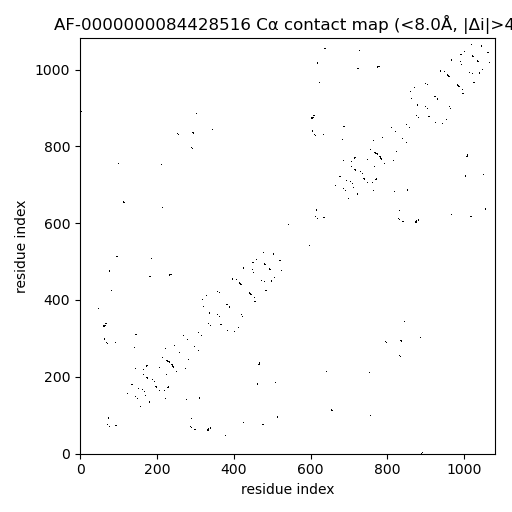.289 18.094 1 92.44 166 THR B CA 1
ATOM 5568 C C . THR B 1 166 ? -2.857 -14.672 18.078 1 92.44 166 THR B C 1
ATOM 5570 O O . THR B 1 166 ? -2.787 -15.32 17.031 1 92.44 166 THR B O 1
ATOM 5573 N N . ALA B 1 167 ? -2.426 -15.117 19.234 1 95.12 167 ALA B N 1
ATOM 5574 C CA . ALA B 1 167 ? -1.828 -16.438 19.359 1 95.12 167 ALA B CA 1
ATOM 5575 C C . ALA B 1 167 ? -2.844 -17.531 19.031 1 95.12 167 ALA B C 1
ATOM 5577 O O . ALA B 1 167 ? -2.521 -18.5 18.344 1 95.12 167 ALA B O 1
ATOM 5578 N N . SER B 1 168 ? -3.998 -17.328 19.516 1 94.69 168 SER B N 1
ATOM 5579 C CA . SER B 1 168 ? -5.062 -18.297 19.219 1 94.69 168 SER B CA 1
ATOM 5580 C C . SER B 1 168 ? -5.418 -18.281 17.734 1 94.69 168 SER B C 1
ATOM 5582 O O . SER B 1 168 ? -5.621 -19.344 17.141 1 94.69 168 SER B O 1
ATOM 5584 N N . ALA B 1 169 ? -5.508 -17.109 17.172 1 94.75 169 ALA B N 1
ATOM 5585 C CA . ALA B 1 169 ? -5.805 -17 15.742 1 94.75 169 ALA B CA 1
ATOM 5586 C C . ALA B 1 169 ? -4.723 -17.672 14.906 1 94.75 169 ALA B C 1
ATOM 5588 O O . ALA B 1 169 ? -5.023 -18.344 13.906 1 94.75 169 ALA B O 1
ATOM 5589 N N . LEU B 1 170 ? -3.482 -17.516 15.312 1 97.94 170 LEU B N 1
ATOM 5590 C CA . LEU B 1 170 ? -2.371 -18.141 14.609 1 97.94 170 LEU B CA 1
ATOM 5591 C C . LEU B 1 170 ? -2.508 -19.672 14.641 1 97.94 170 LEU B C 1
ATOM 5593 O O . LEU B 1 170 ? -2.332 -20.328 13.617 1 97.94 170 LEU B O 1
ATOM 5597 N N . CYS B 1 171 ? -2.801 -20.156 15.797 1 98.12 171 CYS B N 1
ATOM 5598 C CA . CYS B 1 171 ? -2.982 -21.594 15.938 1 98.12 171 CYS B CA 1
ATOM 5599 C C . CYS B 1 171 ? -4.133 -22.078 15.062 1 98.12 171 CYS B C 1
ATOM 5601 O O . CYS B 1 171 ? -4.02 -23.125 14.398 1 98.12 171 CYS B O 1
ATOM 5603 N N . MET B 1 172 ? -5.223 -21.359 15.023 1 97.38 172 MET B N 1
ATOM 5604 C CA . MET B 1 172 ? -6.387 -21.719 14.219 1 97.38 172 MET B CA 1
ATOM 5605 C C . MET B 1 172 ? -6.039 -21.734 12.734 1 97.38 172 MET B C 1
ATOM 5607 O O . MET B 1 172 ? -6.492 -22.609 11.992 1 97.38 172 MET B O 1
ATOM 5611 N N . VAL B 1 173 ? -5.242 -20.797 12.297 1 98.38 173 VAL B N 1
ATOM 5612 C CA . VAL B 1 173 ? -4.848 -20.734 10.898 1 98.38 173 VAL B CA 1
ATOM 5613 C C . VAL B 1 173 ? -3.969 -21.922 10.547 1 98.38 173 VAL B C 1
ATOM 5615 O O . VAL B 1 173 ? -4.102 -22.5 9.461 1 98.38 173 VAL B O 1
ATOM 5618 N N . VAL B 1 174 ? -3.062 -22.25 11.469 1 98.69 174 VAL B N 1
ATOM 5619 C CA . VAL B 1 174 ? -2.184 -23.391 11.242 1 98.69 174 VAL B CA 1
ATOM 5620 C C . VAL B 1 174 ? -3.014 -24.672 11.141 1 98.69 174 VAL B C 1
ATOM 5622 O O . VAL B 1 174 ? -2.762 -25.516 10.273 1 98.69 174 VAL B O 1
ATOM 5625 N N . LEU B 1 175 ? -4.023 -24.797 11.961 1 98.44 175 LEU B N 1
ATOM 5626 C CA . LEU B 1 175 ? -4.922 -25.938 11.891 1 98.44 175 LEU B CA 1
ATOM 5627 C C . LEU B 1 175 ? -5.68 -25.953 10.57 1 98.44 175 LEU B C 1
ATOM 5629 O O . LEU B 1 175 ? -5.855 -27.016 9.969 1 98.44 175 LEU B O 1
ATOM 5633 N N . ALA B 1 176 ? -6.137 -24.812 10.125 1 97.94 176 ALA B N 1
ATOM 5634 C CA . ALA B 1 176 ? -6.852 -24.719 8.859 1 97.94 176 ALA B CA 1
ATOM 5635 C C . ALA B 1 176 ? -5.969 -25.172 7.695 1 97.94 176 ALA B C 1
ATOM 5637 O O . ALA B 1 176 ? -6.426 -25.891 6.805 1 97.94 176 ALA B O 1
ATOM 5638 N N . LEU B 1 177 ? -4.738 -24.766 7.73 1 98.56 177 LEU B N 1
ATOM 5639 C CA . LEU B 1 177 ? -3.803 -25.125 6.672 1 98.56 177 LEU B CA 1
ATOM 5640 C C . LEU B 1 177 ? -3.523 -26.625 6.684 1 98.56 177 LEU B C 1
ATOM 5642 O O . LEU B 1 177 ? -3.402 -27.25 5.629 1 98.56 177 LEU B O 1
ATOM 5646 N N . GLY B 1 178 ? -3.387 -27.172 7.906 1 98.38 178 GLY B N 1
ATOM 5647 C CA . GLY B 1 178 ? -3.248 -28.625 7.988 1 98.38 178 GLY B CA 1
ATOM 5648 C C . GLY B 1 178 ? -4.434 -29.375 7.41 1 98.38 178 GLY B C 1
ATOM 5649 O O . GLY B 1 178 ? -4.266 -30.359 6.703 1 98.38 178 GLY B O 1
ATOM 5650 N N . ALA B 1 179 ? -5.59 -28.875 7.637 1 97.44 179 ALA B N 1
ATOM 5651 C CA . ALA B 1 179 ? -6.82 -29.516 7.195 1 97.44 179 ALA B CA 1
ATOM 5652 C C . ALA B 1 179 ? -6.949 -29.484 5.672 1 97.44 179 ALA B C 1
ATOM 5654 O O . ALA B 1 179 ? -7.305 -30.484 5.047 1 97.44 179 ALA B O 1
ATOM 5655 N N . VAL B 1 180 ? -6.688 -28.375 5.074 1 96.88 180 VAL B N 1
ATOM 5656 C CA . VAL B 1 180 ? -6.859 -28.234 3.633 1 96.88 180 VAL B CA 1
ATOM 5657 C C . VAL B 1 180 ? -5.766 -29.016 2.906 1 96.88 180 VAL B C 1
ATOM 5659 O O . VAL B 1 180 ? -6.004 -29.594 1.843 1 96.88 180 VAL B O 1
ATOM 5662 N N . ALA B 1 181 ? -4.57 -29.031 3.451 1 95.56 181 ALA B N 1
ATOM 5663 C CA . ALA B 1 181 ? -3.461 -29.75 2.83 1 95.56 181 ALA B CA 1
ATOM 5664 C C . ALA B 1 181 ? -3.709 -31.266 2.85 1 95.56 181 ALA B C 1
ATOM 5666 O O . ALA B 1 181 ? -3.238 -31.984 1.968 1 95.56 181 ALA B O 1
ATOM 5667 N N . ALA B 1 182 ? -4.418 -31.703 3.844 1 93.94 182 ALA B N 1
ATOM 5668 C CA . ALA B 1 182 ? -4.68 -33.125 4.004 1 93.94 182 ALA B CA 1
ATOM 5669 C C . ALA B 1 182 ? -5.875 -33.562 3.16 1 93.94 182 ALA B C 1
ATOM 5671 O O . ALA B 1 182 ? -6.078 -34.75 2.934 1 93.94 182 ALA B O 1
ATOM 5672 N N . SER B 1 183 ? -6.594 -32.656 2.602 1 92.88 183 SER B N 1
ATOM 5673 C CA . SER B 1 183 ? -7.84 -32.969 1.918 1 92.88 183 SER B CA 1
ATOM 5674 C C . SER B 1 183 ? -7.609 -33.219 0.431 1 92.88 183 SER B C 1
ATOM 5676 O O . SER B 1 183 ? -6.797 -32.531 -0.198 1 92.88 183 SER B O 1
ATOM 5678 N N . PRO B 1 184 ? -8.273 -34.156 -0.082 1 89.44 184 PRO B N 1
ATOM 5679 C CA . PRO B 1 184 ? -8.203 -34.344 -1.531 1 89.44 184 PRO B CA 1
ATOM 5680 C C . PRO B 1 184 ? -8.938 -33.281 -2.316 1 89.44 184 PRO B C 1
ATOM 5682 O O . PRO B 1 184 ? -9.852 -32.625 -1.784 1 89.44 184 PRO B O 1
ATOM 5685 N N . PRO B 1 185 ? -8.531 -33.219 -3.508 1 87.06 185 PRO B N 1
ATOM 5686 C CA . PRO B 1 185 ? -9.203 -32.219 -4.332 1 87.06 185 PRO B CA 1
ATOM 5687 C C . PRO B 1 185 ? -10.664 -32.562 -4.621 1 87.06 185 PRO B C 1
ATOM 5689 O O . PRO B 1 185 ? -10.953 -33.688 -5.051 1 87.06 185 PRO B O 1
ATOM 5692 N N . ASP B 1 186 ? -11.547 -31.688 -4.262 1 84.5 186 ASP B N 1
ATOM 5693 C CA . ASP B 1 186 ? -12.984 -31.812 -4.504 1 84.5 186 ASP B CA 1
ATOM 5694 C C . ASP B 1 186 ? -13.625 -30.438 -4.719 1 84.5 186 ASP B C 1
ATOM 5696 O O . ASP B 1 186 ? -13.859 -29.703 -3.76 1 84.5 186 ASP B O 1
ATOM 5700 N N . ALA B 1 187 ? -14.039 -30.266 -5.93 1 81.75 187 ALA B N 1
ATOM 5701 C CA . ALA B 1 187 ? -14.531 -28.953 -6.312 1 81.75 187 ALA B CA 1
ATOM 5702 C C . ALA B 1 187 ? -15.773 -28.578 -5.504 1 81.75 187 ALA B C 1
ATOM 5704 O O . ALA B 1 187 ? -15.906 -27.422 -5.07 1 81.75 187 ALA B O 1
ATOM 5705 N N . HIS B 1 188 ? -16.594 -29.484 -5.262 1 82.88 188 HIS B N 1
ATOM 5706 C CA . HIS B 1 188 ? -17.844 -29.203 -4.555 1 82.88 188 HIS B CA 1
ATOM 5707 C C . HIS B 1 188 ? -17.578 -28.812 -3.105 1 82.88 188 HIS B C 1
ATOM 5709 O O . HIS B 1 188 ? -18.141 -27.828 -2.609 1 82.88 188 HIS B O 1
ATOM 5715 N N . THR B 1 189 ? -16.766 -29.594 -2.486 1 83.44 189 THR B N 1
ATOM 5716 C CA . THR B 1 189 ? -16.453 -29.328 -1.086 1 83.44 189 THR B CA 1
ATOM 5717 C C . THR B 1 189 ? -15.719 -28 -0.937 1 83.44 189 THR B C 1
ATOM 5719 O O . THR B 1 189 ? -16.016 -27.219 -0.028 1 83.44 189 THR B O 1
ATOM 5722 N N . PHE B 1 190 ? -14.82 -27.781 -1.824 1 85.38 190 PHE B N 1
ATOM 5723 C CA . PHE B 1 190 ? -14 -26.578 -1.741 1 85.38 190 PHE B CA 1
ATOM 5724 C C . PHE B 1 190 ? -14.836 -25.328 -2.02 1 85.38 190 PHE B C 1
ATOM 5726 O O . PHE B 1 190 ? -14.539 -24.25 -1.503 1 85.38 190 PHE B O 1
ATOM 5733 N N . LEU B 1 191 ? -15.867 -25.453 -2.727 1 82.62 191 LEU B N 1
ATOM 5734 C CA . LEU B 1 191 ? -16.719 -24.328 -3.059 1 82.62 191 LEU B CA 1
ATOM 5735 C C . LEU B 1 191 ? -17.688 -24.016 -1.914 1 82.62 191 LEU B C 1
ATOM 5737 O O . LEU B 1 191 ? -17.906 -22.859 -1.571 1 82.62 191 LEU B O 1
ATOM 5741 N N . HIS B 1 192 ? -18.156 -24.969 -1.243 1 82.81 192 HIS B N 1
ATOM 5742 C CA . HIS B 1 192 ? -19.25 -24.75 -0.309 1 82.81 192 HIS B CA 1
ATOM 5743 C C . HIS B 1 192 ? -18.766 -24.781 1.135 1 82.81 192 HIS B C 1
ATOM 5745 O O . HIS B 1 192 ? -19.25 -24.031 1.979 1 82.81 192 HIS B O 1
ATOM 5751 N N . SER B 1 193 ? -17.875 -25.688 1.355 1 87.31 193 SER B N 1
ATOM 5752 C CA . SER B 1 193 ? -17.328 -25.828 2.697 1 87.31 193 SER B CA 1
ATOM 5753 C C . SER B 1 193 ? -15.852 -26.234 2.646 1 87.31 193 SER B C 1
ATOM 5755 O O . SER B 1 193 ? -15.5 -27.359 2.994 1 87.31 193 SER B O 1
ATOM 5757 N N . PRO B 1 194 ? -15.102 -25.266 2.332 1 91.88 194 PRO B N 1
ATOM 5758 C CA . PRO B 1 194 ? -13.68 -25.594 2.193 1 91.88 194 PRO B CA 1
ATOM 5759 C C . PRO B 1 194 ? -13.086 -26.203 3.469 1 91.88 194 PRO B C 1
ATOM 5761 O O . PRO B 1 194 ? -13.422 -25.766 4.574 1 91.88 194 PRO B O 1
ATOM 5764 N N . PRO B 1 195 ? -12.25 -27.203 3.283 1 93.94 195 PRO B N 1
ATOM 5765 C CA . PRO B 1 195 ? -11.609 -27.812 4.453 1 93.94 195 PRO B CA 1
ATOM 5766 C C . PRO B 1 195 ? -10.852 -26.797 5.309 1 93.94 195 PRO B C 1
ATOM 5768 O O . PRO B 1 195 ? -10.102 -25.984 4.777 1 93.94 195 PRO B O 1
ATOM 5771 N N . GLY B 1 196 ? -11.062 -26.844 6.578 1 94.44 196 GLY B N 1
ATOM 5772 C CA . GLY B 1 196 ? -10.383 -25.969 7.504 1 94.44 196 GLY B CA 1
ATOM 5773 C C . GLY B 1 196 ? -11.125 -24.656 7.73 1 94.44 196 GLY B C 1
ATOM 5774 O O . GLY B 1 196 ? -10.695 -23.828 8.531 1 94.44 196 GLY B O 1
ATOM 5775 N N . MET B 1 197 ? -12.305 -24.469 7.16 1 91.94 197 MET B N 1
ATOM 5776 C CA . MET B 1 197 ? -13.039 -23.203 7.238 1 91.94 197 MET B CA 1
ATOM 5777 C C . MET B 1 197 ? -13.547 -22.953 8.656 1 91.94 197 MET B C 1
ATOM 5779 O O . MET B 1 197 ? -13.664 -21.812 9.086 1 91.94 197 MET B O 1
ATOM 5783 N N . GLN B 1 198 ? -13.773 -23.984 9.367 1 89.75 198 GLN B N 1
ATOM 5784 C CA . GLN B 1 198 ? -14.242 -23.812 10.742 1 89.75 198 GLN B CA 1
ATOM 5785 C C . GLN B 1 198 ? -13.195 -23.125 11.602 1 89.75 198 GLN B C 1
ATOM 5787 O O . GLN B 1 198 ? -13.531 -22.328 12.477 1 89.75 198 GLN B O 1
ATOM 5792 N N . TYR B 1 199 ? -11.922 -23.422 11.336 1 93.44 199 TYR B N 1
ATOM 5793 C CA . TYR B 1 199 ? -10.836 -22.781 12.07 1 93.44 199 TYR B CA 1
ATOM 5794 C C . TYR B 1 199 ? -10.641 -21.344 11.609 1 93.44 199 TYR B C 1
ATOM 5796 O O . TYR B 1 199 ? -10.445 -20.438 12.43 1 93.44 199 TYR B O 1
ATOM 5804 N N . MET B 1 200 ? -10.82 -21.141 10.281 1 92.44 200 MET B N 1
ATOM 5805 C CA . MET B 1 200 ? -10.648 -19.797 9.719 1 92.44 200 MET B CA 1
ATOM 5806 C C . MET B 1 200 ? -11.75 -18.859 10.188 1 92.44 200 MET B C 1
ATOM 5808 O O . MET B 1 200 ? -11.508 -17.688 10.43 1 92.44 200 MET B O 1
ATOM 5812 N N . HIS B 1 201 ? -12.891 -19.391 10.297 1 87.44 201 HIS B N 1
ATOM 5813 C CA . HIS B 1 201 ? -14.031 -18.609 10.766 1 87.44 201 HIS B CA 1
ATOM 5814 C C . HIS B 1 201 ? -13.781 -18.047 12.156 1 87.44 201 HIS B C 1
ATOM 5816 O O . HIS B 1 201 ? -14.219 -16.938 12.469 1 87.44 201 HIS B O 1
ATOM 5822 N N . HIS B 1 202 ? -13.094 -18.781 12.914 1 87.94 202 HIS B N 1
ATOM 5823 C CA . HIS B 1 202 ? -12.781 -18.359 14.266 1 87.94 202 HIS B CA 1
ATOM 5824 C C . HIS B 1 202 ? -11.641 -17.344 14.281 1 87.94 202 HIS B C 1
ATOM 5826 O O . HIS B 1 202 ? -11.594 -16.453 15.133 1 87.94 202 HIS B O 1
ATOM 5832 N N . ALA B 1 203 ? -10.711 -17.469 13.391 1 91.31 203 ALA B N 1
ATOM 5833 C CA . ALA B 1 203 ? -9.484 -16.672 13.398 1 91.31 203 ALA B CA 1
ATOM 5834 C C . ALA B 1 203 ? -9.695 -15.328 12.719 1 91.31 203 ALA B C 1
ATOM 5836 O O . ALA B 1 203 ? -9.078 -14.328 13.094 1 91.31 203 ALA B O 1
ATOM 5837 N N . MET B 1 204 ? -10.594 -15.219 11.758 1 89.25 204 MET B N 1
ATOM 5838 C CA . MET B 1 204 ? -10.672 -14.117 10.805 1 89.25 204 MET B CA 1
ATOM 5839 C C . MET B 1 204 ? -11.078 -12.82 11.508 1 89.25 204 MET B C 1
ATOM 5841 O O . MET B 1 204 ? -10.484 -11.766 11.266 1 89.25 204 MET B O 1
ATOM 5845 N N . PRO B 1 205 ? -12.031 -12.867 12.43 1 83.19 205 PRO B N 1
ATOM 5846 C CA . PRO B 1 205 ? -12.398 -11.617 13.094 1 83.19 205 PRO B CA 1
ATOM 5847 C C . PRO B 1 205 ? -11.227 -10.969 13.828 1 83.19 205 PRO B C 1
ATOM 5849 O O . PRO B 1 205 ? -11.039 -9.75 13.75 1 83.19 205 PRO B O 1
ATOM 5852 N N . THR B 1 206 ? -10.43 -11.789 14.484 1 85.19 206 THR B N 1
ATOM 5853 C CA . THR B 1 206 ? -9.266 -11.281 15.203 1 85.19 206 THR B CA 1
ATOM 5854 C C . THR B 1 206 ? -8.234 -10.727 14.227 1 85.19 206 THR B C 1
ATOM 5856 O O . THR B 1 206 ? -7.68 -9.641 14.438 1 85.19 206 THR B O 1
ATOM 5859 N N . LEU B 1 207 ? -8.039 -11.445 13.156 1 88.88 207 LEU B N 1
ATOM 5860 C CA . LEU B 1 207 ? -7.035 -11.031 12.188 1 88.88 207 LEU B CA 1
ATOM 5861 C C . LEU B 1 207 ? -7.445 -9.727 11.5 1 88.88 207 LEU B C 1
ATOM 5863 O O . LEU B 1 207 ? -6.621 -8.828 11.32 1 88.88 207 LEU B O 1
ATOM 5867 N N . LEU B 1 208 ? -8.688 -9.672 11.188 1 82.81 208 LEU B N 1
ATOM 5868 C CA . LEU B 1 208 ? -9.172 -8.492 10.477 1 82.81 208 LEU B CA 1
ATOM 5869 C C . LEU B 1 208 ? -9.164 -7.27 11.391 1 82.81 208 LEU B C 1
ATOM 5871 O O . LEU B 1 208 ? -8.734 -6.184 10.992 1 82.81 208 LEU B O 1
ATOM 5875 N N . THR B 1 209 ? -9.531 -7.418 12.586 1 79.56 209 THR B N 1
ATOM 5876 C CA . THR B 1 209 ? -9.602 -6.305 13.531 1 79.56 209 THR B CA 1
ATOM 5877 C C . THR B 1 209 ? -8.195 -5.84 13.922 1 79.56 209 THR B C 1
ATOM 5879 O O . THR B 1 209 ? -7.914 -4.641 13.922 1 79.56 209 THR B O 1
ATOM 5882 N N . GLN B 1 210 ? -7.363 -6.773 14.195 1 83.19 210 GLN B N 1
ATOM 5883 C CA . GLN B 1 210 ? -6.016 -6.426 14.633 1 83.19 210 GLN B CA 1
ATOM 5884 C C . GLN B 1 210 ? -5.207 -5.809 13.5 1 83.19 210 GLN B C 1
ATOM 5886 O O . GLN B 1 210 ? -4.395 -4.91 13.727 1 83.19 210 GLN B O 1
ATOM 5891 N N . SER B 1 211 ? -5.414 -6.266 12.336 1 84.81 211 SER B N 1
ATOM 5892 C CA . SER B 1 211 ? -4.648 -5.738 11.211 1 84.81 211 SER B CA 1
ATOM 5893 C C . SER B 1 211 ? -5.105 -4.328 10.844 1 84.81 211 SER B C 1
ATOM 5895 O O . SER B 1 211 ? -4.32 -3.525 10.336 1 84.81 211 SER B O 1
ATOM 5897 N N . ALA B 1 212 ? -6.309 -4.066 11.094 1 75.12 212 ALA B N 1
ATOM 5898 C CA . ALA B 1 212 ? -6.863 -2.768 10.727 1 75.12 212 ALA B CA 1
ATOM 5899 C C . ALA B 1 212 ? -6.523 -1.711 11.773 1 75.12 212 ALA B C 1
ATOM 5901 O O . ALA B 1 212 ? -6.402 -0.526 11.453 1 75.12 212 ALA B O 1
ATOM 5902 N N . TRP B 1 213 ? -6.289 -2.176 12.953 1 74.44 213 TRP B N 1
ATOM 5903 C CA . TRP B 1 213 ? -6.32 -1.153 13.992 1 74.44 213 TRP B CA 1
ATOM 5904 C C . TRP B 1 213 ? -5.082 -1.243 14.883 1 74.44 213 TRP B C 1
ATOM 5906 O O . TRP B 1 213 ? -4.668 -0.249 15.484 1 74.44 213 TRP B O 1
ATOM 5916 N N . SER B 1 214 ? -4.438 -2.383 14.891 1 73.69 214 SER B N 1
ATOM 5917 C CA . SER B 1 214 ? -3.344 -2.584 15.836 1 73.69 214 SER B CA 1
ATOM 5918 C C . SER B 1 214 ? -2.023 -2.08 15.266 1 73.69 214 SER B C 1
ATOM 5920 O O . SER B 1 214 ? -1.783 -2.178 14.062 1 73.69 214 SER B O 1
ATOM 5922 N N . PHE B 1 215 ? -1.231 -1.465 16.141 1 74.44 215 PHE B N 1
ATOM 5923 C CA . PHE B 1 215 ? 0.132 -1.076 15.789 1 74.44 215 PHE B CA 1
ATOM 5924 C C . PHE B 1 215 ? 1.143 -1.844 16.641 1 74.44 215 PHE B C 1
ATOM 5926 O O . PHE B 1 215 ? 2.268 -1.383 16.828 1 74.44 215 PHE B O 1
ATOM 5933 N N . SER B 1 216 ? 0.733 -3.043 16.953 1 71.44 216 SER B N 1
ATOM 5934 C CA . SER B 1 216 ? 1.566 -3.893 17.797 1 71.44 216 SER B CA 1
ATOM 5935 C C . SER B 1 216 ? 2.879 -4.242 17.109 1 71.44 216 SER B C 1
ATOM 5937 O O . SER B 1 216 ? 2.938 -4.312 15.875 1 71.44 216 SER B O 1
ATOM 5939 N N . CYS B 1 217 ? 3.816 -4.473 17.953 1 68.94 217 CYS B N 1
ATOM 5940 C CA . CYS B 1 217 ? 5.152 -4.805 17.453 1 68.94 217 CYS B CA 1
ATOM 5941 C C . CYS B 1 217 ? 5.336 -6.312 17.359 1 68.94 217 CYS B C 1
ATOM 5943 O O . CYS B 1 217 ? 6.367 -6.785 16.875 1 68.94 217 CYS B O 1
ATOM 5945 N N . SER B 1 218 ? 4.383 -7.012 17.672 1 84.19 218 SER B N 1
ATOM 5946 C CA . SER B 1 218 ? 4.523 -8.461 17.594 1 84.19 218 SER B CA 1
ATOM 5947 C C . SER B 1 218 ? 4.527 -8.945 16.156 1 84.19 218 SER B C 1
ATOM 5949 O O . SER B 1 218 ? 3.836 -8.375 15.305 1 84.19 218 SER B O 1
ATOM 5951 N N . LEU B 1 219 ? 5.371 -10.016 15.992 1 91.75 219 LEU B N 1
ATOM 5952 C CA . LEU B 1 219 ? 5.434 -10.586 14.648 1 91.75 219 LEU B CA 1
ATOM 5953 C C . LEU B 1 219 ? 4.34 -11.633 14.445 1 91.75 219 LEU B C 1
ATOM 5955 O O . LEU B 1 219 ? 4.152 -12.133 13.336 1 91.75 219 LEU B O 1
ATOM 5959 N N . MET B 1 220 ? 3.625 -11.906 15.484 1 94.5 220 MET B N 1
ATOM 5960 C CA . MET B 1 220 ? 2.625 -12.969 15.422 1 94.5 220 MET B CA 1
ATOM 5961 C C . MET B 1 220 ? 1.487 -12.594 14.477 1 94.5 220 MET B C 1
ATOM 5963 O O . MET B 1 220 ? 0.975 -13.445 13.75 1 94.5 220 MET B O 1
ATOM 5967 N N . LEU B 1 221 ? 1.152 -11.352 14.469 1 94.19 221 LEU B N 1
ATOM 5968 C CA . LEU B 1 221 ? 0.033 -10.914 13.641 1 94.19 221 LEU B CA 1
ATOM 5969 C C . LEU B 1 221 ? 0.371 -11.047 12.164 1 94.19 221 LEU B C 1
ATOM 5971 O O . LEU B 1 221 ? -0.366 -11.68 11.406 1 94.19 221 LEU B O 1
ATOM 5975 N N . PRO B 1 222 ? 1.481 -10.469 11.719 1 95.62 222 PRO B N 1
ATOM 5976 C CA . PRO B 1 222 ? 1.797 -10.656 10.305 1 95.62 222 PRO B CA 1
ATOM 5977 C C . PRO B 1 222 ? 2.037 -12.125 9.945 1 95.62 222 PRO B C 1
ATOM 5979 O O . PRO B 1 222 ? 1.747 -12.547 8.82 1 95.62 222 PRO B O 1
ATOM 5982 N N . GLN B 1 223 ? 2.557 -12.906 10.859 1 97.69 223 GLN B N 1
ATOM 5983 C CA . GLN B 1 223 ? 2.711 -14.336 10.609 1 97.69 223 GLN B CA 1
ATOM 5984 C C . GLN B 1 223 ? 1.357 -15 10.367 1 97.69 223 GLN B C 1
ATOM 5986 O O . GLN B 1 223 ? 1.195 -15.773 9.422 1 97.69 223 GLN B O 1
ATOM 5991 N N . ALA B 1 224 ? 0.448 -14.695 11.188 1 97.81 224 ALA B N 1
ATOM 5992 C CA . ALA B 1 224 ? -0.892 -15.258 11.047 1 97.81 224 ALA B CA 1
ATOM 5993 C C . ALA B 1 224 ? -1.552 -14.797 9.75 1 97.81 224 ALA B C 1
ATOM 5995 O O . ALA B 1 224 ? -2.229 -15.57 9.078 1 97.81 224 ALA B O 1
ATOM 5996 N N . LEU B 1 225 ? -1.366 -13.555 9.398 1 96.75 225 LEU B N 1
ATOM 5997 C CA . LEU B 1 225 ? -1.953 -13 8.188 1 96.75 225 LEU B CA 1
ATOM 5998 C C . LEU B 1 225 ? -1.373 -13.672 6.945 1 96.75 225 LEU B C 1
ATOM 6000 O O . LEU B 1 225 ? -2.107 -13.992 6.012 1 96.75 225 LEU B O 1
ATOM 6004 N N . VAL B 1 226 ? -0.105 -13.867 6.926 1 98.25 226 VAL B N 1
ATOM 6005 C CA . VAL B 1 226 ? 0.543 -14.523 5.793 1 98.25 226 VAL B CA 1
ATOM 6006 C C . VAL B 1 226 ? 0.013 -15.945 5.645 1 98.25 226 VAL B C 1
ATOM 6008 O O . VAL B 1 226 ? -0.329 -16.375 4.539 1 98.25 226 VAL B O 1
ATOM 6011 N N . LEU B 1 227 ? -0.017 -16.609 6.758 1 98.75 227 LEU B N 1
ATOM 6012 C CA . LEU B 1 227 ? -0.496 -18 6.699 1 98.75 227 LEU B CA 1
ATOM 6013 C C . LEU B 1 227 ? -1.972 -18.047 6.32 1 98.75 227 LEU B C 1
ATOM 6015 O O . LEU B 1 227 ? -2.406 -18.953 5.613 1 98.75 227 LEU B O 1
ATOM 6019 N N . ALA B 1 228 ? -2.738 -17.094 6.785 1 97.69 228 ALA B N 1
ATOM 6020 C CA . ALA B 1 228 ? -4.129 -17 6.348 1 97.69 228 ALA B CA 1
ATOM 6021 C C . ALA B 1 228 ? -4.219 -16.766 4.844 1 97.69 228 ALA B C 1
ATOM 6023 O O . ALA B 1 228 ? -5.09 -17.328 4.172 1 97.69 228 ALA B O 1
ATOM 6024 N N . SER B 1 229 ? -3.383 -15.938 4.359 1 97.56 229 SER B N 1
ATOM 6025 C CA . SER B 1 229 ? -3.312 -15.711 2.92 1 97.56 229 SER B CA 1
ATOM 6026 C C . SER B 1 229 ? -3.039 -17.016 2.17 1 97.56 229 SER B C 1
ATOM 6028 O O . SER B 1 229 ? -3.674 -17.297 1.149 1 97.56 229 SER B O 1
ATOM 6030 N N . VAL B 1 230 ? -2.113 -17.781 2.691 1 98.5 230 VAL B N 1
ATOM 6031 C CA . VAL B 1 230 ? -1.771 -19.062 2.078 1 98.5 230 VAL B CA 1
ATOM 6032 C C . VAL B 1 230 ? -2.984 -19.984 2.105 1 98.5 230 VAL B C 1
ATOM 6034 O O . VAL B 1 230 ? -3.236 -20.719 1.144 1 98.5 230 VAL B O 1
ATOM 6037 N N . TYR B 1 231 ? -3.713 -19.969 3.197 1 97.81 231 TYR B N 1
ATOM 6038 C CA . TYR B 1 231 ? -4.914 -20.797 3.275 1 97.81 231 TYR B CA 1
ATOM 6039 C C . TYR B 1 231 ? -5.887 -20.453 2.156 1 97.81 231 TYR B C 1
ATOM 6041 O O . TYR B 1 231 ? -6.418 -21.328 1.484 1 97.81 231 TYR B O 1
ATOM 6049 N N . PHE B 1 232 ? -6.137 -19.203 1.942 1 95.25 232 PHE B N 1
ATOM 6050 C CA . PHE B 1 232 ? -7.082 -18.781 0.912 1 95.25 232 PHE B CA 1
ATOM 6051 C C . PHE B 1 232 ? -6.551 -19.125 -0.477 1 95.25 232 PHE B C 1
ATOM 6053 O O . PHE B 1 232 ? -7.328 -19.375 -1.399 1 95.25 232 PHE B O 1
ATOM 6060 N N . ALA B 1 233 ? -5.262 -19.156 -0.595 1 96.69 233 ALA B N 1
ATOM 6061 C CA . ALA B 1 233 ? -4.688 -19.625 -1.854 1 96.69 233 ALA B CA 1
ATOM 6062 C C . ALA B 1 233 ? -4.977 -21.109 -2.07 1 96.69 233 ALA B C 1
ATOM 6064 O O . ALA B 1 233 ? -5.273 -21.531 -3.189 1 96.69 233 ALA B O 1
ATOM 6065 N N . TYR B 1 234 ? -4.914 -21.844 -0.967 1 96.44 234 TYR B N 1
ATOM 6066 C CA . TYR B 1 234 ? -5.191 -23.281 -1.037 1 96.44 234 TYR B CA 1
ATOM 6067 C C . TYR B 1 234 ? -6.617 -23.531 -1.501 1 96.44 234 TYR B C 1
ATOM 6069 O O . TYR B 1 234 ? -6.887 -24.531 -2.174 1 96.44 234 TYR B O 1
ATOM 6077 N N . ILE B 1 235 ? -7.48 -22.641 -1.152 1 93.56 235 ILE B N 1
ATOM 6078 C CA . ILE B 1 235 ? -8.875 -22.891 -1.501 1 93.56 235 ILE B CA 1
ATOM 6079 C C . ILE B 1 235 ? -9.25 -22.078 -2.736 1 93.56 235 ILE B C 1
ATOM 6081 O O . ILE B 1 235 ? -10.438 -21.859 -3 1 93.56 235 ILE B O 1
ATOM 6085 N N . VAL B 1 236 ? -8.336 -21.547 -3.441 1 93.62 236 VAL B N 1
ATOM 6086 C CA . VAL B 1 236 ? -8.461 -20.938 -4.766 1 93.62 236 VAL B CA 1
ATOM 6087 C C . VAL B 1 236 ? -9.266 -19.641 -4.664 1 93.62 236 VAL B C 1
ATOM 6089 O O . VAL B 1 236 ? -10.234 -19.453 -5.406 1 93.62 236 VAL B O 1
ATOM 6092 N N . ARG B 1 237 ? -8.914 -18.859 -3.713 1 91.81 237 ARG B N 1
ATOM 6093 C CA . ARG B 1 237 ? -9.461 -17.516 -3.547 1 91.81 237 ARG B CA 1
ATOM 6094 C C . ARG B 1 237 ? -8.352 -16.469 -3.582 1 91.81 237 ARG B C 1
ATOM 6096 O O . ARG B 1 237 ? -7.957 -15.945 -2.541 1 91.81 237 ARG B O 1
ATOM 6103 N N . PRO B 1 238 ? -7.945 -16.156 -4.828 1 94.31 238 PRO B N 1
ATOM 6104 C CA . PRO B 1 238 ? -6.742 -15.344 -4.973 1 94.31 238 PRO B CA 1
ATOM 6105 C C . PRO B 1 238 ? -6.934 -13.914 -4.461 1 94.31 238 PRO B C 1
ATOM 6107 O O . PRO B 1 238 ? -5.992 -13.305 -3.947 1 94.31 238 PRO B O 1
ATOM 6110 N N . LEU B 1 239 ? -8.094 -13.312 -4.52 1 91.44 239 LEU B N 1
ATOM 6111 C CA . LEU B 1 239 ? -8.297 -11.93 -4.109 1 91.44 239 LEU B CA 1
ATOM 6112 C C . LEU B 1 239 ? -8.25 -11.805 -2.588 1 91.44 239 LEU B C 1
ATOM 6114 O O . LEU B 1 239 ? -7.66 -10.859 -2.061 1 91.44 239 LEU B O 1
ATOM 6118 N N . GLN B 1 240 ? -8.914 -12.766 -1.889 1 91.12 240 GLN B N 1
ATOM 6119 C CA . GLN B 1 240 ? -8.828 -12.766 -0.432 1 91.12 240 GLN B CA 1
ATOM 6120 C C . GLN B 1 240 ? -7.398 -13.023 0.033 1 91.12 240 GLN B C 1
ATOM 6122 O O . GLN B 1 240 ? -6.949 -12.438 1.02 1 91.12 240 GLN B O 1
ATOM 6127 N N . SER B 1 241 ? -6.773 -13.953 -0.693 1 94.94 241 SER B N 1
ATOM 6128 C CA . SER B 1 241 ? -5.363 -14.188 -0.407 1 94.94 241 SER B CA 1
ATOM 6129 C C . SER B 1 241 ? -4.551 -12.906 -0.544 1 94.94 241 SER B C 1
ATOM 6131 O O . SER B 1 241 ? -3.742 -12.578 0.327 1 94.94 241 SER B O 1
ATOM 6133 N N . TRP B 1 242 ? -4.785 -12.188 -1.558 1 93.44 242 TRP B N 1
ATOM 6134 C CA . TRP B 1 242 ? -4.066 -10.938 -1.801 1 93.44 242 TRP B CA 1
ATOM 6135 C C . TRP B 1 242 ? -4.367 -9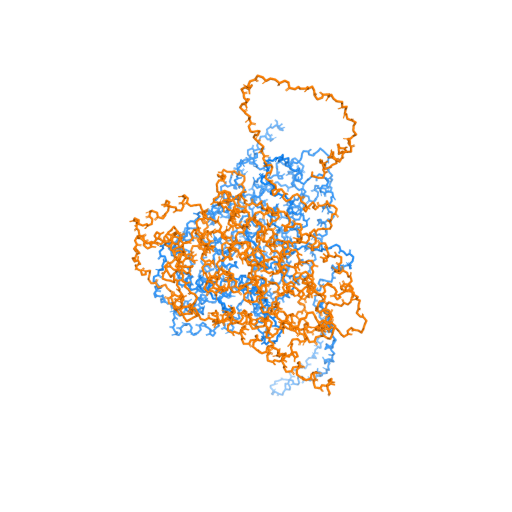.914 -0.711 1 93.44 242 TRP B C 1
ATOM 6137 O O . TRP B 1 242 ? -3.467 -9.219 -0.238 1 93.44 242 TRP B O 1
ATOM 6147 N N . ARG B 1 243 ? -5.574 -9.766 -0.322 1 90.31 243 ARG B N 1
ATOM 6148 C CA . ARG B 1 243 ? -5.961 -8.789 0.694 1 90.31 243 ARG B CA 1
ATOM 6149 C C . ARG B 1 243 ? -5.215 -9.039 2 1 90.31 243 ARG B C 1
ATOM 6151 O O . ARG B 1 243 ? -4.754 -8.094 2.646 1 90.31 243 ARG B O 1
ATOM 6158 N N . LEU B 1 244 ? -5.191 -10.258 2.361 1 93.38 244 LEU B N 1
ATOM 6159 C CA . LEU B 1 244 ? -4.535 -10.617 3.613 1 93.38 244 LEU B CA 1
ATOM 6160 C C . LEU B 1 244 ? -3.035 -10.367 3.535 1 93.38 244 LEU B C 1
ATOM 6162 O O . LEU B 1 244 ? -2.432 -9.875 4.492 1 93.38 244 LEU B O 1
ATOM 6166 N N . ILE B 1 245 ? -2.486 -10.719 2.396 1 94.56 245 ILE B N 1
ATOM 6167 C CA . ILE B 1 245 ? -1.051 -10.492 2.252 1 94.56 245 ILE B CA 1
ATOM 6168 C C . ILE B 1 245 ? -0.763 -8.992 2.213 1 94.56 245 ILE B C 1
ATOM 6170 O O . ILE B 1 245 ? 0.266 -8.539 2.721 1 94.56 245 ILE B O 1
ATOM 6174 N N . TYR B 1 246 ? -1.588 -8.234 1.624 1 88.94 246 TYR B N 1
ATOM 6175 C CA . TYR B 1 246 ? -1.437 -6.785 1.588 1 88.94 246 TYR B CA 1
ATOM 6176 C C . TYR B 1 246 ? -1.449 -6.203 2.996 1 88.94 246 TYR B C 1
ATOM 6178 O O . TYR B 1 246 ? -0.666 -5.301 3.309 1 88.94 246 TYR B O 1
ATOM 6186 N N . SER B 1 247 ? -2.324 -6.695 3.771 1 89.56 247 SER B N 1
ATOM 6187 C CA . SER B 1 247 ? -2.375 -6.27 5.168 1 89.56 247 SER B CA 1
ATOM 6188 C C . SER B 1 247 ? -1.087 -6.629 5.898 1 89.56 247 SER B C 1
ATOM 6190 O O . SER B 1 247 ? -0.572 -5.832 6.688 1 89.56 247 SER B O 1
ATOM 6192 N N . ALA B 1 248 ? -0.642 -7.793 5.656 1 92.94 248 ALA B N 1
ATOM 6193 C CA . ALA B 1 248 ? 0.601 -8.227 6.293 1 92.94 248 ALA B CA 1
ATOM 6194 C C . ALA B 1 248 ? 1.77 -7.34 5.867 1 92.94 248 ALA B C 1
ATOM 6196 O O . ALA B 1 248 ? 2.613 -6.977 6.691 1 92.94 248 ALA B O 1
ATOM 6197 N N . THR B 1 249 ? 1.822 -7.043 4.633 1 89.81 249 THR B N 1
ATOM 6198 C CA . THR B 1 249 ? 2.912 -6.23 4.102 1 89.81 249 THR B CA 1
ATOM 6199 C C . THR B 1 249 ? 2.924 -4.852 4.754 1 89.81 249 THR B C 1
ATOM 6201 O O . THR B 1 249 ? 3.99 -4.289 5.008 1 89.81 249 THR B O 1
ATOM 6204 N N . THR B 1 250 ? 1.78 -4.293 4.957 1 83.75 250 THR B N 1
ATOM 6205 C CA . THR B 1 250 ? 1.685 -2.992 5.609 1 83.75 250 THR B CA 1
ATOM 6206 C C . THR B 1 250 ? 2.297 -3.041 7.008 1 83.75 250 THR B C 1
ATOM 6208 O O . THR B 1 250 ? 3.033 -2.133 7.402 1 83.75 250 THR B O 1
ATOM 6211 N N . ILE B 1 251 ? 2.025 -4.082 7.699 1 87.69 251 ILE B N 1
ATOM 6212 C CA . ILE B 1 251 ? 2.533 -4.234 9.055 1 87.69 251 ILE B CA 1
ATOM 6213 C C . ILE B 1 251 ? 4.047 -4.43 9.023 1 87.69 251 ILE B C 1
ATOM 6215 O O . ILE B 1 251 ? 4.773 -3.83 9.82 1 87.69 251 ILE B O 1
ATOM 6219 N N . ILE B 1 252 ? 4.48 -5.223 8.117 1 88.19 252 ILE B N 1
ATOM 6220 C CA . ILE B 1 252 ? 5.902 -5.531 8.016 1 88.19 252 ILE B CA 1
ATOM 6221 C C . ILE B 1 252 ? 6.676 -4.273 7.633 1 88.19 252 ILE B C 1
ATOM 6223 O O . ILE B 1 252 ? 7.781 -4.043 8.133 1 88.19 252 ILE B O 1
ATOM 6227 N N . GLN B 1 253 ? 6.137 -3.504 6.848 1 81.62 253 GLN B N 1
ATOM 6228 C CA . GLN B 1 253 ? 6.789 -2.266 6.445 1 81.62 253 GLN B CA 1
ATOM 6229 C C . GLN B 1 253 ? 6.988 -1.333 7.637 1 81.62 253 GLN B C 1
ATOM 6231 O O . GLN B 1 253 ? 8.016 -0.659 7.738 1 81.62 253 GLN B O 1
ATOM 6236 N N . PHE B 1 254 ? 6.023 -1.324 8.516 1 76.19 254 PHE B N 1
ATOM 6237 C CA . PHE B 1 254 ? 6.152 -0.552 9.75 1 76.19 254 PHE B CA 1
ATOM 6238 C C . PHE B 1 254 ? 7.348 -1.029 10.562 1 76.19 254 PHE B C 1
ATOM 6240 O O . PHE B 1 254 ? 8.109 -0.218 11.094 1 76.19 254 PHE B O 1
ATOM 6247 N N . LYS B 1 255 ? 7.414 -2.236 10.531 1 75.81 255 LYS B N 1
ATOM 6248 C CA . LYS B 1 255 ? 8.445 -2.836 11.375 1 75.81 255 LYS B CA 1
ATOM 6249 C C . LYS B 1 255 ? 9.828 -2.662 10.75 1 75.81 255 LYS B C 1
ATOM 6251 O O . LYS B 1 255 ? 10.828 -2.529 11.469 1 75.81 255 LYS B O 1
ATOM 6256 N N . LEU B 1 256 ? 9.82 -2.654 9.469 1 73.06 256 LEU B N 1
ATOM 6257 C CA . LEU B 1 256 ? 11.078 -2.475 8.758 1 73.06 256 LEU B CA 1
ATOM 6258 C C . LEU B 1 256 ? 11.555 -1.028 8.859 1 73.06 256 LEU B C 1
ATOM 6260 O O . LEU B 1 256 ? 12.758 -0.767 8.898 1 73.06 256 LEU B O 1
ATOM 6264 N N . SER B 1 257 ? 10.664 -0.07 8.75 1 65.44 257 SER B N 1
ATOM 6265 C CA . SER B 1 257 ? 11.023 1.341 8.859 1 65.44 257 SER B CA 1
ATOM 6266 C C . SER B 1 257 ? 11.57 1.666 10.242 1 65.44 257 SER B C 1
ATOM 6268 O O . SER B 1 257 ? 12.383 2.576 10.398 1 65.44 257 SER B O 1
ATOM 6270 N N . GLY B 1 258 ? 11.023 1.008 11.195 1 59.97 258 GLY B N 1
ATOM 6271 C CA . GLY B 1 258 ? 11.43 1.226 12.57 1 59.97 258 GLY B CA 1
ATOM 6272 C C . GLY B 1 258 ? 12.594 0.346 13 1 59.97 258 GLY B C 1
ATOM 6273 O O . GLY B 1 258 ? 12.906 0.249 14.188 1 59.97 258 GLY B O 1
ATOM 6274 N N . ILE B 1 259 ? 12.992 -0.581 12.016 1 50.41 259 ILE B N 1
ATOM 6275 C CA . ILE B 1 259 ? 14.078 -1.488 12.367 1 50.41 259 ILE B CA 1
ATOM 6276 C C . ILE B 1 259 ? 15.312 -0.685 12.766 1 50.41 259 ILE B C 1
ATOM 6278 O O . ILE B 1 259 ? 16.047 -0.197 11.906 1 50.41 259 ILE B O 1
ATOM 6282 N N . ASP B 1 260 ? 15.156 0.526 12.969 1 47.34 260 ASP B N 1
ATOM 6283 C CA . ASP B 1 260 ? 16.391 1.055 13.539 1 47.34 260 ASP B CA 1
ATOM 6284 C C . ASP B 1 260 ? 17.062 0.024 14.438 1 47.34 260 ASP B C 1
ATOM 6286 O O . ASP B 1 260 ? 16.406 -0.877 14.961 1 47.34 260 ASP B O 1
ATOM 6290 N N . SER B 1 261 ? 18.484 0.207 14.391 1 44.44 261 SER B N 1
ATOM 6291 C CA . SER B 1 261 ? 19.672 -0.438 14.938 1 44.44 261 SER B CA 1
ATOM 6292 C C . SER B 1 261 ? 19.391 -1.071 16.297 1 44.44 261 SER B C 1
ATOM 6294 O O . SER B 1 261 ? 20.25 -1.768 16.844 1 44.44 261 SER B O 1
ATOM 6296 N N . GLN B 1 262 ? 18.781 -0.304 17.047 1 47.22 262 GLN B N 1
ATOM 6297 C CA . GLN B 1 262 ? 19.172 -0.846 18.344 1 47.22 262 GLN B CA 1
ATOM 6298 C C . GLN B 1 262 ? 18.859 -2.336 18.438 1 47.22 262 GLN B C 1
ATOM 6300 O O . GLN B 1 262 ? 18.391 -2.938 17.469 1 47.22 262 GLN B O 1
ATOM 6305 N N . GLN B 1 263 ? 18.062 -2.697 19.562 1 51.03 263 GLN B N 1
ATOM 6306 C CA . GLN B 1 263 ? 18.203 -3.836 20.469 1 51.03 263 GLN B CA 1
ATOM 6307 C C . GLN B 1 263 ? 17.469 -5.059 19.922 1 51.03 263 GLN B C 1
ATOM 6309 O O . GLN B 1 263 ? 17.078 -5.941 20.688 1 51.03 263 GLN B O 1
ATOM 6314 N N . LYS B 1 264 ? 16.969 -5.051 18.5 1 63.94 264 LYS B N 1
ATOM 6315 C CA . LYS B 1 264 ? 16.172 -6.277 18.5 1 63.94 264 LYS B CA 1
ATOM 6316 C C . LYS B 1 264 ? 17.062 -7.504 18.281 1 63.94 264 LYS B C 1
ATOM 6318 O O . LYS B 1 264 ? 18.156 -7.391 17.734 1 63.94 264 LYS B O 1
ATOM 6323 N N . GLU B 1 265 ? 16.766 -8.531 18.875 1 77.38 265 GLU B N 1
ATOM 6324 C CA . GLU B 1 265 ? 17.391 -9.844 18.906 1 77.38 265 GLU B CA 1
ATOM 6325 C C . GLU B 1 265 ? 17.5 -10.445 17.5 1 77.38 265 GLU B C 1
ATOM 6327 O O . GLU B 1 265 ? 16.625 -10.211 16.656 1 77.38 265 GLU B O 1
ATOM 6332 N N . PRO B 1 266 ? 18.594 -10.969 17.156 1 81.19 266 PRO B N 1
ATOM 6333 C CA . PRO B 1 266 ? 18.828 -11.586 15.852 1 81.19 266 PRO B CA 1
ATOM 6334 C C . PRO B 1 266 ? 17.672 -12.484 15.406 1 81.19 266 PRO B C 1
ATOM 6336 O O . PRO B 1 266 ? 17.375 -12.555 14.211 1 81.19 266 PRO B O 1
ATOM 6339 N N . TRP B 1 267 ? 17.125 -13.188 16.344 1 83.94 267 TRP B N 1
ATOM 6340 C CA . TRP B 1 267 ? 16.016 -14.07 15.977 1 83.94 267 TRP B CA 1
ATOM 6341 C C . TRP B 1 267 ? 14.836 -13.281 15.43 1 83.94 267 TRP B C 1
ATOM 6343 O O . TRP B 1 267 ? 14.133 -13.742 14.531 1 83.94 267 TRP B O 1
ATOM 6353 N N . TRP B 1 268 ? 14.648 -12.188 15.953 1 86.69 268 TRP B N 1
ATOM 6354 C CA . TRP B 1 268 ? 13.555 -11.328 15.516 1 86.69 268 TRP B CA 1
ATOM 6355 C C . TRP B 1 268 ? 13.789 -10.82 14.102 1 86.69 268 TRP B C 1
ATOM 6357 O O . TRP B 1 268 ? 12.875 -10.82 13.273 1 86.69 268 TRP B O 1
ATOM 6367 N N . ARG B 1 269 ? 14.961 -10.477 13.891 1 86.19 269 ARG B N 1
ATOM 6368 C CA . ARG B 1 269 ? 15.32 -9.984 12.562 1 86.19 269 ARG B CA 1
ATOM 6369 C C . ARG B 1 269 ? 15.172 -11.078 11.516 1 86.19 269 ARG B C 1
ATOM 6371 O O . ARG B 1 269 ? 14.648 -10.836 10.422 1 86.19 269 ARG B O 1
ATOM 6378 N N . GLU B 1 270 ? 15.609 -12.219 11.82 1 91.56 270 GLU B N 1
ATOM 6379 C CA . GLU B 1 270 ? 15.492 -13.344 10.898 1 91.56 270 GLU B CA 1
ATOM 6380 C C . GLU B 1 270 ? 14.023 -13.648 10.594 1 91.56 270 GLU B C 1
ATOM 6382 O O . GLU B 1 270 ? 13.672 -13.914 9.438 1 91.56 270 GLU B O 1
ATOM 6387 N N . SER B 1 271 ? 13.25 -13.602 11.602 1 92.69 271 SER B N 1
ATOM 6388 C CA . SER B 1 271 ? 11.82 -13.859 11.422 1 92.69 271 SER B CA 1
ATOM 6389 C C . SER B 1 271 ? 11.18 -12.789 10.547 1 92.69 271 SER B C 1
ATOM 6391 O O . SER B 1 271 ? 10.32 -13.102 9.719 1 92.69 271 SER B O 1
ATOM 6393 N N . LEU B 1 272 ? 11.586 -11.625 10.711 1 91.75 272 LEU B N 1
ATOM 6394 C CA . LEU B 1 272 ? 11.07 -10.516 9.906 1 91.75 272 LEU B CA 1
ATOM 6395 C C . LEU B 1 272 ? 11.492 -10.664 8.445 1 91.75 272 LEU B C 1
ATOM 6397 O O . LEU B 1 272 ? 10.695 -10.398 7.543 1 91.75 272 LEU B O 1
ATOM 6401 N N . ILE B 1 273 ? 12.688 -11.07 8.242 1 92.75 273 ILE B N 1
ATOM 6402 C CA . ILE B 1 273 ? 13.211 -11.242 6.891 1 92.75 273 ILE B CA 1
ATOM 6403 C C . ILE B 1 273 ? 12.453 -12.359 6.184 1 92.75 273 ILE B C 1
ATOM 6405 O O . ILE B 1 273 ? 12.07 -12.219 5.02 1 92.75 273 ILE B O 1
ATOM 6409 N N . ARG B 1 274 ? 12.211 -13.414 6.836 1 95.88 274 ARG B N 1
ATOM 6410 C CA . ARG B 1 274 ? 11.438 -14.508 6.254 1 95.88 274 ARG B CA 1
ATOM 6411 C C . ARG B 1 274 ? 10.023 -14.062 5.91 1 95.88 274 ARG B C 1
ATOM 6413 O O . ARG B 1 274 ? 9.492 -14.422 4.859 1 95.88 274 ARG B O 1
ATOM 6420 N N . LEU B 1 275 ? 9.477 -13.266 6.828 1 95.69 275 LEU B N 1
ATOM 6421 C CA . LEU B 1 275 ? 8.148 -12.727 6.582 1 95.69 275 LEU B CA 1
ATOM 6422 C C . LEU B 1 275 ? 8.141 -11.836 5.344 1 95.69 275 LEU B C 1
ATOM 6424 O O . LEU B 1 275 ? 7.238 -11.93 4.508 1 95.69 275 LEU B O 1
ATOM 6428 N N . PHE B 1 276 ? 9.141 -11.055 5.234 1 93.88 276 PHE B N 1
ATOM 6429 C CA . PHE B 1 276 ? 9.258 -10.148 4.102 1 93.88 276 PHE B CA 1
ATOM 6430 C C . PHE B 1 276 ? 9.273 -10.922 2.787 1 93.88 276 PHE B C 1
ATOM 6432 O O . PHE B 1 276 ? 8.5 -10.625 1.877 1 93.88 276 PHE B O 1
ATOM 6439 N N . TRP B 1 277 ? 10.047 -11.859 2.689 1 95.81 277 TRP B N 1
ATOM 6440 C CA . TRP B 1 277 ? 10.234 -12.57 1.43 1 95.81 277 TRP B CA 1
ATOM 6441 C C . TRP B 1 277 ? 9.023 -13.438 1.111 1 95.81 277 TRP B C 1
ATOM 6443 O O . TRP B 1 277 ? 8.664 -13.617 -0.056 1 95.81 277 TRP B O 1
ATOM 6453 N N . SER B 1 278 ? 8.422 -14.023 2.143 1 97.31 278 SER B N 1
ATOM 6454 C CA . SER B 1 278 ? 7.188 -14.766 1.894 1 97.31 278 SER B CA 1
ATOM 6455 C C . SER B 1 278 ? 6.094 -13.852 1.354 1 97.31 278 SER B C 1
ATOM 6457 O O . SER B 1 278 ? 5.359 -14.227 0.436 1 97.31 278 SER B O 1
ATOM 6459 N N . CYS B 1 279 ? 5.984 -12.68 1.936 1 96.19 279 CYS B N 1
ATOM 6460 C CA . CYS B 1 279 ? 5.031 -11.711 1.416 1 96.19 279 CYS B CA 1
ATOM 6461 C C . CYS B 1 279 ? 5.355 -11.352 -0.03 1 96.19 279 CYS B C 1
ATOM 6463 O O . CYS B 1 279 ? 4.457 -11.266 -0.869 1 96.19 279 CYS B O 1
ATOM 6465 N N . PHE B 1 280 ? 6.637 -11.156 -0.271 1 94.75 280 PHE B N 1
ATOM 6466 C CA . PHE B 1 280 ? 7.102 -10.805 -1.606 1 94.75 280 PHE B CA 1
ATOM 6467 C C . PHE B 1 280 ? 6.684 -11.859 -2.623 1 94.75 280 PHE B C 1
ATOM 6469 O O . PHE B 1 280 ? 6.133 -11.531 -3.676 1 94.75 280 PHE B O 1
ATOM 6476 N N . LEU B 1 281 ? 6.855 -13.109 -2.275 1 96.5 281 LEU B N 1
ATOM 6477 C CA . LEU B 1 281 ? 6.551 -14.211 -3.182 1 96.5 281 LEU B CA 1
ATOM 6478 C C . LEU B 1 281 ? 5.055 -14.305 -3.443 1 96.5 281 LEU B C 1
ATOM 6480 O O . LEU B 1 281 ? 4.625 -14.383 -4.598 1 96.5 281 LEU B O 1
ATOM 6484 N N . ILE B 1 282 ? 4.281 -14.273 -2.436 1 96.94 282 ILE B N 1
ATOM 6485 C CA . ILE B 1 282 ? 2.838 -14.453 -2.555 1 96.94 282 ILE B CA 1
ATOM 6486 C C . ILE B 1 282 ? 2.236 -13.281 -3.328 1 96.94 282 ILE B C 1
ATOM 6488 O O . ILE B 1 282 ? 1.409 -13.477 -4.223 1 96.94 282 ILE B O 1
ATOM 6492 N N . GLU B 1 283 ? 2.67 -12.102 -2.959 1 94.19 283 GLU B N 1
ATOM 6493 C CA . GLU B 1 283 ? 2.15 -10.922 -3.645 1 94.19 283 GLU B CA 1
ATOM 6494 C C . GLU B 1 283 ? 2.486 -10.953 -5.133 1 94.19 283 GLU B C 1
ATOM 6496 O O . GLU B 1 283 ? 1.627 -10.68 -5.973 1 94.19 283 GLU B O 1
ATOM 6501 N N . CYS B 1 284 ? 3.699 -11.297 -5.461 1 93.62 284 CYS B N 1
ATOM 6502 C CA . CYS B 1 284 ? 4.133 -11.312 -6.852 1 93.62 284 CYS B CA 1
ATOM 6503 C C . CYS B 1 284 ? 3.336 -12.336 -7.656 1 93.62 284 CYS B C 1
ATOM 6505 O O . CYS B 1 284 ? 3.002 -12.102 -8.82 1 93.62 284 CYS B O 1
ATOM 6507 N N . ASP B 1 285 ? 3.074 -13.438 -7.035 1 94.81 285 ASP B N 1
ATOM 6508 C CA . ASP B 1 285 ? 2.297 -14.461 -7.73 1 94.81 285 ASP B CA 1
ATOM 6509 C C . ASP B 1 285 ? 0.907 -13.938 -8.094 1 94.81 285 ASP B C 1
ATOM 6511 O O . ASP B 1 285 ? 0.371 -14.273 -9.148 1 94.81 285 ASP B O 1
ATOM 6515 N N . ARG B 1 286 ? 0.364 -13.18 -7.254 1 93.88 286 ARG B N 1
ATOM 6516 C CA . ARG B 1 286 ? -0.96 -12.633 -7.531 1 93.88 286 ARG B CA 1
ATOM 6517 C C . ARG B 1 286 ? -0.887 -11.523 -8.57 1 93.88 286 ARG B C 1
ATOM 6519 O O . ARG B 1 286 ? -1.715 -11.461 -9.484 1 93.88 286 ARG B O 1
ATOM 6526 N N . LEU B 1 287 ? 0.15 -10.742 -8.461 1 90.69 287 LEU B N 1
ATOM 6527 C CA . LEU B 1 287 ? 0.299 -9.578 -9.328 1 90.69 287 LEU B CA 1
ATOM 6528 C C . LEU B 1 287 ? 0.674 -10 -10.75 1 90.69 287 LEU B C 1
ATOM 6530 O O . LEU B 1 287 ? 0.448 -9.258 -11.703 1 90.69 287 LEU B O 1
ATOM 6534 N N . ALA B 1 288 ? 1.252 -11.133 -10.875 1 91.25 288 ALA B N 1
ATOM 6535 C CA . ALA B 1 288 ? 1.651 -11.609 -12.195 1 91.25 288 ALA B CA 1
ATOM 6536 C C . ALA B 1 288 ? 0.433 -11.867 -13.078 1 91.25 288 ALA B C 1
ATOM 6538 O O . ALA B 1 288 ? 0.51 -11.758 -14.297 1 91.25 288 ALA B O 1
ATOM 6539 N N . GLU B 1 289 ? -0.683 -12.141 -12.414 1 92.19 289 GLU B N 1
ATOM 6540 C CA . GLU B 1 289 ? -1.857 -12.516 -13.195 1 92.19 289 GLU B CA 1
ATOM 6541 C C . GLU B 1 289 ? -2.98 -11.492 -13.031 1 92.19 289 GLU B C 1
ATOM 6543 O O . GLU B 1 289 ? -3.859 -11.391 -13.883 1 92.19 289 GLU B O 1
ATOM 6548 N N . LEU B 1 290 ? -2.953 -10.805 -11.906 1 89.69 290 LEU B N 1
ATOM 6549 C CA . LEU B 1 290 ? -4.012 -9.836 -11.633 1 89.69 290 LEU B CA 1
ATOM 6550 C C . LEU B 1 290 ? -3.441 -8.43 -11.508 1 89.69 290 LEU B C 1
ATOM 6552 O O . LEU B 1 290 ? -2.35 -8.242 -10.961 1 89.69 290 LEU B O 1
ATOM 6556 N N . GLU B 1 291 ? -4.129 -7.5 -12.07 1 83.94 291 GLU B N 1
ATOM 6557 C CA . GLU B 1 291 ? -3.746 -6.102 -11.883 1 83.94 291 GLU B CA 1
ATOM 6558 C C . GLU B 1 291 ? -4.262 -5.562 -10.555 1 83.94 291 GLU B C 1
ATOM 6560 O O . GLU B 1 291 ? -5.379 -5.051 -10.477 1 83.94 291 GLU B O 1
ATOM 6565 N N . LEU B 1 292 ? -3.461 -5.715 -9.57 1 86.62 292 LEU B N 1
ATOM 6566 C CA . LEU B 1 292 ? -3.816 -5.316 -8.219 1 86.62 292 LEU B CA 1
ATOM 6567 C C . LEU B 1 292 ? -2.854 -4.254 -7.695 1 86.62 292 LEU B C 1
ATOM 6569 O O . LEU B 1 292 ? -1.748 -4.098 -8.219 1 86.62 292 LEU B O 1
ATOM 6573 N N . PRO B 1 293 ? -3.332 -3.486 -6.711 1 82.06 293 PRO B N 1
ATOM 6574 C CA . PRO B 1 293 ? -2.416 -2.533 -6.086 1 82.06 293 PRO B CA 1
ATOM 6575 C C . PRO B 1 293 ? -1.164 -3.201 -5.52 1 82.06 293 PRO B C 1
ATOM 6577 O O . PRO B 1 293 ? -1.246 -4.293 -4.953 1 82.06 293 PRO B O 1
ATOM 6580 N N . ARG B 1 294 ? -0.089 -2.533 -5.719 1 81.56 294 ARG B N 1
ATOM 6581 C CA . ARG B 1 294 ? 1.19 -3.047 -5.238 1 81.56 294 ARG B CA 1
ATOM 6582 C C . ARG B 1 294 ? 1.528 -2.475 -3.867 1 81.56 294 ARG B C 1
ATOM 6584 O O . ARG B 1 294 ? 1.234 -1.311 -3.584 1 81.56 294 ARG B O 1
ATOM 6591 N N . SER B 1 295 ? 2.062 -3.363 -3.137 1 79.81 295 SER B N 1
ATOM 6592 C CA . SER B 1 295 ? 2.549 -2.881 -1.848 1 79.81 295 SER B CA 1
ATOM 6593 C C . SER B 1 295 ? 3.904 -2.197 -1.989 1 79.81 295 SER B C 1
ATOM 6595 O O . SER B 1 295 ? 4.508 -2.221 -3.064 1 79.81 295 SER B O 1
ATOM 6597 N N . GLY B 1 296 ? 4.391 -1.432 -1.065 1 74.38 296 GLY B N 1
ATOM 6598 C CA . GLY B 1 296 ? 5.684 -0.773 -1.1 1 74.38 296 GLY B CA 1
ATOM 6599 C C . GLY B 1 296 ? 6.844 -1.721 -0.854 1 74.38 296 GLY B C 1
ATOM 6600 O O . GLY B 1 296 ? 8.008 -1.314 -0.903 1 74.38 296 GLY B O 1
ATOM 6601 N N . LEU B 1 297 ? 6.551 -3.062 -0.734 1 77.25 297 LEU B N 1
ATOM 6602 C CA . LEU B 1 297 ? 7.582 -4.035 -0.392 1 77.25 297 LEU B CA 1
ATOM 6603 C C . LEU B 1 297 ? 8.57 -4.207 -1.542 1 77.25 297 LEU B C 1
ATOM 6605 O O . LEU B 1 297 ? 9.766 -4.422 -1.315 1 77.25 297 LEU B O 1
ATOM 6609 N N . GLN B 1 298 ? 8.062 -4.129 -2.658 1 73.75 298 GLN B N 1
ATOM 6610 C CA . GLN B 1 298 ? 8.891 -4.414 -3.824 1 73.75 298 GLN B CA 1
ATOM 6611 C C . GLN B 1 298 ? 10.039 -3.412 -3.938 1 73.75 298 GLN B C 1
ATOM 6613 O O . GLN B 1 298 ? 11.094 -3.727 -4.5 1 73.75 298 GLN B O 1
ATOM 6618 N N . GLN B 1 299 ? 9.844 -2.314 -3.34 1 70.75 299 GLN B N 1
ATOM 6619 C CA . GLN B 1 299 ? 10.867 -1.273 -3.393 1 70.75 299 GLN B CA 1
ATOM 6620 C C . GLN B 1 299 ? 11.992 -1.561 -2.404 1 70.75 299 GLN B C 1
ATOM 6622 O O . GLN B 1 299 ? 13.086 -0.995 -2.518 1 70.75 299 GLN B O 1
ATOM 6627 N N . LEU B 1 300 ? 11.758 -2.547 -1.545 1 76 300 LEU B N 1
ATOM 6628 C CA . LEU B 1 300 ? 12.711 -2.809 -0.475 1 76 300 LEU B CA 1
ATOM 6629 C C . LEU B 1 300 ? 13.508 -4.078 -0.756 1 76 300 LEU B C 1
ATOM 6631 O O . LEU B 1 300 ? 14.383 -4.453 0.027 1 76 300 LEU B O 1
ATOM 6635 N N . THR B 1 301 ? 13.258 -4.715 -1.854 1 80.75 301 THR B N 1
ATOM 6636 C CA . THR B 1 301 ? 13.836 -6.023 -2.133 1 80.75 301 THR B CA 1
ATOM 6637 C C . THR B 1 301 ? 15.359 -5.938 -2.191 1 80.75 301 THR B C 1
ATOM 6639 O O . THR B 1 301 ? 16.062 -6.879 -1.802 1 80.75 301 THR B O 1
ATOM 6642 N N . ASP B 1 302 ? 15.82 -4.816 -2.625 1 75.5 302 ASP B N 1
ATOM 6643 C CA . ASP B 1 302 ? 17.266 -4.68 -2.764 1 75.5 302 ASP B CA 1
ATOM 6644 C C . ASP B 1 302 ? 17.906 -4.312 -1.429 1 75.5 302 ASP B C 1
ATOM 6646 O O . ASP B 1 302 ? 19.125 -4.453 -1.262 1 75.5 302 ASP B O 1
ATOM 6650 N N . GLU B 1 303 ? 17.109 -3.957 -0.562 1 74.75 303 GLU B N 1
ATOM 6651 C CA . GLU B 1 303 ? 17.641 -3.496 0.717 1 74.75 303 GLU B CA 1
ATOM 6652 C C . GLU B 1 303 ? 17.578 -4.602 1.768 1 74.75 303 GLU B C 1
ATOM 6654 O O . GLU B 1 303 ? 18.266 -4.531 2.785 1 74.75 303 GLU B O 1
ATOM 6659 N N . ILE B 1 304 ? 16.844 -5.602 1.509 1 83.88 304 ILE B N 1
ATOM 6660 C CA . ILE B 1 304 ? 16.641 -6.645 2.508 1 83.88 304 ILE B CA 1
ATOM 6661 C C . ILE B 1 304 ? 17.469 -7.875 2.143 1 83.88 304 ILE B C 1
ATOM 6663 O O . ILE B 1 304 ? 17.453 -8.32 0.992 1 83.88 304 ILE B O 1
ATOM 6667 N N . SER B 1 305 ? 18.172 -8.344 3.086 1 86.94 305 SER B N 1
ATOM 6668 C CA . SER B 1 305 ? 19 -9.523 2.879 1 86.94 305 SER B CA 1
ATOM 6669 C C . SER B 1 305 ? 18.156 -10.781 2.74 1 86.94 305 SER B C 1
ATOM 6671 O O . SER B 1 305 ? 16.984 -10.789 3.129 1 86.94 305 SER B O 1
ATOM 6673 N N . LEU B 1 306 ? 18.703 -11.836 2.182 1 91.5 306 LEU B N 1
ATOM 6674 C CA . LEU B 1 306 ? 18.031 -13.133 2.121 1 91.5 306 LEU B CA 1
ATOM 6675 C C . LEU B 1 306 ? 18 -13.789 3.494 1 91.5 306 LEU B C 1
ATOM 6677 O O . LEU B 1 306 ? 18.875 -13.539 4.328 1 91.5 306 LEU B O 1
ATOM 6681 N N . PRO B 1 307 ? 17.031 -14.531 3.713 1 93.75 307 PRO B N 1
ATOM 6682 C CA . PRO B 1 307 ? 16.938 -15.195 5.016 1 93.75 307 PRO B CA 1
ATOM 6683 C C . PRO B 1 307 ? 17.938 -16.344 5.156 1 93.75 307 PRO B C 1
ATOM 6685 O O . PRO B 1 307 ? 18.375 -16.922 4.156 1 93.75 307 PRO B O 1
ATOM 6688 N N . GLU B 1 308 ? 18.297 -16.641 6.371 1 91.5 308 GLU B N 1
ATOM 6689 C CA . GLU B 1 308 ? 19.172 -17.781 6.672 1 91.5 308 GLU B CA 1
ATOM 6690 C C . GLU B 1 308 ? 18.406 -19.094 6.68 1 91.5 308 GLU B C 1
ATOM 6692 O O . GLU B 1 308 ? 18.938 -20.125 6.293 1 91.5 308 GLU B O 1
ATOM 6697 N N . CYS B 1 309 ? 17.188 -19.078 7.043 1 91.75 309 CYS B N 1
ATOM 6698 C CA . CYS B 1 309 ? 16.266 -20.203 7.047 1 91.75 309 CYS B CA 1
ATOM 6699 C C . CYS B 1 309 ? 16.812 -21.359 7.875 1 91.75 309 CYS B C 1
ATOM 6701 O O . CYS B 1 309 ? 16.828 -22.5 7.422 1 91.75 309 CYS B O 1
ATOM 6703 N N . THR B 1 310 ? 17.328 -21.078 9.023 1 88.44 310 THR B N 1
ATOM 6704 C CA . THR B 1 310 ? 17.859 -22.094 9.914 1 88.44 310 THR B CA 1
ATOM 6705 C C . THR B 1 310 ? 16.75 -22.984 10.453 1 88.44 310 THR B C 1
ATOM 6707 O O . THR B 1 310 ? 17.016 -24.062 11 1 88.44 310 THR B O 1
ATOM 6710 N N . ASN B 1 311 ? 15.539 -22.625 10.266 1 88.81 311 ASN B N 1
ATOM 6711 C CA . ASN B 1 311 ? 14.383 -23.375 10.75 1 88.81 311 ASN B CA 1
ATOM 6712 C C . ASN B 1 311 ? 13.961 -24.453 9.766 1 88.81 311 ASN B C 1
ATOM 6714 O O . ASN B 1 311 ? 12.969 -25.156 9.984 1 88.81 311 ASN B O 1
ATOM 6718 N N . LEU B 1 312 ? 14.641 -24.578 8.68 1 92.06 312 LEU B N 1
ATOM 6719 C CA . LEU B 1 312 ? 14.367 -25.594 7.656 1 92.06 312 LEU B CA 1
ATOM 6720 C C . LEU B 1 312 ? 15.562 -26.516 7.473 1 92.06 312 LEU B C 1
ATOM 6722 O O . LEU B 1 312 ? 16.688 -26.172 7.848 1 92.06 312 LEU B O 1
ATOM 6726 N N . GLU B 1 313 ? 15.25 -27.625 6.867 1 91.12 313 GLU B N 1
ATOM 6727 C CA . GLU B 1 313 ? 16.312 -28.531 6.426 1 91.12 313 GLU B CA 1
ATOM 6728 C C . GLU B 1 313 ? 17.016 -27.984 5.184 1 91.12 313 GLU B C 1
ATOM 6730 O O . GLU B 1 313 ? 16.516 -27.062 4.539 1 91.12 313 GLU B O 1
ATOM 6735 N N . MET B 1 314 ? 18.031 -28.562 4.824 1 90.31 314 MET B N 1
ATOM 6736 C CA . MET B 1 314 ? 18.906 -28.047 3.77 1 90.31 314 MET B CA 1
ATOM 6737 C C . MET B 1 314 ? 18.172 -28.016 2.434 1 90.31 314 MET B C 1
ATOM 6739 O O . MET B 1 314 ? 18.25 -27.016 1.707 1 90.31 314 MET B O 1
ATOM 6743 N N . MET B 1 315 ? 17.516 -29.047 2.127 1 90.62 315 MET B N 1
ATOM 6744 C CA . MET B 1 315 ? 16.812 -29.109 0.852 1 90.62 315 MET B CA 1
ATOM 6745 C C . MET B 1 315 ? 15.727 -28.031 0.773 1 90.62 315 MET B C 1
ATOM 6747 O O . MET B 1 315 ? 15.656 -27.297 -0.211 1 90.62 315 MET B O 1
ATOM 6751 N N . GLN B 1 316 ? 14.969 -27.953 1.826 1 92.38 316 GLN B N 1
ATOM 6752 C CA . GLN B 1 316 ? 13.859 -27.016 1.846 1 92.38 316 GLN B CA 1
ATOM 6753 C C . GLN B 1 316 ? 14.375 -25.578 1.864 1 92.38 316 GLN B C 1
ATOM 6755 O O . GLN B 1 316 ? 13.797 -24.688 1.221 1 92.38 316 GLN B O 1
ATOM 6760 N N . SER B 1 317 ? 15.422 -25.328 2.592 1 94.5 317 SER B N 1
ATOM 6761 C CA . SER B 1 317 ? 16 -23.984 2.65 1 94.5 317 SER B CA 1
ATOM 6762 C C . SER B 1 317 ? 16.562 -23.562 1.297 1 94.5 317 SER B C 1
ATOM 6764 O O . SER B 1 317 ? 16.375 -22.438 0.864 1 94.5 317 SER B O 1
ATOM 6766 N N . THR B 1 318 ? 17.219 -24.5 0.631 1 94.31 318 THR B N 1
ATOM 6767 C CA . THR B 1 318 ? 17.781 -24.219 -0.686 1 94.31 318 THR B CA 1
ATOM 6768 C C . THR B 1 318 ? 16.672 -23.922 -1.692 1 94.31 318 THR B C 1
ATOM 6770 O O . THR B 1 318 ? 16.781 -22.984 -2.482 1 94.31 318 THR B O 1
ATOM 6773 N N . CYS B 1 319 ? 15.68 -24.719 -1.615 1 95 319 CYS B N 1
ATOM 6774 C CA . CYS B 1 319 ? 14.57 -24.531 -2.543 1 95 319 CYS B CA 1
ATOM 6775 C C . CYS B 1 319 ? 13.875 -23.203 -2.303 1 95 319 CYS B C 1
ATOM 6777 O O . CYS B 1 319 ? 13.484 -22.516 -3.254 1 95 319 CYS B O 1
ATOM 6779 N N . TYR B 1 320 ? 13.688 -22.891 -1.037 1 96.38 320 TYR B N 1
ATOM 6780 C CA . TYR B 1 320 ? 13.047 -21.625 -0.703 1 96.38 320 TYR B CA 1
ATOM 6781 C C . TYR B 1 320 ? 13.859 -20.453 -1.22 1 96.38 320 TYR B C 1
ATOM 6783 O O . TYR B 1 320 ? 13.312 -19.516 -1.817 1 96.38 320 TYR B O 1
ATOM 6791 N N . LEU B 1 321 ? 15.148 -20.469 -1.046 1 96.5 321 LEU B N 1
ATOM 6792 C CA . LEU B 1 321 ? 16.031 -19.406 -1.511 1 96.5 321 LEU B CA 1
ATOM 6793 C C . LEU B 1 321 ? 16.062 -19.344 -3.033 1 96.5 321 LEU B C 1
ATOM 6795 O O . LEU B 1 321 ? 16.062 -18.266 -3.617 1 96.5 321 LEU B O 1
ATOM 6799 N N . ALA B 1 322 ? 16.078 -20.5 -3.607 1 96.56 322 ALA B N 1
ATOM 6800 C CA . ALA B 1 322 ? 16.047 -20.562 -5.066 1 96.56 322 ALA B CA 1
ATOM 6801 C C . ALA B 1 322 ? 14.75 -19.969 -5.617 1 96.56 322 ALA B C 1
ATOM 6803 O O . ALA B 1 322 ? 14.758 -19.328 -6.664 1 96.56 322 ALA B O 1
ATOM 6804 N N . GLU B 1 323 ? 13.688 -20.219 -4.91 1 97.12 323 GLU B N 1
ATOM 6805 C CA . GLU B 1 323 ? 12.406 -19.672 -5.355 1 97.12 323 GLU B CA 1
ATOM 6806 C C . GLU B 1 323 ? 12.391 -18.156 -5.266 1 97.12 323 GLU B C 1
ATOM 6808 O O . GLU B 1 323 ? 11.836 -17.484 -6.141 1 97.12 323 GLU B O 1
ATOM 6813 N N . ILE B 1 324 ? 12.953 -17.609 -4.227 1 95.94 324 ILE B N 1
ATOM 6814 C CA . ILE B 1 324 ? 13.078 -16.156 -4.09 1 95.94 324 ILE B CA 1
ATOM 6815 C C . ILE B 1 324 ? 13.891 -15.594 -5.254 1 95.94 324 ILE B C 1
ATOM 6817 O O . ILE B 1 324 ? 13.484 -14.617 -5.887 1 95.94 324 ILE B O 1
ATOM 6821 N N . SER B 1 325 ? 14.945 -16.234 -5.543 1 95.06 325 SER B N 1
ATOM 6822 C CA . SER B 1 325 ? 15.859 -15.75 -6.57 1 95.06 325 SER B CA 1
ATOM 6823 C C . SER B 1 325 ? 15.211 -15.766 -7.945 1 95.06 325 SER B C 1
ATOM 6825 O O . SER B 1 325 ? 15.359 -14.812 -8.719 1 95.06 325 SER B O 1
ATOM 6827 N N . ILE B 1 326 ? 14.555 -16.828 -8.227 1 96.44 326 ILE B N 1
ATOM 6828 C CA . ILE B 1 326 ? 13.961 -16.906 -9.555 1 96.44 326 ILE B CA 1
ATOM 6829 C C . ILE B 1 326 ? 12.805 -15.922 -9.672 1 96.44 326 ILE B C 1
ATOM 6831 O O . ILE B 1 326 ? 12.547 -15.375 -10.75 1 96.44 326 ILE B O 1
ATOM 6835 N N . ARG B 1 327 ? 12.094 -15.734 -8.555 1 95.31 327 ARG B N 1
ATOM 6836 C CA . ARG B 1 327 ? 11.039 -14.727 -8.586 1 95.31 327 ARG B CA 1
ATOM 6837 C C . ARG B 1 327 ? 11.625 -13.344 -8.859 1 95.31 327 ARG B C 1
ATOM 6839 O O . ARG B 1 327 ? 11.055 -12.562 -9.633 1 95.31 327 ARG B O 1
ATOM 6846 N N . ARG B 1 328 ? 12.695 -12.992 -8.273 1 93 328 ARG B N 1
ATOM 6847 C CA . ARG B 1 328 ? 13.375 -11.727 -8.539 1 93 328 ARG B CA 1
ATOM 6848 C C . ARG B 1 328 ? 13.789 -11.609 -10 1 93 328 ARG B C 1
ATOM 6850 O O . ARG B 1 328 ? 13.641 -10.555 -10.617 1 93 328 ARG B O 1
ATOM 6857 N N . LEU B 1 329 ? 14.289 -12.703 -10.508 1 93.75 329 LEU B N 1
ATOM 6858 C CA . LEU B 1 329 ? 14.664 -12.727 -11.914 1 93.75 329 LEU B CA 1
ATOM 6859 C C . LEU B 1 329 ? 13.445 -12.492 -12.805 1 93.75 329 LEU B C 1
ATOM 6861 O O . LEU B 1 329 ? 13.508 -11.742 -13.773 1 93.75 329 LEU B O 1
ATOM 6865 N N . LEU B 1 330 ? 12.367 -13.195 -12.414 1 94.31 330 LEU B N 1
ATOM 6866 C CA . LEU B 1 330 ? 11.141 -13.039 -13.188 1 94.31 330 LEU B CA 1
ATOM 6867 C C . LEU B 1 330 ? 10.648 -11.594 -13.148 1 94.31 330 LEU B C 1
ATOM 6869 O O . LEU B 1 330 ? 10.125 -11.086 -14.141 1 94.31 330 LEU B O 1
ATOM 6873 N N . ASN B 1 331 ? 10.734 -10.938 -12.039 1 91.25 331 ASN B N 1
ATOM 6874 C CA . ASN B 1 331 ? 10.367 -9.531 -11.945 1 91.25 331 ASN B CA 1
ATOM 6875 C C . ASN B 1 331 ? 11.25 -8.664 -12.836 1 91.25 331 ASN B C 1
ATOM 6877 O O . ASN B 1 331 ? 10.773 -7.699 -13.438 1 91.25 331 ASN B O 1
ATOM 6881 N N . ARG B 1 332 ? 12.477 -8.969 -12.93 1 88.88 332 ARG B N 1
ATOM 6882 C CA . ARG B 1 332 ? 13.375 -8.273 -13.836 1 88.88 332 ARG B CA 1
ATOM 6883 C C . ARG B 1 332 ? 12.953 -8.469 -15.289 1 88.88 332 ARG B C 1
ATOM 6885 O O . ARG B 1 332 ? 13.023 -7.539 -16.094 1 88.88 332 ARG B O 1
ATOM 6892 N N . VAL B 1 333 ? 12.617 -9.641 -15.578 1 92.81 333 VAL B N 1
ATOM 6893 C CA . VAL B 1 333 ? 12.148 -9.953 -16.922 1 92.81 333 VAL B CA 1
ATOM 6894 C C . VAL B 1 333 ? 10.922 -9.109 -17.25 1 92.81 333 VAL B C 1
ATOM 6896 O O . VAL B 1 333 ? 10.844 -8.516 -18.328 1 92.81 333 VAL B O 1
ATOM 6899 N N . HIS B 1 334 ? 9.977 -9.023 -16.328 1 89.88 334 HIS B N 1
ATOM 6900 C CA . HIS B 1 334 ? 8.781 -8.219 -16.531 1 89.88 334 HIS B CA 1
ATOM 6901 C C . HIS B 1 334 ? 9.133 -6.762 -16.812 1 89.88 334 HIS B C 1
ATOM 6903 O O . HIS B 1 334 ? 8.539 -6.137 -17.688 1 89.88 334 HIS B O 1
ATOM 6909 N N . ASN B 1 335 ? 10.07 -6.266 -16.156 1 84.25 335 ASN B N 1
ATOM 6910 C CA . ASN B 1 335 ? 10.438 -4.859 -16.266 1 84.25 335 ASN B CA 1
ATOM 6911 C C . ASN B 1 335 ? 11.25 -4.578 -17.516 1 84.25 335 ASN B C 1
ATOM 6913 O O . ASN B 1 335 ? 11.125 -3.514 -18.125 1 84.25 335 ASN B O 1
ATOM 6917 N N . SER B 1 336 ? 12.047 -5.461 -17.875 1 85.75 336 SER B N 1
ATOM 6918 C CA . SER B 1 336 ? 12.969 -5.246 -18.984 1 85.75 336 SER B CA 1
ATOM 6919 C C . SER B 1 336 ? 12.297 -5.5 -20.328 1 85.75 336 SER B C 1
ATOM 6921 O O . SER B 1 336 ? 12.531 -4.777 -21.297 1 85.75 336 SER B O 1
ATOM 6923 N N . LEU B 1 337 ? 11.461 -6.469 -20.312 1 88.25 337 LEU B N 1
ATOM 6924 C CA . LEU B 1 337 ? 10.922 -6.902 -21.609 1 88.25 337 LEU B CA 1
ATOM 6925 C C . LEU B 1 337 ? 9.5 -6.398 -21.797 1 88.25 337 LEU B C 1
ATOM 6927 O O . LEU B 1 337 ? 9.039 -6.246 -22.938 1 88.25 337 LEU B O 1
ATOM 6931 N N . TYR B 1 338 ? 8.828 -6.211 -20.719 1 86.56 338 TYR B N 1
ATOM 6932 C CA . TYR B 1 338 ? 7.414 -5.855 -20.828 1 86.56 338 TYR B CA 1
ATOM 6933 C C . TYR B 1 338 ? 7.121 -4.57 -20.062 1 86.56 338 TYR B C 1
ATOM 6935 O O . TYR B 1 338 ? 6.258 -4.547 -19.188 1 86.56 338 TYR B O 1
ATOM 6943 N N . PRO B 1 339 ? 7.789 -3.465 -20.359 1 73.62 339 PRO B N 1
ATOM 6944 C CA . PRO B 1 339 ? 7.578 -2.223 -19.609 1 73.62 339 PRO B CA 1
ATOM 6945 C C . PRO B 1 339 ? 6.195 -1.618 -19.859 1 73.62 339 PRO B C 1
ATOM 6947 O O . PRO B 1 339 ? 5.578 -1.876 -20.891 1 73.62 339 PRO B O 1
ATOM 6950 N N . SER B 1 340 ? 5.664 -1.093 -18.828 1 64.62 340 SER B N 1
ATOM 6951 C CA . SER B 1 340 ? 4.395 -0.387 -18.984 1 64.62 340 SER B CA 1
ATOM 6952 C C . SER B 1 340 ? 4.551 0.852 -19.859 1 64.62 340 SER B C 1
ATOM 6954 O O . SER B 1 340 ? 5.504 1.615 -19.688 1 64.62 340 SER B O 1
ATOM 6956 N N . LYS B 1 341 ? 4.285 0.685 -21.125 1 55.16 341 LYS B N 1
ATOM 6957 C CA . LYS B 1 341 ? 4.34 1.956 -21.844 1 55.16 341 LYS B CA 1
ATOM 6958 C C . LYS B 1 341 ? 3.52 3.025 -21.125 1 55.16 341 LYS B C 1
ATOM 6960 O O . LYS B 1 341 ? 2.361 2.793 -20.781 1 55.16 341 LYS B O 1
ATOM 6965 N N . LYS B 1 342 ? 4.262 3.73 -20.484 1 46.84 342 LYS B N 1
ATOM 6966 C CA . LYS B 1 342 ? 3.695 4.887 -19.797 1 46.84 342 LYS B CA 1
ATOM 6967 C C . LYS B 1 342 ? 2.553 5.5 -20.609 1 46.84 342 LYS B C 1
ATOM 6969 O O . LYS B 1 342 ? 2.789 6.184 -21.609 1 46.84 342 LYS B O 1
ATOM 6974 N N . HIS B 1 343 ? 1.532 4.828 -21.031 1 37.69 343 HIS B N 1
ATOM 6975 C CA . HIS B 1 343 ? 0.464 5.668 -21.562 1 37.69 343 HIS B CA 1
ATOM 6976 C C . HIS B 1 343 ? -0.004 6.68 -20.516 1 37.69 343 HIS B C 1
ATOM 6978 O O . HIS B 1 343 ? -0.305 6.309 -19.391 1 37.69 343 HIS B O 1
ATOM 6984 N N . ALA B 1 344 ? 0.48 7.734 -20.641 1 34.72 344 ALA B N 1
ATOM 6985 C CA . ALA B 1 344 ? -0.204 8.836 -19.969 1 34.72 344 ALA B CA 1
ATOM 6986 C C . ALA B 1 344 ? -1.707 8.586 -19.891 1 34.72 344 ALA B C 1
ATOM 6988 O O . ALA B 1 344 ? -2.354 8.352 -20.922 1 34.72 344 ALA B O 1
ATOM 6989 N N . LEU B 1 345 ? -2.281 8.078 -18.953 1 34.34 345 LEU B N 1
ATOM 6990 C CA . LEU B 1 345 ? -3.723 8.234 -18.797 1 34.34 345 LEU B CA 1
ATOM 6991 C C . LEU B 1 345 ? -4.188 9.57 -19.375 1 34.34 345 LEU B C 1
ATOM 6993 O O . LEU B 1 345 ? -4.277 10.57 -18.656 1 34.34 345 LEU B O 1
ATOM 6997 N N . THR B 1 346 ? -3.705 10.109 -20.344 1 32.88 346 THR B N 1
ATOM 6998 C CA . THR B 1 346 ? -4.652 11.109 -20.828 1 32.88 346 THR B CA 1
ATOM 6999 C C . THR B 1 346 ? -6.055 10.523 -20.922 1 32.88 346 THR B C 1
ATOM 7001 O O . THR B 1 346 ? -6.273 9.547 -21.641 1 32.88 346 THR B O 1
ATOM 7004 N N . LEU B 1 347 ? -6.855 10.562 -19.875 1 33.72 347 LEU B N 1
ATOM 7005 C CA . LEU B 1 347 ? -8.297 10.461 -20.094 1 33.72 347 LEU B CA 1
ATOM 7006 C C . LEU B 1 347 ? -8.656 10.953 -21.5 1 33.72 347 LEU B C 1
ATOM 7008 O O . LEU B 1 347 ? -9.836 11.125 -21.812 1 33.72 347 LEU B O 1
ATOM 7012 N N . SER B 1 348 ? -7.867 11.773 -22.25 1 30.16 348 SER B N 1
ATOM 7013 C CA . SER B 1 348 ? -8.305 12.148 -23.594 1 30.16 348 SER B CA 1
ATOM 7014 C C . SER B 1 348 ? -8.336 10.945 -24.531 1 30.16 348 SER B C 1
ATOM 7016 O O . SER B 1 348 ? -7.523 10.023 -24.391 1 30.16 348 SER B O 1
ATOM 7018 N N . SER B 1 349 ? -9.461 10.648 -25.141 1 30.48 349 SER B N 1
ATOM 7019 C CA . SER B 1 349 ? -9.938 9.789 -26.219 1 30.48 349 SER B CA 1
ATOM 7020 C C . SER B 1 349 ? -8.891 9.641 -27.312 1 30.48 349 SER B C 1
ATOM 7022 O O . SER B 1 349 ? -9.156 9.055 -28.359 1 30.48 349 SER B O 1
ATOM 7024 N N . ILE B 1 350 ? -7.938 10.555 -27.422 1 30.05 350 ILE B N 1
ATOM 7025 C CA . ILE B 1 350 ? -7.453 10.508 -28.797 1 30.05 350 ILE B CA 1
ATOM 7026 C C . ILE B 1 350 ? -7.008 9.086 -29.141 1 30.05 350 ILE B C 1
ATOM 7028 O O . ILE B 1 350 ? -6.836 8.25 -28.25 1 30.05 350 ILE B O 1
ATOM 7032 N N . THR B 1 351 ? -5.996 9.102 -30.234 1 31.53 351 THR B N 1
ATOM 7033 C CA . THR B 1 351 ? -5.73 8.047 -31.203 1 31.53 351 THR B CA 1
ATOM 7034 C C . THR B 1 351 ? -5.059 6.855 -30.531 1 31.53 351 THR B C 1
ATOM 7036 O O . THR B 1 351 ? -3.949 6.973 -30.016 1 31.53 351 THR B O 1
ATOM 7039 N N . LEU B 1 352 ? -5.754 6.066 -29.891 1 33.53 352 LEU B N 1
ATOM 7040 C CA . LEU B 1 352 ? -5.449 4.656 -29.688 1 33.53 352 LEU B CA 1
ATOM 7041 C C . LEU B 1 352 ? -4.637 4.102 -30.859 1 33.53 352 LEU B C 1
ATOM 7043 O O . LEU B 1 352 ? -5.188 3.455 -31.75 1 33.53 352 LEU B O 1
ATOM 7047 N N . THR B 1 353 ? -3.918 4.859 -31.5 1 34.69 353 THR B N 1
ATOM 7048 C CA . THR B 1 353 ? -3.168 3.977 -32.406 1 34.69 353 THR B CA 1
ATOM 7049 C C . THR B 1 353 ? -2.484 2.865 -31.594 1 34.69 353 THR B C 1
ATOM 7051 O O . THR B 1 353 ? -1.779 3.135 -30.625 1 34.69 353 THR B O 1
ATOM 7054 N N . THR B 1 354 ? -3.043 1.804 -31.375 1 39.72 354 THR B N 1
ATOM 7055 C CA . THR B 1 354 ? -2.457 0.572 -30.859 1 39.72 354 THR B CA 1
ATOM 7056 C C . THR B 1 354 ? -0.96 0.522 -31.156 1 39.72 354 THR B C 1
ATOM 7058 O O . THR B 1 354 ? -0.55 0.47 -32.312 1 39.72 354 THR B O 1
ATOM 7061 N N . PRO B 1 355 ? -0.139 1.244 -30.578 1 45.53 355 PRO B N 1
ATOM 7062 C CA . PRO B 1 355 ? 1.25 0.981 -30.969 1 45.53 355 PRO B CA 1
ATOM 7063 C C . PRO B 1 355 ? 1.497 -0.483 -31.328 1 45.53 355 PRO B C 1
ATOM 7065 O O . PRO B 1 355 ? 0.859 -1.376 -30.75 1 45.53 355 PRO B O 1
ATOM 7068 N N . GLU B 1 356 ? 1.851 -0.802 -32.562 1 55.28 356 GLU B N 1
ATOM 7069 C CA . GLU B 1 356 ? 2.203 -2.143 -33.031 1 55.28 356 GLU B CA 1
ATOM 7070 C C . GLU B 1 356 ? 3.025 -2.885 -31.969 1 55.28 356 GLU B C 1
ATOM 7072 O O . GLU B 1 356 ? 4.16 -2.498 -31.672 1 55.28 356 GLU B O 1
ATOM 7077 N N . GLU B 1 357 ? 2.369 -3.572 -30.938 1 67.81 357 GLU B N 1
ATOM 7078 C CA . GLU B 1 357 ? 3.012 -4.398 -29.922 1 67.81 357 GLU B CA 1
ATOM 7079 C C . GLU B 1 357 ? 4.027 -5.355 -30.531 1 67.81 357 GLU B C 1
ATOM 7081 O O . GLU B 1 357 ? 3.75 -5.973 -31.562 1 67.81 357 GLU B O 1
ATOM 7086 N N . PHE B 1 358 ? 5.242 -5.426 -30.172 1 73.94 358 PHE B N 1
ATOM 7087 C CA . PHE B 1 358 ? 6.363 -6.297 -30.516 1 73.94 358 PHE B CA 1
ATOM 7088 C C . PHE B 1 358 ? 6.711 -6.176 -31.984 1 73.94 358 PHE B C 1
ATOM 7090 O O . PHE B 1 358 ? 6.797 -7.184 -32.688 1 73.94 358 PHE B O 1
ATOM 7097 N N . SER B 1 359 ? 6.918 -4.934 -32.5 1 78.44 359 SER B N 1
ATOM 7098 C CA . SER B 1 359 ? 7.344 -4.676 -33.875 1 78.44 359 SER B CA 1
ATOM 7099 C C . SER B 1 359 ? 8.734 -5.23 -34.125 1 78.44 359 SER B C 1
ATOM 7101 O O . SER B 1 359 ? 9.414 -5.684 -33.219 1 78.44 359 SER B O 1
ATOM 7103 N N . MET B 1 360 ? 9.141 -5.348 -35.406 1 80.75 360 MET B N 1
ATOM 7104 C CA . MET B 1 360 ? 10.445 -5.883 -35.781 1 80.75 360 MET B CA 1
ATOM 7105 C C . MET B 1 360 ? 11.57 -5.117 -35.094 1 80.75 360 MET B C 1
ATOM 7107 O O . MET B 1 360 ? 12.57 -5.711 -34.688 1 80.75 360 MET B O 1
ATOM 7111 N N . ASP B 1 361 ? 11.422 -3.85 -35 1 80.06 361 ASP B N 1
ATOM 7112 C CA . ASP B 1 361 ? 12.422 -3.029 -34.312 1 80.06 361 ASP B CA 1
ATOM 7113 C C . ASP B 1 361 ? 12.508 -3.387 -32.812 1 80.06 361 ASP B C 1
ATOM 7115 O O . ASP B 1 361 ? 13.594 -3.393 -32.25 1 80.06 361 ASP B O 1
ATOM 7119 N N . ASP B 1 362 ? 11.414 -3.641 -32.25 1 82 362 ASP B N 1
ATOM 7120 C CA . ASP B 1 362 ? 11.375 -4.043 -30.859 1 82 362 ASP B CA 1
ATOM 7121 C C . ASP B 1 362 ? 12.102 -5.371 -30.656 1 82 362 ASP B C 1
ATOM 7123 O O . ASP B 1 362 ? 12.883 -5.516 -29.719 1 82 362 ASP B O 1
ATOM 7127 N N . ILE B 1 363 ? 11.852 -6.297 -31.578 1 87.31 363 ILE B N 1
ATOM 7128 C CA . ILE B 1 363 ? 12.391 -7.645 -31.453 1 87.31 363 ILE B CA 1
ATOM 7129 C C . ILE B 1 363 ? 13.906 -7.613 -31.609 1 87.31 363 ILE B C 1
ATOM 7131 O O . ILE B 1 363 ? 14.625 -8.328 -30.906 1 87.31 363 ILE B O 1
ATOM 7135 N N . SER B 1 364 ? 14.375 -6.832 -32.469 1 83.69 364 SER B N 1
ATOM 7136 C CA . SER B 1 364 ? 15.812 -6.707 -32.688 1 83.69 364 SER B CA 1
ATOM 7137 C C . SER B 1 364 ? 16.484 -6.102 -31.453 1 83.69 364 SER B C 1
ATOM 7139 O O . SER B 1 364 ? 17.609 -6.496 -31.094 1 83.69 364 SER B O 1
ATOM 7141 N N . SER B 1 365 ? 15.82 -5.215 -30.781 1 85.38 365 SER B N 1
ATOM 7142 C CA . SER B 1 365 ? 16.375 -4.539 -29.625 1 85.38 365 SER B CA 1
ATOM 7143 C C . SER B 1 365 ? 16.344 -5.441 -28.391 1 85.38 365 SER B C 1
ATOM 7145 O O . SER B 1 365 ? 17.219 -5.371 -27.531 1 85.38 365 SER B O 1
ATOM 7147 N N . ILE B 1 366 ? 15.297 -6.289 -28.344 1 90.25 366 ILE B N 1
ATOM 7148 C CA . ILE B 1 366 ? 15.109 -7.051 -27.109 1 90.25 366 ILE B CA 1
ATOM 7149 C C . ILE B 1 366 ? 15.875 -8.367 -27.203 1 90.25 366 ILE B C 1
ATOM 7151 O O . ILE B 1 366 ? 16.125 -9.023 -26.188 1 90.25 366 ILE B O 1
ATOM 7155 N N . SER B 1 367 ? 16.344 -8.742 -28.391 1 90.62 367 SER B N 1
ATOM 7156 C CA . SER B 1 367 ? 17 -10.031 -28.578 1 90.62 367 SER B CA 1
ATOM 7157 C C . SER B 1 367 ? 18.219 -10.18 -27.672 1 90.62 367 SER B C 1
ATOM 7159 O O . SER B 1 367 ? 18.391 -11.211 -27.031 1 90.62 367 SER B O 1
ATOM 7161 N N . ALA B 1 368 ? 18.969 -9.141 -27.625 1 91.06 368 ALA B N 1
ATOM 7162 C CA . ALA B 1 368 ? 20.156 -9.195 -26.781 1 91.06 368 ALA B CA 1
ATOM 7163 C C . ALA B 1 368 ? 19.766 -9.258 -25.297 1 91.06 368 ALA B C 1
ATOM 7165 O O . ALA B 1 368 ? 20.422 -9.953 -24.516 1 91.06 368 ALA B O 1
ATOM 7166 N N . VAL B 1 369 ? 18.797 -8.531 -24.953 1 93.12 369 VAL B N 1
ATOM 7167 C CA . VAL B 1 369 ? 18.312 -8.523 -23.578 1 93.12 369 VAL B CA 1
ATOM 7168 C C . VAL B 1 369 ? 17.781 -9.906 -23.203 1 93.12 369 VAL B C 1
ATOM 7170 O O . VAL B 1 369 ? 18.031 -10.398 -22.094 1 93.12 369 VAL B O 1
ATOM 7173 N N . CYS B 1 370 ? 17.078 -10.562 -24.156 1 94.38 370 CYS B N 1
ATOM 7174 C CA . CYS B 1 370 ? 16.547 -11.898 -23.922 1 94.38 370 CYS B CA 1
ATOM 7175 C C . CYS B 1 370 ? 17.656 -12.906 -23.688 1 94.38 370 CYS B C 1
ATOM 7177 O O . CYS B 1 370 ? 17.578 -13.734 -22.781 1 94.38 370 CYS B O 1
ATOM 7179 N N . ASP B 1 371 ? 18.656 -12.766 -24.438 1 93.81 371 ASP B N 1
ATOM 7180 C CA . ASP B 1 371 ? 19.781 -13.695 -24.297 1 93.81 371 ASP B CA 1
ATOM 7181 C C . ASP B 1 371 ? 20.469 -13.508 -22.953 1 93.81 371 ASP B C 1
ATOM 7183 O O . ASP B 1 371 ? 20.891 -14.484 -22.328 1 93.81 371 ASP B O 1
ATOM 7187 N N . GLU B 1 372 ? 20.609 -12.289 -22.531 1 94.06 372 GLU B N 1
ATOM 7188 C CA . GLU B 1 372 ? 21.203 -12.016 -21.234 1 94.06 372 GLU B CA 1
ATOM 7189 C C . GLU B 1 372 ? 20.344 -12.57 -20.109 1 94.06 372 GLU B C 1
ATOM 7191 O O . GLU B 1 372 ? 20.859 -13.164 -19.156 1 94.06 372 GLU B O 1
ATOM 7196 N N . LEU B 1 373 ? 19.125 -12.352 -20.188 1 95.19 373 LEU B N 1
ATOM 7197 C CA . LEU B 1 373 ? 18.203 -12.844 -19.172 1 95.19 373 LEU B CA 1
ATOM 7198 C C . LEU B 1 373 ? 18.188 -14.367 -19.141 1 95.19 373 LEU B C 1
ATOM 7200 O O . LEU B 1 373 ? 18.109 -14.969 -18.062 1 95.19 373 LEU B O 1
ATOM 7204 N N . HIS B 1 374 ? 18.234 -14.977 -20.297 1 96.56 374 HIS B N 1
ATOM 7205 C CA . HIS B 1 374 ? 18.312 -16.422 -20.359 1 96.56 374 HIS B CA 1
ATOM 7206 C C . HIS B 1 374 ? 19.609 -16.938 -19.719 1 96.56 374 HIS B C 1
ATOM 7208 O O . HIS B 1 374 ? 19.609 -17.969 -19.047 1 96.56 374 HIS B O 1
ATOM 7214 N N . SER B 1 375 ? 20.656 -16.234 -20 1 96.19 375 SER B N 1
ATOM 7215 C CA . SER B 1 375 ? 21.922 -16.609 -19.375 1 96.19 375 SER B CA 1
ATOM 7216 C C . SER B 1 375 ? 21.828 -16.547 -17.859 1 96.19 375 SER B C 1
ATOM 7218 O O . SER B 1 375 ? 22.359 -17.422 -17.156 1 96.19 375 SER B O 1
ATOM 7220 N N . GLN B 1 376 ? 21.188 -15.547 -17.344 1 95.56 376 GLN B N 1
ATOM 7221 C CA . GLN B 1 376 ? 20.953 -15.438 -15.906 1 95.56 376 GLN B CA 1
ATOM 7222 C C . GLN B 1 376 ? 20.109 -16.594 -15.391 1 95.56 376 GLN B C 1
ATOM 7224 O O . GLN B 1 376 ? 20.312 -17.078 -14.273 1 95.56 376 GLN B O 1
ATOM 7229 N N . LEU B 1 377 ? 19.125 -16.984 -16.141 1 97.44 377 LEU B N 1
ATOM 7230 C CA . LEU B 1 377 ? 18.281 -18.125 -15.773 1 97.44 377 LEU B CA 1
ATOM 7231 C C . LEU B 1 377 ? 19.094 -19.406 -15.703 1 97.44 377 LEU B C 1
ATOM 7233 O O . LEU B 1 377 ? 18.906 -20.219 -14.789 1 97.44 377 LEU B O 1
ATOM 7237 N N . GLU B 1 378 ? 19.922 -19.547 -16.688 1 96.38 378 GLU B N 1
ATOM 7238 C CA . GLU B 1 378 ? 20.797 -20.719 -16.688 1 96.38 378 GLU B CA 1
ATOM 7239 C C . GLU B 1 378 ? 21.766 -20.688 -15.516 1 96.38 378 GLU B C 1
ATOM 7241 O O . GLU B 1 378 ? 22.047 -21.734 -14.914 1 96.38 378 GLU B O 1
ATOM 7246 N N . LEU B 1 379 ? 22.234 -19.531 -15.234 1 95.44 379 LEU B N 1
ATOM 7247 C CA . LEU B 1 379 ? 23.109 -19.375 -14.078 1 95.44 379 LEU B CA 1
ATOM 7248 C C . LEU B 1 379 ? 22.359 -19.719 -12.789 1 95.44 379 LEU B C 1
ATOM 7250 O O . LEU B 1 379 ? 22.922 -20.328 -11.883 1 95.44 379 LEU B O 1
ATOM 7254 N N . TRP B 1 380 ? 21.156 -19.25 -12.695 1 95.88 380 TRP B N 1
ATOM 7255 C CA . TRP B 1 380 ? 20.312 -19.594 -11.562 1 95.88 380 TRP B CA 1
ATOM 7256 C C . TRP B 1 380 ? 20.188 -21.109 -11.414 1 95.88 380 TRP B C 1
ATOM 7258 O O . TRP B 1 380 ? 20.344 -21.656 -10.32 1 95.88 380 TRP B O 1
ATOM 7268 N N . HIS B 1 381 ? 19.891 -21.797 -12.477 1 96.38 381 HIS B N 1
ATOM 7269 C CA . HIS B 1 381 ? 19.734 -23.25 -12.453 1 96.38 381 HIS B CA 1
ATOM 7270 C C . HIS B 1 381 ? 21.031 -23.938 -12.031 1 96.38 381 HIS B C 1
ATOM 7272 O O . HIS B 1 381 ? 21 -24.859 -11.211 1 96.38 381 HIS B O 1
ATOM 7278 N N . SER B 1 382 ? 22.141 -23.438 -12.516 1 94.56 382 SER B N 1
ATOM 7279 C CA . SER B 1 382 ? 23.438 -24.062 -12.258 1 94.56 382 SER B CA 1
ATOM 7280 C C . SER B 1 382 ? 23.938 -23.75 -10.852 1 94.56 382 SER B C 1
ATOM 7282 O O . SER B 1 382 ? 24.781 -24.453 -10.32 1 94.56 382 SER B O 1
ATOM 7284 N N . SER B 1 383 ? 23.391 -22.688 -10.258 1 93.31 383 SER B N 1
ATOM 7285 C CA . SER B 1 383 ? 23.812 -22.266 -8.922 1 93.31 383 SER B CA 1
ATOM 7286 C C . SER B 1 383 ? 23.188 -23.156 -7.852 1 93.31 383 SER B C 1
ATOM 7288 O O . SER B 1 383 ? 23.656 -23.188 -6.711 1 93.31 383 SER B O 1
ATOM 7290 N N . ILE B 1 384 ? 22.172 -23.891 -8.211 1 94.31 384 ILE B N 1
ATOM 7291 C CA . ILE B 1 384 ? 21.531 -24.797 -7.27 1 94.31 384 ILE B CA 1
ATOM 7292 C C . ILE B 1 384 ? 22.344 -26.094 -7.168 1 94.31 384 ILE B C 1
ATOM 7294 O O . ILE B 1 384 ? 22.703 -26.688 -8.188 1 94.31 384 ILE B O 1
ATOM 7298 N N . PRO B 1 385 ? 22.609 -26.484 -5.914 1 91.69 385 PRO B N 1
ATOM 7299 C CA . PRO B 1 385 ? 23.344 -27.75 -5.766 1 91.69 385 PRO B CA 1
ATOM 7300 C C . PRO B 1 385 ? 22.688 -28.891 -6.543 1 91.69 385 PRO B C 1
ATOM 7302 O O . PRO B 1 385 ? 21.469 -28.984 -6.605 1 91.69 385 PRO B O 1
ATOM 7305 N N . ASP B 1 386 ? 23.422 -29.797 -7.062 1 89.44 386 ASP B N 1
ATOM 7306 C CA . ASP B 1 386 ? 23.016 -30.828 -8 1 89.44 386 ASP B CA 1
ATOM 7307 C C . ASP B 1 386 ? 21.922 -31.703 -7.402 1 89.44 386 ASP B C 1
ATOM 7309 O O . ASP B 1 386 ? 20.953 -32.062 -8.094 1 89.44 386 ASP B O 1
ATOM 7313 N N . ILE B 1 387 ? 22.094 -31.969 -6.168 1 87.12 387 ILE B N 1
ATOM 7314 C CA . ILE B 1 387 ? 21.156 -32.875 -5.52 1 87.12 387 ILE B CA 1
ATOM 7315 C C . ILE B 1 387 ? 19.766 -32.25 -5.438 1 87.12 387 ILE B C 1
ATOM 7317 O O . ILE B 1 387 ? 18.766 -32.938 -5.391 1 87.12 387 ILE B O 1
ATOM 7321 N N . PHE B 1 388 ? 19.703 -31 -5.504 1 88.94 388 PHE B N 1
ATOM 7322 C CA . PHE B 1 388 ? 18.422 -30.297 -5.34 1 88.94 388 PHE B CA 1
ATOM 7323 C C . PHE B 1 388 ? 18.016 -29.625 -6.637 1 88.94 388 PHE B C 1
ATOM 7325 O O . PHE B 1 388 ? 16.938 -29.016 -6.711 1 88.94 388 PHE B O 1
ATOM 7332 N N . ARG B 1 389 ? 18.75 -29.703 -7.672 1 90.19 389 ARG B N 1
ATOM 7333 C CA . ARG B 1 389 ? 18.531 -29.016 -8.938 1 90.19 389 ARG B CA 1
ATOM 7334 C C . ARG B 1 389 ? 17.391 -29.656 -9.719 1 90.19 389 ARG B C 1
ATOM 7336 O O . ARG B 1 389 ? 17.375 -30.875 -9.922 1 90.19 389 ARG B O 1
ATOM 7343 N N . PRO B 1 390 ? 16.406 -28.859 -10.039 1 91.25 390 PRO B N 1
ATOM 7344 C CA . PRO B 1 390 ? 15.328 -29.438 -10.844 1 91.25 390 PRO B CA 1
ATOM 7345 C C . PRO B 1 390 ? 15.797 -29.938 -12.203 1 91.25 390 PRO B C 1
ATOM 7347 O O . PRO B 1 390 ? 16.656 -29.297 -12.836 1 91.25 390 PRO B O 1
ATOM 7350 N N . ASN B 1 391 ? 15.211 -30.953 -12.602 1 87.69 391 ASN B N 1
ATOM 7351 C CA . ASN B 1 391 ? 15.547 -31.531 -13.906 1 87.69 391 ASN B CA 1
ATOM 7352 C C . ASN B 1 391 ? 14.836 -30.781 -15.031 1 87.69 391 ASN B C 1
ATOM 7354 O O . ASN B 1 391 ? 13.609 -30.719 -15.062 1 87.69 391 ASN B O 1
ATOM 7358 N N . ILE B 1 392 ? 15.57 -30.266 -15.898 1 87.62 392 ILE B N 1
ATOM 7359 C CA . ILE B 1 392 ? 14.969 -29.453 -16.953 1 87.62 392 ILE B CA 1
ATOM 7360 C C . ILE B 1 392 ? 14.812 -30.281 -18.219 1 87.62 392 ILE B C 1
ATOM 7362 O O . ILE B 1 392 ? 14.336 -29.781 -19.234 1 87.62 392 ILE B O 1
ATOM 7366 N N . LYS B 1 393 ? 15.188 -31.547 -18.062 1 75.38 393 LYS B N 1
ATOM 7367 C CA . LYS B 1 393 ? 14.969 -32.438 -19.219 1 75.38 393 LYS B CA 1
ATOM 7368 C C . LYS B 1 393 ? 13.516 -32.906 -19.281 1 75.38 393 LYS B C 1
ATOM 7370 O O . LYS B 1 393 ? 12.883 -33.094 -18.234 1 75.38 393 LYS B O 1
ATOM 7375 N N . ALA B 1 394 ? 12.883 -32.906 -20.344 1 60.88 394 ALA B N 1
ATOM 7376 C CA . ALA B 1 394 ? 11.461 -33.062 -20.656 1 60.88 394 ALA B CA 1
ATOM 7377 C C . ALA B 1 394 ? 10.883 -34.281 -19.984 1 60.88 394 ALA B C 1
ATOM 7379 O O . ALA B 1 394 ? 9.719 -34.312 -19.578 1 60.88 394 ALA B O 1
ATOM 7380 N N . SER B 1 395 ? 11.555 -35.406 -19.859 1 56.25 395 SER B N 1
ATOM 7381 C CA . SER B 1 395 ? 10.953 -36.719 -19.562 1 56.25 395 SER B CA 1
ATOM 7382 C C . SER B 1 395 ? 10.82 -36.938 -18.062 1 56.25 395 SER B C 1
ATOM 7384 O O . SER B 1 395 ? 10.172 -37.906 -17.641 1 56.25 395 SER B O 1
ATOM 7386 N N . MET B 1 396 ? 11.414 -36.125 -17.266 1 58.62 396 MET B N 1
ATOM 7387 C CA . MET B 1 396 ? 11.547 -36.594 -15.891 1 58.62 396 MET B CA 1
ATOM 7388 C C . MET B 1 396 ? 10.625 -35.812 -14.953 1 58.62 396 MET B C 1
ATOM 7390 O O . MET B 1 396 ? 10.359 -34.625 -15.172 1 58.62 396 MET B O 1
ATOM 7394 N N . GLN B 1 397 ? 9.781 -36.656 -14.148 1 64.06 397 GLN B N 1
ATOM 7395 C CA . GLN B 1 397 ? 8.945 -36.062 -13.102 1 64.06 397 GLN B CA 1
ATOM 7396 C C . GLN B 1 397 ? 9.68 -36.031 -11.766 1 64.06 397 GLN B C 1
ATOM 7398 O O . GLN B 1 397 ? 10.375 -37 -11.414 1 64.06 397 GLN B O 1
ATOM 7403 N N . GLU B 1 398 ? 9.695 -34.844 -11.156 1 67.12 398 GLU B N 1
ATOM 7404 C CA . GLU B 1 398 ? 10.367 -34.656 -9.883 1 67.12 398 GLU B CA 1
ATOM 7405 C C . GLU B 1 398 ? 9.68 -35.438 -8.766 1 67.12 398 GLU B C 1
ATOM 7407 O O . GLU B 1 398 ? 8.469 -35.656 -8.805 1 67.12 398 GLU B O 1
ATOM 7412 N N . SER B 1 399 ? 10.477 -35.938 -7.965 1 70.44 399 SER B N 1
ATOM 7413 C CA . SER B 1 399 ? 9.93 -36.719 -6.855 1 70.44 399 SER B CA 1
ATOM 7414 C C . SER B 1 399 ? 9.594 -35.812 -5.672 1 70.44 399 SER B C 1
ATOM 7416 O O . SER B 1 399 ? 8.828 -36.219 -4.789 1 70.44 399 SER B O 1
ATOM 7418 N N . ASN B 1 400 ? 10.031 -34.688 -5.684 1 86.81 400 ASN B N 1
ATOM 7419 C CA . ASN B 1 400 ? 9.797 -33.75 -4.586 1 86.81 400 ASN B CA 1
ATOM 7420 C C . ASN B 1 400 ? 9.023 -32.5 -5.055 1 86.81 400 ASN B C 1
ATOM 7422 O O . ASN B 1 400 ? 9.336 -31.938 -6.094 1 86.81 400 ASN B O 1
ATOM 7426 N N . ASP B 1 401 ? 8.016 -32.188 -4.312 1 90.31 401 ASP B N 1
ATOM 7427 C CA . ASP B 1 401 ? 7.137 -31.094 -4.703 1 90.31 401 ASP B CA 1
ATOM 7428 C C . ASP B 1 401 ? 7.906 -29.781 -4.82 1 90.31 401 ASP B C 1
ATOM 7430 O O . ASP B 1 401 ? 7.629 -28.969 -5.707 1 90.31 401 ASP B O 1
ATOM 7434 N N . ARG B 1 402 ? 8.859 -29.578 -3.957 1 92.81 402 ARG B N 1
ATOM 7435 C CA . ARG B 1 402 ? 9.625 -28.328 -3.979 1 92.81 402 ARG B CA 1
ATOM 7436 C C . ARG B 1 402 ? 10.461 -28.219 -5.25 1 92.81 402 ARG B C 1
ATOM 7438 O O . ARG B 1 402 ? 10.57 -27.141 -5.84 1 92.81 402 ARG B O 1
ATOM 7445 N N . GLN B 1 403 ? 11.031 -29.297 -5.652 1 92.31 403 GLN B N 1
ATOM 7446 C CA . GLN B 1 403 ? 11.789 -29.328 -6.898 1 92.31 403 GLN B CA 1
ATOM 7447 C C . GLN B 1 403 ? 10.875 -29.141 -8.102 1 92.31 403 GLN B C 1
ATOM 7449 O O . GLN B 1 403 ? 11.25 -28.484 -9.086 1 92.31 403 GLN B O 1
ATOM 7454 N N . ALA B 1 404 ? 9.727 -29.734 -7.961 1 93.5 404 ALA B N 1
ATOM 7455 C CA . ALA B 1 404 ? 8.75 -29.578 -9.039 1 93.5 404 ALA B CA 1
ATOM 7456 C C . ALA B 1 404 ? 8.344 -28.125 -9.211 1 93.5 404 ALA B C 1
ATOM 7458 O O . ALA B 1 404 ? 8.18 -27.641 -10.336 1 93.5 404 ALA B O 1
ATOM 7459 N N . ILE B 1 405 ? 8.148 -27.469 -8.094 1 95.38 405 ILE B N 1
ATOM 7460 C CA . ILE B 1 405 ? 7.781 -26.047 -8.141 1 95.38 405 ILE B CA 1
ATOM 7461 C C . ILE B 1 405 ? 8.906 -25.25 -8.789 1 95.38 405 ILE B C 1
ATOM 7463 O O . ILE B 1 405 ? 8.648 -24.375 -9.617 1 95.38 405 ILE B O 1
ATOM 7467 N N . LEU B 1 406 ? 10.172 -25.5 -8.461 1 95.81 406 LEU B N 1
ATOM 7468 C CA . LEU B 1 406 ? 11.305 -24.812 -9.062 1 95.81 406 LEU B CA 1
ATOM 7469 C C . LEU B 1 406 ? 11.344 -25.047 -10.57 1 95.81 406 LEU B C 1
ATOM 7471 O O . LEU B 1 406 ? 11.664 -24.141 -11.336 1 95.81 406 LEU B O 1
ATOM 7475 N N . ARG B 1 407 ? 11.047 -26.266 -10.945 1 95.81 407 ARG B N 1
ATOM 7476 C CA . ARG B 1 407 ? 11 -26.594 -12.367 1 95.81 407 ARG B CA 1
ATOM 7477 C C . ARG B 1 407 ? 9.93 -25.781 -13.086 1 95.81 407 ARG B C 1
ATOM 7479 O O . ARG B 1 407 ? 10.172 -25.266 -14.172 1 95.81 407 ARG B O 1
ATOM 7486 N N . ILE B 1 408 ? 8.781 -25.75 -12.469 1 96.5 408 ILE B N 1
ATOM 7487 C CA . ILE B 1 408 ? 7.68 -24.969 -13.039 1 96.5 408 ILE B CA 1
ATOM 7488 C C . ILE B 1 408 ? 8.094 -23.516 -13.172 1 96.5 408 ILE B C 1
ATOM 7490 O O . ILE B 1 408 ? 7.875 -22.891 -14.211 1 96.5 408 ILE B O 1
ATOM 7494 N N . ARG B 1 409 ? 8.695 -22.984 -12.117 1 96.94 409 ARG B N 1
ATOM 7495 C CA . ARG B 1 409 ? 9.141 -21.594 -12.133 1 96.94 409 ARG B CA 1
ATOM 7496 C C . ARG B 1 409 ? 10.195 -21.359 -13.211 1 96.94 409 ARG B C 1
ATOM 7498 O O . ARG B 1 409 ? 10.234 -20.312 -13.844 1 96.94 409 ARG B O 1
ATOM 7505 N N . TYR B 1 410 ? 11.07 -22.281 -13.414 1 96.88 410 TYR B N 1
ATOM 7506 C CA . TYR B 1 410 ? 12.094 -22.188 -14.445 1 96.88 410 TYR B CA 1
ATOM 7507 C C . TYR B 1 410 ? 11.469 -22.047 -15.828 1 96.88 410 TYR B C 1
ATOM 7509 O O . TYR B 1 410 ? 11.812 -21.141 -16.594 1 96.88 410 TYR B O 1
ATOM 7517 N N . PHE B 1 411 ? 10.578 -22.906 -16.141 1 96.69 411 PHE B N 1
ATOM 7518 C CA . PHE B 1 411 ? 9.977 -22.891 -17.469 1 96.69 411 PHE B CA 1
ATOM 7519 C C . PHE B 1 411 ? 9.031 -21.719 -17.625 1 96.69 411 PHE B C 1
ATOM 7521 O O . PHE B 1 411 ? 8.859 -21.203 -18.734 1 96.69 411 PHE B O 1
ATOM 7528 N N . ALA B 1 412 ? 8.43 -21.312 -16.484 1 96.94 412 ALA B N 1
ATOM 7529 C CA . ALA B 1 412 ? 7.637 -20.094 -16.531 1 96.94 412 ALA B CA 1
ATOM 7530 C C . ALA B 1 412 ? 8.5 -18.891 -16.938 1 96.94 412 ALA B C 1
ATOM 7532 O O . ALA B 1 412 ? 8.102 -18.094 -17.797 1 96.94 412 ALA B O 1
ATOM 7533 N N . ALA B 1 413 ? 9.617 -18.781 -16.344 1 97 413 ALA B N 1
ATOM 7534 C CA . ALA B 1 413 ? 10.523 -17.688 -16.672 1 97 413 ALA B CA 1
ATOM 7535 C C . ALA B 1 413 ? 11.016 -17.797 -18.125 1 97 413 ALA B C 1
ATOM 7537 O O . ALA B 1 413 ? 11.039 -16.797 -18.844 1 97 413 ALA B O 1
ATOM 7538 N N . ARG B 1 414 ? 11.344 -18.953 -18.5 1 97.44 414 ARG B N 1
ATOM 7539 C CA . ARG B 1 414 ? 11.938 -19.172 -19.828 1 97.44 414 ARG B CA 1
ATOM 7540 C C . ARG B 1 414 ? 10.938 -18.844 -20.938 1 97.44 414 ARG B C 1
ATOM 7542 O O . ARG B 1 414 ? 11.297 -18.203 -21.922 1 97.44 414 ARG B O 1
ATOM 7549 N N . HIS B 1 415 ? 9.75 -19.266 -20.812 1 96.44 415 HIS B N 1
ATOM 7550 C CA . HIS B 1 415 ? 8.82 -18.984 -21.906 1 96.44 415 HIS B CA 1
ATOM 7551 C C . HIS B 1 415 ? 8.438 -17.5 -21.922 1 96.44 415 HIS B C 1
ATOM 7553 O O . HIS B 1 415 ? 8.188 -16.938 -22.984 1 96.44 415 HIS B O 1
ATOM 7559 N N . ILE B 1 416 ? 8.391 -16.875 -20.781 1 96.19 416 ILE B N 1
ATOM 7560 C CA . ILE B 1 416 ? 8.07 -15.461 -20.734 1 96.19 416 ILE B CA 1
ATOM 7561 C C . ILE B 1 416 ? 9.211 -14.656 -21.359 1 96.19 416 ILE B C 1
ATOM 7563 O O . ILE B 1 416 ? 8.977 -13.641 -22.016 1 96.19 416 ILE B O 1
ATOM 7567 N N . ILE B 1 417 ? 10.422 -15.055 -21.203 1 96.69 417 ILE B N 1
ATOM 7568 C CA . ILE B 1 417 ? 11.594 -14.383 -21.766 1 96.69 417 ILE B CA 1
ATOM 7569 C C . ILE B 1 417 ? 11.5 -14.398 -23.297 1 96.69 417 ILE B C 1
ATOM 7571 O O . ILE B 1 417 ? 11.773 -13.391 -23.953 1 96.69 417 ILE B O 1
ATOM 7575 N N . TYR B 1 418 ? 11.055 -15.469 -23.859 1 97.12 418 TYR B N 1
ATOM 7576 C CA . TYR B 1 418 ? 11.117 -15.625 -25.312 1 97.12 418 TYR B CA 1
ATOM 7577 C C . TYR B 1 418 ? 9.742 -15.469 -25.938 1 97.12 418 TYR B C 1
ATOM 7579 O O . TYR B 1 418 ? 9.594 -15.57 -27.156 1 97.12 418 TYR B O 1
ATOM 7587 N N . ARG B 1 419 ? 8.773 -15.141 -25.188 1 96.12 419 ARG B N 1
ATOM 7588 C CA . ARG B 1 419 ? 7.391 -15 -25.641 1 96.12 419 ARG B CA 1
ATOM 7589 C C . ARG B 1 419 ? 7.266 -13.922 -26.703 1 96.12 419 ARG B C 1
ATOM 7591 O O . ARG B 1 419 ? 6.477 -14.07 -27.641 1 96.12 419 ARG B O 1
ATOM 7598 N N . PRO B 1 420 ? 8 -12.812 -26.625 1 94.19 420 PRO B N 1
ATOM 7599 C CA . PRO B 1 420 ? 7.875 -11.75 -27.625 1 94.19 420 PRO B CA 1
ATOM 7600 C C . PRO B 1 420 ? 8.125 -12.242 -29.047 1 94.19 420 PRO B C 1
ATOM 7602 O O . PRO B 1 420 ? 7.547 -11.711 -30 1 94.19 420 PRO B O 1
ATOM 7605 N N . PHE B 1 421 ? 8.93 -13.273 -29.266 1 95.06 421 PHE B N 1
ATOM 7606 C CA . PHE B 1 421 ? 9.258 -13.773 -30.594 1 95.06 421 PHE B CA 1
ATOM 7607 C C . PHE B 1 421 ? 8.078 -14.523 -31.203 1 95.06 421 PHE B C 1
ATOM 7609 O O . PHE B 1 421 ? 7.816 -14.406 -32.406 1 95.06 421 PHE B O 1
ATOM 7616 N N . VAL B 1 422 ? 7.398 -15.266 -30.375 1 95.31 422 VAL B N 1
ATOM 7617 C CA . VAL B 1 422 ? 6.191 -15.93 -30.844 1 95.31 422 VAL B CA 1
ATOM 7618 C C . VAL B 1 422 ? 5.113 -14.891 -31.156 1 95.31 422 VAL B C 1
ATOM 7620 O O . VAL B 1 422 ? 4.457 -14.961 -32.188 1 95.31 422 VAL B O 1
ATOM 7623 N N . LEU B 1 423 ? 4.941 -13.953 -30.266 1 93.44 423 LEU B N 1
ATOM 7624 C CA . LEU B 1 423 ? 3.912 -12.93 -30.422 1 93.44 423 LEU B CA 1
ATOM 7625 C C . LEU B 1 423 ? 4.184 -12.078 -31.656 1 93.44 423 LEU B C 1
ATOM 7627 O O . LEU B 1 423 ? 3.25 -11.656 -32.344 1 93.44 423 LEU B O 1
ATOM 7631 N N . PHE B 1 424 ? 5.41 -11.836 -31.938 1 92.94 424 PHE B N 1
ATOM 7632 C CA . PHE B 1 424 ? 5.785 -11.109 -33.156 1 92.94 424 PHE B CA 1
ATOM 7633 C C . PHE B 1 424 ? 5.348 -11.859 -34.406 1 92.94 424 PHE B C 1
ATOM 7635 O O . PHE B 1 424 ? 4.746 -11.273 -35.312 1 92.94 424 PHE B O 1
ATOM 7642 N N . LEU B 1 425 ? 5.562 -13.125 -34.469 1 92.94 425 LEU B N 1
ATOM 7643 C CA . LEU B 1 425 ? 5.281 -13.938 -35.625 1 92.94 425 LEU B CA 1
ATOM 7644 C C . LEU B 1 425 ? 3.777 -14.102 -35.844 1 92.94 425 LEU B C 1
ATOM 7646 O O . LEU B 1 425 ? 3.295 -14.141 -36.969 1 92.94 425 LEU B O 1
ATOM 7650 N N . VAL B 1 426 ? 3.047 -14.164 -34.75 1 92.06 426 VAL B N 1
ATOM 7651 C CA . VAL B 1 426 ? 1.625 -14.477 -34.844 1 92.06 426 VAL B CA 1
ATOM 7652 C C . VAL B 1 426 ? 0.826 -13.195 -35.062 1 92.06 426 VAL B C 1
ATOM 7654 O O . VAL B 1 426 ? -0.263 -13.234 -35.656 1 92.06 426 VAL B O 1
ATOM 7657 N N . THR B 1 427 ? 1.294 -12.094 -34.625 1 88.69 427 THR B N 1
ATOM 7658 C CA . THR B 1 427 ? 0.549 -10.844 -34.719 1 88.69 427 THR B CA 1
ATOM 7659 C C . THR B 1 427 ? 0.857 -10.125 -36.031 1 88.69 427 THR B C 1
ATOM 7661 O O . THR B 1 427 ? 0.03 -9.359 -36.531 1 88.69 427 THR B O 1
ATOM 7664 N N . HIS B 1 428 ? 2.086 -10.367 -36.406 1 85.75 428 HIS B N 1
ATOM 7665 C CA . HIS B 1 428 ? 2.486 -9.656 -37.625 1 85.75 428 HIS B CA 1
ATOM 7666 C C . HIS B 1 428 ? 2.631 -10.609 -38.812 1 85.75 428 HIS B C 1
ATOM 7668 O O . HIS B 1 428 ? 3.021 -11.766 -38.625 1 85.75 428 HIS B O 1
ATOM 7674 N N . ASP B 1 429 ? 2.123 -10.18 -39.938 1 80.31 429 ASP B N 1
ATOM 7675 C CA . ASP B 1 429 ? 2.307 -10.945 -41.156 1 80.31 429 ASP B CA 1
ATOM 7676 C C . ASP B 1 429 ? 3.719 -10.766 -41.719 1 80.31 429 ASP B C 1
ATOM 7678 O O . ASP B 1 429 ? 3.973 -9.844 -42.5 1 80.31 429 ASP B O 1
ATOM 7682 N N . VAL B 1 430 ? 4.488 -11.578 -41.219 1 76.88 430 VAL B N 1
ATOM 7683 C CA . VAL B 1 430 ? 5.895 -11.438 -41.594 1 76.88 430 VAL B CA 1
ATOM 7684 C C . VAL B 1 430 ? 6.203 -12.328 -42.781 1 76.88 430 VAL B C 1
ATOM 7686 O O . VAL B 1 430 ? 5.887 -13.516 -42.781 1 76.88 430 VAL B O 1
ATOM 7689 N N . THR B 1 431 ? 6.68 -11.773 -43.844 1 76.12 431 THR B N 1
ATOM 7690 C CA . THR B 1 431 ? 6.969 -12.484 -45.062 1 76.12 431 THR B CA 1
ATOM 7691 C C . THR B 1 431 ? 8.367 -13.086 -45.031 1 76.12 431 THR B C 1
ATOM 7693 O O . THR B 1 431 ? 8.594 -14.188 -45.531 1 76.12 431 THR B O 1
ATOM 7696 N N . CYS B 1 432 ? 9.383 -12.398 -44.5 1 79.69 432 CYS B N 1
ATOM 7697 C CA . CYS B 1 432 ? 10.758 -12.883 -44.375 1 79.69 432 CYS B CA 1
ATOM 7698 C C . CYS B 1 432 ? 11.141 -13.102 -42.938 1 79.69 432 CYS B C 1
ATOM 7700 O O . CYS B 1 432 ? 11.438 -12.141 -42.219 1 79.69 432 CYS B O 1
ATOM 7702 N N . ILE B 1 433 ? 11.047 -14.336 -4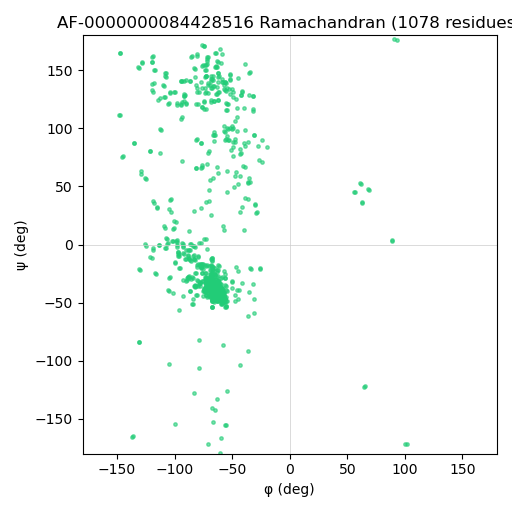2.594 1 84.44 433 ILE B N 1
ATOM 7703 C CA . ILE B 1 433 ? 11.297 -14.648 -41.188 1 84.44 433 ILE B CA 1
ATOM 7704 C C . ILE B 1 433 ? 12.734 -15.125 -41.031 1 84.44 433 ILE B C 1
ATOM 7706 O O . ILE B 1 433 ? 13.195 -16.031 -41.719 1 84.44 433 ILE B O 1
ATOM 7710 N N . SER B 1 434 ? 13.453 -14.43 -40.219 1 88.06 434 SER B N 1
ATOM 7711 C CA . SER B 1 434 ? 14.82 -14.836 -39.906 1 88.06 434 SER B CA 1
ATOM 7712 C C . SER B 1 434 ? 14.828 -16.141 -39.094 1 88.06 434 SER B C 1
ATOM 7714 O O . SER B 1 434 ? 13.93 -16.391 -38.312 1 88.06 434 SER B O 1
ATOM 7716 N N . HIS B 1 435 ? 15.836 -16.969 -39.344 1 90.94 435 HIS B N 1
ATOM 7717 C CA . HIS B 1 435 ? 15.992 -18.25 -38.656 1 90.94 435 HIS B CA 1
ATOM 7718 C C . HIS B 1 435 ? 16.172 -18.031 -37.156 1 90.94 435 HIS B C 1
ATOM 7720 O O . HIS B 1 435 ? 15.711 -18.844 -36.344 1 90.94 435 HIS B O 1
ATOM 7726 N N . ASP B 1 436 ? 16.828 -16.984 -36.812 1 92.31 436 ASP B N 1
ATOM 7727 C CA . ASP B 1 436 ? 17.094 -16.688 -35.406 1 92.31 436 ASP B CA 1
ATOM 7728 C C . ASP B 1 436 ? 15.789 -16.469 -34.656 1 92.31 436 ASP B C 1
ATOM 7730 O O . ASP B 1 436 ? 15.641 -16.906 -33.5 1 92.31 436 ASP B O 1
ATOM 7734 N N . ILE B 1 437 ? 14.891 -15.836 -35.25 1 93.62 437 ILE B N 1
ATOM 7735 C CA . ILE B 1 437 ? 13.602 -15.531 -34.625 1 93.62 437 ILE B CA 1
ATOM 7736 C C . ILE B 1 437 ? 12.812 -16.812 -34.438 1 93.62 437 ILE B C 1
ATOM 7738 O O . ILE B 1 437 ? 12.203 -17.016 -33.375 1 93.62 437 ILE B O 1
ATOM 7742 N N . VAL B 1 438 ? 12.836 -17.688 -35.375 1 94.75 438 VAL B N 1
ATOM 7743 C CA . VAL B 1 438 ? 12.117 -18.953 -35.281 1 94.75 438 VAL B CA 1
ATOM 7744 C C . VAL B 1 438 ? 12.734 -19.828 -34.219 1 94.75 438 VAL B C 1
ATOM 7746 O O . VAL B 1 438 ? 12.031 -20.547 -33.5 1 94.75 438 VAL B O 1
ATOM 7749 N N . GLU B 1 439 ? 14.016 -19.766 -34.125 1 95.5 439 GLU B N 1
ATOM 7750 C CA . GLU B 1 439 ? 14.711 -20.547 -33.094 1 95.5 439 GLU B CA 1
ATOM 7751 C C . GLU B 1 439 ? 14.312 -20.094 -31.703 1 95.5 439 GLU B C 1
ATOM 7753 O O . GLU B 1 439 ? 14.039 -20.906 -30.828 1 95.5 439 GLU B O 1
ATOM 7758 N N . LYS B 1 440 ? 14.352 -18.844 -31.5 1 96 440 LYS B N 1
ATOM 7759 C CA . LYS B 1 440 ? 13.977 -18.297 -30.203 1 96 440 LYS B CA 1
ATOM 7760 C C . LYS B 1 440 ? 12.5 -18.547 -29.906 1 96 440 LYS B C 1
ATOM 7762 O O . LYS B 1 440 ? 12.133 -18.797 -28.766 1 96 440 LYS B O 1
ATOM 7767 N N . ALA B 1 441 ? 11.648 -18.422 -30.906 1 97 441 ALA B N 1
ATOM 7768 C CA . ALA B 1 441 ? 10.242 -18.797 -30.734 1 97 441 ALA B CA 1
ATOM 7769 C C . ALA B 1 441 ? 10.117 -20.266 -30.344 1 97 441 ALA B C 1
ATOM 7771 O O . ALA B 1 441 ? 9.242 -20.641 -29.547 1 97 441 ALA B O 1
ATOM 7772 N N . GLY B 1 442 ? 10.969 -21.062 -30.922 1 97.38 442 GLY B N 1
ATOM 7773 C CA . GLY B 1 442 ? 10.984 -22.484 -30.594 1 97.38 442 GLY B CA 1
ATOM 7774 C C . GLY B 1 442 ? 11.305 -22.75 -29.125 1 97.38 442 GLY B C 1
ATOM 7775 O O . GLY B 1 442 ? 10.742 -23.656 -28.516 1 97.38 442 GLY B O 1
ATOM 7776 N N . ILE B 1 443 ? 12.219 -22 -28.594 1 97 443 ILE B N 1
ATOM 7777 C CA . ILE B 1 443 ? 12.555 -22.125 -27.172 1 97 443 ILE B CA 1
ATOM 7778 C C . ILE B 1 443 ? 11.328 -21.812 -26.312 1 97 443 ILE B C 1
ATOM 7780 O O . ILE B 1 443 ? 11.07 -22.516 -25.328 1 97 443 ILE B O 1
ATOM 7784 N N . CYS B 1 444 ? 10.625 -20.797 -26.672 1 97.88 444 CYS B N 1
ATOM 7785 C CA . CYS B 1 444 ? 9.406 -20.438 -25.953 1 97.88 444 CYS B CA 1
ATOM 7786 C C . CYS B 1 444 ? 8.391 -21.562 -26 1 97.88 444 CYS B C 1
ATOM 7788 O O . CYS B 1 444 ? 7.812 -21.938 -24.969 1 97.88 444 CYS B O 1
ATOM 7790 N N . ILE B 1 445 ? 8.188 -22.094 -27.188 1 98.19 445 ILE B N 1
ATOM 7791 C CA . ILE B 1 445 ? 7.207 -23.156 -27.391 1 98.19 445 ILE B CA 1
ATOM 7792 C C . ILE B 1 445 ? 7.578 -24.391 -26.562 1 98.19 445 ILE B C 1
ATOM 7794 O O . ILE B 1 445 ? 6.727 -24.969 -25.891 1 98.19 445 ILE B O 1
ATOM 7798 N N . GLU B 1 446 ? 8.805 -24.734 -26.625 1 97.19 446 GLU B N 1
ATOM 7799 C CA . GLU B 1 446 ? 9.273 -25.875 -25.844 1 97.19 446 GLU B CA 1
ATOM 7800 C C . GLU B 1 446 ? 9.094 -25.609 -24.344 1 97.19 446 GLU B C 1
ATOM 7802 O O . GLU B 1 446 ? 8.766 -26.516 -23.578 1 97.19 446 GLU B O 1
ATOM 7807 N N . SER B 1 447 ? 9.398 -24.453 -23.938 1 97.19 447 SER B N 1
ATOM 7808 C CA . SER B 1 447 ? 9.25 -24.078 -22.531 1 97.19 447 SER B CA 1
ATOM 7809 C C . SER B 1 447 ? 7.793 -24.156 -22.094 1 97.19 447 SER B C 1
ATOM 7811 O O . SER B 1 447 ? 7.496 -24.578 -20.969 1 97.19 447 SER B O 1
ATOM 7813 N N . CYS B 1 448 ? 6.867 -23.688 -22.922 1 97.69 448 CYS B N 1
ATOM 7814 C CA . CYS B 1 448 ? 5.445 -23.797 -22.609 1 97.69 448 CYS B CA 1
ATOM 7815 C C . CYS B 1 448 ? 5.023 -25.25 -22.453 1 97.69 448 CYS B C 1
ATOM 7817 O O . CYS B 1 448 ? 4.258 -25.578 -21.547 1 97.69 448 CYS B O 1
ATOM 7819 N N . ARG B 1 449 ? 5.539 -26.094 -23.375 1 96.62 449 ARG B N 1
ATOM 7820 C CA . ARG B 1 449 ? 5.27 -27.531 -23.312 1 96.62 449 ARG B CA 1
ATOM 7821 C C . ARG B 1 449 ? 5.727 -28.109 -21.984 1 96.62 449 ARG B C 1
ATOM 7823 O O . ARG B 1 449 ? 4.961 -28.797 -21.312 1 96.62 449 ARG B O 1
ATOM 7830 N N . CYS B 1 450 ? 6.922 -27.812 -21.625 1 95.5 450 CYS B N 1
ATOM 7831 C CA . CYS B 1 450 ? 7.496 -28.312 -20.375 1 95.5 450 CYS B CA 1
ATOM 7832 C C . CYS B 1 450 ? 6.75 -27.766 -19.172 1 95.5 450 CYS B C 1
ATOM 7834 O O . CYS B 1 450 ? 6.586 -28.469 -18.172 1 95.5 450 CYS B O 1
ATOM 7836 N N . TYR B 1 451 ? 6.359 -26.516 -19.25 1 96.38 451 TYR B N 1
ATOM 7837 C CA . TYR B 1 451 ? 5.59 -25.906 -18.172 1 96.38 451 TYR B CA 1
ATOM 7838 C C . TYR B 1 451 ? 4.316 -26.703 -17.906 1 96.38 451 TYR B C 1
ATOM 7840 O O . TYR B 1 451 ? 4.023 -27.047 -16.766 1 96.38 451 TYR B O 1
ATOM 7848 N N . ILE B 1 452 ? 3.533 -27.047 -18.953 1 96.44 452 ILE B N 1
ATOM 7849 C CA . ILE B 1 452 ? 2.262 -27.75 -18.828 1 96.44 452 ILE B CA 1
ATOM 7850 C C . ILE B 1 452 ? 2.494 -29.141 -18.234 1 96.44 452 ILE B C 1
ATOM 7852 O O . ILE B 1 452 ? 1.769 -29.547 -17.328 1 96.44 452 ILE B O 1
ATOM 7856 N N . HIS B 1 453 ? 3.516 -29.781 -18.672 1 94.56 453 HIS B N 1
ATOM 7857 C CA . HIS B 1 453 ? 3.83 -31.109 -18.156 1 94.56 453 HIS B CA 1
ATOM 7858 C C . HIS B 1 453 ? 4.23 -31.031 -16.688 1 94.56 453 HIS B C 1
ATOM 7860 O O . HIS B 1 453 ? 3.861 -31.906 -15.891 1 94.56 453 HIS B O 1
ATOM 7866 N N . SER B 1 454 ? 4.953 -30.031 -16.328 1 94 454 SER B N 1
ATOM 7867 C CA . SER B 1 454 ? 5.484 -29.922 -14.977 1 94 454 SER B CA 1
ATOM 7868 C C . SER B 1 454 ? 4.383 -29.578 -13.984 1 94 454 SER B C 1
ATOM 7870 O O . SER B 1 454 ? 4.492 -29.875 -12.797 1 94 454 SER B O 1
ATOM 7872 N N . THR B 1 455 ? 3.309 -28.891 -14.391 1 95.25 455 THR B N 1
ATOM 7873 C CA . THR B 1 455 ? 2.266 -28.453 -13.477 1 95.25 455 THR B CA 1
ATOM 7874 C C . THR B 1 455 ? 1.376 -29.625 -13.062 1 95.25 455 THR B C 1
ATOM 7876 O O . THR B 1 455 ? 0.625 -29.516 -12.086 1 95.25 455 THR B O 1
ATOM 7879 N N . THR B 1 456 ? 1.403 -30.734 -13.773 1 93.69 456 THR B N 1
ATOM 7880 C CA . THR B 1 456 ? 0.53 -31.875 -13.547 1 93.69 456 THR B CA 1
ATOM 7881 C C . THR B 1 456 ? 0.669 -32.375 -12.109 1 93.69 456 THR B C 1
ATOM 7883 O O . THR B 1 456 ? -0.331 -32.625 -11.438 1 93.69 456 THR B O 1
ATOM 7886 N N . ARG B 1 457 ? 1.882 -32.5 -11.664 1 91.75 457 ARG B N 1
ATOM 7887 C CA . ARG B 1 457 ? 2.137 -33.031 -10.336 1 91.75 457 ARG B CA 1
ATOM 7888 C C . ARG B 1 457 ? 1.516 -32.156 -9.258 1 91.75 457 ARG B C 1
ATOM 7890 O O . ARG B 1 457 ? 0.882 -32.656 -8.328 1 91.75 457 ARG B O 1
ATOM 7897 N N . ILE B 1 458 ? 1.711 -30.891 -9.352 1 93.56 458 ILE B N 1
ATOM 7898 C CA . ILE B 1 458 ? 1.312 -29.953 -8.312 1 93.56 458 ILE B CA 1
ATOM 7899 C C . ILE B 1 458 ? -0.204 -29.781 -8.32 1 93.56 458 ILE B C 1
ATOM 7901 O O . ILE B 1 458 ? -0.825 -29.609 -7.27 1 93.56 458 ILE B O 1
ATOM 7905 N N . LEU B 1 459 ? -0.869 -29.859 -9.461 1 94.38 459 LEU B N 1
ATOM 7906 C CA . LEU B 1 459 ? -2.299 -29.609 -9.594 1 94.38 459 LEU B CA 1
ATOM 7907 C C . LEU B 1 459 ? -3.113 -30.844 -9.219 1 94.38 459 LEU B C 1
ATOM 7909 O O . LEU B 1 459 ? -4.344 -30.781 -9.148 1 94.38 459 LEU B O 1
ATOM 7913 N N . LYS B 1 460 ? -2.43 -31.922 -8.891 1 92.44 460 LYS B N 1
ATOM 7914 C CA . LYS B 1 460 ? -3.123 -33.125 -8.453 1 92.44 460 LYS B CA 1
ATOM 7915 C C . LYS B 1 460 ? -3.627 -33 -7.02 1 92.44 460 LYS B C 1
ATOM 7917 O O . LYS B 1 460 ? -4.57 -33.656 -6.621 1 92.44 460 LYS B O 1
ATOM 7922 N N . HIS B 1 461 ? -2.934 -32.094 -6.238 1 92.31 461 HIS B N 1
ATOM 7923 C CA . HIS B 1 461 ? -3.291 -31.875 -4.844 1 92.31 461 HIS B CA 1
ATOM 7924 C C . HIS B 1 461 ? -3.482 -30.375 -4.57 1 92.31 461 HIS B C 1
ATOM 7926 O O . HIS B 1 461 ? -2.963 -29.531 -5.301 1 92.31 461 HIS B O 1
ATOM 7932 N N . PRO B 1 462 ? -4.277 -30.172 -3.504 1 93.44 462 PRO B N 1
ATOM 7933 C CA . PRO B 1 462 ? -4.414 -28.75 -3.154 1 93.44 462 PRO B CA 1
ATOM 7934 C C . PRO B 1 462 ? -3.084 -28.109 -2.777 1 93.44 462 PRO B C 1
ATOM 7936 O O . PRO B 1 462 ? -2.283 -28.703 -2.059 1 93.44 462 PRO B O 1
ATOM 7939 N N . SER B 1 463 ? -2.84 -27.031 -3.34 1 95 463 SER B N 1
ATOM 7940 C CA . SER B 1 463 ? -1.638 -26.266 -3.023 1 95 463 SER B CA 1
ATOM 7941 C C . SER B 1 463 ? -1.89 -24.766 -3.145 1 95 463 SER B C 1
ATOM 7943 O O . SER B 1 463 ? -2.902 -24.344 -3.709 1 95 463 SER B O 1
ATOM 7945 N N . GLN B 1 464 ? -0.987 -23.969 -2.588 1 96.44 464 GLN B N 1
ATOM 7946 C CA . GLN B 1 464 ? -1.121 -22.516 -2.67 1 96.44 464 GLN B CA 1
ATOM 7947 C C . GLN B 1 464 ? -0.945 -22.031 -4.105 1 96.44 464 GLN B C 1
ATOM 7949 O O . GLN B 1 464 ? -1.28 -20.891 -4.422 1 96.44 464 GLN B O 1
ATOM 7954 N N . TYR B 1 465 ? -0.453 -22.875 -5.004 1 96.88 465 TYR B N 1
ATOM 7955 C CA . TYR B 1 465 ? -0.112 -22.5 -6.371 1 96.88 465 TYR B CA 1
ATOM 7956 C C . TYR B 1 465 ? -1.23 -22.859 -7.336 1 96.88 465 TYR B C 1
ATOM 7958 O O . TYR B 1 465 ? -1.146 -22.578 -8.531 1 96.88 465 TYR B O 1
ATOM 7966 N N . THR B 1 466 ? -2.264 -23.453 -6.836 1 96.06 466 THR B N 1
ATOM 7967 C CA . THR B 1 466 ? -3.309 -24.016 -7.68 1 96.06 466 THR B CA 1
ATOM 7968 C C . THR B 1 466 ? -3.873 -22.969 -8.633 1 96.06 466 THR B C 1
ATOM 7970 O O . THR B 1 466 ? -3.91 -23.172 -9.844 1 96.06 466 THR B O 1
ATOM 7973 N N . TRP B 1 467 ? -4.281 -21.891 -8.109 1 96.56 467 TRP B N 1
ATOM 7974 C CA . TRP B 1 467 ? -4.898 -20.859 -8.938 1 96.56 467 TRP B CA 1
ATOM 7975 C C . TRP B 1 467 ? -3.887 -20.266 -9.914 1 96.56 467 TRP B C 1
ATOM 7977 O O . TRP B 1 467 ? -4.172 -20.125 -11.109 1 96.56 467 TRP B O 1
ATOM 7987 N N . THR B 1 468 ? -2.688 -19.938 -9.484 1 96.5 468 THR B N 1
ATOM 7988 C CA . THR B 1 468 ? -1.659 -19.281 -10.289 1 96.5 468 THR B CA 1
ATOM 7989 C C . THR B 1 468 ? -1.192 -20.188 -11.414 1 96.5 468 THR B C 1
ATOM 7991 O O . THR B 1 468 ? -1.096 -19.766 -12.57 1 96.5 468 THR B O 1
ATOM 7994 N N . PHE B 1 469 ? -0.906 -21.453 -11.102 1 97.19 469 PHE B N 1
ATOM 7995 C CA . PHE B 1 469 ? -0.405 -22.375 -12.109 1 97.19 469 PHE B CA 1
ATOM 7996 C C . PHE B 1 469 ? -1.498 -22.719 -13.109 1 97.19 469 PHE B C 1
ATOM 7998 O O . PHE B 1 469 ? -1.217 -22.969 -14.289 1 97.19 469 PHE B O 1
ATOM 8005 N N . SER B 1 470 ? -2.746 -22.734 -12.664 1 97 470 SER B N 1
ATOM 8006 C CA . SER B 1 470 ? -3.855 -22.969 -13.578 1 97 470 SER B CA 1
ATOM 8007 C C . SER B 1 470 ? -4.004 -21.844 -14.586 1 97 470 SER B C 1
ATOM 8009 O O . SER B 1 470 ? -4.125 -22.078 -15.789 1 97 470 SER B O 1
ATOM 8011 N N . LEU B 1 471 ? -4.004 -20.656 -14.047 1 96.62 471 LEU B N 1
ATOM 8012 C CA . LEU B 1 471 ? -4.168 -19.5 -14.93 1 96.62 471 LEU B CA 1
ATOM 8013 C C . LEU B 1 471 ? -2.975 -19.359 -15.867 1 96.62 471 LEU B C 1
ATOM 8015 O O . LEU B 1 471 ? -3.141 -19.047 -17.047 1 96.62 471 LEU B O 1
ATOM 8019 N N . SER B 1 472 ? -1.787 -19.594 -15.367 1 96.31 472 SER B N 1
ATOM 8020 C CA . SER B 1 472 ? -0.586 -19.516 -16.203 1 96.31 472 SER B CA 1
ATOM 8021 C C . SER B 1 472 ? -0.573 -20.625 -17.25 1 96.31 472 SER B C 1
ATOM 8023 O O . SER B 1 472 ? -0.009 -20.453 -18.328 1 96.31 472 SER B O 1
ATOM 8025 N N . SER B 1 473 ? -1.139 -21.734 -16.922 1 97.69 473 SER B N 1
ATOM 8026 C CA . SER B 1 473 ? -1.286 -22.797 -17.922 1 97.69 473 SER B CA 1
ATOM 8027 C C . SER B 1 473 ? -2.164 -22.344 -19.078 1 97.69 473 SER B C 1
ATOM 8029 O O . SER B 1 473 ? -1.907 -22.703 -20.234 1 97.69 473 SER B O 1
ATOM 8031 N N . LEU B 1 474 ? -3.201 -21.641 -18.75 1 97.69 474 LEU B N 1
ATOM 8032 C CA . LEU B 1 474 ? -4.023 -21.062 -19.812 1 97.69 474 LEU B CA 1
ATOM 8033 C C . LEU B 1 474 ? -3.182 -20.188 -20.734 1 97.69 474 LEU B C 1
ATOM 8035 O O . LEU B 1 474 ? -3.281 -20.297 -21.953 1 97.69 474 LEU B O 1
ATOM 8039 N N . GLY B 1 475 ? -2.367 -19.344 -20.125 1 97.06 475 GLY B N 1
ATOM 8040 C CA . GLY B 1 475 ? -1.49 -18.516 -20.922 1 97.06 475 GLY B CA 1
ATOM 8041 C C . GLY B 1 475 ? -0.568 -19.312 -21.828 1 97.06 475 GLY B C 1
ATOM 8042 O O . GLY B 1 475 ? -0.401 -18.984 -23 1 97.06 475 GLY B O 1
ATOM 8043 N N . ALA B 1 476 ? -0.027 -20.344 -21.312 1 97.88 476 ALA B N 1
ATOM 8044 C CA . ALA B 1 476 ? 0.877 -21.203 -22.078 1 97.88 476 ALA B CA 1
ATOM 8045 C C . ALA B 1 476 ? 0.139 -21.891 -23.219 1 97.88 476 ALA B C 1
ATOM 8047 O O . ALA B 1 476 ? 0.663 -22 -24.328 1 97.88 476 ALA B O 1
ATOM 8048 N N . ILE B 1 477 ? -1.051 -22.359 -22.984 1 98.19 477 ILE B N 1
ATOM 8049 C CA . ILE B 1 477 ? -1.831 -23.062 -24 1 98.19 477 ILE B CA 1
ATOM 8050 C C . ILE B 1 477 ? -2.238 -22.094 -25.109 1 98.19 477 ILE B C 1
ATOM 8052 O O . ILE B 1 477 ? -2.279 -22.453 -26.281 1 98.19 477 ILE B O 1
ATOM 8056 N N . VAL B 1 478 ? -2.57 -20.875 -24.703 1 97.56 478 VAL B N 1
ATOM 8057 C CA . VAL B 1 478 ? -2.916 -19.859 -25.703 1 97.56 478 VAL B CA 1
ATOM 8058 C C . VAL B 1 478 ? -1.729 -19.625 -26.641 1 97.56 478 VAL B C 1
ATOM 8060 O O . VAL B 1 478 ? -1.894 -19.578 -27.859 1 97.56 478 VAL B O 1
ATOM 8063 N N . ILE B 1 479 ? -0.572 -19.531 -26.109 1 97.62 479 ILE B N 1
ATOM 8064 C CA . ILE B 1 479 ? 0.636 -19.328 -26.906 1 97.62 479 ILE B CA 1
ATOM 8065 C C . ILE B 1 479 ? 0.858 -20.531 -27.828 1 97.62 479 ILE B C 1
ATOM 8067 O O . ILE B 1 479 ? 1.153 -20.359 -29 1 97.62 479 ILE B O 1
ATOM 8071 N N . LEU B 1 480 ? 0.714 -21.703 -27.281 1 98.12 480 LEU B N 1
ATOM 8072 C CA . LEU B 1 480 ? 0.903 -22.922 -28.047 1 98.12 480 LEU B CA 1
ATOM 8073 C C . LEU B 1 480 ? -0.132 -23.031 -29.172 1 98.12 480 LEU B C 1
ATOM 8075 O O . LEU B 1 480 ? 0.188 -23.469 -30.281 1 98.12 480 LEU B O 1
ATOM 8079 N N . THR B 1 481 ? -1.32 -22.672 -28.859 1 97.81 481 THR B N 1
ATOM 8080 C CA . THR B 1 481 ? -2.387 -22.719 -29.859 1 97.81 481 THR B CA 1
ATOM 8081 C C . THR B 1 481 ? -2.115 -21.734 -30.984 1 97.81 481 THR B C 1
ATOM 8083 O O . THR B 1 481 ? -2.266 -22.078 -32.156 1 97.81 481 THR B O 1
ATOM 8086 N N . LEU B 1 482 ? -1.745 -20.516 -30.641 1 95.81 482 LEU B N 1
ATOM 8087 C CA . LEU B 1 482 ? -1.419 -19.531 -31.656 1 95.81 482 LEU B CA 1
ATOM 8088 C C . LEU B 1 482 ? -0.261 -20 -32.531 1 95.81 482 LEU B C 1
ATOM 8090 O O . LEU B 1 482 ? -0.275 -19.812 -33.75 1 95.81 482 LEU B O 1
ATOM 8094 N N . ALA B 1 483 ? 0.722 -20.594 -31.906 1 96.62 483 ALA B N 1
ATOM 8095 C CA . ALA B 1 483 ? 1.864 -21.125 -32.656 1 96.62 483 ALA B CA 1
ATOM 8096 C C . ALA B 1 483 ? 1.436 -22.234 -33.594 1 96.62 483 ALA B C 1
ATOM 8098 O O . ALA B 1 483 ? 1.958 -22.359 -34.688 1 96.62 483 ALA B O 1
ATOM 8099 N N . SER B 1 484 ? 0.522 -23.062 -33.219 1 96.19 484 SER B N 1
ATOM 8100 C CA . SER B 1 484 ? 0.047 -24.188 -34.031 1 96.19 484 SER B CA 1
ATOM 8101 C C . SER B 1 484 ? -0.713 -23.703 -35.25 1 96.19 484 SER B C 1
ATOM 8103 O O . SER B 1 484 ? -0.818 -24.422 -36.25 1 96.19 484 SER B O 1
ATOM 8105 N N . LEU B 1 485 ? -1.219 -22.5 -35.219 1 93.5 485 LEU B N 1
ATOM 8106 C CA . LEU B 1 485 ? -2.014 -21.969 -36.312 1 93.5 485 LEU B CA 1
ATOM 8107 C C . LEU B 1 485 ? -1.153 -21.109 -37.25 1 93.5 485 LEU B C 1
ATOM 8109 O O . LEU B 1 485 ? -1.617 -20.672 -38.312 1 93.5 485 LEU B O 1
ATOM 8113 N N . ASN B 1 486 ? 0.035 -20.875 -36.844 1 92.56 486 ASN B N 1
ATOM 8114 C CA . ASN B 1 486 ? 0.969 -20.109 -37.656 1 92.56 486 ASN B CA 1
ATOM 8115 C C . ASN B 1 486 ? 1.809 -21.031 -38.562 1 92.56 486 ASN B C 1
ATOM 8117 O O . ASN B 1 486 ? 2.492 -21.922 -38.062 1 92.56 486 ASN B O 1
ATOM 8121 N N . PRO B 1 487 ? 1.874 -20.797 -39.844 1 90.88 487 PRO B N 1
ATOM 8122 C CA . PRO B 1 487 ? 2.574 -21.688 -40.75 1 90.88 487 PRO B CA 1
ATOM 8123 C C . PRO B 1 487 ? 4.07 -21.797 -40.469 1 90.88 487 PRO B C 1
ATOM 8125 O O . PRO B 1 487 ? 4.684 -22.828 -40.719 1 90.88 487 PRO B O 1
ATOM 8128 N N . ALA B 1 488 ? 4.66 -20.797 -39.906 1 91.75 488 ALA B N 1
ATOM 8129 C CA . ALA B 1 488 ? 6.098 -20.797 -39.656 1 91.75 488 ALA B CA 1
ATOM 8130 C C . ALA B 1 488 ? 6.422 -21.594 -38.406 1 91.75 488 ALA B C 1
ATOM 8132 O O . ALA B 1 488 ? 7.551 -22.062 -38.219 1 91.75 488 ALA B O 1
ATOM 8133 N N . LEU B 1 489 ? 5.414 -21.812 -37.531 1 95.12 489 LEU B N 1
ATOM 8134 C CA . LEU B 1 489 ? 5.691 -22.391 -36.219 1 95.12 489 LEU B CA 1
ATOM 8135 C C . LEU B 1 489 ? 4.945 -23.703 -36.062 1 95.12 489 LEU B C 1
ATOM 8137 O O . LEU B 1 489 ? 5.227 -24.469 -35.125 1 95.12 489 LEU B O 1
ATOM 8141 N N . GLN B 1 490 ? 4.047 -24.047 -36.875 1 94 490 GLN B N 1
ATOM 8142 C CA . GLN B 1 490 ? 3.133 -25.172 -36.719 1 94 490 GLN B CA 1
ATOM 8143 C C . GLN B 1 490 ? 3.898 -26.484 -36.594 1 94 490 GLN B C 1
ATOM 8145 O O . GLN B 1 490 ? 3.463 -27.391 -35.875 1 94 490 GLN B O 1
ATOM 8150 N N . HIS B 1 491 ? 5.051 -26.578 -37.156 1 94 491 HIS B N 1
ATOM 8151 C CA . HIS B 1 491 ? 5.832 -27.812 -37.125 1 94 491 HIS B CA 1
ATOM 8152 C C . HIS B 1 491 ? 6.43 -28.047 -35.75 1 94 491 HIS B C 1
ATOM 8154 O O . HIS B 1 491 ? 6.801 -29.172 -35.438 1 94 491 HIS B O 1
ATOM 8160 N N . LEU B 1 492 ? 6.48 -27.047 -34.969 1 95.88 492 LEU B N 1
ATOM 8161 C CA . LEU B 1 492 ? 7.066 -27.156 -33.625 1 95.88 492 LEU B CA 1
ATOM 8162 C C . LEU B 1 492 ? 6.023 -27.578 -32.594 1 95.88 492 LEU B C 1
ATOM 8164 O O . LEU B 1 492 ? 6.363 -27.969 -31.484 1 95.88 492 LEU B O 1
ATOM 8168 N N . VAL B 1 493 ? 4.699 -27.594 -32.969 1 96.5 493 VAL B N 1
ATOM 8169 C CA . VAL B 1 493 ? 3.637 -27.891 -32.031 1 96.5 493 VAL B CA 1
ATOM 8170 C C . VAL B 1 493 ? 2.715 -28.969 -32.594 1 96.5 493 VAL B C 1
ATOM 8172 O O . VAL B 1 493 ? 1.496 -28.781 -32.656 1 96.5 493 VAL B O 1
ATOM 8175 N N . THR B 1 494 ? 3.213 -30.047 -32.844 1 94.06 494 THR B N 1
ATOM 8176 C CA . THR B 1 494 ? 2.438 -31.125 -33.438 1 94.06 494 THR B CA 1
ATOM 8177 C C . THR B 1 494 ? 1.586 -31.828 -32.375 1 94.06 494 THR B C 1
ATOM 8179 O O . THR B 1 494 ? 0.633 -32.531 -32.719 1 94.06 494 THR B O 1
ATOM 8182 N N . ASP B 1 495 ? 1.898 -31.625 -31.156 1 95.94 495 ASP B N 1
ATOM 8183 C CA . ASP B 1 495 ? 1.204 -32.281 -30.062 1 95.94 495 ASP B CA 1
ATOM 8184 C C . ASP B 1 495 ? 0.226 -31.359 -29.359 1 95.94 495 ASP B C 1
ATOM 8186 O O . ASP B 1 495 ? 0.018 -31.453 -28.156 1 95.94 495 ASP B O 1
ATOM 8190 N N . ILE B 1 496 ? -0.323 -30.375 -30.047 1 96.56 496 ILE B N 1
ATOM 8191 C CA . ILE B 1 496 ? -1.17 -29.344 -29.469 1 96.56 496 ILE B CA 1
ATOM 8192 C C . ILE B 1 496 ? -2.4 -29.984 -28.828 1 96.56 496 ILE B C 1
ATOM 8194 O O . ILE B 1 496 ? -2.812 -29.594 -27.734 1 96.56 496 ILE B O 1
ATOM 8198 N N . ASP B 1 497 ? -3.012 -30.953 -29.422 1 96 497 ASP B N 1
ATOM 8199 C CA . ASP B 1 497 ? -4.219 -31.594 -28.906 1 96 497 ASP B CA 1
ATOM 8200 C C . ASP B 1 497 ? -3.943 -32.281 -27.562 1 96 497 ASP B C 1
ATOM 8202 O O . ASP B 1 497 ? -4.742 -32.156 -26.625 1 96 497 ASP B O 1
ATOM 8206 N N . ALA B 1 498 ? -2.881 -32.969 -27.516 1 96.88 498 ALA B N 1
ATOM 8207 C CA . ALA B 1 498 ? -2.502 -33.688 -26.281 1 96.88 498 ALA B CA 1
ATOM 8208 C C . ALA B 1 498 ? -2.221 -32.688 -25.156 1 96.88 498 ALA B C 1
ATOM 8210 O O . ALA B 1 498 ? -2.58 -32.906 -24 1 96.88 498 ALA B O 1
ATOM 8211 N N . LEU B 1 499 ? -1.544 -31.609 -25.469 1 97.25 499 LEU B N 1
ATOM 8212 C CA . LEU B 1 499 ? -1.193 -30.594 -24.484 1 97.25 499 LEU B CA 1
ATOM 8213 C C . LEU B 1 499 ? -2.441 -29.891 -23.969 1 97.25 499 LEU B C 1
ATOM 8215 O O . LEU B 1 499 ? -2.561 -29.625 -22.766 1 97.25 499 LEU B O 1
ATOM 8219 N N . GLN B 1 500 ? -3.332 -29.516 -24.859 1 97.94 500 GLN B N 1
ATOM 8220 C CA . GLN B 1 500 ? -4.586 -28.875 -24.469 1 97.94 500 GLN B CA 1
ATOM 8221 C C . GLN B 1 500 ? -5.402 -29.812 -23.562 1 97.94 500 GLN B C 1
ATOM 8223 O O . GLN B 1 500 ? -5.953 -29.359 -22.547 1 97.94 500 GLN B O 1
ATOM 8228 N N . ASN B 1 501 ? -5.453 -31.062 -23.906 1 97.75 501 ASN B N 1
ATOM 8229 C CA . ASN B 1 501 ? -6.168 -32.031 -23.094 1 97.75 501 ASN B CA 1
ATOM 8230 C C . ASN B 1 501 ? -5.523 -32.188 -21.719 1 97.75 501 ASN B C 1
ATOM 8232 O O . ASN B 1 501 ? -6.223 -32.344 -20.719 1 97.75 501 ASN B O 1
ATOM 8236 N N . LEU B 1 502 ? -4.246 -32.25 -21.734 1 97.31 502 LEU B N 1
ATOM 8237 C CA . LEU B 1 502 ? -3.533 -32.375 -20.469 1 97.31 502 LEU B CA 1
ATOM 8238 C C . LEU B 1 502 ? -3.855 -31.188 -19.547 1 97.31 502 LEU B C 1
ATOM 8240 O O . LEU B 1 502 ? -4.113 -31.391 -18.359 1 97.31 502 LEU B O 1
ATOM 8244 N N . ALA B 1 503 ? -3.775 -29.984 -20.078 1 97.69 503 ALA B N 1
ATOM 8245 C CA . ALA B 1 503 ? -4.09 -28.797 -19.281 1 97.69 503 ALA B CA 1
ATOM 8246 C C . ALA B 1 503 ? -5.523 -28.844 -18.766 1 97.69 503 ALA B C 1
ATOM 8248 O O . ALA B 1 503 ? -5.777 -28.531 -17.594 1 97.69 503 ALA B O 1
ATOM 8249 N N . LEU B 1 504 ? -6.484 -29.234 -19.594 1 97.75 504 LEU B N 1
ATOM 8250 C CA . LEU B 1 504 ? -7.887 -29.344 -19.203 1 97.75 504 LEU B CA 1
ATOM 8251 C C . LEU B 1 504 ? -8.055 -30.344 -18.062 1 97.75 504 LEU B C 1
ATOM 8253 O O . LEU B 1 504 ? -8.734 -30.062 -17.078 1 97.75 504 LEU B O 1
ATOM 8257 N N . ASN B 1 505 ? -7.402 -31.453 -18.172 1 96.56 505 ASN B N 1
ATOM 8258 C CA . ASN B 1 505 ? -7.512 -32.5 -17.156 1 96.56 505 ASN B CA 1
ATOM 8259 C C . ASN B 1 505 ? -6.914 -32.062 -15.828 1 96.56 505 ASN B C 1
ATOM 8261 O O . ASN B 1 505 ? -7.406 -32.438 -14.766 1 96.56 505 ASN B O 1
ATOM 8265 N N . ASN B 1 506 ? -5.836 -31.359 -15.898 1 95.62 506 ASN B N 1
ATOM 8266 C CA . ASN B 1 506 ? -5.168 -30.875 -14.695 1 95.62 506 ASN B CA 1
ATOM 8267 C C . ASN B 1 506 ? -6.031 -29.875 -13.945 1 95.62 506 ASN B C 1
ATOM 8269 O O . ASN B 1 506 ? -6.039 -29.844 -12.711 1 95.62 506 ASN B O 1
ATOM 8273 N N . ILE B 1 507 ? -6.785 -29 -14.648 1 96.31 507 ILE B N 1
ATOM 8274 C CA . ILE B 1 507 ? -7.453 -27.859 -14.047 1 96.31 507 ILE B CA 1
ATOM 8275 C C . ILE B 1 507 ? -8.898 -28.219 -13.719 1 96.31 507 ILE B C 1
ATOM 8277 O O . ILE B 1 507 ? -9.5 -27.625 -12.82 1 96.31 507 ILE B O 1
ATOM 8281 N N . ARG B 1 508 ? -9.461 -29.219 -14.312 1 94.88 508 ARG B N 1
ATOM 8282 C CA . ARG B 1 508 ? -10.883 -29.547 -14.227 1 94.88 508 ARG B CA 1
ATOM 8283 C C . ARG B 1 508 ? -11.289 -29.844 -12.789 1 94.88 508 ARG B C 1
ATOM 8285 O O . ARG B 1 508 ? -12.359 -29.422 -12.344 1 94.88 508 ARG B O 1
ATOM 8292 N N . PRO B 1 509 ? -10.445 -30.531 -12.016 1 93.31 509 PRO B N 1
ATOM 8293 C CA . PRO B 1 509 ? -10.844 -30.781 -10.633 1 93.31 509 PRO B CA 1
ATOM 8294 C C . PRO B 1 509 ? -11.016 -29.5 -9.82 1 93.31 509 PRO B C 1
ATOM 8296 O O . PRO B 1 509 ? -11.656 -29.516 -8.766 1 93.31 509 PRO B O 1
ATOM 8299 N N . TRP B 1 510 ? -10.453 -28.422 -10.32 1 93.62 510 TRP B N 1
ATOM 8300 C CA . TRP B 1 510 ? -10.461 -27.172 -9.578 1 93.62 510 TRP B CA 1
ATOM 8301 C C . TRP B 1 510 ? -11.398 -26.156 -10.242 1 93.62 510 TRP B C 1
ATOM 8303 O O . TRP B 1 510 ? -11.352 -24.969 -9.93 1 93.62 510 TRP B O 1
ATOM 8313 N N . ALA B 1 511 ? -12.219 -26.641 -11.094 1 90.94 511 ALA B N 1
ATOM 8314 C CA . ALA B 1 511 ? -13.031 -25.75 -11.922 1 90.94 511 ALA B CA 1
ATOM 8315 C C . ALA B 1 511 ? -14.195 -25.172 -11.125 1 90.94 511 ALA B C 1
ATOM 8317 O O . ALA B 1 511 ? -15.359 -25.5 -11.383 1 90.94 511 ALA B O 1
ATOM 8318 N N . PHE B 1 512 ? -13.844 -24.406 -10.188 1 86.38 512 PHE B N 1
ATOM 8319 C CA . PHE B 1 512 ? -14.852 -23.609 -9.477 1 86.38 512 PHE B CA 1
ATOM 8320 C C . PHE B 1 512 ? -14.422 -22.156 -9.375 1 86.38 512 PHE B C 1
ATOM 8322 O O . PHE B 1 512 ? -13.242 -21.844 -9.516 1 86.38 512 PHE B O 1
ATOM 8329 N N . SER B 1 513 ? -15.242 -21.172 -9.305 1 82.38 513 SER B N 1
ATOM 8330 C CA . SER B 1 513 ? -15.016 -19.734 -9.32 1 82.38 513 SER B CA 1
ATOM 8331 C C . SER B 1 513 ? -14.461 -19.281 -10.664 1 82.38 513 SER B C 1
ATOM 8333 O O . SER B 1 513 ? -15.016 -19.594 -11.719 1 82.38 513 SER B O 1
ATOM 8335 N N . SER B 1 514 ? -13.258 -18.625 -10.742 1 90.75 514 SER B N 1
ATOM 8336 C CA . SER B 1 514 ? -12.695 -18.109 -11.984 1 90.75 514 SER B CA 1
ATOM 8337 C C . SER B 1 514 ? -12.086 -19.234 -12.82 1 90.75 514 SER B C 1
ATOM 8339 O O . SER B 1 514 ? -11.93 -19.109 -14.039 1 90.75 514 SER B O 1
ATOM 8341 N N . LEU B 1 515 ? -11.773 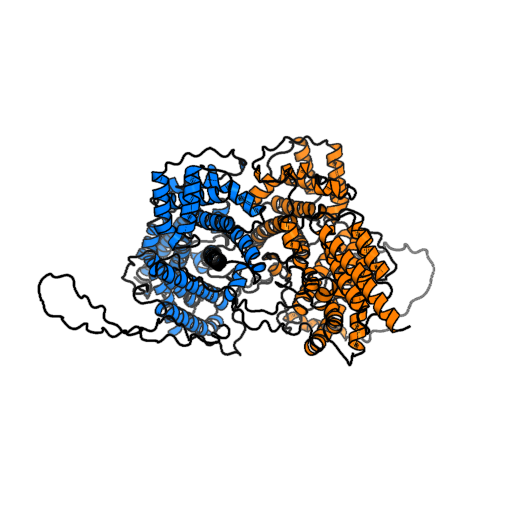-20.391 -12.242 1 94.38 515 LEU B N 1
ATOM 8342 C CA . LEU B 1 515 ? -11.156 -21.484 -12.977 1 94.38 515 LEU B CA 1
ATOM 8343 C C . LEU B 1 515 ? -12.188 -22.219 -13.828 1 94.38 515 LEU B C 1
ATOM 8345 O O . LEU B 1 515 ? -11.82 -22.938 -14.766 1 94.38 515 LEU B O 1
ATOM 8349 N N . GLU B 1 516 ? -13.445 -21.969 -13.469 1 93.5 516 GLU B N 1
ATOM 8350 C CA . GLU B 1 516 ? -14.484 -22.469 -14.375 1 93.5 516 GLU B CA 1
ATOM 8351 C C . GLU B 1 516 ? -14.414 -21.75 -15.727 1 93.5 516 GLU B C 1
ATOM 8353 O O . GLU B 1 516 ? -14.617 -22.375 -16.766 1 93.5 516 GLU B O 1
ATOM 8358 N N . ALA B 1 517 ? -14.211 -20.484 -15.633 1 94.56 517 ALA B N 1
ATOM 8359 C CA . ALA B 1 517 ? -14.055 -19.719 -16.859 1 94.56 517 ALA B CA 1
ATOM 8360 C C . ALA B 1 517 ? -12.812 -20.172 -17.641 1 94.56 517 ALA B C 1
ATOM 8362 O O . ALA B 1 517 ? -12.812 -20.188 -18.875 1 94.56 517 ALA B O 1
ATOM 8363 N N . VAL B 1 518 ? -11.797 -20.516 -16.938 1 96.12 518 VAL B N 1
ATOM 8364 C CA . VAL B 1 518 ? -10.57 -20.984 -17.578 1 96.12 518 VAL B CA 1
ATOM 8365 C C . VAL B 1 518 ? -10.844 -22.25 -18.391 1 96.12 518 VAL B C 1
ATOM 8367 O O . VAL B 1 518 ? -10.391 -22.375 -19.516 1 96.12 518 VAL B O 1
ATOM 8370 N N . ILE B 1 519 ? -11.594 -23.156 -17.812 1 96.69 519 ILE B N 1
ATOM 8371 C CA . ILE B 1 519 ? -11.945 -24.391 -18.5 1 96.69 519 ILE B CA 1
ATOM 8372 C C . ILE B 1 519 ? -12.773 -24.078 -19.734 1 96.69 519 ILE B C 1
ATOM 8374 O O . ILE B 1 519 ? -12.531 -24.641 -20.812 1 96.69 519 ILE B O 1
ATOM 8378 N N . THR B 1 520 ? -13.672 -23.141 -19.594 1 96.19 520 THR B N 1
ATOM 8379 C CA . THR B 1 520 ? -14.516 -22.766 -20.719 1 96.19 520 THR B CA 1
ATOM 8380 C C . THR B 1 520 ? -13.68 -22.172 -21.844 1 96.19 520 THR B C 1
ATOM 8382 O O . THR B 1 520 ? -13.883 -22.484 -23.016 1 96.19 520 THR B O 1
ATOM 8385 N N . ILE B 1 521 ? -12.781 -21.359 -21.484 1 96.5 521 ILE B N 1
ATOM 8386 C CA . ILE B 1 521 ? -11.93 -20.703 -22.469 1 96.5 521 ILE B CA 1
ATOM 8387 C C . ILE B 1 521 ? -11.031 -21.734 -23.141 1 96.5 521 ILE B C 1
ATOM 8389 O O . ILE B 1 521 ? -10.852 -21.719 -24.359 1 96.5 521 ILE B O 1
ATOM 8393 N N . LEU B 1 522 ? -10.484 -22.641 -22.375 1 97.12 522 LEU B N 1
ATOM 8394 C CA . LEU B 1 522 ? -9.617 -23.672 -22.906 1 97.12 522 LEU B CA 1
ATOM 8395 C C . LEU B 1 522 ? -10.383 -24.578 -23.875 1 97.12 522 LEU B C 1
ATOM 8397 O O . LEU B 1 522 ? -9.844 -24.969 -24.906 1 97.12 522 LEU B O 1
ATOM 8401 N N . GLU B 1 523 ? -11.57 -24.891 -23.531 1 96.94 523 GLU B N 1
ATOM 8402 C CA . GLU B 1 523 ? -12.398 -25.703 -24.406 1 96.94 523 GLU B CA 1
ATOM 8403 C C . GLU B 1 523 ? -12.703 -24.969 -25.703 1 96.94 523 GLU B C 1
ATOM 8405 O O . GLU B 1 523 ? -12.695 -25.578 -26.781 1 96.94 523 GLU B O 1
ATOM 8410 N N . ASP B 1 524 ? -13 -23.734 -25.594 1 95.62 524 ASP B N 1
ATOM 8411 C CA . ASP B 1 524 ? -13.25 -22.922 -26.797 1 95.62 524 ASP B CA 1
ATOM 8412 C C . ASP B 1 524 ? -12.016 -22.859 -27.688 1 95.62 524 ASP B C 1
ATOM 8414 O O . ASP B 1 524 ? -12.125 -22.953 -28.906 1 95.62 524 ASP B O 1
ATOM 8418 N N . VAL B 1 525 ? -10.945 -22.641 -27.078 1 95.75 525 VAL B N 1
ATOM 8419 C CA . VAL B 1 525 ? -9.688 -22.562 -27.812 1 95.75 525 VAL B CA 1
ATOM 8420 C C . VAL B 1 525 ? -9.422 -23.891 -28.531 1 95.75 525 VAL B C 1
ATOM 8422 O O . VAL B 1 525 ? -9 -23.906 -29.688 1 95.75 525 VAL B O 1
ATOM 8425 N N . GLN B 1 526 ? -9.648 -24.969 -27.812 1 94.94 526 GLN B N 1
ATOM 8426 C CA . GLN B 1 526 ? -9.43 -26.297 -28.391 1 94.94 526 GLN B CA 1
ATOM 8427 C C . GLN B 1 526 ? -10.375 -26.547 -29.562 1 94.94 526 GLN B C 1
ATOM 8429 O O . GLN B 1 526 ? -9.961 -27.031 -30.609 1 94.94 526 GLN B O 1
ATOM 8434 N N . LYS B 1 527 ? -11.594 -26.203 -29.391 1 93.75 527 LYS B N 1
ATOM 8435 C CA . LYS B 1 527 ? -12.602 -26.406 -30.438 1 93.75 527 LYS B CA 1
ATOM 8436 C C . LYS B 1 527 ? -12.25 -25.609 -31.688 1 93.75 527 LYS B C 1
ATOM 8438 O O . LYS B 1 527 ? -12.312 -26.141 -32.812 1 93.75 527 LYS B O 1
ATOM 8443 N N . LYS B 1 528 ? -11.938 -24.375 -31.484 1 92 528 LYS B N 1
ATOM 8444 C CA . LYS B 1 528 ? -11.633 -23.516 -32.625 1 92 528 LYS B CA 1
ATOM 8445 C C . LYS B 1 528 ? -10.344 -23.953 -33.312 1 92 528 LYS B C 1
ATOM 8447 O O . LYS B 1 528 ? -10.227 -23.875 -34.531 1 92 528 LYS B O 1
ATOM 8452 N N . GLN B 1 529 ? -9.398 -24.312 -32.594 1 90.75 529 GLN B N 1
ATOM 8453 C CA . GLN B 1 529 ? -8.133 -24.781 -33.156 1 90.75 529 GLN B CA 1
ATOM 8454 C C . GLN B 1 529 ? -8.344 -26.031 -34 1 90.75 529 GLN B C 1
ATOM 8456 O O . GLN B 1 529 ? -7.766 -26.156 -35.094 1 90.75 529 GLN B O 1
ATOM 8461 N N . ARG B 1 530 ? -9.133 -26.969 -33.594 1 87.69 530 ARG B N 1
ATOM 8462 C CA . ARG B 1 530 ? -9.438 -28.188 -34.344 1 87.69 530 ARG B CA 1
ATOM 8463 C C . ARG B 1 530 ? -10.156 -27.875 -35.625 1 87.69 530 ARG B C 1
ATOM 8465 O O . ARG B 1 530 ? -9.891 -28.484 -36.656 1 87.69 530 ARG B O 1
ATOM 8472 N N . LEU B 1 531 ? -10.977 -26.922 -35.562 1 84.69 531 LEU B N 1
ATOM 8473 C CA . LEU B 1 531 ? -11.727 -26.516 -36.75 1 84.69 531 LEU B CA 1
ATOM 8474 C C . LEU B 1 531 ? -10.789 -25.906 -37.781 1 84.69 531 LEU B C 1
ATOM 8476 O O . LEU B 1 531 ? -10.93 -26.203 -38.969 1 84.69 531 LEU B O 1
ATOM 8480 N N . PHE B 1 532 ? -9.875 -25.125 -37.344 1 84.38 532 PHE B N 1
ATOM 8481 C CA . PHE B 1 532 ? -8.961 -24.469 -38.281 1 84.38 532 PHE B CA 1
ATOM 8482 C C . PHE B 1 532 ? -7.988 -25.484 -38.875 1 84.38 532 PHE B C 1
ATOM 8484 O O . PHE B 1 532 ? -7.59 -25.375 -40.031 1 84.38 532 PHE B O 1
ATOM 8491 N N . THR B 1 533 ? -7.594 -26.438 -38.094 1 82.38 533 THR B N 1
ATOM 8492 C CA . THR B 1 533 ? -6.688 -27.469 -38.562 1 82.38 533 THR B CA 1
ATOM 8493 C C . THR B 1 533 ? -7.383 -28.344 -39.625 1 82.38 533 THR B C 1
ATOM 8495 O O . THR B 1 533 ? -6.766 -28.766 -40.594 1 82.38 533 THR B O 1
ATOM 8498 N N . ARG B 1 534 ? -8.609 -28.578 -39.5 1 81.31 534 ARG B N 1
ATOM 8499 C CA . ARG B 1 534 ? -9.383 -29.375 -40.469 1 81.31 534 ARG B CA 1
ATOM 8500 C C . ARG B 1 534 ? -9.586 -28.625 -41.75 1 81.31 534 ARG B C 1
ATOM 8502 O O . ARG B 1 534 ? -9.562 -29.219 -42.844 1 81.31 534 ARG B O 1
ATOM 8509 N N . MET B 1 535 ? -9.75 -27.359 -41.656 1 79.81 535 MET B N 1
ATOM 8510 C CA . MET B 1 535 ? -9.961 -26.547 -42.844 1 79.81 535 MET B CA 1
ATOM 8511 C C . MET B 1 535 ? -8.688 -26.453 -43.688 1 79.81 535 MET B C 1
ATOM 8513 O O . MET B 1 535 ? -8.75 -26.469 -44.938 1 79.81 535 MET B O 1
ATOM 8517 N N . ASN B 1 536 ? -7.605 -26.328 -43.094 1 73.12 536 ASN B N 1
ATOM 8518 C CA . ASN B 1 536 ? -6.336 -26.219 -43.812 1 73.12 536 ASN B CA 1
ATOM 8519 C C . ASN B 1 536 ? -5.93 -27.547 -44.438 1 73.12 536 ASN B C 1
ATOM 8521 O O . ASN B 1 536 ? -5.25 -27.578 -45.469 1 73.12 536 ASN B O 1
ATOM 8525 N N . CYS B 1 537 ? -6.211 -28.672 -43.812 1 63.06 537 CYS B N 1
ATOM 8526 C CA . CYS B 1 537 ? -5.941 -29.984 -44.406 1 63.06 537 CYS B CA 1
ATOM 8527 C C . CYS B 1 537 ? -6.801 -30.203 -45.625 1 63.06 537 CYS B C 1
ATOM 8529 O O . CYS B 1 537 ? -6.363 -30.859 -46.594 1 63.06 537 CYS B O 1
ATOM 8531 N N . ARG B 1 538 ? -7.992 -29.719 -45.75 1 58.44 538 ARG B N 1
ATOM 8532 C CA . ARG B 1 538 ? -8.844 -29.875 -46.938 1 58.44 538 ARG B CA 1
ATOM 8533 C C . ARG B 1 538 ? -8.305 -29.078 -48.094 1 58.44 538 ARG B C 1
ATOM 8535 O O . ARG B 1 538 ? -8.445 -29.5 -49.25 1 58.44 538 ARG B O 1
ATOM 8542 N N . HIS B 1 539 ? -7.688 -27.953 -47.75 1 51.22 539 HIS B N 1
ATOM 8543 C CA . HIS B 1 539 ? -7.164 -27.188 -48.875 1 51.22 539 HIS B CA 1
ATOM 8544 C C . HIS B 1 539 ? -5.891 -27.812 -49.438 1 51.22 539 HIS B C 1
ATOM 8546 O O . HIS B 1 539 ? -5.438 -27.438 -50.531 1 51.22 539 HIS B O 1
ATOM 8552 N N . VAL B 1 540 ? -5.266 -28.609 -48.688 1 46.72 540 VAL B N 1
ATOM 8553 C CA . VAL B 1 540 ? -4.074 -29.266 -49.219 1 46.72 540 VAL B CA 1
ATOM 8554 C C . VAL B 1 540 ? -4.473 -30.562 -49.938 1 46.72 540 VAL B C 1
ATOM 8556 O O . VAL B 1 540 ? -3.783 -31 -50.875 1 46.72 540 VAL B O 1
ATOM 8559 N N . ASN B 1 541 ? -5.488 -31.328 -49.688 1 36.09 541 ASN B N 1
ATOM 8560 C CA . ASN B 1 541 ? -5.895 -32.469 -50.531 1 36.09 541 ASN B CA 1
ATOM 8561 C C . ASN B 1 541 ? -6.742 -32.031 -51.719 1 36.09 541 ASN B C 1
ATOM 8563 O O . ASN B 1 541 ? -7.691 -31.25 -51.562 1 36.09 541 ASN B O 1
#

Secondary structure (DSSP, 8-state):
--S-S-S-------------------S----------------------------TTS-----SSPPTT-TTSHHHHHTSHHHHHHH----TTHHHHHHHHSPPPGGG-GGG-S---------HHHHHHHHHHHHHTHHHH---S-HHHHHHHHHHHHHH---SSHHHHHHHHHHHHHHHHHSPP-HHHHHHS-TTHHHHHHHHHHHHHHHHH-----SHHHHHHHHHHHHHHHTT-HHHHHHHHHHHHHHHHHHHHT--SSS--HHHHHHHHHHHHHHHHHHHHHHTTS--PPPGGGGGTTTSPPP--TTS-HHHHHHHHHHHHHHHHHHHHHHHHS------------------TT-HHHHHHHHHHHHHHHHHHHHHHHHS-GGGPPP-STT---SSHHHHHHHHHHHHHHHHHHHHHHHHHHHS--SS--HHHHHHHHHHHHHHHHHHHHHHHHHTS--TTHHHHHHHHHHHHHHHHHHHHSTTTGGG-TTHHHHHHHHHHHHGGG-STHHHHHHHHHHHHHHHHHHHHHHHHHHH-/--GGGGGGGGGG----------------S----------------S---------TTS-----SSPPTT-TTSHHHHHTSHHHHHHH----TTHHHHHHHHSPPPGGG-GGG-S---------HHHHHHHHHHHHHTHHHH---S-HHHHHHHHHHHHHH---SSHHHHHHHHHHHHHHHHHSPP-HHHHHHS-TTHHHHHHHHHHHHHHHHH-----SHHHHHHHHHHHHHHHTT-HHHHHHHHHHHHHHHHHHHHT--SSS--HHHHHHHHHHHHHHHHHHHHHHTTS--PPPGGGGGTTTSPPP--TTS-HHHHHHHHHHHHHHHHHHHHHHHHS------------------TT-HHHHHHHHHHHHHHHHHHHHHHHHS-GGGPPP-STT---SSHHHHHHHHHHHHHHHHHHHHHHHHHHHS--SS--HHHHHHHHHHHHHHHHHHHHHHHHHTS--TTHHHHHHHHHHHHHHHHHHHHSTTTGGG-TTHHHHHHHHHHHHGGG-STHHHHHHHHHHHHHHHHHHHHHHHHHHH-

Nearest PDB structures (foldseek):
  6gys-assembly1_B  TM=5.542E-01  e=8.684E-04  Saccharomyces cerevisiae
  8qai-assembly2_B  TM=3.381E-01  e=3.674E-01  synthetic construct
  5dlq-assembly1_B  TM=1.672E-01  e=7.110E+00  Mus musculus
  6gys-assembly1_B  TM=5.542E-01  e=1.030E-03  Saccharomyces cerevisiae
  8qai-assembly2_B  TM=3.564E-01  e=3.638E-01  synthetic construct

Solvent-accessible surface area (backbone atoms only — not comparable to full-atom values): 61128 Å² total; per-residue (Å²): 113,61,78,58,92,31,86,77,92,67,73,88,70,74,68,95,72,81,74,82,70,73,62,66,85,77,78,87,81,77,79,78,70,74,76,72,71,69,79,78,75,76,73,72,80,69,55,65,84,71,71,84,68,76,58,89,83,54,74,82,73,75,63,60,34,74,48,69,79,39,74,74,20,41,38,49,54,42,58,33,66,69,42,25,74,62,71,39,85,59,61,73,53,45,61,57,54,42,51,58,65,47,80,63,40,71,78,66,44,54,92,56,58,66,62,79,82,72,88,74,88,76,58,68,68,57,50,53,50,21,45,51,44,19,61,72,44,63,31,53,76,46,66,53,65,49,68,71,63,47,49,55,55,46,52,50,35,70,70,72,44,83,59,83,45,62,67,36,25,32,50,25,36,42,39,16,38,10,38,33,61,70,37,74,71,42,44,67,47,45,63,66,56,36,60,29,47,75,33,39,51,65,18,44,62,48,52,54,50,42,67,66,69,53,70,69,84,63,64,57,55,42,47,32,28,42,49,43,14,44,40,31,19,40,60,60,32,62,66,63,14,45,45,32,33,52,52,23,48,55,54,50,44,49,50,57,70,61,55,57,80,78,82,73,53,68,69,57,51,48,42,48,36,32,42,49,51,44,42,51,52,56,49,47,56,49,48,54,61,37,92,61,79,61,70,64,60,47,78,41,57,87,41,50,71,82,60,81,50,81,79,46,55,68,67,47,34,50,46,43,53,49,49,53,51,50,50,48,50,43,20,40,46,37,40,72,74,30,54,44,71,77,64,66,52,55,85,64,81,65,86,74,63,69,69,74,77,56,38,72,71,50,48,66,64,42,46,61,55,37,51,51,53,48,49,51,50,51,48,55,55,67,34,38,58,73,92,66,39,52,69,84,54,83,88,62,78,68,91,41,71,64,36,31,50,51,37,29,52,50,24,50,44,48,17,62,58,27,38,58,45,44,51,28,58,65,72,38,92,71,86,81,75,56,66,68,50,54,50,44,22,46,52,15,49,53,21,32,54,45,26,55,62,43,45,45,70,60,46,64,41,53,31,62,51,42,50,54,55,46,49,50,43,51,37,37,48,52,52,47,50,52,35,42,72,29,86,92,39,25,83,79,37,79,57,51,68,63,51,54,50,50,53,49,63,43,41,52,60,54,44,47,72,46,41,36,55,50,52,51,51,51,52,46,49,51,53,46,50,54,53,52,54,52,54,55,54,53,72,70,101,120,72,66,72,61,64,71,58,65,67,65,63,68,77,70,78,76,88,88,75,87,74,80,80,82,78,88,88,75,92,65,77,73,68,80,72,68,67,73,80,70,72,64,68,70,69,79,56,81,61,75,81,62,75,59,87,83,52,71,79,70,72,62,59,33,74,47,68,80,39,74,75,19,42,40,48,53,44,59,32,65,67,42,26,73,64,69,38,86,57,61,72,54,46,60,58,54,41,51,59,65,47,79,64,40,71,78,64,44,56,90,57,57,66,64,78,83,73,87,72,89,76,58,68,69,59,51,54,49,21,44,51,44,20,62,72,44,63,33,52,77,46,67,52,65,48,68,70,64,47,50,54,54,45,51,50,36,72,72,72,45,82,58,82,46,62,68,38,26,30,49,25,35,42,40,18,38,9,39,34,62,71,38,74,71,42,42,68,47,44,64,64,56,36,59,30,46,75,33,38,52,66,18,44,63,48,52,54,50,42,68,66,68,54,68,70,84,62,64,57,54,42,49,33,28,43,51,43,15,43,41,30,18,41,61,60,33,62,66,62,15,46,45,32,32,53,53,21,48,56,54,49,43,48,51,58,71,62,54,57,81,64,87,72,52,69,67,57,52,49,42,49,35,33,43,50,52,44,44,50,53,56,50,48,56,48,48,55,62,37,94,60,80,63,71,62,59,47,77,42,57,87,43,51,70,82,59,83,50,82,79,47,54,69,67,47,35,50,47,43,53,49,49,53,50,52,48,49,49,43,20,38,48,38,39,72,72,30,55,44,72,78,64,66,52,52,86,63,80,65,85,73,63,70,69,74,79,56,36,73,70,50,49,65,63,43,48,62,55,38,52,52,52,50,50,51,50,51,48,54,55,68,67,38,58,73,93,66,37,53,67,83,56,84,87,63,79,66,91,41,70,66,36,32,49,49,37,30,51,49,24,52,44,49,18,62,59,27,36,60,45,44,52,28,57,63,71,37,91,71,86,81,77,56,68,68,50,53,51,44,22,46,51,15,49,50,22,34,52,47,28,55,62,44,45,46,71,58,46,65,41,52,32,63,52,44,51,55,55,47,48,49,41,49,36,35,47,51,53,47,52,51,35,41,72,29,88,91,40,23,82,80,37,79,58,50,68,62,51,52,50,50,51,48,62,43,41,54,59,54,43,48,74,47,42,35,52,48,51,53,50,52,51,46,50,51,52,48,50,53,53,53,54,54,54,55,52,53,74,70,102

Sequence (1082 aa):
MLKAQSHQISDITKSHIGAYTVPEVSPSSHTSAPARELPNATMPSPWSFSGLDIQPSMPTLPPLTIPVKHKTSSSYLLSLPPVKSLIGEYPTDLFFMLESRAHLPPELSFEAWPVPKRSIEIERDLATDLVSIFFASAHQNHPILDPGEFEDTFSRFLDTGADSSTASALCMVVLALGAVAASPPDAHTFLHSPPGMQYMHHAMPTLLTQSAWSFSCSLMLPQALVLASVYFAYIVRPLQSWRLIYSATTIIQFKLSGIDSQQKEPWWRESLIRLFWSCFLIECDRLAELELPRSGLQQLTDEISLPECTNLEMMQSTCYLAEISIRRLLNRVHNSLYPSKKHALTLSSITLTTPEEFSMDDISSISAVCDELHSQLELWHSSIPDIFRPNIKASMQESNDRQAILRIRYFAARHIIYRPFVLFLVTHDVTCISHDIVEKAGICIESCRCYIHSTTRILKHPSQYTWTFSLSSLGAIVILTLASLNPALQHLVTDIDALQNLALNNIRPWAFSSLEAVITILEDVQKKQRLFTRMNCRHVNMLKAQSHQISDITKSHIGAYTVPEVSPSSHTSAPARELPNATMPSPWSFSGLDIQPSMPTLPPLTIPVKHKTSSSYLLSLPPVKSLIGEYPTDLFFMLESRAHLPPELSFEAWPVPKRSIEIERDLATDLVSIFFASAHQNHPILDPGEFEDTFSRFLDTGADSSTASALCMVVLALGAVAASPPDAHTFLHSPPGMQYMHHAMPTLLTQSAWSFSCSLMLPQALVLASVYFAYIVRPLQSWRLIYSATTIIQFKLSGIDSQQKEPWWRESLIRLFWSCFLIECDRLAELELPRSGLQQLTDEISLPECTNLEMMQSTCYLAEISIRRLLNRVHNSLYPSKKHALTLSSITLTTPEEFSMDDISSISAVCDELHSQLELWHSSIPDIFRPNIKASMQESNDRQAILRIRYFAARHIIYRPFVLFLVTHDVTCISHDIVEKAGICIESCRCYIHSTTRILKHPSQYTWTFSLSSLGAIVILTLASLNPALQHLVTDIDALQNLALNNIRPWAFSSLEAVITILEDVQKKQRLFTRMNCRHVN

pLDDT: mean 79.49, std 24.31, range [16.33, 98.75]